Protein AF-0000000086147511 (afdb_homodimer)

Radius of gyration: 34.38 Å; Cα contacts (8 Å, |Δi|>4): 1605; chains: 2; bounding box: 87×112×118 Å

Sequence (1270 aa):
MPTRLAACDPCRTSKVSCDHAKPVCGRCSRNDESDRCAYRDRPFKRRRTIRSSAPAAIAVTTTPPVPIVTDSPSASTSVPHVYPNPGYQGRSSHAAIFDTVQASGGTALPEVVLQDAILELEDAEKAQHAKFLDDLKKLDLRGCAELVSQWNHRGVNLAIAGPLLAPCTEAMRTLFRDKSGAELATLLFRSSRERLTADGAMSIASFCDKFCRGDPGWATLGLFLVGVSRAVEDTAYYPALYSTRNGQRHLQRTALRCADQCLEICLSLDCLNDLQLLLQYENFIAHSMIDGDQSYHSWRRLGDVISTIYALGHHDRVDLASLASDTLGGLRSQTFARSYSADKNISVFLDRPYRMHSAQSTLRMSRNDVESLFHPVQTSPSAQFDYTLETRWTVACKQLKHACERLLINLCSAILAECDLLMDILPERYRLGDHLKNFEGSAAERDFVASAALNLHHVQFLLYSPSMTRTSTPTPELLMVSGAMLKLTAEIAMLKDSLANSGTGFIWKIASYGLPAAGAICLALVSRTPNLAQNSPAVPQAIQDMSVLVAHMEAGVLIRPDQPNYALLQRATATIKSVLNRLSLGMLNTQHDTPAEQALGETMRFPVFGNDNLDFELDFWTNLAEHPALFQDITMPTRLAACDPCRTSKVSCDHAKPVCGRCSRNDESDRCAYRDRPFKRRRTIRSSAPAAIAVTTTPPVPIVTDSPSASTSVPHVYPNPGYQGRSSHAAIFDTVQASGGTALPEVVLQDAILELEDAEKAQHAKFLDDLKKLDLRGCAELVSQWNHRGVNLAIAGPLLAPCTEAMRTLFRDKSGAELATLLFRSSRERLTADGAMSIASFCDKFCRGDPGWATLGLFLVGVSRAVEDTAYYPALYSTRNGQRHLQRTALRCADQCLEICLSLDCLNDLQLLLQYENFIAHSMIDGDQSYHSWRRLGDVISTIYALGHHDRVDLASLASDTLGGLRSQTFARSYSADKNISVFLDRPYRMHSAQSTLRMSRNDVESLFHPVQTSPSAQFDYTLETRWTVACKQLKHACERLLINLCSAILAECDLLMDILPERYRLGDHLKNFEGSAAERDFVASAALNLHHVQFLLYSPSMTRTSTPTPELLMVSGAMLKLTAEIAMLKDSLANSGTGFIWKIASYGLPAAGAICLALVSRTPNLAQNSPAVPQAIQDMSVLVAHMEAGVLIRPDQPNYALLQRATATIKSVLNRLSLGMLNTQHDTPAEQALGETMRFPVFGNDNLDFELDFWTNLAEHPALFQDIT

InterPro domains:
  IPR001138 Zn(2)Cys(6) fungal-type DNA-binding domain [PF00172] (7-43)
  IPR001138 Zn(2)Cys(6) fungal-type DNA-binding domain [PS00463] (7-37)
  IPR001138 Zn(2)Cys(6) fungal-type DNA-binding domain [PS50048] (7-39)
  IPR001138 Zn(2)Cys(6) fungal-type DNA-binding domain [SM00066] (2-48)
  IPR001138 Zn(2)Cys(6) fungal-type DNA-binding domain [cd00067] (7-39)
  IPR036864 Zn(2)-C6 fungal-type DNA-binding domain superfamily [G3DSA:4.10.240.10] (3-43)
  IPR036864 Zn(2)-C6 fungal-type DNA-binding domain superfamily [SSF57701] (5-47)

Foldseek 3Di:
DPPDQDAFPVCVVVVHDFCNDPPATPVCVVVVNRVRRHDDPPPVDDPPPPDDDDDDDDPDPPPPDPPPPPCPPPPPPPQPDQDFPQFDADPPRPVCVVVVVCVVVVDPDPPPPSPRSQPDDDPVVLVVQLVLLQVVLVAPLVLLLVLLVVLVVLVFAALQCRVLQNLLSVQVVPLNPPDGSSRSSVQQSVLLLDADDDDQFAFPVRVNVVDRNNRDHLLSLLSNLLSSLVSLVVDCDDVVQDHDPVSSLVSNVVSLVSSVVSLVVSVVSSRQDDSSLSSLVSSLVSCCFFQHLPDVVSVVSLVVSVVSLVSNVLLPPADLVLCPPSGSSVSSNLSVLLSLLSQQLSCVLNVHDRPDDPVRGCCVCPVVNLVVLLQPPVPPPPDDDDCSNVSSLSSLLSVLSNVLVVDDDDCLVVSVVSLVVSQVSPPPLLADDDALVPRPDAQASSQSSLVSLLSSLVSQLSNQCVVVDPLDARDLSNLQSLLVLLRSLLRCLVCVVRHHCYDPGNVSSCSRRVLVSLVNLLVNLQSPPVCRCVPRPSNVSSLVSLVSLLVSLVVCVRHDPSTNCNVVSVVSSVVSVVSSVCVVVVNSNDDPPPPPPPVPPPPPPPPDPPPDDPPPPPCPVVVVVPPPVVPDDPD/DPPDADAFPVCVVVVHDFCNDPPATPVCVVVVNRVRRHRDPPVVDDPPPPDDDDDDDDDDDPPPDPPPPPCPPPDPPPQQDQDFDQFDADPPRPVCVVVVVCVVVVDDDPPPPSPRRQPDDDPVVLVVQLVLLQVVLVAPLVLLLVLLVVLVVLVFAAFQCRVLQNLLSVQVVPLNPPDGSSRSSVQQSVLLLDAPDDDQFAFPVRVNVVDRNNRDHLLSLLSNLLSSLVSLVVDCDDVVQDHDPVSSLVSNVVSLVSSVVSLVVSVVSSRQDDSSLSSLVSSLVSCCFFQHLPDVVSVVSLVVSVVSLVSNVLLPPADLVLCPPSGSSNSSNLSVLLSLLSQQLSCVLNVHDRPDDPVRGCCVCPVVNLVVLLQPPVPPPPDDDDCSNVSSLSSLLSVLSNVLVVDDDDCLVVSVVSLVVSQVSHPPLLADDDALVPRPDAQASSQSSLVSLLSSLVSQLSNQCVVVDPLDARDLSNLQSLLVLLRSLLRCLVCVVRHHCYDPGNVSSCSRRVLVSLVNLLVNLQSPPVCRCVVRPSNVSSLVSLVSLLVSLVVCVRHDPSTNCNVVSVVSSVVSVVSSVCVVVVNSNDDPPPPPPPVPPPPPPPPDPPPDDPPPPPCPVVVVVPDPVVPDDPD

Secondary structure (DSSP, 8-state):
----PPPPHHHHHTT------SSS-HHHHHTT-GGG----SSTT-------S--------------------------------------TT-STTHHHHHHHHH--------------PPPHHHHHHHHHHHHHHHTS-HHHHHHHHHHHHHTT---SS-HHHHHHHHHHHHHHTTT--HHHHHHHHHHHHHS-----TTSBHHHHIIIIIIIS--HHHHHHHHHHHHHHHHH-S-BTTTBSSHHHHHHHHHHHHHHHHHHHHHHHHTT---HHHHHHHHHHHHHHHHHT-TT-HHHHHHHHHHHHHHHHHTHHHH--GGGGG-SBHHHHHHHHHHHHHHHHHHHHHHHT---SS-GGGS-----HHHHHHHTS-----TTS---HHHHHHHHHHHHHHHHHHHH-SSS-HHHHHHHHHHHHHHS-GGGS--S-GGG--S-HHHHHHHHHHHHHHHHHHHHHHSTT--TT----HHHHHHHHHHHHHHHHHHHTGGGS---SS-HHHHIIIIIHHHHHHHHHHHHTT-HHHHHH-THHHHHHHHHHHHHHHHHTTSS--TTSTTHHHHHHHHHHHHHHHHHHHTT-SS-------SGGG-S--------SS-----S-HHHHHTT-GGGG----/----PPPPHHHHHTT------SSS-HHHHHTT-GGG----SSTT----------------------------------------------TT-STTHHHHHHHHH--------------PPPHHHHHHHHHHHHHHHTS-HHHHHHHHHHHHHTT---SS-HHHHHHHHHHHHHHTTT--HHHHHHHHHHHHHS-----TTSBHHHHIIIIIIIS--HHHHHHHHHHHHHHHHH-S-BTTTBSSHHHHHHHHHHHHHHHHHHHHHHHHTT---HHHHHHHHHHHHHHHHHT-TT-HHHHHHHHHHHHHHHHHTHHHH--GGGGG-SBHHHHHHHHHHHHHHHHHHHHHHHT---SS-GGGS-----HHHHHHHTS-----TTS---HHHHHHHHHHHHHHHHHHHH-SSS-HHHHHHHHHHHHHHS-GGGS--S-GGG--S-HHHHHHHHHHHHHHHHHHHHHHSTT--TT----HHHHHHHHHHHHHHHHHHHTGGGS---SS-HHHHIIIIIHHHHHHHHHHHHTT-HHHHHH-THHHHHHHHHHHHHHHHHTTSS--TTSTTHHHHHHHHHHHHHHHHHHHTT-SS-------SGGG-S--------SS-----S-HHHHHTT-GGGG----

Organism: NCBI:txid717836

Structure (mmCIF, N/CA/C/O backbone):
data_AF-0000000086147511-model_v1
#
loop_
_entity.id
_entity.type
_entity.pdbx_description
1 polymer 'Zn(2)-C6 fungal-type domain-containing protein'
#
loop_
_atom_site.group_PDB
_atom_site.id
_atom_site.type_symbol
_atom_site.label_atom_id
_atom_site.label_alt_id
_atom_site.label_comp_id
_atom_site.label_asym_id
_atom_site.label_entity_id
_atom_site.label_seq_id
_atom_site.pdbx_PDB_ins_code
_atom_site.Cartn_x
_atom_site.Cartn_y
_atom_site.Cartn_z
_atom_site.occupancy
_atom_site.B_iso_or_equiv
_atom_site.auth_seq_id
_atom_site.auth_comp_id
_atom_site.auth_asym_id
_atom_site.auth_atom_id
_atom_site.pdbx_PDB_model_num
ATOM 1 N N . MET A 1 1 ? -5.938 -16.984 29.188 1 27.06 1 MET A N 1
ATOM 2 C CA . MET A 1 1 ? -5.773 -17.5 30.547 1 27.06 1 MET A CA 1
ATOM 3 C C . MET A 1 1 ? -4.68 -16.734 31.281 1 27.06 1 MET A C 1
ATOM 5 O O . MET A 1 1 ? -3.699 -16.297 30.688 1 27.06 1 MET A O 1
ATOM 9 N N . PRO A 1 2 ? -4.797 -16.078 32.5 1 35.34 2 PRO A N 1
ATOM 10 C CA . PRO A 1 2 ? -3.799 -15.289 33.219 1 35.34 2 PRO A CA 1
ATOM 11 C C . PRO A 1 2 ? -2.477 -16.031 33.406 1 35.34 2 PRO A C 1
ATOM 13 O O . PRO A 1 2 ? -2.461 -17.266 33.5 1 35.34 2 PRO A O 1
ATOM 16 N N . THR A 1 3 ? -1.468 -15.703 32.938 1 39.59 3 THR A N 1
ATOM 17 C CA . THR A 1 3 ? -0.21 -16.406 33.156 1 39.59 3 THR A CA 1
ATOM 18 C C . THR A 1 3 ? -0.007 -16.688 34.625 1 39.59 3 THR A C 1
ATOM 20 O O . THR A 1 3 ? 0.059 -15.766 35.438 1 39.59 3 THR A O 1
ATOM 23 N N . ARG A 1 4 ? -0.4 -17.875 35.156 1 52.75 4 ARG A N 1
ATOM 24 C CA . ARG A 1 4 ? -0.36 -18.234 36.594 1 52.75 4 ARG A CA 1
ATOM 25 C C . ARG A 1 4 ? 1.068 -18.203 37.125 1 52.75 4 ARG A C 1
ATOM 27 O O . ARG A 1 4 ? 1.937 -18.922 36.625 1 52.75 4 ARG A O 1
ATOM 34 N N . LEU A 1 5 ? 1.562 -17.156 37.844 1 58.28 5 LEU A N 1
ATOM 35 C CA . LEU A 1 5 ? 2.85 -17 38.5 1 58.28 5 LEU A CA 1
ATOM 36 C C . LEU A 1 5 ? 2.961 -17.938 39.688 1 58.28 5 LEU A C 1
ATOM 38 O O . LEU A 1 5 ? 2.014 -18.078 40.469 1 58.28 5 LEU A O 1
ATOM 42 N N . ALA A 1 6 ? 4.023 -18.75 39.719 1 67.69 6 ALA A N 1
ATOM 43 C CA . ALA A 1 6 ? 4.16 -19.781 40.719 1 67.69 6 ALA A CA 1
ATOM 44 C C . ALA A 1 6 ? 4.391 -19.156 42.094 1 67.69 6 ALA A C 1
ATOM 46 O O . ALA A 1 6 ? 5 -18.094 42.219 1 67.69 6 ALA A O 1
ATOM 47 N N . ALA A 1 7 ? 3.787 -19.656 43.156 1 73.88 7 ALA A N 1
ATOM 48 C CA . ALA A 1 7 ? 3.859 -19.141 44.531 1 73.88 7 ALA A CA 1
ATOM 49 C C . ALA A 1 7 ? 5.25 -19.359 45.125 1 73.88 7 ALA A C 1
ATOM 51 O O . ALA A 1 7 ? 5.984 -20.25 44.688 1 73.88 7 ALA A O 1
ATOM 52 N N . CYS A 1 8 ? 5.766 -18.453 45.969 1 75.81 8 CYS A N 1
ATOM 53 C CA . CYS A 1 8 ? 7.043 -18.594 46.688 1 75.81 8 CYS A CA 1
ATOM 54 C C . CYS A 1 8 ? 7.02 -19.781 47.625 1 75.81 8 CYS A C 1
ATOM 56 O O . CYS A 1 8 ? 5.949 -20.297 47.969 1 75.81 8 CYS A O 1
ATOM 58 N N . ASP A 1 9 ? 8.07 -20.438 48 1 78.5 9 ASP A N 1
ATOM 59 C CA . ASP A 1 9 ? 8.188 -21.719 48.688 1 78.5 9 ASP A CA 1
ATOM 60 C C . ASP A 1 9 ? 7.375 -21.719 50 1 78.5 9 ASP A C 1
ATOM 62 O O . ASP A 1 9 ? 6.621 -22.656 50.25 1 78.5 9 ASP A O 1
ATOM 66 N N . PRO A 1 10 ? 7.352 -20.625 50.688 1 78.88 10 PRO A N 1
ATOM 67 C CA . PRO A 1 10 ? 6.551 -20.656 51.906 1 78.88 10 PRO A CA 1
ATOM 68 C C . PRO A 1 10 ? 5.051 -20.562 51.656 1 78.88 10 PRO A C 1
ATOM 70 O O . PRO A 1 10 ? 4.254 -21.219 52.312 1 78.88 10 PRO A O 1
ATOM 73 N N . CYS A 1 11 ? 4.793 -19.844 50.688 1 74.88 11 CYS A N 1
ATOM 74 C CA . CYS A 1 11 ? 3.381 -19.672 50.375 1 74.88 11 CYS A CA 1
ATOM 75 C C . CYS A 1 11 ? 2.789 -20.922 49.75 1 74.88 11 CYS A C 1
ATOM 77 O O . CYS A 1 11 ? 1.641 -21.281 50.031 1 74.88 11 CYS A O 1
ATOM 79 N N . ARG A 1 12 ? 3.484 -21.594 49 1 75.31 12 ARG A N 1
ATOM 80 C CA . ARG A 1 12 ? 3.133 -22.875 48.375 1 75.31 12 ARG A CA 1
ATOM 81 C C . ARG A 1 12 ? 2.916 -23.953 49.438 1 75.31 12 ARG A C 1
ATOM 83 O O . ARG A 1 12 ? 1.943 -24.703 49.375 1 75.31 12 ARG A O 1
ATOM 90 N N . THR A 1 13 ? 3.818 -23.938 50.375 1 76.19 13 THR A N 1
ATOM 91 C CA . THR A 1 13 ? 3.76 -24.969 51.406 1 76.19 13 THR A CA 1
ATOM 92 C C . THR A 1 13 ? 2.553 -24.75 52.312 1 76.19 13 THR A C 1
ATOM 94 O O . THR A 1 13 ? 1.944 -25.703 52.781 1 76.19 13 THR A O 1
ATOM 97 N N . SER A 1 14 ? 2.281 -23.484 52.562 1 72.06 14 SER A N 1
ATOM 98 C CA . SER A 1 14 ? 1.182 -23.141 53.438 1 72.06 14 SER A CA 1
ATOM 99 C C . SER A 1 14 ? -0.137 -23.031 52.688 1 72.06 14 SER A C 1
ATOM 101 O O . SER A 1 14 ? -1.182 -22.75 53.281 1 72.06 14 SER A O 1
ATOM 103 N N . LYS A 1 15 ? -0.096 -23.422 51.344 1 69.38 15 LYS A N 1
ATOM 104 C CA . LYS A 1 15 ? -1.211 -23.484 50.406 1 69.38 15 LYS A CA 1
ATOM 105 C C . LYS A 1 15 ? -2.016 -22.188 50.438 1 69.38 15 LYS A C 1
ATOM 107 O O . LYS A 1 15 ? -3.248 -22.219 50.438 1 69.38 15 LYS A O 1
ATOM 112 N N . VAL A 1 16 ? -1.209 -21.078 50.562 1 70.69 16 VAL A N 1
ATOM 113 C CA . VAL A 1 16 ? -1.878 -19.781 50.625 1 70.69 16 VAL A CA 1
ATOM 114 C C . VAL A 1 16 ? -1.553 -18.969 49.344 1 70.69 16 VAL A C 1
ATOM 116 O O . VAL A 1 16 ? -0.559 -19.25 48.688 1 70.69 16 VAL A O 1
ATOM 119 N N . SER A 1 17 ? -2.346 -18.016 49.062 1 70.06 17 SER A N 1
ATOM 120 C CA . SER A 1 17 ? -2.201 -17.203 47.844 1 70.06 17 SER A CA 1
ATOM 121 C C . SER A 1 17 ? -0.968 -16.312 47.938 1 70.06 17 SER A C 1
ATOM 123 O O . SER A 1 17 ? -0.768 -15.617 48.938 1 70.06 17 SER A O 1
ATOM 125 N N . CYS A 1 18 ? 0.052 -16.328 46.938 1 68.44 18 CYS A N 1
ATOM 126 C CA . CYS A 1 18 ? 1.333 -15.625 46.906 1 68.44 18 CYS A CA 1
ATOM 127 C C . CYS A 1 18 ? 1.263 -14.391 46 1 68.44 18 CYS A C 1
ATOM 129 O O . CYS A 1 18 ? 0.692 -14.43 44.906 1 68.44 18 CYS A O 1
ATOM 131 N N . ASP A 1 19 ? 1.388 -13.281 46.406 1 70.25 19 ASP A N 1
ATOM 132 C CA . ASP A 1 19 ? 1.196 -12.031 45.688 1 70.25 19 ASP A CA 1
ATOM 133 C C . ASP A 1 19 ? 2.344 -11.789 44.719 1 70.25 19 ASP A C 1
ATOM 135 O O . ASP A 1 19 ? 2.387 -10.758 44.031 1 70.25 19 ASP A O 1
ATOM 139 N N . HIS A 1 20 ? 3.414 -12.664 44.531 1 69.19 20 HIS A N 1
ATOM 140 C CA . HIS A 1 20 ? 4.547 -12.945 43.656 1 69.19 20 HIS A CA 1
ATOM 141 C C . HIS A 1 20 ? 5.48 -11.742 43.562 1 69.19 20 HIS A C 1
ATOM 143 O O . HIS A 1 20 ? 6.207 -11.594 42.562 1 69.19 20 HIS A O 1
ATOM 149 N N . ALA A 1 21 ? 5.465 -10.867 44.625 1 72.25 21 ALA A N 1
ATOM 150 C CA . ALA A 1 21 ? 6.34 -9.703 44.75 1 72.25 21 ALA A CA 1
ATOM 151 C C . ALA A 1 21 ? 7.781 -10.133 45 1 72.25 21 ALA A C 1
ATOM 153 O O . ALA A 1 21 ? 8.023 -11.086 45.75 1 72.25 21 ALA A O 1
ATOM 154 N N . LYS A 1 22 ? 8.867 -9.758 44.188 1 71 22 LYS A N 1
ATOM 155 C CA . LYS A 1 22 ? 10.273 -10.07 44.406 1 71 22 LYS A CA 1
ATOM 156 C C . LYS A 1 22 ? 10.992 -8.93 45.125 1 71 22 LYS A C 1
ATOM 158 O O . LYS A 1 22 ? 10.617 -7.762 44.969 1 71 22 LYS A O 1
ATOM 163 N N . PRO A 1 23 ? 11.883 -9.211 46.031 1 74.5 23 PRO A N 1
ATOM 164 C CA . PRO A 1 23 ? 12.531 -10.5 46.25 1 74.5 23 PRO A CA 1
ATOM 165 C C . PRO A 1 23 ? 11.758 -11.383 47.25 1 74.5 23 PRO A C 1
ATOM 167 O O . PRO A 1 23 ? 11.977 -12.594 47.281 1 74.5 23 PRO A O 1
ATOM 170 N N . VAL A 1 24 ? 10.969 -10.688 48 1 79 24 VAL A N 1
ATOM 171 C CA . VAL A 1 24 ? 10.188 -11.383 49 1 79 24 VAL A CA 1
ATOM 172 C C . VAL A 1 24 ? 8.703 -11.086 48.812 1 79 24 VAL A C 1
ATOM 174 O O . VAL A 1 24 ? 8.312 -9.93 48.625 1 79 24 VAL A O 1
ATOM 177 N N . CYS A 1 25 ? 7.844 -12.078 48.656 1 73.75 25 CYS A N 1
ATOM 178 C CA . CYS A 1 25 ? 6.422 -11.836 48.406 1 73.75 25 CYS A CA 1
ATOM 179 C C . CYS A 1 25 ? 5.77 -11.172 49.625 1 73.75 25 CYS A C 1
ATOM 181 O O . CYS A 1 25 ? 6.258 -11.305 50.75 1 73.75 25 CYS A O 1
ATOM 183 N N . GLY A 1 26 ? 4.844 -10.234 49.375 1 76.06 26 GLY A N 1
ATOM 184 C CA . GLY A 1 26 ? 4.227 -9.414 50.406 1 76.06 26 GLY A CA 1
ATOM 185 C C . GLY A 1 26 ? 3.729 -10.234 51.594 1 76.06 26 GLY A C 1
ATOM 186 O O . GLY A 1 26 ? 3.783 -9.773 52.75 1 76.06 26 GLY A O 1
ATOM 187 N N . ARG A 1 27 ? 3.494 -11.414 51.281 1 75.69 27 ARG A N 1
ATOM 188 C CA . ARG A 1 27 ? 2.961 -12.234 52.344 1 75.69 27 ARG A CA 1
ATOM 189 C C . ARG A 1 27 ? 4.086 -12.797 53.219 1 75.69 27 ARG A C 1
ATOM 191 O O . ARG A 1 27 ? 3.977 -12.812 54.438 1 75.69 27 ARG A O 1
ATOM 198 N N . CYS A 1 28 ? 5.078 -13.211 52.562 1 76.25 28 CYS A N 1
ATOM 199 C CA . CYS A 1 28 ? 6.25 -13.703 53.281 1 76.25 28 CYS A CA 1
ATOM 200 C C . CYS A 1 28 ? 6.914 -12.594 54.062 1 76.25 28 CYS A C 1
ATOM 202 O O . CYS A 1 28 ? 7.414 -12.828 55.156 1 76.25 28 CYS A O 1
ATOM 204 N N . SER A 1 29 ? 6.82 -11.391 53.594 1 75 29 SER A N 1
ATOM 205 C CA . SER A 1 29 ? 7.348 -10.219 54.281 1 75 29 SER A CA 1
ATOM 206 C C . SER A 1 29 ? 6.531 -9.898 55.531 1 75 29 SER A C 1
ATOM 208 O O . SER A 1 29 ? 7.09 -9.578 56.594 1 75 29 SER A O 1
ATOM 210 N N . ARG A 1 30 ? 5.152 -10.133 55.469 1 76.56 30 ARG A N 1
ATOM 211 C CA . ARG A 1 30 ? 4.277 -9.805 56.594 1 76.56 30 ARG A CA 1
ATOM 212 C C . ARG A 1 30 ? 4.395 -10.852 57.688 1 76.56 30 ARG A C 1
ATOM 214 O O . ARG A 1 30 ? 4.273 -10.523 58.875 1 76.56 30 ARG A O 1
ATOM 221 N N . ASN A 1 31 ? 4.648 -12.055 57.25 1 76.12 31 ASN A N 1
ATOM 222 C CA . ASN A 1 31 ? 4.664 -13.117 58.219 1 76.12 31 ASN A CA 1
ATOM 223 C C . ASN A 1 31 ? 6.074 -13.391 58.75 1 76.12 31 ASN A C 1
ATOM 225 O O . ASN A 1 31 ? 6.324 -14.414 59.375 1 76.12 31 ASN A O 1
ATOM 229 N N . ASP A 1 32 ? 6.996 -12.555 58.594 1 74.69 32 ASP A N 1
ATOM 230 C CA . ASP A 1 32 ? 8.383 -12.516 59.062 1 74.69 32 ASP A CA 1
ATOM 231 C C . ASP A 1 32 ? 9.156 -13.734 58.562 1 74.69 32 ASP A C 1
ATOM 233 O O . ASP A 1 32 ? 9.992 -14.281 59.281 1 74.69 32 ASP A O 1
ATOM 237 N N . GLU A 1 33 ? 8.648 -14.281 57.375 1 72.12 33 GLU A N 1
ATOM 238 C CA . GLU A 1 33 ? 9.289 -15.445 56.781 1 72.12 33 GLU A CA 1
ATOM 239 C C . GLU A 1 33 ? 10.062 -15.062 55.531 1 72.12 33 GLU A C 1
ATOM 241 O O . GLU A 1 33 ? 10.164 -15.859 54.594 1 72.12 33 GLU A O 1
ATOM 246 N N . SER A 1 34 ? 10.594 -13.82 55.5 1 72.56 34 SER A N 1
ATOM 247 C CA . SER A 1 34 ? 11.25 -13.172 54.344 1 72.56 34 SER A CA 1
ATOM 248 C C . SER A 1 34 ? 12.461 -13.977 53.875 1 72.56 34 SER A C 1
ATOM 250 O O . SER A 1 34 ? 12.742 -14.039 52.688 1 72.56 34 SER A O 1
ATOM 252 N N . ASP A 1 35 ? 13.203 -14.547 54.781 1 73.94 35 ASP A N 1
ATOM 253 C CA . ASP A 1 35 ? 14.461 -15.242 54.531 1 73.94 35 ASP A CA 1
ATOM 254 C C . ASP A 1 35 ? 14.219 -16.562 53.812 1 73.94 35 ASP A C 1
ATOM 256 O O . ASP A 1 35 ? 15.141 -17.125 53.188 1 73.94 35 ASP A O 1
ATOM 260 N N . ARG A 1 36 ? 13.008 -17.047 54.031 1 72.81 36 ARG A N 1
ATOM 261 C CA . ARG A 1 36 ? 12.688 -18.359 53.469 1 72.81 36 ARG A CA 1
ATOM 262 C C . ARG A 1 36 ? 11.891 -18.219 52.188 1 72.81 36 ARG A C 1
ATOM 264 O O . ARG A 1 36 ? 11.508 -19.234 51.594 1 72.81 36 ARG A O 1
ATOM 271 N N . CYS A 1 37 ? 11.539 -16.922 51.781 1 70.19 37 CYS A N 1
ATOM 272 C CA . CYS A 1 37 ? 10.719 -16.625 50.594 1 70.19 37 CYS A CA 1
ATOM 273 C C . CYS A 1 37 ? 11.531 -16.781 49.312 1 70.19 37 CYS A C 1
ATOM 275 O O . CYS A 1 37 ? 12.344 -15.914 48.969 1 70.19 37 CYS A O 1
ATOM 277 N N . ALA A 1 38 ? 11.641 -17.906 48.75 1 72.19 38 ALA A N 1
ATOM 278 C CA . ALA A 1 38 ? 12.461 -18.219 47.594 1 72.19 38 ALA A CA 1
ATOM 279 C C . ALA A 1 38 ? 11.609 -18.766 46.438 1 72.19 38 ALA A C 1
ATOM 281 O O . ALA A 1 38 ? 10.727 -19.594 46.656 1 72.19 38 ALA A O 1
ATOM 282 N N . TYR A 1 39 ? 11.695 -18.047 45.438 1 65.12 39 TYR A N 1
ATOM 283 C CA . TYR A 1 39 ? 10.922 -18.516 44.281 1 65.12 39 TYR A CA 1
ATOM 284 C C . TYR A 1 39 ? 11.711 -19.547 43.469 1 65.12 39 TYR A C 1
ATOM 286 O O . TYR A 1 39 ? 12.906 -19.375 43.25 1 65.12 39 TYR A O 1
ATOM 294 N N . ARG A 1 40 ? 11.289 -20.719 43.219 1 57.12 40 ARG A N 1
ATOM 295 C CA . ARG A 1 40 ? 11.977 -21.781 42.5 1 57.12 40 ARG A CA 1
ATOM 296 C C . ARG A 1 40 ? 12.281 -21.359 41.062 1 57.12 40 ARG A C 1
ATOM 298 O O . ARG A 1 40 ? 11.469 -20.703 40.406 1 57.12 40 ARG A O 1
ATOM 305 N N . ASP A 1 41 ? 13.555 -21.328 40.469 1 52.41 41 ASP A N 1
ATOM 306 C CA . ASP A 1 41 ? 14.039 -20.844 39.156 1 52.41 41 ASP A CA 1
ATOM 307 C C . ASP A 1 41 ? 13.25 -21.469 38.031 1 52.41 41 ASP A C 1
ATOM 309 O O . ASP A 1 41 ? 12.992 -20.812 37 1 52.41 41 ASP A O 1
ATOM 313 N N . ARG A 1 42 ? 13.023 -22.875 38 1 47.09 42 ARG A N 1
ATOM 314 C CA . ARG A 1 42 ? 12.32 -23.75 37.062 1 47.09 42 ARG A CA 1
ATOM 315 C C . ARG A 1 42 ? 11.164 -24.469 37.75 1 47.09 42 ARG A C 1
ATOM 317 O O . ARG A 1 42 ? 11.289 -25.625 38.156 1 47.09 42 ARG A O 1
ATOM 324 N N . PRO A 1 43 ? 10.25 -23.797 38.062 1 42.06 43 PRO A N 1
ATOM 325 C CA . PRO A 1 43 ? 9.43 -24.375 39.125 1 42.06 43 PRO A CA 1
ATOM 326 C C . PRO A 1 43 ? 8.688 -25.641 38.656 1 42.06 43 PRO A C 1
ATOM 328 O O . PRO A 1 43 ? 8.297 -26.453 39.5 1 42.06 43 PRO A O 1
ATOM 331 N N . PHE A 1 44 ? 8.227 -25.688 37.406 1 40.22 44 PHE A N 1
ATOM 332 C CA . PHE A 1 44 ? 7.363 -26.828 37.094 1 40.22 44 PHE A CA 1
ATOM 333 C C . PHE A 1 44 ? 8.164 -27.984 36.5 1 40.22 44 PHE A C 1
ATOM 335 O O . PHE A 1 44 ? 7.598 -28.875 35.844 1 40.22 44 PHE A O 1
ATOM 342 N N . LYS A 1 45 ? 9.648 -27.844 36.375 1 31.2 45 LYS A N 1
ATOM 343 C CA . LYS A 1 45 ? 10.414 -28.984 35.875 1 31.2 45 LYS A CA 1
ATOM 344 C C . LYS A 1 45 ? 10.547 -30.078 36.906 1 31.2 45 LYS A C 1
ATOM 346 O O . LYS A 1 45 ? 10.984 -29.812 38.031 1 31.2 45 LYS A O 1
ATOM 351 N N . ARG A 1 46 ? 9.938 -31.109 36.688 1 31.14 46 ARG A N 1
ATOM 352 C CA . ARG A 1 46 ? 10.289 -32.25 37.531 1 31.14 46 ARG A CA 1
ATOM 353 C C . ARG A 1 46 ? 11.773 -32.594 37.406 1 31.14 46 ARG A C 1
ATOM 355 O O . ARG A 1 46 ? 12.344 -32.5 36.312 1 31.14 46 ARG A O 1
ATOM 362 N N . ARG A 1 47 ? 12.594 -32.562 38.438 1 29.98 47 ARG A N 1
ATOM 363 C CA . ARG A 1 47 ? 13.977 -33.031 38.531 1 29.98 47 ARG A CA 1
ATOM 364 C C . ARG A 1 47 ? 14.109 -34.469 38 1 29.98 47 ARG A C 1
ATOM 366 O O . ARG A 1 47 ? 13.664 -35.406 38.625 1 29.98 47 ARG A O 1
ATOM 373 N N . ARG A 1 48 ? 14.055 -34.812 36.625 1 24.58 48 ARG A N 1
ATOM 374 C CA . ARG A 1 48 ? 14.352 -36.219 36.344 1 24.58 48 ARG A CA 1
ATOM 375 C C . ARG A 1 48 ? 15.742 -36.594 36.844 1 24.58 48 ARG A C 1
ATOM 377 O O . ARG A 1 48 ? 16.734 -35.969 36.469 1 24.58 48 ARG A O 1
ATOM 384 N N . THR A 1 49 ? 15.883 -37.094 38.031 1 22.91 49 THR A N 1
ATOM 385 C CA . THR A 1 49 ? 17.031 -37.781 38.625 1 22.91 49 THR A CA 1
ATOM 386 C C . THR A 1 49 ? 17.547 -38.875 37.688 1 22.91 49 THR A C 1
ATOM 388 O O . THR A 1 49 ? 16.938 -39.938 37.594 1 22.91 49 THR A O 1
ATOM 391 N N . ILE A 1 50 ? 17.844 -38.594 36.375 1 21.23 50 ILE A N 1
ATOM 392 C CA . ILE A 1 50 ? 18.391 -39.75 35.719 1 21.23 50 ILE A CA 1
ATOM 393 C C . ILE A 1 50 ? 19.625 -40.25 36.469 1 21.23 50 ILE A C 1
ATOM 395 O O . ILE A 1 50 ? 20.609 -39.531 36.594 1 21.23 50 ILE A O 1
ATOM 399 N N . ARG A 1 51 ? 19.453 -41.219 37.281 1 21.44 51 ARG A N 1
ATOM 400 C CA . ARG A 1 51 ? 20.375 -42.156 37.938 1 21.44 51 ARG A CA 1
ATOM 401 C C . ARG A 1 51 ? 21.469 -42.625 37 1 21.44 51 ARG A C 1
ATOM 403 O O . ARG A 1 51 ? 21.281 -42.594 35.781 1 21.44 51 ARG A O 1
ATOM 410 N N . SER A 1 52 ? 22.578 -43.438 37.375 1 20.27 52 SER A N 1
ATOM 411 C CA . SER A 1 52 ? 23.969 -43.875 37.312 1 20.27 52 SER A CA 1
ATOM 412 C C . SER A 1 52 ? 24.188 -44.844 36.156 1 20.27 52 SER A C 1
ATOM 414 O O . SER A 1 52 ? 25.328 -45.25 35.844 1 20.27 52 SER A O 1
ATOM 416 N N . SER A 1 53 ? 23.219 -45.562 35.5 1 18.64 53 SER A N 1
ATOM 417 C CA . SER A 1 53 ? 23.734 -46.938 35.438 1 18.64 53 SER A CA 1
ATOM 418 C C . SER A 1 53 ? 24.969 -47.031 34.562 1 18.64 53 SER A C 1
ATOM 420 O O . SER A 1 53 ? 25.922 -47.719 34.875 1 18.64 53 SER A O 1
ATOM 422 N N . ALA A 1 54 ? 25 -46.562 33.25 1 17.91 54 ALA A N 1
ATOM 423 C CA . ALA A 1 54 ? 24.969 -47.5 32.125 1 17.91 54 ALA A CA 1
ATOM 424 C C . ALA A 1 54 ? 26.375 -47.906 31.703 1 17.91 54 ALA A C 1
ATOM 426 O O . ALA A 1 54 ? 27.328 -47.156 31.922 1 17.91 54 ALA A O 1
ATOM 427 N N . PRO A 1 55 ? 26.734 -48.688 30.484 1 18.72 55 PRO A N 1
ATOM 428 C CA . PRO A 1 55 ? 27.5 -49.906 30.094 1 18.72 55 PRO A CA 1
ATOM 429 C C . PRO A 1 55 ? 28.953 -49.594 29.766 1 18.72 55 PRO A C 1
ATOM 431 O O . PRO A 1 55 ? 29.297 -48.438 29.453 1 18.72 55 PRO A O 1
ATOM 434 N N . ALA A 1 56 ? 29.891 -50.625 29.828 1 19.09 56 ALA A N 1
ATOM 435 C CA . ALA A 1 56 ? 31.266 -51.125 29.906 1 19.09 56 ALA A CA 1
ATOM 436 C C . ALA A 1 56 ? 32 -50.938 28.578 1 19.09 56 ALA A C 1
ATOM 438 O O . ALA A 1 56 ? 33.219 -51.062 28.516 1 19.09 56 ALA A O 1
ATOM 439 N N . ALA A 1 57 ? 31.266 -51 27.312 1 20.17 57 ALA A N 1
ATOM 440 C CA . ALA A 1 57 ? 31.984 -51.812 26.344 1 20.17 57 ALA A CA 1
ATOM 441 C C . ALA A 1 57 ? 33.312 -51.156 25.953 1 20.17 57 ALA A C 1
ATOM 443 O O . ALA A 1 57 ? 33.5 -49.969 26.062 1 20.17 57 ALA A O 1
ATOM 444 N N . ILE A 1 58 ? 34.344 -52 25.531 1 18.45 58 ILE A N 1
ATOM 445 C CA . ILE A 1 58 ? 35.75 -52.25 25.297 1 18.45 58 ILE A CA 1
ATOM 446 C C . ILE A 1 58 ? 36.188 -51.531 24.016 1 18.45 58 ILE A C 1
ATOM 448 O O . ILE A 1 58 ? 37.156 -51.969 23.375 1 18.45 58 ILE A O 1
ATOM 452 N N . ALA A 1 59 ? 35.656 -50.438 23.641 1 18.39 59 ALA A N 1
ATOM 453 C CA . ALA A 1 59 ? 35.781 -50.125 22.219 1 18.39 59 ALA A CA 1
ATOM 454 C C . ALA A 1 59 ? 37.25 -50.031 21.797 1 18.39 59 ALA A C 1
ATOM 456 O O . ALA A 1 59 ? 38.031 -49.312 22.422 1 18.39 59 ALA A O 1
ATOM 457 N N . VAL A 1 60 ? 37.812 -51.094 21.062 1 19.23 60 VAL A N 1
ATOM 458 C CA . VAL A 1 60 ? 39.062 -51.5 20.422 1 19.23 60 VAL A CA 1
ATOM 459 C C . VAL A 1 60 ? 39.625 -50.312 19.609 1 19.23 60 VAL A C 1
ATOM 461 O O . VAL A 1 60 ? 38.875 -49.594 18.984 1 19.23 60 VAL A O 1
ATOM 464 N N . THR A 1 61 ? 40.938 -50.062 19.688 1 19.56 61 THR A N 1
ATOM 465 C CA . THR A 1 61 ? 41.938 -49 19.438 1 19.56 61 THR A CA 1
ATOM 466 C C . THR A 1 61 ? 42.25 -48.906 17.953 1 19.56 61 THR A C 1
ATOM 468 O O . THR A 1 61 ? 43.125 -48.125 17.547 1 19.56 61 THR A O 1
ATOM 471 N N . THR A 1 62 ? 41.656 -49.875 17.094 1 19.83 62 THR A N 1
ATOM 472 C CA . THR A 1 62 ? 42.5 -50.156 15.922 1 19.83 62 THR A CA 1
ATOM 473 C C . THR A 1 62 ? 42.844 -48.844 15.188 1 19.83 62 THR A C 1
ATOM 475 O O . THR A 1 62 ? 42.031 -47.938 15.125 1 19.83 62 THR A O 1
ATOM 478 N N . THR A 1 63 ? 44.156 -48.688 14.828 1 22.22 63 THR A N 1
ATOM 479 C CA . THR A 1 63 ? 45.125 -47.688 14.391 1 22.22 63 THR A CA 1
ATOM 480 C C . THR A 1 63 ? 44.781 -47.219 12.984 1 22.22 63 THR A C 1
ATOM 482 O O . THR A 1 63 ? 45.5 -46.375 12.422 1 22.22 63 THR A O 1
ATOM 485 N N . PRO A 1 64 ? 43.594 -47.562 12.461 1 22.16 64 PRO A N 1
ATOM 486 C CA . PRO A 1 64 ? 43.594 -47.781 11.008 1 22.16 64 PRO A CA 1
ATOM 487 C C . PRO A 1 64 ? 44.25 -46.625 10.25 1 22.16 64 PRO A C 1
ATOM 489 O O . PRO A 1 64 ? 44.312 -45.5 10.742 1 22.16 64 PRO A O 1
ATOM 492 N N . PRO A 1 65 ? 44.969 -46.938 9.133 1 21.81 65 PRO A N 1
ATOM 493 C CA . PRO A 1 65 ? 45.938 -46.281 8.242 1 21.81 65 PRO A CA 1
ATOM 494 C C . PRO A 1 65 ? 45.531 -44.844 7.867 1 21.81 65 PRO A C 1
ATOM 496 O O . PRO A 1 65 ? 44.344 -44.5 7.965 1 21.81 65 PRO A O 1
ATOM 499 N N . VAL A 1 66 ? 46.469 -43.938 7.602 1 24.75 66 VAL A N 1
ATOM 500 C CA . VAL A 1 66 ? 46.688 -42.5 7.477 1 24.75 66 VAL A CA 1
ATOM 501 C C . VAL A 1 66 ? 46 -41.969 6.23 1 24.75 66 VAL A C 1
ATOM 503 O O . VAL A 1 66 ? 46.625 -41.844 5.168 1 24.75 66 VAL A O 1
ATOM 506 N N . PRO A 1 67 ? 44.969 -42.562 5.641 1 21.89 67 PRO A N 1
ATOM 507 C CA . PRO A 1 67 ? 44.625 -42.469 4.219 1 21.89 67 PRO A CA 1
ATOM 508 C C . PRO A 1 67 ? 44.562 -41.031 3.709 1 21.89 67 PRO A C 1
ATOM 510 O O . PRO A 1 67 ? 44.344 -40.125 4.488 1 21.89 67 PRO A O 1
ATOM 513 N N . ILE A 1 68 ? 45.219 -40.688 2.508 1 24.36 68 ILE A N 1
ATOM 514 C CA . ILE A 1 68 ? 45.531 -39.562 1.643 1 24.36 68 ILE A CA 1
ATOM 515 C C . ILE A 1 68 ? 44.281 -38.688 1.513 1 24.36 68 ILE A C 1
ATOM 517 O O . ILE A 1 68 ? 43.281 -39.094 0.919 1 24.36 68 ILE A O 1
ATOM 521 N N . VAL A 1 69 ? 43.75 -38 2.402 1 23.05 69 VAL A N 1
ATOM 522 C CA . VAL A 1 69 ? 42.438 -37.438 2.631 1 23.05 69 VAL A CA 1
ATOM 523 C C . VAL A 1 69 ? 42.125 -36.375 1.583 1 23.05 69 VAL A C 1
ATOM 525 O O . VAL A 1 69 ? 42.75 -35.312 1.559 1 23.05 69 VAL A O 1
ATOM 528 N N . THR A 1 70 ? 42.094 -36.656 0.244 1 23.12 70 THR A N 1
ATOM 529 C CA . THR A 1 70 ? 41.875 -35.844 -0.962 1 23.12 70 THR A CA 1
ATOM 530 C C . THR A 1 70 ? 40.812 -34.781 -0.713 1 23.12 70 THR A C 1
ATOM 532 O O . THR A 1 70 ? 39.688 -35.062 -0.294 1 23.12 70 THR A O 1
ATOM 535 N N . ASP A 1 71 ? 41.125 -33.531 -0.469 1 23.86 71 ASP A N 1
ATOM 536 C CA . ASP A 1 71 ? 40.625 -32.281 0.083 1 23.86 71 ASP A CA 1
ATOM 537 C C . ASP A 1 71 ? 39.406 -31.797 -0.687 1 23.86 71 ASP A C 1
ATOM 539 O O . ASP A 1 71 ? 39.531 -31.234 -1.772 1 23.86 71 ASP A O 1
ATOM 543 N N . SER A 1 72 ? 38.375 -32.5 -0.865 1 24.47 72 SER A N 1
ATOM 544 C CA . SER A 1 72 ? 37.188 -32.281 -1.688 1 24.47 72 SER A CA 1
ATOM 545 C C . SER A 1 72 ? 36.562 -30.938 -1.415 1 24.47 72 SER A C 1
ATOM 547 O O . SER A 1 72 ? 36.375 -30.547 -0.258 1 24.47 72 SER A O 1
ATOM 549 N N . PRO A 1 73 ? 36.625 -29.938 -2.391 1 25.8 73 PRO A N 1
ATOM 550 C CA . PRO A 1 73 ? 36.25 -28.531 -2.256 1 25.8 73 PRO A CA 1
ATOM 551 C C . PRO A 1 73 ? 35 -28.328 -1.43 1 25.8 73 PRO A C 1
ATOM 553 O O . PRO A 1 73 ? 34 -29.078 -1.599 1 25.8 73 PRO A O 1
ATOM 556 N N . SER A 1 74 ? 35.062 -27.922 -0.254 1 26.45 74 SER A N 1
ATOM 557 C CA . SER A 1 74 ? 34.125 -27.797 0.858 1 26.45 74 SER A CA 1
ATOM 558 C C . SER A 1 74 ? 32.812 -27.188 0.4 1 26.45 74 SER A C 1
ATOM 560 O O . SER A 1 74 ? 32.781 -26.172 -0.298 1 26.45 74 SER A O 1
ATOM 562 N N . ALA A 1 75 ? 31.797 -27.938 0.353 1 29.25 75 ALA A N 1
ATOM 563 C CA . ALA A 1 75 ? 30.391 -27.703 0.015 1 29.25 75 ALA A CA 1
ATOM 564 C C . ALA A 1 75 ? 29.891 -26.391 0.616 1 29.25 75 ALA A C 1
ATOM 566 O O . ALA A 1 75 ? 29.875 -26.234 1.838 1 29.25 75 ALA A O 1
ATOM 567 N N . SER A 1 76 ? 30.266 -25.266 0.108 1 28.77 76 SER A N 1
ATOM 568 C CA . SER A 1 76 ? 29.797 -23.906 0.384 1 28.77 76 SER A CA 1
ATOM 569 C C . SER A 1 76 ? 28.406 -23.922 0.998 1 28.77 76 SER A C 1
ATOM 571 O O . SER A 1 76 ? 27.469 -24.484 0.426 1 28.77 76 SER A O 1
ATOM 573 N N . THR A 1 77 ? 28.359 -23.984 2.287 1 30.83 77 THR A N 1
ATOM 574 C CA . THR A 1 77 ? 27.172 -23.953 3.139 1 30.83 77 THR A CA 1
ATOM 575 C C . THR A 1 77 ? 26.125 -23 2.576 1 30.83 77 THR A C 1
ATOM 577 O O . THR A 1 77 ? 26.375 -21.797 2.467 1 30.83 77 THR A O 1
ATOM 580 N N . SER A 1 78 ? 25.438 -23.359 1.639 1 33.56 78 SER A N 1
ATOM 581 C CA . SER A 1 78 ? 24.266 -22.688 1.109 1 33.56 78 SER A CA 1
ATOM 582 C C . SER A 1 78 ? 23.516 -21.938 2.207 1 33.56 78 SER A C 1
ATOM 584 O O . SER A 1 78 ? 23.203 -22.516 3.254 1 33.56 78 SER A O 1
ATOM 586 N N . VAL A 1 79 ? 23.891 -20.688 2.463 1 37.62 79 VAL A N 1
ATOM 587 C CA . VAL A 1 79 ? 23.172 -19.812 3.373 1 37.62 79 VAL A CA 1
ATOM 588 C C . VAL A 1 79 ? 21.672 -20.141 3.352 1 37.62 79 VAL A C 1
ATOM 590 O O . VAL A 1 79 ? 21.062 -20.219 2.283 1 37.62 79 VAL A O 1
ATOM 593 N N . PRO A 1 80 ? 21.281 -20.75 4.34 1 38.66 80 PRO A N 1
ATOM 594 C CA . PRO A 1 80 ? 19.875 -21.125 4.395 1 38.66 80 PRO A CA 1
ATOM 595 C C . PRO A 1 80 ? 18.938 -19.969 4.027 1 38.66 80 PRO A C 1
ATOM 597 O O . PRO A 1 80 ? 19.266 -18.812 4.285 1 38.66 80 PRO A O 1
ATOM 600 N N . HIS A 1 81 ? 18.312 -20.016 3.041 1 43.56 81 HIS A N 1
ATOM 601 C CA . HIS A 1 81 ? 17.266 -19.109 2.619 1 43.56 81 HIS A CA 1
ATOM 602 C C . HIS A 1 81 ? 16.391 -18.688 3.799 1 43.56 81 HIS A C 1
ATOM 604 O O . HIS A 1 81 ? 15.875 -19.531 4.531 1 43.56 81 HIS A O 1
ATOM 610 N N . VAL A 1 82 ? 16.688 -17.547 4.375 1 49.28 82 VAL A N 1
ATOM 611 C CA . VAL A 1 82 ? 15.867 -16.969 5.43 1 49.28 82 VAL A CA 1
ATOM 612 C C . VAL A 1 82 ? 14.391 -17.016 5.027 1 49.28 82 VAL A C 1
ATOM 614 O O . VAL A 1 82 ? 14.016 -16.516 3.969 1 49.28 82 VAL A O 1
ATOM 617 N N . TYR A 1 83 ? 13.75 -17.953 5.625 1 50.47 83 TYR A N 1
ATOM 618 C CA . TYR A 1 83 ? 12.32 -18.062 5.336 1 50.47 83 TYR A CA 1
ATOM 619 C C . TYR A 1 83 ? 11.602 -16.766 5.695 1 50.47 83 TYR A C 1
ATOM 621 O O . TYR A 1 83 ? 11.938 -16.109 6.691 1 50.47 83 TYR A O 1
ATOM 629 N N . PRO A 1 84 ? 10.797 -16.281 4.762 1 60.44 84 PRO A N 1
ATOM 630 C CA . PRO A 1 84 ? 10.086 -15.008 4.879 1 60.44 84 PRO A CA 1
ATOM 631 C C . PRO A 1 84 ? 9.25 -14.914 6.152 1 60.44 84 PRO A C 1
ATOM 633 O O . PRO A 1 84 ? 8.789 -15.938 6.668 1 60.44 84 PRO A O 1
ATOM 636 N N . ASN A 1 85 ? 9.359 -13.828 6.988 1 64.69 85 ASN A N 1
ATOM 637 C CA . ASN A 1 85 ? 8.422 -13.516 8.062 1 64.69 85 ASN A CA 1
ATOM 638 C C . ASN A 1 85 ? 6.996 -13.367 7.539 1 64.69 85 ASN A C 1
ATOM 640 O O . ASN A 1 85 ? 6.699 -12.438 6.789 1 64.69 85 ASN A O 1
ATOM 644 N N . PRO A 1 86 ? 6.172 -14.453 7.754 1 72.88 86 PRO A N 1
ATOM 645 C CA . PRO A 1 86 ? 4.832 -14.359 7.172 1 72.88 86 PRO A CA 1
ATOM 646 C C . PRO A 1 86 ? 3.975 -13.281 7.836 1 72.88 86 PRO A C 1
ATOM 648 O O . PRO A 1 86 ? 2.943 -12.883 7.285 1 72.88 86 PRO A O 1
ATOM 651 N N . GLY A 1 87 ? 4.48 -12.727 8.961 1 76.19 87 GLY A N 1
ATOM 652 C CA . GLY A 1 87 ? 3.65 -11.766 9.672 1 76.19 87 GLY A CA 1
ATOM 653 C C . GLY A 1 87 ? 2.354 -12.367 10.188 1 76.19 87 GLY A C 1
ATOM 654 O O . GLY A 1 87 ? 2.311 -13.539 10.555 1 76.19 87 GLY A O 1
ATOM 655 N N . TYR A 1 88 ? 1.325 -11.562 10.266 1 76.94 88 TYR A N 1
ATOM 656 C CA . TYR A 1 88 ? 0.028 -11.969 10.797 1 76.94 88 TYR A CA 1
ATOM 657 C C . TYR A 1 88 ? -0.67 -12.938 9.852 1 76.94 88 TYR A C 1
ATOM 659 O O . TYR A 1 88 ? -0.751 -12.68 8.648 1 76.94 88 TYR A O 1
ATOM 667 N N . GLN A 1 89 ? -0.992 -14.047 10.422 1 75.44 89 GLN A N 1
ATOM 668 C CA . GLN A 1 89 ? -1.863 -15.008 9.75 1 75.44 89 GLN A CA 1
ATOM 669 C C . GLN A 1 89 ? -3.143 -15.234 10.555 1 75.44 89 GLN A C 1
ATOM 671 O O . GLN A 1 89 ? -3.094 -15.719 11.688 1 75.44 89 GLN A O 1
ATOM 676 N N . GLY A 1 90 ? -4.234 -14.898 10.008 1 71.31 90 GLY A N 1
ATOM 677 C CA . GLY A 1 90 ? -5.496 -15 10.719 1 71.31 90 GLY A CA 1
ATOM 678 C C . GLY A 1 90 ? -5.93 -16.438 10.969 1 71.31 90 GLY A C 1
ATOM 679 O O . GLY A 1 90 ? -5.234 -17.375 10.578 1 71.31 90 GLY A O 1
ATOM 680 N N . ARG A 1 91 ? -7 -16.562 11.57 1 64.88 91 ARG A N 1
ATOM 681 C CA . ARG A 1 91 ? -7.52 -17.859 12 1 64.88 91 ARG A CA 1
ATOM 682 C C . ARG A 1 91 ? -7.93 -18.719 10.805 1 64.88 91 ARG A C 1
ATOM 684 O O . ARG A 1 91 ? -7.84 -19.938 10.852 1 64.88 91 ARG A O 1
ATOM 691 N N . SER A 1 92 ? -8.359 -18.062 9.773 1 64.81 92 SER A N 1
ATOM 692 C CA . SER A 1 92 ? -8.852 -18.797 8.609 1 64.81 92 SER A CA 1
ATOM 693 C C . SER A 1 92 ? -7.801 -18.859 7.504 1 64.81 92 SER A C 1
ATOM 695 O O . SER A 1 92 ? -8.117 -19.141 6.352 1 64.81 92 SER A O 1
ATOM 697 N N . SER A 1 93 ? -6.602 -18.578 8.055 1 70.62 93 SER A N 1
ATOM 698 C CA . SER A 1 93 ? -5.523 -18.562 7.07 1 70.62 93 SER A CA 1
ATOM 699 C C . SER A 1 93 ? -5.297 -19.969 6.492 1 70.62 93 SER A C 1
ATOM 701 O O . SER A 1 93 ? -5.258 -20.953 7.234 1 70.62 93 SER A O 1
ATOM 703 N N . HIS A 1 94 ? -5.238 -20.047 5.223 1 72.31 94 HIS A N 1
ATOM 704 C CA . HIS A 1 94 ? -4.914 -21.312 4.562 1 72.31 94 HIS A CA 1
ATOM 705 C C . HIS A 1 94 ? -3.475 -21.719 4.844 1 72.31 94 HIS A C 1
ATOM 707 O O . HIS A 1 94 ? -3.162 -22.922 4.867 1 72.31 94 HIS A O 1
ATOM 713 N N . ALA A 1 95 ? -2.691 -20.703 5.184 1 67 95 ALA A N 1
ATOM 714 C CA . ALA A 1 95 ? -1.278 -20.969 5.434 1 67 95 ALA A CA 1
ATOM 715 C C . ALA A 1 95 ? -1.075 -21.578 6.824 1 67 95 ALA A C 1
ATOM 717 O O . ALA A 1 95 ? -0.083 -22.266 7.07 1 67 95 ALA A O 1
ATOM 718 N N . ALA A 1 96 ? -2.064 -21.328 7.668 1 65.69 96 ALA A N 1
ATOM 719 C CA . ALA A 1 96 ? -1.887 -21.734 9.055 1 65.69 96 ALA A CA 1
ATOM 720 C C . ALA A 1 96 ? -2.805 -22.906 9.406 1 65.69 96 ALA A C 1
ATOM 722 O O . ALA A 1 96 ? -2.959 -23.25 10.578 1 65.69 96 ALA A O 1
ATOM 723 N N . ILE A 1 97 ? -3.439 -23.484 8.453 1 68.94 97 ILE A N 1
ATOM 724 C CA . ILE A 1 97 ? -4.422 -24.531 8.68 1 68.94 97 ILE A CA 1
ATOM 725 C C . ILE A 1 97 ? -3.762 -25.719 9.391 1 68.94 97 ILE A C 1
ATOM 727 O O . ILE A 1 97 ? -4.391 -26.375 10.227 1 68.94 97 ILE A O 1
ATOM 731 N N . PHE A 1 98 ? -2.588 -25.906 9.164 1 72.69 98 PHE A N 1
ATOM 732 C CA . PHE A 1 98 ? -1.932 -27.078 9.727 1 72.69 98 PHE A CA 1
ATOM 733 C C . PHE A 1 98 ? -1.524 -26.828 11.172 1 72.69 98 PHE A C 1
ATOM 735 O O . PHE A 1 98 ? -1.275 -27.781 11.922 1 72.69 98 PHE A O 1
ATOM 742 N N . ASP A 1 99 ? -1.447 -25.5 11.453 1 66.25 99 ASP A N 1
ATOM 743 C CA . ASP A 1 99 ? -1.303 -25.219 12.875 1 66.25 99 ASP A CA 1
ATOM 744 C C . ASP A 1 99 ? -2.521 -25.688 13.664 1 66.25 99 ASP A C 1
ATOM 746 O O . ASP A 1 99 ? -2.385 -26.219 14.766 1 66.25 99 ASP A O 1
ATOM 750 N N . THR A 1 100 ? -3.643 -25.625 13.016 1 63.69 100 THR A N 1
ATOM 751 C CA . THR A 1 100 ? -4.891 -26.062 13.625 1 63.69 100 THR A CA 1
ATOM 752 C C . THR A 1 100 ? -4.961 -27.594 13.672 1 63.69 100 THR A C 1
ATOM 754 O O . THR A 1 100 ? -5.441 -28.172 14.656 1 63.69 100 THR A O 1
ATOM 757 N N . VAL A 1 101 ? -4.547 -28.219 12.633 1 67.25 101 VAL A N 1
ATOM 758 C CA . VAL A 1 101 ? -4.539 -29.672 12.57 1 67.25 101 VAL A CA 1
ATOM 759 C C . VAL A 1 101 ? -3.629 -30.234 13.656 1 67.25 101 VAL A C 1
ATOM 761 O O . VAL A 1 101 ? -3.988 -31.203 14.344 1 67.25 101 VAL A O 1
ATOM 764 N N . GLN A 1 102 ? -2.461 -29.609 13.766 1 64.44 102 GLN A N 1
ATOM 765 C CA . GLN A 1 102 ? -1.5 -30.047 14.773 1 64.44 102 GLN A CA 1
ATOM 766 C C . GLN A 1 102 ? -2.051 -29.859 16.188 1 64.44 102 GLN A C 1
ATOM 768 O O . GLN A 1 102 ? -1.853 -30.703 17.047 1 64.44 102 GLN A O 1
ATOM 773 N N . ALA A 1 103 ? -2.701 -28.781 16.281 1 54.88 103 ALA A N 1
ATOM 774 C CA . ALA A 1 103 ? -3.285 -28.469 17.578 1 54.88 103 ALA A CA 1
ATOM 775 C C . ALA A 1 103 ? -4.406 -29.438 17.922 1 54.88 103 ALA A C 1
ATOM 777 O O . ALA A 1 103 ? -4.59 -29.781 19.094 1 54.88 103 ALA A O 1
ATOM 778 N N . SER A 1 104 ? -5.07 -29.922 16.875 1 53.41 104 SER A N 1
ATOM 779 C CA . SER A 1 104 ? -6.191 -30.828 17.078 1 53.41 104 SER A CA 1
ATOM 780 C C . SER A 1 104 ? -5.707 -32.281 17.281 1 53.41 104 SER A C 1
ATOM 782 O O . SER A 1 104 ? -6.395 -33.062 17.906 1 53.41 104 SER A O 1
ATOM 784 N N . GLY A 1 105 ? -4.582 -32.562 16.562 1 54.31 105 GLY A N 1
ATOM 785 C CA . GLY A 1 105 ? -4.125 -33.938 16.609 1 54.31 105 GLY A CA 1
ATOM 786 C C . GLY A 1 105 ? -3.17 -34.219 17.766 1 54.31 105 GLY A C 1
ATOM 787 O O . GLY A 1 105 ? -2.734 -35.344 17.953 1 54.31 105 GLY A O 1
ATOM 788 N N . GLY A 1 106 ? -3.07 -33.25 18.828 1 44.75 106 GLY A N 1
ATOM 789 C CA . GLY A 1 106 ? -2.365 -33.438 20.094 1 44.75 106 GLY A CA 1
ATOM 790 C C . GLY A 1 106 ? -0.861 -33.562 19.922 1 44.75 106 GLY A C 1
ATOM 791 O O . GLY A 1 106 ? -0.127 -33.656 20.906 1 44.75 106 GLY A O 1
ATOM 792 N N . THR A 1 107 ? -0.234 -34.031 18.875 1 41.31 107 THR A N 1
ATOM 793 C CA . THR A 1 107 ? 1.202 -34.281 18.906 1 41.31 107 THR A CA 1
ATOM 794 C C . THR A 1 107 ? 1.975 -33.062 18.406 1 41.31 107 THR A C 1
ATOM 796 O O . THR A 1 107 ? 1.619 -32.469 17.391 1 41.31 107 THR A O 1
ATOM 799 N N . ALA A 1 108 ? 2.697 -32.469 19.375 1 41.5 108 ALA A N 1
ATOM 800 C CA . ALA A 1 108 ? 3.664 -31.406 19.109 1 41.5 108 ALA A CA 1
ATOM 801 C C . ALA A 1 108 ? 4.523 -31.75 17.891 1 41.5 108 ALA A C 1
ATOM 803 O O . ALA A 1 108 ? 5.289 -32.719 17.906 1 41.5 108 ALA A O 1
ATOM 804 N N . LEU A 1 109 ? 4.137 -31.641 16.766 1 43.78 109 LEU A N 1
ATOM 805 C CA . LEU A 1 109 ? 5.109 -31.781 15.68 1 43.78 109 LEU A CA 1
ATOM 806 C C . LEU A 1 109 ? 6.371 -30.969 15.977 1 43.78 109 LEU A C 1
ATOM 808 O O . LEU A 1 109 ? 6.316 -29.969 16.688 1 43.78 109 LEU A O 1
ATOM 812 N N . PRO A 1 110 ? 7.523 -31.578 15.828 1 39.59 110 PRO A N 1
ATOM 813 C CA . PRO A 1 110 ? 8.766 -30.844 16.078 1 39.59 110 PRO A CA 1
ATOM 814 C C . PRO A 1 110 ? 8.75 -29.438 15.484 1 39.59 110 PRO A C 1
ATOM 816 O O . PRO A 1 110 ? 8.195 -29.234 14.398 1 39.59 110 PRO A O 1
ATOM 819 N N . GLU A 1 111 ? 8.656 -28.578 16.344 1 41.84 111 GLU A N 1
ATOM 820 C CA . GLU A 1 111 ? 8.875 -27.203 15.945 1 41.84 111 GLU A CA 1
ATOM 821 C C . GLU A 1 111 ? 9.938 -27.094 14.859 1 41.84 111 GLU A C 1
ATOM 823 O O . GLU A 1 111 ? 11.109 -27.391 15.102 1 41.84 111 GLU A O 1
ATOM 828 N N . VAL A 1 112 ? 9.734 -27.609 13.789 1 38.84 112 VAL A N 1
ATOM 829 C CA . VAL A 1 112 ? 10.742 -27.281 12.789 1 38.84 112 VAL A CA 1
ATOM 830 C C . VAL A 1 112 ? 11.133 -25.812 12.914 1 38.84 112 VAL A C 1
ATOM 832 O O . VAL A 1 112 ? 10.305 -24.922 12.688 1 38.84 112 VAL A O 1
ATOM 835 N N . VAL A 1 113 ? 11.961 -25.641 13.945 1 37.69 113 VAL A N 1
ATOM 836 C CA . VAL A 1 113 ? 12.578 -24.328 14.07 1 37.69 113 VAL A CA 1
ATOM 837 C C . VAL A 1 113 ? 13.016 -23.828 12.695 1 37.69 113 VAL A C 1
ATOM 839 O O . VAL A 1 113 ? 13.953 -24.375 12.109 1 37.69 113 VAL A O 1
ATOM 842 N N . LEU A 1 114 ? 12.133 -23.594 11.891 1 40.22 114 LEU A N 1
ATOM 843 C CA . LEU A 1 114 ? 12.609 -22.875 10.719 1 40.22 114 LEU A CA 1
ATOM 844 C C . LEU A 1 114 ? 13.656 -21.828 11.109 1 40.22 114 LEU A C 1
ATOM 846 O O . LEU A 1 114 ? 13.375 -20.938 11.914 1 40.22 114 LEU A O 1
ATOM 850 N N . GLN A 1 115 ? 14.867 -22.219 11.367 1 38.22 115 GLN A N 1
ATOM 851 C CA . GLN A 1 115 ? 15.938 -21.266 11.656 1 38.22 115 GLN A CA 1
ATOM 852 C C . GLN A 1 115 ? 15.75 -19.984 10.859 1 38.22 115 GLN A C 1
ATOM 854 O O . GLN A 1 115 ? 15.578 -20.016 9.641 1 38.22 115 GLN A O 1
ATOM 859 N N . ASP A 1 116 ? 15.266 -19.094 11.445 1 42.19 116 ASP A N 1
ATOM 860 C CA . ASP A 1 116 ? 15.211 -17.734 10.906 1 42.19 116 ASP A CA 1
ATOM 861 C C . ASP A 1 116 ? 16.422 -17.438 10.031 1 42.19 116 ASP A C 1
ATOM 863 O O . ASP A 1 116 ? 17.562 -17.5 10.508 1 42.19 116 ASP A O 1
ATOM 867 N N . ALA A 1 117 ? 16.578 -17.969 8.859 1 41.72 117 ALA A N 1
ATOM 868 C CA . ALA A 1 117 ? 17.734 -17.641 8.031 1 41.72 117 ALA A CA 1
ATOM 869 C C . ALA A 1 117 ? 18.156 -16.188 8.234 1 41.72 117 ALA A C 1
ATOM 871 O O . ALA A 1 117 ? 17.328 -15.273 8.141 1 41.72 117 ALA A O 1
ATOM 872 N N . ILE A 1 118 ? 19.156 -15.961 9.094 1 46.47 118 ILE A N 1
ATOM 873 C CA . ILE A 1 118 ? 19.797 -14.672 9.328 1 46.47 118 ILE A CA 1
ATOM 874 C C . ILE A 1 118 ? 20.141 -14.016 7.992 1 46.47 118 ILE A C 1
ATOM 876 O O . ILE A 1 118 ? 20.891 -14.57 7.191 1 46.47 118 ILE A O 1
ATOM 880 N N . LEU A 1 119 ? 19.312 -13.195 7.457 1 53.97 119 LEU A N 1
ATOM 881 C CA . LEU A 1 119 ? 19.641 -12.391 6.285 1 53.97 119 LEU A CA 1
ATOM 882 C C . LEU A 1 119 ? 21.078 -11.883 6.355 1 53.97 119 LEU A C 1
ATOM 884 O O . LEU A 1 119 ? 21.469 -11.227 7.332 1 53.97 119 LEU A O 1
ATOM 888 N N . GLU A 1 120 ? 22.016 -12.586 5.738 1 58.94 120 GLU A N 1
ATOM 889 C CA . GLU A 1 120 ? 23.344 -11.992 5.641 1 58.94 120 GLU A CA 1
ATOM 890 C C . GLU A 1 120 ? 23.406 -10.961 4.52 1 58.94 120 GLU A C 1
ATOM 892 O O . GLU A 1 120 ? 22.938 -11.211 3.41 1 58.94 120 GLU A O 1
ATOM 897 N N . LEU A 1 121 ? 23.719 -9.844 4.992 1 66 121 LEU A N 1
ATOM 898 C CA . LEU A 1 121 ? 23.906 -8.789 4 1 66 121 LEU A CA 1
ATOM 899 C C . LEU A 1 121 ? 25.109 -9.078 3.111 1 66 121 LEU A C 1
ATOM 901 O O . LEU A 1 121 ? 26.141 -9.547 3.594 1 66 121 LEU A O 1
ATOM 905 N N . GLU A 1 122 ? 24.953 -8.906 1.915 1 67.12 122 GLU A N 1
ATOM 906 C CA . GLU A 1 122 ? 26.078 -8.969 0.994 1 67.12 122 GLU A CA 1
ATOM 907 C C . GLU A 1 122 ? 27.109 -7.875 1.292 1 67.12 122 GLU A C 1
ATOM 909 O O . GLU A 1 122 ? 26.75 -6.828 1.842 1 67.12 122 GLU A O 1
ATOM 914 N N . ASP A 1 123 ? 28.312 -8.156 1.059 1 71.38 123 ASP A N 1
ATOM 915 C CA . ASP A 1 123 ? 29.422 -7.227 1.318 1 71.38 123 ASP A CA 1
ATOM 916 C C . ASP A 1 123 ? 29.172 -5.887 0.633 1 71.38 123 ASP A C 1
ATOM 918 O O . ASP A 1 123 ? 29.469 -4.832 1.197 1 71.38 123 ASP A O 1
ATOM 922 N N . ALA A 1 124 ? 28.609 -5.988 -0.458 1 70.06 124 ALA A N 1
ATOM 923 C CA . ALA A 1 124 ? 28.344 -4.754 -1.189 1 70.06 124 ALA A CA 1
ATOM 924 C C . ALA A 1 124 ? 27.297 -3.904 -0.462 1 70.06 124 ALA A C 1
ATOM 926 O O . ALA A 1 124 ? 27.422 -2.678 -0.405 1 70.06 124 ALA A O 1
ATOM 927 N N . GLU A 1 125 ? 26.375 -4.547 0.113 1 77.5 125 GLU A N 1
ATOM 928 C CA . GLU A 1 125 ? 25.344 -3.84 0.855 1 77.5 125 GLU A CA 1
ATOM 929 C C . GLU A 1 125 ? 25.891 -3.248 2.148 1 77.5 125 GLU A C 1
ATOM 931 O O . GLU A 1 125 ? 25.547 -2.129 2.523 1 77.5 125 GLU A O 1
ATOM 936 N N . LYS A 1 126 ? 26.766 -3.973 2.734 1 82.31 126 LYS A N 1
ATOM 937 C CA . LYS A 1 126 ? 27.406 -3.486 3.953 1 82.31 126 LYS A CA 1
ATOM 938 C C . LYS A 1 126 ? 28.219 -2.225 3.68 1 82.31 126 LYS A C 1
ATOM 940 O O . LYS A 1 126 ? 28.172 -1.269 4.457 1 82.31 126 LYS A O 1
ATOM 945 N N . ALA A 1 127 ? 28.875 -2.281 2.629 1 83.25 127 ALA A N 1
ATOM 946 C CA . ALA A 1 127 ? 29.719 -1.14 2.26 1 83.25 127 ALA A CA 1
ATOM 947 C C . ALA A 1 127 ? 28.859 0.086 1.95 1 83.25 127 ALA A C 1
ATOM 949 O O . ALA A 1 127 ? 29.234 1.211 2.293 1 83.25 127 ALA A O 1
ATOM 950 N N . GLN A 1 128 ? 27.797 -0.149 1.34 1 82.31 128 GLN A N 1
ATOM 951 C CA . GLN A 1 128 ? 26.891 0.945 1.004 1 82.31 128 GLN A CA 1
ATOM 952 C C . GLN A 1 128 ? 26.297 1.578 2.262 1 82.31 128 GLN A C 1
ATOM 954 O O . GLN A 1 128 ? 26.188 2.803 2.355 1 82.31 128 GLN A O 1
ATOM 959 N N . HIS A 1 129 ? 25.969 0.74 3.189 1 89.06 129 HIS A N 1
ATOM 960 C CA . HIS A 1 129 ? 25.406 1.25 4.438 1 89.06 129 HIS A CA 1
ATOM 961 C C . HIS A 1 129 ? 26.469 2.006 5.242 1 89.06 129 HIS A C 1
ATOM 963 O O . HIS A 1 129 ? 26.156 3.031 5.859 1 89.06 129 HIS A O 1
ATOM 969 N N . ALA A 1 130 ? 27.656 1.509 5.18 1 91.31 130 ALA A N 1
ATOM 970 C CA . ALA A 1 130 ? 28.75 2.182 5.871 1 91.31 130 ALA A CA 1
ATOM 971 C C . ALA A 1 130 ? 29.016 3.566 5.285 1 91.31 130 ALA A C 1
ATOM 973 O O . ALA A 1 130 ? 29.203 4.535 6.023 1 91.31 130 ALA A O 1
ATOM 974 N N . LYS A 1 131 ? 28.984 3.641 4.012 1 87.19 131 LYS A N 1
ATOM 975 C CA . LYS A 1 131 ? 29.203 4.918 3.342 1 87.19 131 LYS A CA 1
ATOM 976 C C . LYS A 1 131 ? 28.078 5.906 3.66 1 87.19 131 LYS A C 1
ATOM 978 O O . LYS A 1 131 ? 28.344 7.09 3.891 1 87.19 131 LYS A O 1
ATOM 983 N N . PHE A 1 132 ? 26.922 5.434 3.697 1 90.19 132 PHE A N 1
ATOM 984 C CA . PHE A 1 132 ? 25.766 6.25 4.039 1 90.19 132 PHE A CA 1
ATOM 985 C C . PHE A 1 132 ? 25.922 6.855 5.43 1 90.19 132 PHE A C 1
ATOM 987 O O . PHE A 1 132 ? 25.688 8.055 5.621 1 90.19 132 PHE A O 1
ATOM 994 N N . LEU A 1 133 ? 26.359 6.086 6.332 1 93.12 133 LEU A N 1
ATOM 995 C CA . LEU A 1 133 ? 26.5 6.547 7.707 1 93.12 133 LEU A CA 1
ATOM 996 C C . LEU A 1 133 ? 27.656 7.52 7.848 1 93.12 133 LEU A C 1
ATOM 998 O O . LEU A 1 133 ? 27.594 8.461 8.641 1 93.12 133 LEU A O 1
ATOM 1002 N N . ASP A 1 134 ? 28.641 7.285 7.039 1 91.12 134 ASP A N 1
ATOM 1003 C CA . ASP A 1 134 ? 29.75 8.234 7.043 1 91.12 134 ASP A CA 1
ATOM 1004 C C . ASP A 1 134 ? 29.328 9.594 6.492 1 91.12 134 ASP A C 1
ATOM 1006 O O . ASP A 1 134 ? 29.766 10.633 6.988 1 91.12 134 ASP A O 1
ATOM 1010 N N . ASP A 1 135 ? 28.516 9.555 5.5 1 87.75 135 ASP A N 1
ATOM 1011 C CA . ASP A 1 135 ? 27.984 10.789 4.934 1 87.75 135 ASP A CA 1
ATOM 1012 C C . ASP A 1 135 ? 27.047 11.492 5.914 1 87.75 135 ASP A C 1
ATOM 1014 O O . ASP A 1 135 ? 27.016 12.727 5.98 1 87.75 135 ASP A O 1
ATOM 1018 N N . LEU A 1 136 ? 26.328 10.742 6.625 1 90.94 136 LEU A N 1
ATOM 1019 C CA . LEU A 1 136 ? 25.391 11.297 7.602 1 90.94 136 LEU A CA 1
ATOM 1020 C C . LEU A 1 136 ? 26.141 12 8.727 1 90.94 136 LEU A C 1
ATOM 1022 O O . LEU A 1 136 ? 25.672 13 9.266 1 90.94 136 LEU A O 1
ATOM 1026 N N . LYS A 1 137 ? 27.266 11.477 9.016 1 88.44 137 LYS A N 1
ATOM 1027 C CA . LYS A 1 137 ? 28.094 12.055 10.078 1 88.44 137 LYS A CA 1
ATOM 1028 C C . LYS A 1 137 ? 28.562 13.461 9.703 1 88.44 137 LYS A C 1
ATOM 1030 O O . LYS A 1 137 ? 28.891 14.258 10.578 1 88.44 137 LYS A O 1
ATOM 1035 N N . LYS A 1 138 ? 28.516 13.695 8.461 1 84.81 138 LYS A N 1
ATOM 1036 C CA . LYS A 1 138 ? 28.938 15.023 8.008 1 84.81 138 LYS A CA 1
ATOM 1037 C C . LYS A 1 138 ? 27.891 16.078 8.375 1 84.81 138 LYS A C 1
ATOM 1039 O O . LYS A 1 138 ? 28.188 17.266 8.414 1 84.81 138 LYS A O 1
ATOM 1044 N N . LEU A 1 139 ? 26.734 15.531 8.633 1 87.31 139 LEU A N 1
ATOM 1045 C CA . LEU A 1 139 ? 25.703 16.438 9.125 1 87.31 139 LEU A CA 1
ATOM 1046 C C . LEU A 1 139 ? 25.922 16.766 10.594 1 87.31 139 LEU A C 1
ATOM 1048 O O . LEU A 1 139 ? 26.422 15.938 11.352 1 87.31 139 LEU A O 1
ATOM 1052 N N . ASP A 1 140 ? 25.781 17.953 11.008 1 88.44 140 ASP A N 1
ATOM 1053 C CA . ASP A 1 140 ? 25.875 18.312 12.422 1 88.44 140 ASP A CA 1
ATOM 1054 C C . ASP A 1 140 ? 24.719 17.688 13.219 1 88.44 140 ASP A C 1
ATOM 1056 O O . ASP A 1 140 ? 23.75 18.375 13.547 1 88.44 140 ASP A O 1
ATOM 1060 N N . LEU A 1 141 ? 24.891 16.391 13.594 1 91.25 141 LEU A N 1
ATOM 1061 C CA . LEU A 1 141 ? 23.844 15.641 14.258 1 91.25 141 LEU A CA 1
ATOM 1062 C C . LEU A 1 141 ? 23.578 16.188 15.664 1 91.25 141 LEU A C 1
ATOM 1064 O O . LEU A 1 141 ? 22.469 16.094 16.172 1 91.25 141 LEU A O 1
ATOM 1068 N N . ARG A 1 142 ? 24.641 16.734 16.266 1 91 142 ARG A N 1
ATOM 1069 C CA . ARG A 1 142 ? 24.453 17.359 17.562 1 91 142 ARG A CA 1
ATOM 1070 C C . ARG A 1 142 ? 23.547 18.578 17.469 1 91 142 ARG A C 1
ATOM 1072 O O . ARG A 1 142 ? 22.656 18.75 18.297 1 91 142 ARG A O 1
ATOM 1079 N N . GLY A 1 143 ? 23.844 19.406 16.5 1 93.81 143 GLY A N 1
ATOM 1080 C CA . GLY A 1 143 ? 22.969 20.547 16.25 1 93.81 143 GLY A CA 1
ATOM 1081 C C . GLY A 1 143 ? 21.547 20.141 15.922 1 93.81 143 GLY A C 1
ATOM 1082 O O . GLY A 1 143 ? 20.594 20.797 16.359 1 93.81 143 GLY A O 1
ATOM 1083 N N . CYS A 1 144 ? 21.438 19.078 15.164 1 95.94 144 CYS A N 1
ATOM 1084 C CA . CYS A 1 144 ? 20.109 18.562 14.82 1 95.94 144 CYS A CA 1
ATOM 1085 C C . CYS A 1 144 ? 19.375 18.078 16.062 1 95.94 144 CYS A C 1
ATOM 1087 O O . CYS A 1 144 ? 18.172 18.328 16.203 1 95.94 144 CYS A O 1
ATOM 1089 N N . ALA A 1 145 ? 20.094 17.438 16.938 1 95.56 145 ALA A N 1
ATOM 1090 C CA . ALA A 1 145 ? 19.484 16.938 18.172 1 95.56 145 ALA A CA 1
ATOM 1091 C C . ALA A 1 145 ? 19.016 18.094 19.047 1 95.56 145 ALA A C 1
ATOM 1093 O O . ALA A 1 145 ? 17.953 18 19.672 1 95.56 145 ALA A O 1
ATOM 1094 N N . GLU A 1 146 ? 19.719 19.125 19.078 1 95.81 146 GLU A N 1
ATOM 1095 C CA . GLU A 1 146 ? 19.328 20.297 19.859 1 95.81 146 GLU A CA 1
ATOM 1096 C C . GLU A 1 146 ? 18.094 20.969 19.266 1 95.81 146 GLU A C 1
ATOM 1098 O O . GLU A 1 146 ? 17.203 21.406 20 1 95.81 146 GLU A O 1
ATOM 1103 N N . LEU A 1 147 ? 18.094 21.031 18.031 1 96.44 147 LEU A N 1
ATOM 1104 C CA . LEU A 1 147 ? 16.938 21.594 17.344 1 96.44 147 LEU A CA 1
ATOM 1105 C C . LEU A 1 147 ? 15.68 20.797 17.672 1 96.44 147 LEU A C 1
ATOM 1107 O O . LEU A 1 147 ? 14.633 21.375 17.969 1 96.44 147 LEU A O 1
ATOM 1111 N N . VAL A 1 148 ? 15.781 19.5 17.625 1 96.44 148 VAL A N 1
ATOM 1112 C CA . VAL A 1 148 ? 14.641 18.625 17.906 1 96.44 148 VAL A CA 1
ATOM 1113 C C . VAL A 1 148 ? 14.203 18.797 19.359 1 96.44 148 VAL A C 1
ATOM 1115 O O . VAL A 1 148 ? 13.008 18.844 19.641 1 96.44 148 VAL A O 1
ATOM 1118 N N . SER A 1 149 ? 15.141 18.906 20.219 1 94.06 149 SER A N 1
ATOM 1119 C CA . SER A 1 149 ? 14.828 19.062 21.641 1 94.06 149 SER A CA 1
ATOM 1120 C C . SER A 1 149 ? 14.117 20.391 21.891 1 94.06 149 SER A C 1
ATOM 1122 O O . SER A 1 149 ? 13.172 20.453 22.688 1 94.06 149 SER A O 1
ATOM 1124 N N . GLN A 1 150 ? 14.516 21.422 21.281 1 92.5 150 GLN A N 1
ATOM 1125 C CA . GLN A 1 150 ? 13.875 22.719 21.406 1 92.5 150 GLN A CA 1
ATOM 1126 C C . GLN A 1 150 ? 12.469 22.719 20.828 1 92.5 150 GLN A C 1
ATOM 1128 O O . GLN A 1 150 ? 11.555 23.312 21.375 1 92.5 150 GLN A O 1
ATOM 1133 N N . TRP A 1 151 ? 12.406 22.078 19.734 1 90.56 151 TRP A N 1
ATOM 1134 C CA . TRP A 1 151 ? 11.117 21.938 19.062 1 90.56 151 TRP A CA 1
ATOM 1135 C C . TRP A 1 151 ? 10.125 21.203 19.969 1 90.56 151 TRP A C 1
ATOM 1137 O O . TRP A 1 151 ? 8.977 21.625 20.094 1 90.56 151 TRP A O 1
ATOM 1147 N N . ASN A 1 152 ? 10.547 20.219 20.641 1 86.44 152 ASN A N 1
ATOM 1148 C CA . ASN A 1 152 ? 9.727 19.453 21.562 1 86.44 152 ASN A CA 1
ATOM 1149 C C . ASN A 1 152 ? 9.359 20.266 22.797 1 86.44 152 ASN A C 1
ATOM 1151 O O . ASN A 1 152 ? 8.289 20.078 23.375 1 86.44 152 ASN A O 1
ATOM 1155 N N . HIS A 1 153 ? 10.195 21.062 23.188 1 84.94 153 HIS A N 1
ATOM 1156 C CA . HIS A 1 153 ? 9.969 21.891 24.375 1 84.94 153 HIS A CA 1
ATOM 1157 C C . HIS A 1 153 ? 8.875 22.922 24.125 1 84.94 153 HIS A C 1
ATOM 1159 O O . HIS A 1 153 ? 8.227 23.391 25.078 1 84.94 153 HIS A O 1
ATOM 1165 N N . ARG A 1 154 ? 8.703 23.25 22.875 1 77.94 154 ARG A N 1
ATOM 1166 C CA . ARG A 1 154 ? 7.641 24.172 22.516 1 77.94 154 ARG A CA 1
ATOM 1167 C C . ARG A 1 154 ? 6.281 23.484 22.516 1 77.94 154 ARG A C 1
ATOM 1169 O O . ARG A 1 154 ? 5.254 24.125 22.281 1 77.94 154 ARG A O 1
ATOM 1176 N N . GLY A 1 155 ? 6.301 22.219 22.734 1 73.94 155 GLY A N 1
ATOM 1177 C CA . GLY A 1 155 ? 5.051 21.484 22.844 1 73.94 155 GLY A CA 1
ATOM 1178 C C . GLY A 1 155 ? 4.645 20.781 21.578 1 73.94 155 GLY A C 1
ATOM 1179 O O . GLY A 1 155 ? 3.545 20.234 21.484 1 73.94 155 GLY A O 1
ATOM 1180 N N . VAL A 1 156 ? 5.512 20.859 20.609 1 79.19 156 VAL A N 1
ATOM 1181 C CA . VAL A 1 156 ? 5.211 20.172 19.344 1 79.19 156 VAL A CA 1
ATOM 1182 C C . VAL A 1 156 ? 5.941 18.828 19.297 1 79.19 156 VAL A C 1
ATOM 1184 O O . VAL A 1 156 ? 7.031 18.688 19.859 1 79.19 156 VAL A O 1
ATOM 1187 N N . ASN A 1 157 ? 5.27 17.844 18.703 1 84.31 157 ASN A N 1
ATOM 1188 C CA . ASN A 1 157 ? 5.852 16.5 18.641 1 84.31 157 ASN A CA 1
ATOM 1189 C C . ASN A 1 157 ? 5.355 15.734 17.422 1 84.31 157 ASN A C 1
ATOM 1191 O O . ASN A 1 157 ? 4.543 16.25 16.656 1 84.31 157 ASN A O 1
ATOM 1195 N N . LEU A 1 158 ? 5.93 14.555 17.25 1 87.88 158 LEU A N 1
ATOM 1196 C CA . LEU A 1 158 ? 5.43 13.648 16.219 1 87.88 158 LEU A CA 1
ATOM 1197 C C . LEU A 1 158 ? 4.008 13.203 16.531 1 87.88 158 LEU A C 1
ATOM 1199 O O . LEU A 1 158 ? 3.58 13.242 17.688 1 87.88 158 LEU A O 1
ATOM 1203 N N . ALA A 1 159 ? 3.312 12.836 15.609 1 81.62 159 ALA A N 1
ATOM 1204 C CA . ALA A 1 159 ? 1.882 12.562 15.719 1 81.62 159 ALA A CA 1
ATOM 1205 C C . ALA A 1 159 ? 1.622 11.352 16.609 1 81.62 159 ALA A C 1
ATOM 1207 O O . ALA A 1 159 ? 0.756 11.391 17.484 1 81.62 159 ALA A O 1
ATOM 1208 N N . ILE A 1 160 ? 2.398 10.273 16.375 1 85.88 160 ILE A N 1
ATOM 1209 C CA . ILE A 1 160 ? 2.162 9.055 17.141 1 85.88 160 ILE A CA 1
ATOM 1210 C C . ILE A 1 160 ? 3.418 8.688 17.922 1 85.88 160 ILE A C 1
ATOM 1212 O O . ILE A 1 160 ? 3.334 8.305 19.094 1 85.88 160 ILE A O 1
ATOM 1216 N N . ALA A 1 161 ? 4.555 8.898 17.312 1 90.19 161 ALA A N 1
ATOM 1217 C CA . ALA A 1 161 ? 5.816 8.469 17.906 1 90.19 161 ALA A CA 1
ATOM 1218 C C . ALA A 1 161 ? 6.391 9.555 18.812 1 90.19 161 ALA A C 1
ATOM 1220 O O . ALA A 1 161 ? 7.59 9.562 19.094 1 90.19 161 ALA A O 1
ATOM 1221 N N . GLY A 1 162 ? 5.59 10.445 19.312 1 87.81 162 GLY A N 1
ATOM 1222 C CA . GLY A 1 162 ? 6.035 11.523 20.172 1 87.81 162 GLY A CA 1
ATOM 1223 C C . GLY A 1 162 ? 6.832 11.039 21.375 1 87.81 162 GLY A C 1
ATOM 1224 O O . GLY A 1 162 ? 7.945 11.5 21.625 1 87.81 162 GLY A O 1
ATOM 1225 N N . PRO A 1 163 ? 6.32 10.062 22.016 1 87.31 163 PRO A N 1
ATOM 1226 C CA . PRO A 1 163 ? 7.008 9.578 23.219 1 87.31 163 PRO A CA 1
ATOM 1227 C C . PRO A 1 163 ? 8.359 8.93 22.906 1 87.31 163 PRO A C 1
ATOM 1229 O O . PRO A 1 163 ? 9.211 8.82 23.781 1 87.31 163 PRO A O 1
ATOM 1232 N N . LEU A 1 164 ? 8.562 8.555 21.688 1 93.56 164 LEU A N 1
ATOM 1233 C CA . LEU A 1 164 ? 9.797 7.852 21.328 1 93.56 164 LEU A CA 1
ATOM 1234 C C . LEU A 1 164 ? 10.852 8.836 20.844 1 93.56 164 LEU A C 1
ATOM 1236 O O . LEU A 1 164 ? 12.031 8.484 20.75 1 93.56 164 LEU A O 1
ATOM 1240 N N . LEU A 1 165 ? 10.461 9.992 20.531 1 93.75 165 LEU A N 1
ATOM 1241 C CA . LEU A 1 165 ? 11.367 10.906 19.844 1 93.75 165 LEU A CA 1
ATOM 1242 C C . LEU A 1 165 ? 12.516 11.32 20.766 1 93.75 165 LEU A C 1
ATOM 1244 O O . LEU A 1 165 ? 13.672 11.336 20.344 1 93.75 165 LEU A O 1
ATOM 1248 N N . ALA A 1 166 ? 12.242 11.68 22 1 93.19 166 ALA A N 1
ATOM 1249 C CA . ALA A 1 166 ? 13.289 12.117 22.922 1 93.19 166 ALA A CA 1
ATOM 1250 C C . ALA A 1 166 ? 14.297 11 23.172 1 93.19 166 ALA A C 1
ATOM 1252 O O . ALA A 1 166 ? 15.508 11.211 23.047 1 93.19 166 ALA A O 1
ATOM 1253 N N . PRO A 1 167 ? 13.836 9.797 23.469 1 93.88 167 PRO A N 1
ATOM 1254 C CA . PRO A 1 167 ? 14.781 8.688 23.641 1 93.88 167 PRO A CA 1
ATOM 1255 C C . PRO A 1 167 ? 15.586 8.414 22.375 1 93.88 167 PRO A C 1
ATOM 1257 O O . PRO A 1 167 ? 16.781 8.109 22.453 1 93.88 167 PRO A O 1
ATOM 1260 N N . CYS A 1 168 ? 14.969 8.469 21.234 1 94.94 168 CYS A N 1
ATOM 1261 C CA . CYS A 1 168 ? 15.672 8.25 19.969 1 94.94 168 CYS A CA 1
ATOM 1262 C C . CYS A 1 168 ? 16.75 9.297 19.766 1 94.94 168 CYS A C 1
ATOM 1264 O O . CYS A 1 168 ? 17.859 8.977 19.312 1 94.94 168 CYS A O 1
ATOM 1266 N N . THR A 1 169 ? 16.438 10.531 20.047 1 95.38 169 THR A N 1
ATOM 1267 C CA . THR A 1 169 ? 17.359 11.641 19.875 1 95.38 169 THR A CA 1
ATOM 1268 C C . THR A 1 169 ? 18.578 11.484 20.797 1 95.38 169 THR A C 1
ATOM 1270 O O . THR A 1 169 ? 19.719 11.695 20.375 1 95.38 169 THR A O 1
ATOM 1273 N N . GLU A 1 170 ? 18.344 11.07 22.016 1 93.12 170 GLU A N 1
ATOM 1274 C CA . GLU A 1 170 ? 19.422 10.852 22.969 1 93.12 170 GLU A CA 1
ATOM 1275 C C . GLU A 1 170 ? 20.328 9.703 22.531 1 93.12 170 GLU A C 1
ATOM 1277 O O . GLU A 1 170 ? 21.562 9.781 22.656 1 93.12 170 GLU A O 1
ATOM 1282 N N . ALA A 1 171 ? 19.703 8.68 22.031 1 92.31 171 ALA A N 1
ATOM 1283 C CA . ALA A 1 171 ? 20.469 7.523 21.562 1 92.31 171 ALA A CA 1
ATOM 1284 C C . ALA A 1 171 ? 21.391 7.895 20.406 1 92.31 171 ALA A C 1
ATOM 1286 O O . ALA A 1 171 ? 22.531 7.441 20.344 1 92.31 171 ALA A O 1
ATOM 1287 N N . MET A 1 172 ? 20.922 8.75 19.516 1 90.94 172 MET A N 1
ATOM 1288 C CA . MET A 1 172 ? 21.703 9.117 18.344 1 90.94 172 MET A CA 1
ATOM 1289 C C . MET A 1 172 ? 22.859 10.039 18.719 1 90.94 172 MET A C 1
ATOM 1291 O O . MET A 1 172 ? 23.938 9.961 18.141 1 90.94 172 MET A O 1
ATOM 1295 N N . ARG A 1 173 ? 22.609 10.844 19.703 1 88.31 173 ARG A N 1
ATOM 1296 C CA . ARG A 1 173 ? 23.672 11.719 20.188 1 88.31 173 ARG A CA 1
ATOM 1297 C C . ARG A 1 173 ? 24.844 10.906 20.703 1 88.31 173 ARG A C 1
ATOM 1299 O O . ARG A 1 173 ? 26 11.281 20.484 1 88.31 173 ARG A O 1
ATOM 1306 N N . THR A 1 174 ? 24.562 9.82 21.281 1 87.94 174 THR A N 1
ATOM 1307 C CA . THR A 1 174 ? 25.594 8.992 21.906 1 87.94 174 THR A CA 1
ATOM 1308 C C . THR A 1 174 ? 26.203 8.039 20.875 1 87.94 174 THR A C 1
ATOM 1310 O O . THR A 1 174 ? 27.422 7.84 20.844 1 87.94 174 THR A O 1
ATOM 1313 N N . LEU A 1 175 ? 25.406 7.43 20.062 1 88.88 175 LEU A N 1
ATOM 1314 C CA . LEU A 1 175 ? 25.812 6.371 19.141 1 88.88 175 LEU A CA 1
ATOM 1315 C C . LEU A 1 175 ? 26.781 6.902 18.109 1 88.88 175 LEU A C 1
ATOM 1317 O O . LEU A 1 175 ? 27.719 6.199 17.703 1 88.88 175 LEU A O 1
ATOM 1321 N N . PHE A 1 176 ? 26.625 8.062 17.625 1 89.94 176 PHE A N 1
ATOM 1322 C CA . PHE A 1 176 ? 27.391 8.562 16.5 1 89.94 176 PHE A CA 1
ATOM 1323 C C . PHE A 1 176 ? 28.688 9.211 16.984 1 89.94 176 PHE A C 1
ATOM 1325 O O . PHE A 1 176 ? 29.531 9.617 16.172 1 89.94 176 PHE A O 1
ATOM 1332 N N . ARG A 1 177 ? 28.812 9.031 18.344 1 84.38 177 ARG A N 1
ATOM 1333 C CA . ARG A 1 177 ? 30.047 9.578 18.906 1 84.38 177 ARG A CA 1
ATOM 1334 C C . ARG A 1 177 ? 31.219 8.633 18.656 1 84.38 177 ARG A C 1
ATOM 1336 O O . ARG A 1 177 ? 31.203 7.484 19.109 1 84.38 177 ARG A O 1
ATOM 1343 N N . ASP A 1 178 ? 32.188 8.906 17.844 1 82.81 178 ASP A N 1
ATOM 1344 C CA . ASP A 1 178 ? 33.5 8.297 17.703 1 82.81 178 ASP A CA 1
ATOM 1345 C C . ASP A 1 178 ? 33.406 6.93 17.031 1 82.81 178 ASP A C 1
ATOM 1347 O O . ASP A 1 178 ? 34.156 6.012 17.359 1 82.81 178 ASP A O 1
ATOM 1351 N N . LYS A 1 179 ? 32.406 6.543 16.328 1 88.69 179 LYS A N 1
ATOM 1352 C CA . LYS A 1 179 ? 32.312 5.293 15.578 1 88.69 179 LYS A CA 1
ATOM 1353 C C . LYS A 1 179 ? 32.375 5.535 14.078 1 88.69 179 LYS A C 1
ATOM 1355 O O . LYS A 1 179 ? 31.938 6.574 13.586 1 88.69 179 LYS A O 1
ATOM 1360 N N . SER A 1 180 ? 33.031 4.586 13.539 1 91.19 180 SER A N 1
ATOM 1361 C CA . SER A 1 180 ? 33.094 4.66 12.086 1 91.19 180 SER A CA 1
ATOM 1362 C C . SER A 1 180 ? 31.781 4.211 11.453 1 91.19 180 SER A C 1
ATOM 1364 O O . SER A 1 180 ? 30.938 3.584 12.109 1 91.19 180 SER A O 1
ATOM 1366 N N . GLY A 1 181 ? 31.625 4.547 10.211 1 91.69 181 GLY A N 1
ATOM 1367 C CA . GLY A 1 181 ? 30.438 4.129 9.492 1 91.69 181 GLY A CA 1
ATOM 1368 C C . GLY A 1 181 ? 30.25 2.621 9.469 1 91.69 181 GLY A C 1
ATOM 1369 O O . GLY A 1 181 ? 29.125 2.125 9.594 1 91.69 181 GLY A O 1
ATOM 1370 N N . ALA A 1 182 ? 31.281 1.934 9.297 1 92 182 ALA A N 1
ATOM 1371 C CA . ALA A 1 182 ? 31.219 0.475 9.242 1 92 182 ALA A CA 1
ATOM 1372 C C . ALA A 1 182 ? 30.781 -0.111 10.586 1 92 182 ALA A C 1
ATOM 1374 O O . ALA A 1 182 ? 30 -1.059 10.625 1 92 182 ALA A O 1
ATOM 1375 N N . GLU A 1 183 ? 31.328 0.417 11.656 1 92.25 183 GLU A N 1
ATOM 1376 C CA . GLU A 1 183 ? 30.953 -0.038 12.992 1 92.25 183 GLU A CA 1
ATOM 1377 C C . GLU A 1 183 ? 29.484 0.252 13.281 1 92.25 183 GLU A C 1
ATOM 1379 O O . GLU A 1 183 ? 28.781 -0.594 13.828 1 92.25 183 GLU A O 1
ATOM 1384 N N . LEU A 1 184 ? 29.109 1.434 12.898 1 93.31 184 LEU A N 1
ATOM 1385 C CA . LEU A 1 184 ? 27.719 1.83 13.102 1 93.31 184 LEU A CA 1
ATOM 1386 C C . LEU A 1 184 ? 26.781 0.925 12.32 1 93.31 184 LEU A C 1
ATOM 1388 O O . LEU A 1 184 ? 25.734 0.513 12.828 1 93.31 184 LEU A O 1
ATOM 1392 N N . ALA A 1 185 ? 27.156 0.653 11.078 1 92.56 185 ALA A N 1
ATOM 1393 C CA . ALA A 1 185 ? 26.328 -0.187 10.227 1 92.56 185 ALA A CA 1
ATOM 1394 C C . ALA A 1 185 ? 26.141 -1.577 10.828 1 92.56 185 ALA A C 1
ATOM 1396 O O . ALA A 1 185 ? 25.047 -2.139 10.797 1 92.56 185 ALA A O 1
ATOM 1397 N N . THR A 1 186 ? 27.188 -2.096 11.344 1 89.25 186 THR A N 1
ATOM 1398 C CA . THR A 1 186 ? 27.125 -3.418 11.953 1 89.25 186 THR A CA 1
ATOM 1399 C C . THR A 1 186 ? 26.219 -3.412 13.18 1 89.25 186 THR A C 1
ATOM 1401 O O . THR A 1 186 ? 25.422 -4.332 13.375 1 89.25 186 THR A O 1
ATOM 1404 N N . LEU A 1 187 ? 26.344 -2.387 13.953 1 89.38 187 LEU A N 1
ATOM 1405 C CA . LEU A 1 187 ? 25.547 -2.281 15.164 1 89.38 187 LEU A CA 1
ATOM 1406 C C . LEU A 1 187 ? 24.062 -2.109 14.82 1 89.38 187 LEU A C 1
ATOM 1408 O O . LEU A 1 187 ? 23.203 -2.783 15.398 1 89.38 187 LEU A O 1
ATOM 1412 N N . LEU A 1 188 ? 23.781 -1.197 13.938 1 92.12 188 LEU A N 1
ATOM 1413 C CA . LEU A 1 188 ? 22.406 -0.91 13.562 1 92.12 188 LEU A CA 1
ATOM 1414 C C . LEU A 1 188 ? 21.766 -2.119 12.898 1 92.12 188 LEU A C 1
ATOM 1416 O O . LEU A 1 188 ? 20.578 -2.385 13.102 1 92.12 188 LEU A O 1
ATOM 1420 N N . PHE A 1 189 ? 22.547 -2.775 12.133 1 88.94 189 PHE A N 1
ATOM 1421 C CA . PHE A 1 189 ? 22.031 -3.961 11.461 1 88.94 189 PHE A CA 1
ATOM 1422 C C . PHE A 1 189 ? 21.719 -5.062 12.461 1 88.94 189 PHE A C 1
ATOM 1424 O O . PHE A 1 189 ? 20.672 -5.715 12.367 1 88.94 189 PHE A O 1
ATOM 1431 N N . ARG A 1 190 ? 22.547 -5.281 13.32 1 84.94 190 ARG A N 1
ATOM 1432 C CA . ARG A 1 190 ? 22.344 -6.301 14.344 1 84.94 190 ARG A CA 1
ATOM 1433 C C . ARG A 1 190 ? 21.094 -6.012 15.156 1 84.94 190 ARG A C 1
ATOM 1435 O O . ARG A 1 190 ? 20.281 -6.914 15.398 1 84.94 190 ARG A O 1
ATOM 1442 N N . SER A 1 191 ? 20.938 -4.801 15.531 1 86.12 191 SER A N 1
ATOM 1443 C CA . SER A 1 191 ? 19.797 -4.402 16.344 1 86.12 191 SER A CA 1
ATOM 1444 C C . SER A 1 191 ? 18.484 -4.523 15.57 1 86.12 191 SER A C 1
ATOM 1446 O O . SER A 1 191 ? 17.438 -4.809 16.141 1 86.12 191 SER A O 1
ATOM 1448 N N . SER A 1 192 ? 18.531 -4.285 14.305 1 87.25 192 SER A N 1
ATOM 1449 C CA . SER A 1 192 ? 17.328 -4.277 13.484 1 87.25 192 SER A CA 1
ATOM 1450 C C . SER A 1 192 ? 16.922 -5.691 13.078 1 87.25 192 SER A C 1
ATOM 1452 O O . SER A 1 192 ? 15.758 -5.934 12.734 1 87.25 192 SER A O 1
ATOM 1454 N N . ARG A 1 193 ? 17.797 -6.488 13.078 1 77.62 193 ARG A N 1
ATOM 1455 C CA . ARG A 1 193 ? 17.531 -7.867 12.68 1 77.62 193 ARG A CA 1
ATOM 1456 C C . ARG A 1 193 ? 16.859 -8.648 13.805 1 77.62 193 ARG A C 1
ATOM 1458 O O . ARG A 1 193 ? 16.141 -9.617 13.555 1 77.62 193 ARG A O 1
ATOM 1465 N N . GLU A 1 194 ? 17.141 -8.242 14.914 1 69.06 194 GLU A N 1
ATOM 1466 C CA . GLU A 1 194 ? 16.562 -8.961 16.047 1 69.06 194 GLU A CA 1
ATOM 1467 C C . GLU A 1 194 ? 15.07 -8.672 16.188 1 69.06 194 GLU A C 1
ATOM 1469 O O . GLU A 1 194 ? 14.648 -7.516 16.109 1 69.06 194 GLU A O 1
ATOM 1474 N N . ARG A 1 195 ? 14.375 -9.781 16.172 1 64.75 195 ARG A N 1
ATOM 1475 C CA . ARG A 1 195 ? 12.922 -9.664 16.266 1 64.75 195 ARG A CA 1
ATOM 1476 C C . ARG A 1 195 ? 12.508 -8.953 17.547 1 64.75 195 ARG A C 1
ATOM 1478 O O . ARG A 1 195 ? 12.93 -9.336 18.641 1 64.75 195 ARG A O 1
ATOM 1485 N N . LEU A 1 196 ? 11.914 -7.848 17.203 1 68.19 196 LEU A N 1
ATOM 1486 C CA . LEU A 1 196 ? 11.359 -7.105 18.344 1 68.19 196 LEU A CA 1
ATOM 1487 C C . LEU A 1 196 ? 10.109 -7.793 18.875 1 68.19 196 LEU A C 1
ATOM 1489 O O . LEU A 1 196 ? 9.07 -7.816 18.203 1 68.19 196 LEU A O 1
ATOM 1493 N N . THR A 1 197 ? 10.297 -8.68 19.812 1 65.44 197 THR A N 1
ATOM 1494 C CA . THR A 1 197 ? 9.133 -9.312 20.422 1 65.44 197 THR A CA 1
ATOM 1495 C C . THR A 1 197 ? 8.602 -8.477 21.578 1 65.44 197 THR A C 1
ATOM 1497 O O . THR A 1 197 ? 9.289 -8.297 22.594 1 65.44 197 THR A O 1
ATOM 1500 N N . ALA A 1 198 ? 7.633 -7.664 21.25 1 71.62 198 ALA A N 1
ATOM 1501 C CA . ALA A 1 198 ? 7.07 -6.855 22.328 1 71.62 198 ALA A CA 1
ATOM 1502 C C . ALA A 1 198 ? 5.594 -7.184 22.547 1 71.62 198 ALA A C 1
ATOM 1504 O O . ALA A 1 198 ? 4.832 -7.301 21.578 1 71.62 198 ALA A O 1
ATOM 1505 N N . ASP A 1 199 ? 5.414 -7.391 23.75 1 78.12 199 ASP A N 1
ATOM 1506 C CA . ASP A 1 199 ? 4.039 -7.652 24.156 1 78.12 199 ASP A CA 1
ATOM 1507 C C . ASP A 1 199 ? 3.24 -6.355 24.25 1 78.12 199 ASP A C 1
ATOM 1509 O O . ASP A 1 199 ? 3.787 -5.301 24.594 1 78.12 199 ASP A O 1
ATOM 1513 N N . GLY A 1 200 ? 2.076 -6.477 24.016 1 81.31 200 GLY A N 1
ATOM 1514 C CA . GLY A 1 200 ? 1.184 -5.328 24.062 1 81.31 200 GLY A CA 1
ATOM 1515 C C . GLY A 1 200 ? 1.057 -4.727 25.438 1 81.31 200 GLY A C 1
ATOM 1516 O O . GLY A 1 200 ? 0.729 -3.547 25.578 1 81.31 200 GLY A O 1
ATOM 1517 N N . ALA A 1 201 ? 1.453 -5.461 26.391 1 81 201 ALA A N 1
ATOM 1518 C CA . ALA A 1 201 ? 1.315 -5.008 27.781 1 81 201 ALA A CA 1
ATOM 1519 C C . ALA A 1 201 ? 2.537 -4.207 28.219 1 81 201 ALA A C 1
ATOM 1521 O O . ALA A 1 201 ? 2.5 -3.518 29.234 1 81 201 ALA A O 1
ATOM 1522 N N . MET A 1 202 ? 3.492 -4.164 27.438 1 88.12 202 MET A N 1
ATOM 1523 C CA . MET A 1 202 ? 4.715 -3.428 27.766 1 88.12 202 MET A CA 1
ATOM 1524 C C . MET A 1 202 ? 4.453 -1.925 27.781 1 88.12 202 MET A C 1
ATOM 1526 O O . MET A 1 202 ? 3.729 -1.403 26.938 1 88.12 202 MET A O 1
ATOM 1530 N N . SER A 1 203 ? 4.98 -1.3 28.797 1 91.31 203 SER A N 1
ATOM 1531 C CA . SER A 1 203 ? 4.844 0.152 28.859 1 91.31 203 SER A CA 1
ATOM 1532 C C . SER A 1 203 ? 5.676 0.83 27.781 1 91.31 203 SER A C 1
ATOM 1534 O O . SER A 1 203 ? 6.703 0.294 27.359 1 91.31 203 SER A O 1
ATOM 1536 N N . ILE A 1 204 ? 5.309 1.98 27.406 1 90.5 204 ILE A N 1
ATOM 1537 C CA . ILE A 1 204 ? 6.027 2.73 26.375 1 90.5 204 ILE A CA 1
ATOM 1538 C C . ILE A 1 204 ? 7.43 3.072 26.875 1 90.5 204 ILE A C 1
ATOM 1540 O O . ILE A 1 204 ? 8.391 3.039 26.109 1 90.5 204 ILE A O 1
ATOM 1544 N N . ALA A 1 205 ? 7.508 3.41 28.125 1 90.75 205 ALA A N 1
ATOM 1545 C CA . ALA A 1 205 ? 8.805 3.732 28.719 1 90.75 205 ALA A CA 1
ATOM 1546 C C . ALA A 1 205 ? 9.758 2.545 28.625 1 90.75 205 ALA A C 1
ATOM 1548 O O . ALA A 1 205 ? 10.922 2.703 28.25 1 90.75 205 ALA A O 1
ATOM 1549 N N . SER A 1 206 ? 9.242 1.377 28.938 1 89.19 206 SER A N 1
ATOM 1550 C CA . SER A 1 206 ? 10.055 0.17 28.859 1 89.19 206 SER A CA 1
ATOM 1551 C C . SER A 1 206 ? 10.422 -0.155 27.422 1 89.19 206 SER A C 1
ATOM 1553 O O . SER A 1 206 ? 11.539 -0.6 27.141 1 89.19 206 SER A O 1
ATOM 1555 N N . PHE A 1 207 ? 9.492 0.074 26.656 1 90.94 207 PHE A N 1
ATOM 1556 C CA . PHE A 1 207 ? 9.719 -0.146 25.234 1 90.94 207 PHE A CA 1
ATOM 1557 C C . PHE A 1 207 ? 10.836 0.755 24.719 1 90.94 207 PHE A C 1
ATOM 1559 O O . PHE A 1 207 ? 11.727 0.301 24 1 90.94 207 PHE A O 1
ATOM 1566 N N . CYS A 1 208 ? 10.859 1.937 25.078 1 90.75 208 CYS A N 1
ATOM 1567 C CA . CYS A 1 208 ? 11.859 2.908 24.656 1 90.75 208 CYS A CA 1
ATOM 1568 C C . CYS A 1 208 ? 13.234 2.557 25.219 1 90.75 208 CYS A C 1
ATOM 1570 O O . CYS A 1 208 ? 14.242 2.668 24.531 1 90.75 208 CYS A O 1
ATOM 1572 N N . ASP A 1 209 ? 13.227 2.176 26.391 1 89.31 209 ASP A N 1
ATOM 1573 C CA . ASP A 1 209 ? 14.492 1.836 27.031 1 89.31 209 ASP A CA 1
ATOM 1574 C C . ASP A 1 209 ? 15.148 0.637 26.359 1 89.31 209 ASP A C 1
ATOM 1576 O O . ASP A 1 209 ? 16.375 0.602 26.188 1 89.31 209 ASP A O 1
ATOM 1580 N N . LYS A 1 210 ? 14.32 -0.208 25.922 1 85.69 210 LYS A N 1
ATOM 1581 C CA . LYS A 1 210 ? 14.844 -1.448 25.359 1 85.69 210 LYS A CA 1
ATOM 1582 C C . LYS A 1 210 ? 15.227 -1.266 23.891 1 85.69 210 LYS A C 1
ATOM 1584 O O . LYS A 1 210 ? 16.281 -1.722 23.453 1 85.69 210 LYS A O 1
ATOM 1589 N N . PHE A 1 211 ? 14.414 -0.575 23.172 1 85.5 211 PHE A N 1
ATOM 1590 C CA . PHE A 1 211 ? 14.578 -0.662 21.734 1 85.5 211 PHE A CA 1
ATOM 1591 C C . PHE A 1 211 ? 15.023 0.678 21.156 1 85.5 211 PHE A C 1
ATOM 1593 O O . PHE A 1 211 ? 15.523 0.741 20.031 1 85.5 211 PHE A O 1
ATOM 1600 N N . CYS A 1 212 ? 14.867 1.71 21.844 1 86.94 212 CYS A N 1
ATOM 1601 C CA . CYS A 1 212 ? 15.297 3.012 21.359 1 86.94 212 CYS A CA 1
ATOM 1602 C C . CYS A 1 212 ? 16.641 3.41 21.969 1 86.94 212 CYS A C 1
ATOM 1604 O O . CYS A 1 212 ? 17.641 3.537 21.266 1 86.94 212 CYS A O 1
ATOM 1606 N N . ARG A 1 213 ? 16.719 3.348 23.297 1 82.19 213 ARG A N 1
ATOM 1607 C CA . ARG A 1 213 ? 17.922 3.768 24 1 82.19 213 ARG A CA 1
ATOM 1608 C C . ARG A 1 213 ? 18.938 2.627 24.094 1 82.19 213 ARG A C 1
ATOM 1610 O O . ARG A 1 213 ? 20.125 2.82 23.828 1 82.19 213 ARG A O 1
ATOM 1617 N N . GLY A 1 214 ? 18.453 1.524 24.391 1 79.88 214 GLY A N 1
ATOM 1618 C CA . GLY A 1 214 ? 19.328 0.398 24.688 1 79.88 214 GLY A CA 1
ATOM 1619 C C . GLY A 1 214 ? 19.938 -0.233 23.453 1 79.88 214 GLY A C 1
ATOM 1620 O O . GLY A 1 214 ? 21.125 -0.526 23.422 1 79.88 214 GLY A O 1
ATOM 1621 N N . ASP A 1 215 ? 19.109 -0.404 22.516 1 86.88 215 ASP A N 1
ATOM 1622 C CA . ASP A 1 215 ? 19.562 -1.092 21.312 1 86.88 215 ASP A CA 1
ATOM 1623 C C . ASP A 1 215 ? 18.984 -0.444 20.047 1 86.88 215 ASP A C 1
ATOM 1625 O O . ASP A 1 215 ? 18.188 -1.057 19.344 1 86.88 215 ASP A O 1
ATOM 1629 N N . PRO A 1 216 ? 19.594 0.739 19.812 1 92.12 216 PRO A N 1
ATOM 1630 C CA . PRO A 1 216 ? 19.031 1.463 18.672 1 92.12 216 PRO A CA 1
ATOM 1631 C C . PRO A 1 216 ? 19.328 0.78 17.344 1 92.12 216 PRO A C 1
ATOM 1633 O O . PRO A 1 216 ? 20.422 0.26 17.141 1 92.12 216 PRO A O 1
ATOM 1636 N N . GLY A 1 217 ? 18.344 0.757 16.469 1 93.69 217 GLY A N 1
ATOM 1637 C CA . GLY A 1 217 ? 18.469 0.219 15.133 1 93.69 217 GLY A CA 1
ATOM 1638 C C . GLY A 1 217 ? 18.219 1.251 14.047 1 93.69 217 GLY A C 1
ATOM 1639 O O . GLY A 1 217 ? 18.266 2.455 14.312 1 93.69 217 GLY A O 1
ATOM 1640 N N . TRP A 1 218 ? 18.078 0.813 12.867 1 94.69 218 TRP A N 1
ATOM 1641 C CA . TRP A 1 218 ? 17.828 1.688 11.719 1 94.69 218 TRP A CA 1
ATOM 1642 C C . TRP A 1 218 ? 16.531 2.463 11.898 1 94.69 218 TRP A C 1
ATOM 1644 O O . TRP A 1 218 ? 16.422 3.617 11.477 1 94.69 218 TRP A O 1
ATOM 1654 N N . ALA A 1 219 ? 15.547 1.806 12.516 1 95.31 219 ALA A N 1
ATOM 1655 C CA . ALA A 1 219 ? 14.266 2.471 12.727 1 95.31 219 ALA A CA 1
ATOM 1656 C C . ALA A 1 219 ? 14.406 3.629 13.711 1 95.31 219 ALA A C 1
ATOM 1658 O O . ALA A 1 219 ? 13.758 4.668 13.555 1 95.31 219 ALA A O 1
ATOM 1659 N N . THR A 1 220 ? 15.234 3.494 14.727 1 95.44 220 THR A N 1
ATOM 1660 C CA . THR A 1 220 ? 15.484 4.555 15.695 1 95.44 220 THR A CA 1
ATOM 1661 C C . THR A 1 220 ? 16.156 5.75 15.031 1 95.44 220 THR A C 1
ATOM 1663 O O . THR A 1 220 ? 15.789 6.898 15.273 1 95.44 220 THR A O 1
ATOM 1666 N N . LEU A 1 221 ? 17.125 5.43 14.258 1 96.12 221 LEU A N 1
ATOM 1667 C CA . LEU A 1 221 ? 17.781 6.484 13.5 1 96.12 221 LEU A CA 1
ATOM 1668 C C . LEU A 1 221 ? 16.812 7.184 12.562 1 96.12 221 LEU A C 1
ATOM 1670 O O . LEU A 1 221 ? 16.828 8.414 12.445 1 96.12 221 LEU A O 1
ATOM 1674 N N . GLY A 1 222 ? 16.016 6.387 11.883 1 97.56 222 GLY A N 1
ATOM 1675 C CA . GLY A 1 222 ? 15.008 6.949 10.992 1 97.56 222 GLY A CA 1
ATOM 1676 C C . GLY A 1 222 ? 14.039 7.879 11.695 1 97.56 222 GLY A C 1
ATOM 1677 O O . GLY A 1 222 ? 13.719 8.953 11.18 1 97.56 222 GLY A O 1
ATOM 1678 N N . LEU A 1 223 ? 13.594 7.492 12.852 1 97.06 223 LEU A N 1
ATOM 1679 C CA . LEU A 1 223 ? 12.664 8.312 13.625 1 97.06 223 LEU A CA 1
ATOM 1680 C C . LEU A 1 223 ? 13.305 9.633 14.031 1 97.06 223 LEU A C 1
ATOM 1682 O O . LEU A 1 223 ? 12.664 10.68 13.992 1 97.06 223 LEU A O 1
ATOM 1686 N N . PHE A 1 224 ? 14.57 9.57 14.414 1 97.06 224 PHE A N 1
ATOM 1687 C CA . PHE A 1 224 ? 15.305 10.781 14.742 1 97.06 224 PHE A CA 1
ATOM 1688 C C . PHE A 1 224 ? 15.375 11.719 13.547 1 97.06 224 PHE A C 1
ATOM 1690 O O . PHE A 1 224 ? 15.125 12.914 13.664 1 97.06 224 PHE A O 1
ATOM 1697 N N . LEU A 1 225 ? 15.664 11.164 12.406 1 97.75 225 LEU A N 1
ATOM 1698 C CA . LEU A 1 225 ? 15.828 11.969 11.195 1 97.75 225 LEU A CA 1
ATOM 1699 C C . LEU A 1 225 ? 14.492 12.562 10.75 1 97.75 225 LEU A C 1
ATOM 1701 O O . LEU A 1 225 ? 14.445 13.68 10.242 1 97.75 225 LEU A O 1
ATOM 1705 N N . VAL A 1 226 ? 13.414 11.805 10.93 1 97.25 226 VAL A N 1
ATOM 1706 C CA . VAL A 1 226 ? 12.094 12.352 10.656 1 97.25 226 VAL A CA 1
ATOM 1707 C C . VAL A 1 226 ? 11.805 13.516 11.602 1 97.25 226 VAL A C 1
ATOM 1709 O O . VAL A 1 226 ? 11.227 14.523 11.203 1 97.25 226 VAL A O 1
ATOM 1712 N N . GLY A 1 227 ? 12.18 13.312 12.867 1 95.94 227 GLY A N 1
ATOM 1713 C CA . GLY A 1 227 ? 12.055 14.391 13.828 1 95.94 227 GLY A CA 1
ATOM 1714 C C . GLY A 1 227 ? 12.797 15.648 13.406 1 95.94 227 GLY A C 1
ATOM 1715 O O . GLY A 1 227 ? 12.289 16.766 13.555 1 95.94 227 GLY A O 1
ATOM 1716 N N . VAL A 1 228 ? 13.961 15.461 12.867 1 97.12 228 VAL A N 1
ATOM 1717 C CA . VAL A 1 228 ? 14.758 16.594 12.391 1 97.12 228 VAL A CA 1
ATOM 1718 C C . VAL A 1 228 ? 14.031 17.297 11.25 1 97.12 228 VAL A C 1
ATOM 1720 O O . VAL A 1 228 ? 13.914 18.516 11.242 1 97.12 228 VAL A O 1
ATOM 1723 N N . SER A 1 229 ? 13.539 16.547 10.32 1 95.56 229 SER A N 1
ATOM 1724 C CA . SER A 1 229 ? 12.836 17.109 9.172 1 95.56 229 SER A CA 1
ATOM 1725 C C . SER A 1 229 ? 11.625 17.906 9.609 1 95.56 229 SER A C 1
ATOM 1727 O O . SER A 1 229 ? 11.367 19 9.086 1 95.56 229 SER A O 1
ATOM 1729 N N . ARG A 1 230 ? 10.914 17.422 10.57 1 92.94 230 ARG A N 1
ATOM 1730 C CA . ARG A 1 230 ? 9.719 18.094 11.07 1 92.94 230 ARG A CA 1
ATOM 1731 C C . ARG A 1 230 ? 10.078 19.344 11.852 1 92.94 230 ARG A C 1
ATOM 1733 O O . ARG A 1 230 ? 9.414 20.375 11.727 1 92.94 230 ARG A O 1
ATOM 1740 N N . ALA A 1 231 ? 11.062 19.234 12.648 1 93.75 231 ALA A N 1
ATOM 1741 C CA . ALA A 1 231 ? 11.508 20.375 13.438 1 93.75 231 ALA A CA 1
ATOM 1742 C C . ALA A 1 231 ? 11.992 21.5 12.531 1 93.75 231 ALA A C 1
ATOM 1744 O O . ALA A 1 231 ? 11.727 22.688 12.805 1 93.75 231 ALA A O 1
ATOM 1745 N N . VAL A 1 232 ? 12.695 21.156 11.484 1 93.81 232 VAL A N 1
ATOM 1746 C CA . VAL A 1 232 ? 13.195 22.156 10.547 1 93.81 232 VAL A CA 1
ATOM 1747 C C . VAL A 1 232 ? 12.023 22.859 9.859 1 93.81 232 VAL A C 1
ATOM 1749 O O . VAL A 1 232 ? 12.062 24.062 9.633 1 93.81 232 VAL A O 1
ATOM 1752 N N . GLU A 1 233 ? 11.008 22.109 9.578 1 86.94 233 GLU A N 1
ATOM 1753 C CA . GLU A 1 233 ? 9.828 22.656 8.922 1 86.94 233 GLU A CA 1
ATOM 1754 C C . GLU A 1 233 ? 9.156 23.719 9.781 1 86.94 233 GLU A C 1
ATOM 1756 O O . GLU A 1 233 ? 8.641 24.703 9.266 1 86.94 233 GLU A O 1
ATOM 1761 N N . ASP A 1 234 ? 9.188 23.547 11.062 1 84.69 234 ASP A N 1
ATOM 1762 C CA . ASP A 1 234 ? 8.461 24.406 11.977 1 84.69 234 ASP A CA 1
ATOM 1763 C C . ASP A 1 234 ? 9.359 25.531 12.5 1 84.69 234 ASP A C 1
ATOM 1765 O O . ASP A 1 234 ? 8.898 26.406 13.234 1 84.69 234 ASP A O 1
ATOM 1769 N N . THR A 1 235 ? 10.695 25.438 12.148 1 88.62 235 THR A N 1
ATOM 1770 C CA . THR A 1 235 ? 11.633 26.438 12.648 1 88.62 235 THR A CA 1
ATOM 1771 C C . THR A 1 235 ? 12.242 27.234 11.508 1 88.62 235 THR A C 1
ATOM 1773 O O . THR A 1 235 ? 13.18 26.781 10.852 1 88.62 235 THR A O 1
ATOM 1776 N N . ALA A 1 236 ? 11.797 28.422 11.375 1 83.19 236 ALA A N 1
ATOM 1777 C CA . ALA A 1 236 ? 12.164 29.234 10.227 1 83.19 236 ALA A CA 1
ATOM 1778 C C . ALA A 1 236 ? 13.633 29.641 10.289 1 83.19 236 ALA A C 1
ATOM 1780 O O . ALA A 1 236 ? 14.297 29.766 9.258 1 83.19 236 ALA A O 1
ATOM 1781 N N . TYR A 1 237 ? 14.07 29.891 11.516 1 88.88 237 TYR A N 1
ATOM 1782 C CA . TYR A 1 237 ? 15.43 30.406 11.656 1 88.88 237 TYR A CA 1
ATOM 1783 C C . TYR A 1 237 ? 16.172 29.688 12.781 1 88.88 237 TYR A C 1
ATOM 1785 O O . TYR A 1 237 ? 15.703 29.656 13.922 1 88.88 237 TYR A O 1
ATOM 1793 N N . TYR A 1 238 ? 17.297 29.031 12.391 1 93.38 238 TYR A N 1
ATOM 1794 C CA . TYR A 1 238 ? 18.188 28.344 13.328 1 93.38 238 TYR A CA 1
ATOM 1795 C C . TYR A 1 238 ? 19.641 28.469 12.891 1 93.38 238 TYR A C 1
ATOM 1797 O O . TYR A 1 238 ? 20.203 27.531 12.305 1 93.38 238 TYR A O 1
ATOM 1805 N N . PRO A 1 239 ? 20.297 29.484 13.258 1 91.25 239 PRO A N 1
ATOM 1806 C CA . PRO A 1 239 ? 21.609 29.859 12.711 1 91.25 239 PRO A CA 1
ATOM 1807 C C . PRO A 1 239 ? 22.656 28.781 12.906 1 91.25 239 PRO A C 1
ATOM 1809 O O . PRO A 1 239 ? 23.609 28.672 12.125 1 91.25 239 PRO A O 1
ATOM 1812 N N . ALA A 1 240 ? 22.531 28.016 13.914 1 91.5 240 ALA A N 1
ATOM 1813 C CA . ALA A 1 240 ? 23.516 26.969 14.148 1 91.5 240 ALA A CA 1
ATOM 1814 C C . ALA A 1 240 ? 23.547 25.984 12.984 1 91.5 240 ALA A C 1
ATOM 1816 O O . ALA A 1 240 ? 24.578 25.359 12.719 1 91.5 240 ALA A O 1
ATOM 1817 N N . LEU A 1 241 ? 22.438 25.844 12.227 1 94.44 241 LEU A N 1
ATOM 1818 C CA . LEU A 1 241 ? 22.359 24.859 11.156 1 94.44 241 LEU A CA 1
ATOM 1819 C C . LEU A 1 241 ? 22.078 25.531 9.812 1 94.44 241 LEU A C 1
ATOM 1821 O O . LEU A 1 241 ? 22.625 25.125 8.781 1 94.44 241 LEU A O 1
ATOM 1825 N N . TYR A 1 242 ? 21.219 26.438 9.781 1 93.5 242 TYR A N 1
ATOM 1826 C CA . TYR A 1 242 ? 20.875 27.172 8.562 1 93.5 242 TYR A CA 1
ATOM 1827 C C . TYR A 1 242 ? 20.469 28.594 8.875 1 93.5 242 TYR A C 1
ATOM 1829 O O . TYR A 1 242 ? 19.859 28.875 9.914 1 93.5 242 TYR A O 1
ATOM 1837 N N . SER A 1 243 ? 20.797 29.516 7.922 1 91.5 243 SER A N 1
ATOM 1838 C CA . SER A 1 243 ? 20.469 30.922 8.078 1 91.5 243 SER A CA 1
ATOM 1839 C C . SER A 1 243 ? 19.625 31.422 6.91 1 91.5 243 SER A C 1
ATOM 1841 O O . SER A 1 243 ? 19.125 32.562 6.934 1 91.5 243 SER A O 1
ATOM 1843 N N . THR A 1 244 ? 19.531 30.594 5.945 1 89.94 244 THR A N 1
ATOM 1844 C CA . THR A 1 244 ? 18.75 30.969 4.773 1 89.94 244 THR A CA 1
ATOM 1845 C C . THR A 1 244 ? 17.625 29.969 4.539 1 89.94 244 THR A C 1
ATOM 1847 O O . THR A 1 244 ? 17.656 28.859 5.066 1 89.94 244 THR A O 1
ATOM 1850 N N . ARG A 1 245 ? 16.703 30.391 3.805 1 85.62 245 ARG A N 1
ATOM 1851 C CA . ARG A 1 245 ? 15.578 29.516 3.455 1 85.62 245 ARG A CA 1
ATOM 1852 C C . ARG A 1 245 ? 16.047 28.328 2.631 1 85.62 245 ARG A C 1
ATOM 1854 O O . ARG A 1 245 ? 15.539 27.219 2.793 1 85.62 245 ARG A O 1
ATOM 1861 N N . ASN A 1 246 ? 16.953 28.594 1.822 1 83.88 246 ASN A N 1
ATOM 1862 C CA . ASN A 1 246 ? 17.5 27.516 1.017 1 83.88 246 ASN A CA 1
ATOM 1863 C C . ASN A 1 246 ? 18.219 26.484 1.881 1 83.88 246 ASN A C 1
ATOM 1865 O O . ASN A 1 246 ? 18.141 25.281 1.625 1 83.88 246 ASN A O 1
ATOM 1869 N N . GLY A 1 247 ? 18.922 27.047 2.791 1 87.75 247 GLY A N 1
ATOM 1870 C CA . GLY A 1 247 ? 19.578 26.141 3.727 1 87.75 247 GLY A CA 1
ATOM 1871 C C . GLY A 1 247 ? 18.594 25.312 4.543 1 87.75 247 GLY A C 1
ATOM 1872 O O . GLY A 1 247 ? 18.828 24.141 4.805 1 87.75 247 GLY A O 1
ATOM 1873 N N . GLN A 1 248 ? 17.531 25.938 4.902 1 92.19 248 GLN A N 1
ATOM 1874 C CA . GLN A 1 248 ? 16.484 25.266 5.645 1 92.19 248 GLN A CA 1
ATOM 1875 C C . GLN A 1 248 ? 15.883 24.125 4.828 1 92.19 248 GLN A C 1
ATOM 1877 O O . GLN A 1 248 ? 15.758 23 5.316 1 92.19 248 GLN A O 1
ATOM 1882 N N . ARG A 1 249 ? 15.594 24.375 3.639 1 87.5 249 ARG A N 1
ATOM 1883 C CA . ARG A 1 249 ? 14.984 23.375 2.756 1 87.5 249 ARG A CA 1
ATOM 1884 C C . ARG A 1 249 ? 15.953 22.234 2.467 1 87.5 249 ARG A C 1
ATOM 1886 O O . ARG A 1 249 ? 15.547 21.078 2.391 1 87.5 249 ARG A O 1
ATOM 1893 N N . HIS A 1 250 ? 17.109 22.625 2.289 1 87.38 250 HIS A N 1
ATOM 1894 C CA . HIS A 1 250 ? 18.125 21.609 2.006 1 87.38 250 HIS A CA 1
ATOM 1895 C C . HIS A 1 250 ? 18.266 20.641 3.166 1 87.38 250 HIS A C 1
ATOM 1897 O O . HIS A 1 250 ? 18.312 19.422 2.955 1 87.38 250 HIS A O 1
ATOM 1903 N N . LEU A 1 251 ? 18.328 21.156 4.328 1 93.25 251 LEU A N 1
ATOM 1904 C CA . LEU A 1 251 ? 18.453 20.297 5.5 1 93.25 251 LEU A CA 1
ATOM 1905 C C . LEU A 1 251 ? 17.203 19.453 5.688 1 93.25 251 LEU A C 1
ATOM 1907 O O . LEU A 1 251 ? 17.297 18.266 6.039 1 93.25 251 LEU A O 1
ATOM 1911 N N . GLN A 1 252 ? 16.062 20.031 5.496 1 93.69 252 GLN A N 1
ATOM 1912 C CA . GLN A 1 252 ? 14.797 19.328 5.617 1 93.69 252 GLN A CA 1
ATOM 1913 C C . GLN A 1 252 ? 14.734 18.141 4.656 1 93.69 252 GLN A C 1
ATOM 1915 O O . GLN A 1 252 ? 14.406 17.031 5.062 1 93.69 252 GLN A O 1
ATOM 1920 N N . ARG A 1 253 ? 15.078 18.328 3.447 1 88.88 253 ARG A N 1
ATOM 1921 C CA . ARG A 1 253 ? 15.016 17.312 2.412 1 88.88 253 ARG A CA 1
ATOM 1922 C C . ARG A 1 253 ? 16.078 16.234 2.633 1 88.88 253 ARG A C 1
ATOM 1924 O O . ARG A 1 253 ? 15.844 15.055 2.408 1 88.88 253 ARG A O 1
ATOM 1931 N N . THR A 1 254 ? 17.203 16.75 3.006 1 90.88 254 THR A N 1
ATOM 1932 C CA . THR A 1 254 ? 18.281 15.797 3.27 1 90.88 254 THR A CA 1
ATOM 1933 C C . THR A 1 254 ? 17.906 14.867 4.422 1 90.88 254 THR A C 1
ATOM 1935 O O . THR A 1 254 ? 18.125 13.656 4.344 1 90.88 254 THR A O 1
ATOM 1938 N N . ALA A 1 255 ? 17.391 15.445 5.453 1 95.38 255 ALA A N 1
ATOM 1939 C CA . ALA A 1 255 ? 16.984 14.641 6.605 1 95.38 255 ALA A CA 1
ATOM 1940 C C . ALA A 1 255 ? 15.922 13.625 6.207 1 95.38 255 ALA A C 1
ATOM 1942 O O . ALA A 1 255 ? 15.977 12.461 6.629 1 95.38 255 ALA A O 1
ATOM 1943 N N . LEU A 1 256 ? 14.977 14.023 5.406 1 94.5 256 LEU A N 1
ATOM 1944 C CA . LEU A 1 256 ? 13.914 13.125 4.98 1 94.5 256 LEU A CA 1
ATOM 1945 C C . LEU A 1 256 ? 14.461 12.023 4.074 1 94.5 256 LEU A C 1
ATOM 1947 O O . LEU A 1 256 ? 14.07 10.859 4.203 1 94.5 256 LEU A O 1
ATOM 1951 N N . ARG A 1 257 ? 15.328 12.391 3.191 1 90.31 257 ARG A N 1
ATOM 1952 C CA . ARG A 1 257 ? 15.945 11.398 2.316 1 90.31 257 ARG A CA 1
ATOM 1953 C C . ARG A 1 257 ? 16.703 10.359 3.125 1 90.31 257 ARG A C 1
ATOM 1955 O O . ARG A 1 257 ? 16.672 9.164 2.803 1 90.31 257 ARG A O 1
ATOM 1962 N N . CYS A 1 258 ? 17.406 10.844 4.07 1 94.19 258 CYS A N 1
ATOM 1963 C CA . CYS A 1 258 ? 18.125 9.93 4.941 1 94.19 258 CYS A CA 1
ATOM 1964 C C . CYS A 1 258 ? 17.172 9.039 5.719 1 94.19 258 CYS A C 1
ATOM 1966 O O . CYS A 1 258 ? 17.438 7.848 5.914 1 94.19 258 CYS A O 1
ATOM 1968 N N . ALA A 1 259 ? 16.094 9.617 6.18 1 96.5 259 ALA A N 1
ATOM 1969 C CA . ALA A 1 259 ? 15.078 8.828 6.863 1 96.5 259 ALA A CA 1
ATOM 1970 C C . ALA A 1 259 ? 14.484 7.77 5.938 1 96.5 259 ALA A C 1
ATOM 1972 O O . ALA A 1 259 ? 14.219 6.641 6.359 1 96.5 259 ALA A O 1
ATOM 1973 N N . ASP A 1 260 ? 14.289 8.141 4.688 1 93.31 260 ASP A N 1
ATOM 1974 C CA . ASP A 1 260 ? 13.789 7.191 3.691 1 93.31 260 ASP A CA 1
ATOM 1975 C C . ASP A 1 260 ? 14.742 6.016 3.529 1 93.31 260 ASP A C 1
ATOM 1977 O O . ASP A 1 260 ? 14.312 4.867 3.414 1 93.31 260 ASP A O 1
ATOM 1981 N N . GLN A 1 261 ? 15.969 6.336 3.5 1 91.5 261 GLN A N 1
ATOM 1982 C CA . GLN A 1 261 ? 16.969 5.281 3.352 1 91.5 261 GLN A CA 1
ATOM 1983 C C . GLN A 1 261 ? 16.953 4.336 4.547 1 91.5 261 GLN A C 1
ATOM 1985 O O . GLN A 1 261 ? 17.062 3.117 4.383 1 91.5 261 GLN A O 1
ATOM 1990 N N . CYS A 1 262 ? 16.875 4.895 5.707 1 95.25 262 CYS A N 1
ATOM 1991 C CA . CYS A 1 262 ? 16.766 4.062 6.902 1 95.25 262 CYS A CA 1
ATOM 1992 C C . CYS A 1 262 ? 15.547 3.16 6.828 1 95.25 262 CYS A C 1
ATOM 1994 O O . CYS A 1 262 ? 15.617 1.979 7.172 1 95.25 262 CYS A O 1
ATOM 1996 N N . LEU A 1 263 ? 14.453 3.713 6.41 1 95.5 263 LEU A N 1
ATOM 1997 C CA . LEU A 1 263 ? 13.203 2.965 6.305 1 95.5 263 LEU A CA 1
ATOM 1998 C C . LEU A 1 263 ? 13.328 1.841 5.281 1 95.5 263 LEU A C 1
ATOM 2000 O O . LEU A 1 263 ? 12.867 0.723 5.52 1 95.5 263 LEU A O 1
ATOM 2004 N N . GLU A 1 264 ? 13.922 2.135 4.188 1 89.25 264 GLU A N 1
ATOM 2005 C CA . GLU A 1 264 ? 14.094 1.122 3.15 1 89.25 264 GLU A CA 1
ATOM 2006 C C . GLU A 1 264 ? 14.961 -0.031 3.645 1 89.25 264 GLU A C 1
ATOM 2008 O O . GLU A 1 264 ? 14.719 -1.189 3.299 1 89.25 264 GLU A O 1
ATOM 2013 N N . ILE A 1 265 ? 15.961 0.285 4.383 1 89.44 265 ILE A N 1
ATOM 2014 C CA . ILE A 1 265 ? 16.797 -0.757 4.957 1 89.44 265 ILE A CA 1
ATOM 2015 C C . ILE A 1 265 ? 15.984 -1.619 5.91 1 89.44 265 ILE A C 1
ATOM 2017 O O . ILE A 1 265 ? 16.047 -2.85 5.863 1 89.44 265 ILE A O 1
ATOM 2021 N N . CYS A 1 266 ? 15.203 -0.984 6.742 1 90.25 266 CYS A N 1
ATOM 2022 C CA . CYS A 1 266 ? 14.336 -1.721 7.66 1 90.25 266 CYS A CA 1
ATOM 2023 C C . CYS A 1 266 ? 13.406 -2.654 6.898 1 90.25 266 CYS A C 1
ATOM 2025 O O . CYS A 1 266 ? 13.234 -3.814 7.277 1 90.25 266 CYS A O 1
ATOM 2027 N N . LEU A 1 267 ? 12.828 -2.154 5.871 1 86.69 267 LEU A N 1
ATOM 2028 C CA . LEU A 1 267 ? 11.852 -2.92 5.098 1 86.69 267 LEU A CA 1
ATOM 2029 C C . LEU A 1 267 ? 12.523 -4.094 4.391 1 86.69 267 LEU A C 1
ATOM 2031 O O . LEU A 1 267 ? 11.93 -5.164 4.258 1 86.69 267 LEU A O 1
ATOM 2035 N N . SER A 1 268 ? 13.719 -3.877 3.984 1 81.31 268 SER A N 1
ATOM 2036 C CA . SER A 1 268 ? 14.438 -4.914 3.256 1 81.31 268 SER A CA 1
ATOM 2037 C C . SER A 1 268 ? 14.781 -6.09 4.164 1 81.31 268 SER A C 1
ATOM 2039 O O . SER A 1 268 ? 15 -7.207 3.688 1 81.31 268 SER A O 1
ATOM 2041 N N . LEU A 1 269 ? 14.812 -5.887 5.449 1 80 269 LEU A N 1
ATOM 2042 C CA . LEU A 1 269 ? 15.156 -6.934 6.406 1 80 269 LEU A CA 1
ATOM 2043 C C . LEU A 1 269 ? 13.969 -7.855 6.648 1 80 269 LEU A C 1
ATOM 2045 O O . LEU A 1 269 ? 14.125 -8.945 7.199 1 80 269 LEU A O 1
ATOM 2049 N N . ASP A 1 270 ? 12.773 -7.469 6.223 1 77.56 270 ASP A N 1
ATOM 2050 C CA . ASP A 1 270 ? 11.555 -8.266 6.348 1 77.56 270 ASP A CA 1
ATOM 2051 C C . ASP A 1 270 ? 11.312 -8.672 7.801 1 77.56 270 ASP A C 1
ATOM 2053 O O . ASP A 1 270 ? 10.984 -9.828 8.078 1 77.56 270 ASP A O 1
ATOM 2057 N N . CYS A 1 271 ? 11.711 -7.836 8.758 1 80 271 CYS A N 1
ATOM 2058 C CA . CYS A 1 271 ? 11.445 -8.008 10.18 1 80 271 CYS A CA 1
ATOM 2059 C C . CYS A 1 271 ? 10.438 -6.98 10.68 1 80 271 CYS A C 1
ATOM 2061 O O . CYS A 1 271 ? 10.789 -6.051 11.406 1 80 271 CYS A O 1
ATOM 2063 N N . LEU A 1 272 ? 9.258 -7.273 10.398 1 84.75 272 LEU A N 1
ATOM 2064 C CA . LEU A 1 272 ? 8.203 -6.32 10.727 1 84.75 272 LEU A CA 1
ATOM 2065 C C . LEU A 1 272 ? 8.055 -6.16 12.234 1 84.75 272 LEU A C 1
ATOM 2067 O O . LEU A 1 272 ? 8.023 -7.152 12.969 1 84.75 272 LEU A O 1
ATOM 2071 N N . ASN A 1 273 ? 8.062 -4.98 12.68 1 88 273 ASN A N 1
ATOM 2072 C CA . ASN A 1 273 ? 7.867 -4.699 14.094 1 88 273 ASN A CA 1
ATOM 2073 C C . ASN A 1 273 ? 7.191 -3.344 14.305 1 88 273 ASN A C 1
ATOM 2075 O O . ASN A 1 273 ? 6.98 -2.596 13.352 1 88 273 ASN A O 1
ATOM 2079 N N . ASP A 1 274 ? 6.887 -3.037 15.516 1 90.25 274 ASP A N 1
ATOM 2080 C CA . ASP A 1 274 ? 6.145 -1.828 15.859 1 90.25 274 ASP A CA 1
ATOM 2081 C C . ASP A 1 274 ? 6.969 -0.576 15.57 1 90.25 274 ASP A C 1
ATOM 2083 O O . ASP A 1 274 ? 6.43 0.443 15.133 1 90.25 274 ASP A O 1
ATOM 2087 N N . LEU A 1 275 ? 8.203 -0.654 15.82 1 92.38 275 LEU A N 1
ATOM 2088 C CA . LEU A 1 275 ? 9.062 0.504 15.617 1 92.38 275 LEU A CA 1
ATOM 2089 C C . LEU A 1 275 ? 9.117 0.889 14.141 1 92.38 275 LEU A C 1
ATOM 2091 O O . LEU A 1 275 ? 9.086 2.074 13.805 1 92.38 275 LEU A O 1
ATOM 2095 N N . GLN A 1 276 ? 9.258 -0.05 13.32 1 93 276 GLN A N 1
ATOM 2096 C CA . GLN A 1 276 ? 9.242 0.182 11.883 1 93 276 GLN A CA 1
ATOM 2097 C C . GLN A 1 276 ? 7.918 0.792 11.438 1 93 276 GLN A C 1
ATOM 2099 O O . GLN A 1 276 ? 7.895 1.687 10.586 1 93 276 GLN A O 1
ATOM 2104 N N . LEU A 1 277 ? 6.828 0.285 11.969 1 94.81 277 LEU A N 1
ATOM 2105 C CA . LEU A 1 277 ? 5.508 0.813 11.633 1 94.81 277 LEU A CA 1
ATOM 2106 C C . LEU A 1 277 ? 5.395 2.283 12.023 1 94.81 277 LEU A C 1
ATOM 2108 O O . LEU A 1 277 ? 4.871 3.096 11.258 1 94.81 277 LEU A O 1
ATOM 2112 N N . LEU A 1 278 ? 5.852 2.611 13.172 1 95.12 278 LEU A N 1
ATOM 2113 C CA . LEU A 1 278 ? 5.824 3.994 13.633 1 95.12 278 LEU A CA 1
ATOM 2114 C C . LEU A 1 278 ? 6.668 4.883 12.727 1 95.12 278 LEU A C 1
ATOM 2116 O O . LEU A 1 278 ? 6.262 6 12.391 1 95.12 278 LEU A O 1
ATOM 2120 N N . LEU A 1 279 ? 7.809 4.355 12.352 1 97.12 279 LEU A N 1
ATOM 2121 C CA . LEU A 1 279 ? 8.656 5.102 11.422 1 97.12 279 LEU A CA 1
ATOM 2122 C C . LEU A 1 279 ? 7.945 5.309 10.086 1 97.12 279 LEU A C 1
ATOM 2124 O O . LEU A 1 279 ? 8.016 6.391 9.508 1 97.12 279 LEU A O 1
ATOM 2128 N N . GLN A 1 280 ? 7.273 4.277 9.594 1 97.25 280 GLN A N 1
ATOM 2129 C CA . GLN A 1 280 ? 6.547 4.383 8.336 1 97.25 280 GLN A CA 1
ATOM 2130 C C . GLN A 1 280 ? 5.465 5.453 8.406 1 97.25 280 GLN A C 1
ATOM 2132 O O . GLN A 1 280 ? 5.301 6.246 7.48 1 97.25 280 GLN A O 1
ATOM 2137 N N . TYR A 1 281 ? 4.766 5.5 9.492 1 95.94 281 TYR A N 1
ATOM 2138 C CA . TYR A 1 281 ? 3.684 6.473 9.625 1 95.94 281 TYR A CA 1
ATOM 2139 C C . TYR A 1 281 ? 4.23 7.895 9.68 1 95.94 281 TYR A C 1
ATOM 2141 O O . TYR A 1 281 ? 3.723 8.789 9.008 1 95.94 281 TYR A O 1
ATOM 2149 N N . GLU A 1 282 ? 5.215 8.055 10.523 1 95.75 282 GLU A N 1
ATOM 2150 C CA . GLU A 1 282 ? 5.789 9.391 10.656 1 95.75 282 GLU A CA 1
ATOM 2151 C C . GLU A 1 282 ? 6.453 9.836 9.352 1 95.75 282 GLU A C 1
ATOM 2153 O O . GLU A 1 282 ? 6.453 11.023 9.023 1 95.75 282 GLU A O 1
ATOM 2158 N N . ASN A 1 283 ? 7.066 8.891 8.695 1 96.44 283 ASN A N 1
ATOM 2159 C CA . ASN A 1 283 ? 7.641 9.172 7.383 1 96.44 283 ASN A CA 1
ATOM 2160 C C . ASN A 1 283 ? 6.574 9.609 6.387 1 96.44 283 ASN A C 1
ATOM 2162 O O . ASN A 1 283 ? 6.809 10.508 5.574 1 96.44 283 ASN A O 1
ATOM 2166 N N . PHE A 1 284 ? 5.418 9.031 6.402 1 95 284 PHE A N 1
ATOM 2167 C CA . PHE A 1 284 ? 4.285 9.422 5.57 1 95 284 PHE A CA 1
ATOM 2168 C C . PHE A 1 284 ? 3.875 10.859 5.855 1 95 284 PHE A C 1
ATOM 2170 O O . PHE A 1 284 ? 3.672 11.648 4.93 1 95 284 PHE A O 1
ATOM 2177 N N . ILE A 1 285 ? 3.764 11.18 7.082 1 91.38 285 ILE A N 1
ATOM 2178 C CA . ILE A 1 285 ? 3.377 12.531 7.469 1 91.38 285 ILE A CA 1
ATOM 2179 C C . ILE A 1 285 ? 4.41 13.531 6.953 1 91.38 285 ILE A C 1
ATOM 2181 O O . ILE A 1 285 ? 4.055 14.594 6.434 1 91.38 285 ILE A O 1
ATOM 2185 N N . ALA A 1 286 ? 5.652 13.156 7.129 1 92.25 286 ALA A N 1
ATOM 2186 C CA . ALA A 1 286 ? 6.719 14.055 6.68 1 92.25 286 ALA A CA 1
ATOM 2187 C C . ALA A 1 286 ? 6.652 14.273 5.172 1 92.25 286 ALA A C 1
ATOM 2189 O O . ALA A 1 286 ? 6.828 15.391 4.691 1 92.25 286 ALA A O 1
ATOM 2190 N N . HIS A 1 287 ? 6.383 13.25 4.441 1 90.62 287 HIS A N 1
ATOM 2191 C CA . HIS A 1 287 ? 6.262 13.375 2.994 1 90.62 287 HIS A CA 1
ATOM 2192 C C . HIS A 1 287 ? 5.051 14.219 2.615 1 90.62 287 HIS A C 1
ATOM 2194 O O . HIS A 1 287 ? 5.094 14.969 1.639 1 90.62 287 HIS A O 1
ATOM 2200 N N . SER A 1 288 ? 3.977 14.062 3.316 1 87.88 288 SER A N 1
ATOM 2201 C CA . SER A 1 288 ? 2.801 14.883 3.047 1 87.88 288 SER A CA 1
ATOM 2202 C C . SER A 1 288 ? 3.115 16.359 3.209 1 87.88 288 SER A C 1
ATOM 2204 O O . SER A 1 288 ? 2.568 17.203 2.488 1 87.88 288 SER A O 1
ATOM 2206 N N . MET A 1 289 ? 4.059 16.672 4.094 1 85 289 MET A N 1
ATOM 2207 C CA . MET A 1 289 ? 4.406 18.062 4.367 1 85 289 MET A CA 1
ATOM 2208 C C . MET A 1 289 ? 5.414 18.578 3.35 1 85 289 MET A C 1
ATOM 2210 O O . MET A 1 289 ? 5.387 19.766 2.984 1 85 289 MET A O 1
ATOM 2214 N N . ILE A 1 290 ? 6.23 17.719 2.91 1 85.25 290 ILE A N 1
ATOM 2215 C CA . ILE A 1 290 ? 7.332 18.156 2.061 1 85.25 290 ILE A CA 1
ATOM 2216 C C . ILE A 1 290 ? 6.945 18 0.591 1 85.25 290 ILE A C 1
ATOM 2218 O O . ILE A 1 290 ? 7.27 18.859 -0.238 1 85.25 290 ILE A O 1
ATOM 2222 N N . ASP A 1 291 ? 6.297 16.906 0.297 1 83.12 291 ASP A N 1
ATOM 2223 C CA . ASP A 1 291 ? 5.941 16.641 -1.094 1 83.12 291 ASP A CA 1
ATOM 2224 C C . ASP A 1 291 ? 4.516 17.094 -1.393 1 83.12 291 ASP A C 1
ATOM 2226 O O . ASP A 1 291 ? 4.148 17.281 -2.555 1 83.12 291 ASP A O 1
ATOM 2230 N N . GLY A 1 292 ? 3.748 17.297 -0.385 1 83.56 292 GLY A N 1
ATOM 2231 C CA . GLY A 1 292 ? 2.375 17.734 -0.583 1 83.56 292 GLY A CA 1
ATOM 2232 C C . GLY A 1 292 ? 1.359 16.625 -0.368 1 83.56 292 GLY A C 1
ATOM 2233 O O . GLY A 1 292 ? 1.675 15.445 -0.529 1 83.56 292 GLY A O 1
ATOM 2234 N N . ASP A 1 293 ? 0.212 17 -0.156 1 80.88 293 ASP A N 1
ATOM 2235 C CA . ASP A 1 293 ? -0.869 16.078 0.173 1 80.88 293 ASP A CA 1
ATOM 2236 C C . ASP A 1 293 ? -1.385 15.367 -1.077 1 80.88 293 ASP A C 1
ATOM 2238 O O . ASP A 1 293 ? -1.947 14.273 -0.99 1 80.88 293 ASP A O 1
ATOM 2242 N N . GLN A 1 294 ? -1.194 15.969 -2.178 1 82 294 GLN A N 1
ATOM 2243 C CA . GLN A 1 294 ? -1.706 15.383 -3.412 1 82 294 GLN A CA 1
ATOM 2244 C C . GLN A 1 294 ? -0.65 14.508 -4.086 1 82 294 GLN A C 1
ATOM 2246 O O . GLN A 1 294 ? -0.923 13.875 -5.105 1 82 294 GLN A O 1
ATOM 2251 N N . SER A 1 295 ? 0.504 14.539 -3.488 1 83.62 295 SER A N 1
ATOM 2252 C CA . SER A 1 295 ? 1.602 13.82 -4.133 1 83.62 295 SER A CA 1
ATOM 2253 C C . SER A 1 295 ? 1.382 12.312 -4.086 1 83.62 295 SER A C 1
ATOM 2255 O O . SER A 1 295 ? 0.864 11.789 -3.098 1 83.62 295 SER A O 1
ATOM 2257 N N . TYR A 1 296 ? 1.839 11.664 -5.133 1 87.5 296 TYR A N 1
ATOM 2258 C CA . TYR A 1 296 ? 1.791 10.211 -5.172 1 87.5 296 TYR A CA 1
ATOM 2259 C C . TYR A 1 296 ? 2.684 9.609 -4.094 1 87.5 296 TYR A C 1
ATOM 2261 O O . TYR A 1 296 ? 2.367 8.555 -3.535 1 87.5 296 TYR A O 1
ATOM 2269 N N . HIS A 1 297 ? 3.705 10.297 -3.76 1 86.69 297 HIS A N 1
ATOM 2270 C CA . HIS A 1 297 ? 4.605 9.797 -2.729 1 86.69 297 HIS A CA 1
ATOM 2271 C C . HIS A 1 297 ? 3.883 9.641 -1.395 1 86.69 297 HIS A C 1
ATOM 2273 O O . HIS A 1 297 ? 4.02 8.609 -0.727 1 86.69 297 HIS A O 1
ATOM 2279 N N . SER A 1 298 ? 3.203 10.68 -1.077 1 88.94 298 SER A N 1
ATOM 2280 C CA . SER A 1 298 ? 2.465 10.625 0.18 1 88.94 298 SER A CA 1
ATOM 2281 C C . SER A 1 298 ? 1.388 9.547 0.141 1 88.94 298 SER A C 1
ATOM 2283 O O . SER A 1 298 ? 1.202 8.812 1.114 1 88.94 298 SER A O 1
ATOM 2285 N N . TRP A 1 299 ? 0.702 9.414 -0.982 1 92.69 299 TRP A N 1
ATOM 2286 C CA . TRP A 1 299 ? -0.345 8.414 -1.162 1 92.69 299 TRP A CA 1
ATOM 2287 C C . TRP A 1 299 ? 0.223 7.004 -1.044 1 92.69 299 TRP A C 1
ATOM 2289 O O . TRP A 1 299 ? -0.337 6.16 -0.341 1 92.69 299 TRP A O 1
ATOM 2299 N N . ARG A 1 300 ? 1.299 6.758 -1.666 1 92.56 300 ARG A N 1
ATOM 2300 C CA . ARG A 1 300 ? 1.942 5.449 -1.666 1 92.56 300 ARG A CA 1
ATOM 2301 C C . ARG A 1 300 ? 2.443 5.086 -0.272 1 92.56 300 ARG A C 1
ATOM 2303 O O . ARG A 1 300 ? 2.305 3.943 0.165 1 92.56 300 ARG A O 1
ATOM 2310 N N . ARG A 1 301 ? 3.061 6.051 0.387 1 94.56 301 ARG A N 1
ATOM 2311 C CA . ARG A 1 301 ? 3.588 5.801 1.724 1 94.56 301 ARG A CA 1
ATOM 2312 C C . ARG A 1 301 ? 2.471 5.41 2.688 1 94.56 301 ARG A C 1
ATOM 2314 O O . ARG A 1 301 ? 2.664 4.559 3.559 1 94.56 301 ARG A O 1
ATOM 2321 N N . LEU A 1 302 ? 1.343 6.074 2.555 1 95.5 302 LEU A N 1
ATOM 2322 C CA . LEU A 1 302 ? 0.208 5.668 3.377 1 95.5 302 LEU A CA 1
ATOM 2323 C C . LEU A 1 302 ? -0.21 4.238 3.062 1 95.5 302 LEU A C 1
ATOM 2325 O O . LEU A 1 302 ? -0.577 3.48 3.963 1 95.5 302 LEU A O 1
ATOM 2329 N N . GLY A 1 303 ? -0.204 3.887 1.812 1 95.12 303 GLY A N 1
ATOM 2330 C CA . GLY A 1 303 ? -0.464 2.506 1.437 1 95.12 303 GLY A CA 1
ATOM 2331 C C . GLY A 1 303 ? 0.473 1.519 2.105 1 95.12 303 GLY A C 1
ATOM 2332 O O . GLY A 1 303 ? 0.051 0.436 2.518 1 95.12 303 GLY A O 1
ATOM 2333 N N . ASP A 1 304 ? 1.708 1.885 2.195 1 94.62 304 ASP A N 1
ATOM 2334 C CA . ASP A 1 304 ? 2.695 1.047 2.867 1 94.62 304 ASP A CA 1
ATOM 2335 C C . ASP A 1 304 ? 2.355 0.875 4.348 1 94.62 304 ASP A C 1
ATOM 2337 O O . ASP A 1 304 ? 2.52 -0.211 4.906 1 94.62 304 ASP A O 1
ATOM 2341 N N . VAL A 1 305 ? 1.952 1.972 4.941 1 96.38 305 VAL A N 1
ATOM 2342 C CA . VAL A 1 305 ? 1.561 1.919 6.344 1 96.38 305 VAL A CA 1
ATOM 2343 C C . VAL A 1 305 ? 0.421 0.919 6.523 1 96.38 305 VAL A C 1
ATOM 2345 O O . VAL A 1 305 ? 0.464 0.074 7.422 1 96.38 305 VAL A O 1
ATOM 2348 N N . ILE A 1 306 ? -0.532 0.986 5.715 1 94.38 306 ILE A N 1
ATOM 2349 C CA . ILE A 1 306 ? -1.711 0.132 5.797 1 94.38 306 ILE A CA 1
ATOM 2350 C C . ILE A 1 306 ? -1.308 -1.327 5.598 1 94.38 306 ILE A C 1
ATOM 2352 O O . ILE A 1 306 ? -1.756 -2.209 6.332 1 94.38 306 ILE A O 1
ATOM 2356 N N . SER A 1 307 ? -0.475 -1.551 4.602 1 94.44 307 SER A N 1
ATOM 2357 C CA . SER A 1 307 ? 0.007 -2.906 4.359 1 94.44 307 SER A CA 1
ATOM 2358 C C . SER A 1 307 ? 0.715 -3.471 5.586 1 94.44 307 SER A C 1
ATOM 2360 O O . SER A 1 307 ? 0.546 -4.645 5.918 1 94.44 307 SER A O 1
ATOM 2362 N N . THR A 1 308 ? 1.491 -2.67 6.254 1 93.88 308 THR A N 1
ATOM 2363 C CA . THR A 1 308 ? 2.223 -3.115 7.434 1 93.88 308 THR A CA 1
ATOM 2364 C C . THR A 1 308 ? 1.266 -3.379 8.594 1 93.88 308 THR A C 1
ATOM 2366 O O . THR A 1 308 ? 1.443 -4.34 9.344 1 93.88 308 THR A O 1
ATOM 2369 N N . ILE A 1 309 ? 0.273 -2.566 8.773 1 92.94 309 ILE A N 1
ATOM 2370 C CA . ILE A 1 309 ? -0.723 -2.748 9.82 1 92.94 309 ILE A CA 1
ATOM 2371 C C . ILE A 1 309 ? -1.403 -4.105 9.656 1 92.94 309 ILE A C 1
ATOM 2373 O O . ILE A 1 309 ? -1.555 -4.852 10.633 1 92.94 309 ILE A O 1
ATOM 2377 N N . TYR A 1 310 ? -1.778 -4.445 8.484 1 90.75 310 TYR A N 1
ATOM 2378 C CA . TYR A 1 310 ? -2.443 -5.715 8.211 1 90.75 310 TYR A CA 1
ATOM 2379 C C . TYR A 1 310 ? -1.479 -6.883 8.383 1 90.75 310 TYR A C 1
ATOM 2381 O O . TYR A 1 310 ? -1.867 -7.949 8.867 1 90.75 310 TYR A O 1
ATOM 2389 N N . ALA A 1 311 ? -0.244 -6.656 7.961 1 91.12 311 ALA A N 1
ATOM 2390 C CA . ALA A 1 311 ? 0.75 -7.719 8.086 1 91.12 311 ALA A CA 1
ATOM 2391 C C . ALA A 1 311 ? 1.08 -7.992 9.555 1 91.12 311 ALA A C 1
ATOM 2393 O O . ALA A 1 311 ? 1.436 -9.117 9.914 1 91.12 311 ALA A O 1
ATOM 2394 N N . LEU A 1 312 ? 1.011 -6.953 10.383 1 88.94 312 LEU A N 1
ATOM 2395 C CA . LEU A 1 312 ? 1.271 -7.113 11.812 1 88.94 312 LEU A CA 1
ATOM 2396 C C . LEU A 1 312 ? 0.035 -7.645 12.531 1 88.94 312 LEU A C 1
ATOM 2398 O O . LEU A 1 312 ? 0.124 -8.094 13.68 1 88.94 312 LEU A O 1
ATOM 2402 N N . GLY A 1 313 ? -1.131 -7.609 11.906 1 87.31 313 GLY A N 1
ATOM 2403 C CA . GLY A 1 313 ? -2.365 -8.117 12.477 1 87.31 313 GLY A CA 1
ATOM 2404 C C . GLY A 1 313 ? -3.033 -7.141 13.422 1 87.31 313 GLY A C 1
ATOM 2405 O O . GLY A 1 313 ? -3.881 -7.527 14.234 1 87.31 313 GLY A O 1
ATOM 2406 N N . HIS A 1 314 ? -2.645 -5.828 13.352 1 86.19 314 HIS A N 1
ATOM 2407 C CA . HIS A 1 314 ? -3.193 -4.84 14.273 1 86.19 314 HIS A CA 1
ATOM 2408 C C . HIS A 1 314 ? -4.668 -4.582 13.984 1 86.19 314 HIS A C 1
ATOM 2410 O O . HIS A 1 314 ? -5.391 -4.07 14.844 1 86.19 314 HIS A O 1
ATOM 2416 N N . HIS A 1 315 ? -5.156 -4.91 12.914 1 81.38 315 HIS A N 1
ATOM 2417 C CA . HIS A 1 315 ? -6.57 -4.754 12.578 1 81.38 315 HIS A CA 1
ATOM 2418 C C . HIS A 1 315 ? -7.438 -5.684 13.422 1 81.38 315 HIS A C 1
ATOM 2420 O O . HIS A 1 315 ? -8.625 -5.418 13.617 1 81.38 315 HIS A O 1
ATOM 2426 N N . ASP A 1 316 ? -6.859 -6.715 13.852 1 75.31 316 ASP A N 1
ATOM 2427 C CA . ASP A 1 316 ? -7.609 -7.707 14.617 1 75.31 316 ASP A CA 1
ATOM 2428 C C . ASP A 1 316 ? -7.234 -7.656 16.094 1 75.31 316 ASP A C 1
ATOM 2430 O O . ASP A 1 316 ? -8.055 -7.988 16.969 1 75.31 316 ASP A O 1
ATOM 2434 N N . ARG A 1 317 ? -6.109 -7.215 16.375 1 69.06 317 ARG A N 1
ATOM 2435 C CA . ARG A 1 317 ? -5.574 -7.355 17.719 1 69.06 317 ARG A CA 1
ATOM 2436 C C . ARG A 1 317 ? -5.809 -6.086 18.531 1 69.06 317 ARG A C 1
ATOM 2438 O O . ARG A 1 317 ? -5.699 -6.102 19.766 1 69.06 317 ARG A O 1
ATOM 2445 N N . VAL A 1 318 ? -6.074 -5.059 17.875 1 66.44 318 VAL A N 1
ATOM 2446 C CA . VAL A 1 318 ? -6.137 -3.785 18.578 1 66.44 318 VAL A CA 1
ATOM 2447 C C . VAL A 1 318 ? -7.547 -3.564 19.125 1 66.44 318 VAL A C 1
ATOM 2449 O O . VAL A 1 318 ? -8.531 -3.941 18.484 1 66.44 318 VAL A O 1
ATOM 2452 N N . ASP A 1 319 ? -7.426 -3.24 20.344 1 63.56 319 ASP A N 1
ATOM 2453 C CA . ASP A 1 319 ? -8.641 -2.893 21.078 1 63.56 319 ASP A CA 1
ATOM 2454 C C . ASP A 1 319 ? -8.727 -1.387 21.312 1 63.56 319 ASP A C 1
ATOM 2456 O O . ASP A 1 319 ? -7.812 -0.779 21.859 1 63.56 319 ASP A O 1
ATOM 2460 N N . LEU A 1 320 ? -9.719 -0.878 20.828 1 60.09 320 LEU A N 1
ATOM 2461 C CA . LEU A 1 320 ? -9.906 0.562 20.969 1 60.09 320 LEU A CA 1
ATOM 2462 C C . LEU A 1 320 ? -9.914 0.972 22.438 1 60.09 320 LEU A C 1
ATOM 2464 O O . LEU A 1 320 ? -9.602 2.117 22.766 1 60.09 320 LEU A O 1
ATOM 2468 N N . ALA A 1 321 ? -10.242 -0.005 23.188 1 59.66 321 ALA A N 1
ATOM 2469 C CA . ALA A 1 321 ? -10.25 0.286 24.625 1 59.66 321 ALA A CA 1
ATOM 2470 C C . ALA A 1 321 ? -8.844 0.598 25.125 1 59.66 321 ALA A C 1
ATOM 2472 O O . ALA A 1 321 ? -8.68 1.286 26.141 1 59.66 321 ALA A O 1
ATOM 2473 N N . SER A 1 322 ? -7.949 0.199 24.375 1 64.56 322 SER A N 1
ATOM 2474 C CA . SER A 1 322 ? -6.566 0.377 24.797 1 64.56 322 SER A CA 1
ATOM 2475 C C . SER A 1 322 ? -5.988 1.685 24.266 1 64.56 322 SER A C 1
ATOM 2477 O O . SER A 1 322 ? -4.836 2.02 24.562 1 64.56 322 SER A O 1
ATOM 2479 N N . LEU A 1 323 ? -6.754 2.443 23.672 1 66.69 323 LEU A N 1
ATOM 2480 C CA . LEU A 1 323 ? -6.277 3.652 23.016 1 66.69 323 LEU A CA 1
ATOM 2481 C C . LEU A 1 323 ? -5.625 4.602 24.016 1 66.69 323 LEU A C 1
ATOM 2483 O O . LEU A 1 323 ? -4.652 5.281 23.688 1 66.69 323 LEU A O 1
ATOM 2487 N N . ALA A 1 324 ? -6.082 4.562 25.203 1 64.06 324 ALA A N 1
ATOM 2488 C CA . ALA A 1 324 ? -5.617 5.539 26.188 1 64.06 324 ALA A CA 1
ATOM 2489 C C . ALA A 1 324 ? -4.531 4.949 27.078 1 64.06 324 ALA A C 1
ATOM 2491 O O . ALA A 1 324 ? -3.953 5.648 27.906 1 64.06 324 ALA A O 1
ATOM 2492 N N . SER A 1 325 ? -4.172 3.756 26.812 1 72.5 325 SER A N 1
ATOM 2493 C CA . SER A 1 325 ? -3.197 3.096 27.672 1 72.5 325 SER A CA 1
ATOM 2494 C C . SER A 1 325 ? -1.774 3.51 27.312 1 72.5 325 SER A C 1
ATOM 2496 O O . SER A 1 325 ? -1.478 3.781 26.141 1 72.5 325 SER A O 1
ATOM 2498 N N . ASP A 1 326 ? -1.024 3.707 28.359 1 82 326 ASP A N 1
ATOM 2499 C CA . ASP A 1 326 ? 0.385 4.02 28.156 1 82 326 ASP A CA 1
ATOM 2500 C C . ASP A 1 326 ? 1.198 2.748 27.906 1 82 326 ASP A C 1
ATOM 2502 O O . ASP A 1 326 ? 2.244 2.547 28.531 1 82 326 ASP A O 1
ATOM 2506 N N . THR A 1 327 ? 0.668 1.932 27.156 1 86.75 327 THR A N 1
ATOM 2507 C CA . THR A 1 327 ? 1.308 0.67 26.797 1 86.75 327 THR A CA 1
ATOM 2508 C C . THR A 1 327 ? 1.491 0.566 25.297 1 86.75 327 THR A C 1
ATOM 2510 O O . THR A 1 327 ? 0.956 1.382 24.531 1 86.75 327 THR A O 1
ATOM 2513 N N . LEU A 1 328 ? 2.258 -0.37 24.984 1 88.44 328 LEU A N 1
ATOM 2514 C CA . LEU A 1 328 ? 2.457 -0.634 23.562 1 88.44 328 LEU A CA 1
ATOM 2515 C C . LEU A 1 328 ? 1.132 -0.955 22.875 1 88.44 328 LEU A C 1
ATOM 2517 O O . LEU A 1 328 ? 0.93 -0.607 21.719 1 88.44 328 LEU A O 1
ATOM 2521 N N . GLY A 1 329 ? 0.286 -1.619 23.641 1 84.81 329 GLY A N 1
ATOM 2522 C CA . GLY A 1 329 ? -1.049 -1.857 23.109 1 84.81 329 GLY A CA 1
ATOM 2523 C C . GLY A 1 329 ? -1.798 -0.58 22.781 1 84.81 329 GLY A C 1
ATOM 2524 O O . GLY A 1 329 ? -2.504 -0.509 21.781 1 84.81 329 GLY A O 1
ATOM 2525 N N . GLY A 1 330 ? -1.659 0.392 23.656 1 83.31 330 GLY A N 1
ATOM 2526 C CA . GLY A 1 330 ? -2.24 1.697 23.391 1 83.31 330 GLY A CA 1
ATOM 2527 C C . GLY A 1 330 ? -1.659 2.367 22.156 1 83.31 330 GLY A C 1
ATOM 2528 O O . GLY A 1 330 ? -2.391 2.967 21.359 1 83.31 330 GLY A O 1
ATOM 2529 N N . LEU A 1 331 ? -0.445 2.213 22.016 1 86.5 331 LEU A N 1
ATOM 2530 C CA . LEU A 1 331 ? 0.235 2.803 20.875 1 86.5 331 LEU A CA 1
ATOM 2531 C C . LEU A 1 331 ? -0.193 2.119 19.578 1 86.5 331 LEU A C 1
ATOM 2533 O O . LEU A 1 331 ? -0.365 2.779 18.547 1 86.5 331 LEU A O 1
ATOM 2537 N N . ARG A 1 332 ? -0.312 0.829 19.594 1 86.69 332 ARG A N 1
ATOM 2538 C CA . ARG A 1 332 ? -0.793 0.065 18.453 1 86.69 332 ARG A CA 1
ATOM 2539 C C . ARG A 1 332 ? -2.193 0.514 18.047 1 86.69 332 ARG A C 1
ATOM 2541 O O . ARG A 1 332 ? -2.467 0.71 16.859 1 86.69 332 ARG A O 1
ATOM 2548 N N . SER A 1 333 ? -2.963 0.713 19.031 1 81.81 333 SER A N 1
ATOM 2549 C CA . SER A 1 333 ? -4.332 1.15 18.781 1 81.81 333 SER A CA 1
ATOM 2550 C C . SER A 1 333 ? -4.363 2.553 18.188 1 81.81 333 SER A C 1
ATOM 2552 O O . SER A 1 333 ? -5.148 2.83 17.281 1 81.81 333 SER A O 1
ATOM 2554 N N . GLN A 1 334 ? -3.537 3.391 18.672 1 83 334 GLN A N 1
ATOM 2555 C CA . GLN A 1 334 ? -3.451 4.75 18.141 1 83 334 GLN A CA 1
ATOM 2556 C C . GLN A 1 334 ? -2.973 4.746 16.688 1 83 334 GLN A C 1
ATOM 2558 O O . GLN A 1 334 ? -3.486 5.5 15.859 1 83 334 GLN A O 1
ATOM 2563 N N . THR A 1 335 ? -2.016 3.938 16.484 1 87.81 335 THR A N 1
ATOM 2564 C CA . THR A 1 335 ? -1.472 3.859 15.125 1 87.81 335 THR A CA 1
ATOM 2565 C C . THR A 1 335 ? -2.529 3.369 14.141 1 87.81 335 THR A C 1
ATOM 2567 O O . THR A 1 335 ? -2.65 3.9 13.039 1 87.81 335 THR A O 1
ATOM 2570 N N . PHE A 1 336 ? -3.254 2.373 14.555 1 86.5 336 PHE A N 1
ATOM 2571 C CA . PHE A 1 336 ? -4.324 1.847 13.719 1 86.5 336 PHE A CA 1
ATOM 2572 C C . PHE A 1 336 ? -5.391 2.904 13.477 1 86.5 336 PHE A C 1
ATOM 2574 O O . PHE A 1 336 ? -5.793 3.139 12.328 1 86.5 336 PHE A O 1
ATOM 2581 N N . ALA A 1 337 ? -5.789 3.551 14.516 1 79.88 337 ALA A N 1
ATOM 2582 C CA . ALA A 1 337 ? -6.859 4.539 14.453 1 79.88 337 ALA A CA 1
ATOM 2583 C C . ALA A 1 337 ? -6.461 5.723 13.578 1 79.88 337 ALA A C 1
ATOM 2585 O O . ALA A 1 337 ? -7.246 6.18 12.742 1 79.88 337 ALA A O 1
ATOM 2586 N N . ARG A 1 338 ? -5.305 6.191 13.734 1 84.56 338 ARG A N 1
ATOM 2587 C CA . ARG A 1 338 ? -4.84 7.348 12.977 1 84.56 338 ARG A CA 1
ATOM 2588 C C . ARG A 1 338 ? -4.637 6.996 11.508 1 84.56 338 ARG A C 1
ATOM 2590 O O . ARG A 1 338 ? -4.859 7.828 10.633 1 84.56 338 ARG A O 1
ATOM 2597 N N . SER A 1 339 ? -4.145 5.812 11.297 1 88.19 339 SER A N 1
ATOM 2598 C CA . SER A 1 339 ? -3.98 5.383 9.914 1 88.19 339 SER A CA 1
ATOM 2599 C C . SER A 1 339 ? -5.328 5.238 9.219 1 88.19 339 SER A C 1
ATOM 2601 O O . SER A 1 339 ? -5.469 5.578 8.039 1 88.19 339 SER A O 1
ATOM 2603 N N . TYR A 1 340 ? -6.27 4.703 9.961 1 84.31 340 TYR A N 1
ATOM 2604 C CA . TYR A 1 340 ? -7.629 4.594 9.445 1 84.31 340 TYR A CA 1
ATOM 2605 C C . TYR A 1 340 ? -8.195 5.965 9.102 1 84.31 340 TYR A C 1
ATOM 2607 O O . TYR A 1 340 ? -8.766 6.156 8.023 1 84.31 340 TYR A O 1
ATOM 2615 N N . SER A 1 341 ? -7.98 6.863 9.945 1 81.19 341 SER A N 1
ATOM 2616 C CA . SER A 1 341 ? -8.453 8.227 9.742 1 81.19 341 SER A CA 1
ATOM 2617 C C . SER A 1 341 ? -7.758 8.883 8.547 1 81.19 341 SER A C 1
ATOM 2619 O O . SER A 1 341 ? -8.398 9.555 7.746 1 81.19 341 SER A O 1
ATOM 2621 N N . ALA A 1 342 ? -6.504 8.688 8.516 1 87.5 342 ALA A N 1
ATOM 2622 C CA . ALA A 1 342 ? -5.734 9.273 7.418 1 87.5 342 ALA A CA 1
ATOM 2623 C C . ALA A 1 342 ? -6.188 8.711 6.07 1 87.5 342 ALA A C 1
ATOM 2625 O O . ALA A 1 342 ? -6.293 9.453 5.09 1 87.5 342 ALA A O 1
ATOM 2626 N N . ASP A 1 343 ? -6.414 7.453 6.031 1 88.81 343 ASP A N 1
ATOM 2627 C CA . ASP A 1 343 ? -6.871 6.828 4.797 1 88.81 343 ASP A CA 1
ATOM 2628 C C . ASP A 1 343 ? -8.188 7.438 4.324 1 88.81 343 ASP A C 1
ATOM 2630 O O . ASP A 1 343 ? -8.359 7.711 3.135 1 88.81 343 ASP A O 1
ATOM 2634 N N . LYS A 1 344 ? -9.094 7.68 5.23 1 83.25 344 LYS A N 1
ATOM 2635 C CA . LYS A 1 344 ? -10.391 8.258 4.883 1 83.25 344 LYS A CA 1
ATOM 2636 C C . LYS A 1 344 ? -10.234 9.703 4.414 1 83.25 344 LYS A C 1
ATOM 2638 O O . LYS A 1 344 ? -10.797 10.094 3.391 1 83.25 344 LYS A O 1
ATOM 2643 N N . ASN A 1 345 ? -9.461 10.391 5.148 1 83.5 345 ASN A N 1
ATOM 2644 C CA . ASN A 1 345 ? -9.312 11.812 4.848 1 83.5 345 ASN A CA 1
ATOM 2645 C C . ASN A 1 345 ? -8.664 12.023 3.48 1 83.5 345 ASN A C 1
ATOM 2647 O O . ASN A 1 345 ? -9.148 12.828 2.682 1 83.5 345 ASN A O 1
ATOM 2651 N N . ILE A 1 346 ? -7.664 11.367 3.242 1 87.75 346 ILE A N 1
ATOM 2652 C CA . ILE A 1 346 ? -6.934 11.586 1.997 1 87.75 346 ILE A CA 1
ATOM 2653 C C . ILE A 1 346 ? -7.727 11.016 0.826 1 87.75 346 ILE A C 1
ATOM 2655 O O . ILE A 1 346 ? -7.723 11.578 -0.271 1 87.75 346 ILE A O 1
ATOM 2659 N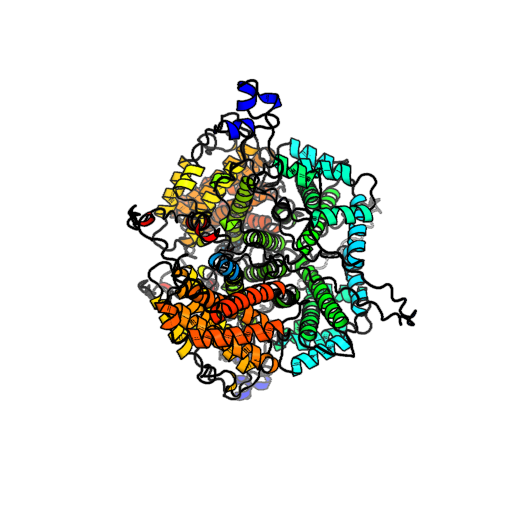 N . SER A 1 347 ? -8.367 9.883 1.054 1 87.12 347 SER A N 1
ATOM 2660 C CA . SER A 1 347 ? -9.203 9.305 0.004 1 87.12 347 SER A CA 1
ATOM 2661 C C . SER A 1 347 ? -10.336 10.258 -0.385 1 87.12 347 SER A C 1
ATOM 2663 O O . SER A 1 347 ? -10.617 10.445 -1.57 1 87.12 347 SER A O 1
ATOM 2665 N N . VAL A 1 348 ? -10.969 10.867 0.604 1 81.69 348 VAL A N 1
ATOM 2666 C CA . VAL A 1 348 ? -12.031 11.836 0.334 1 81.69 348 VAL A CA 1
ATOM 2667 C C . VAL A 1 348 ? -11.445 13.055 -0.38 1 81.69 348 VAL A C 1
ATOM 2669 O O . VAL A 1 348 ? -12.039 13.562 -1.333 1 81.69 348 VAL A O 1
ATOM 2672 N N . PHE A 1 349 ? -10.336 13.492 0.133 1 85.62 349 PHE A N 1
ATOM 2673 C CA . PHE A 1 349 ? -9.688 14.672 -0.425 1 85.62 349 PHE A CA 1
ATOM 2674 C C . PHE A 1 349 ? -9.352 14.461 -1.896 1 85.62 349 PHE A C 1
ATOM 2676 O O . PHE A 1 349 ? -9.531 15.367 -2.715 1 85.62 349 PHE A O 1
ATOM 2683 N N . LEU A 1 350 ? -8.883 13.305 -2.246 1 86.06 350 LEU A N 1
ATOM 2684 C CA . LEU A 1 350 ? -8.453 13.008 -3.609 1 86.06 350 LEU A CA 1
ATOM 2685 C C . LEU A 1 350 ? -9.555 12.281 -4.379 1 86.06 350 LEU A C 1
ATOM 2687 O O . LEU A 1 350 ? -9.453 12.094 -5.594 1 86.06 350 LEU A O 1
ATOM 2691 N N . ASP A 1 351 ? -10.625 11.875 -3.684 1 84.19 351 ASP A N 1
ATOM 2692 C CA . ASP A 1 351 ? -11.719 11.078 -4.238 1 84.19 351 ASP A CA 1
ATOM 2693 C C . ASP A 1 351 ? -11.211 9.75 -4.781 1 84.19 351 ASP A C 1
ATOM 2695 O O . ASP A 1 351 ? -11.445 9.414 -5.941 1 84.19 351 ASP A O 1
ATOM 2699 N N . ARG A 1 352 ? -10.5 9.07 -4.008 1 85.88 352 ARG A N 1
ATOM 2700 C CA . ARG A 1 352 ? -9.984 7.73 -4.293 1 85.88 352 ARG A CA 1
ATOM 2701 C C . ARG A 1 352 ? -10.586 6.703 -3.34 1 85.88 352 ARG A C 1
ATOM 2703 O O . ARG A 1 352 ? -11.062 7.055 -2.26 1 85.88 352 ARG A O 1
ATOM 2710 N N . PRO A 1 353 ? -10.633 5.41 -3.73 1 86.25 353 PRO A N 1
ATOM 2711 C CA . PRO A 1 353 ? -11.211 4.383 -2.861 1 86.25 353 PRO A CA 1
ATOM 2712 C C . PRO A 1 353 ? -10.445 4.215 -1.552 1 86.25 353 PRO A C 1
ATOM 2714 O O . PRO A 1 353 ? -9.227 4.418 -1.516 1 86.25 353 PRO A O 1
ATOM 2717 N N . TYR A 1 354 ? -11.227 3.869 -0.524 1 85.12 354 TYR A N 1
ATOM 2718 C CA . TYR A 1 354 ? -10.609 3.547 0.759 1 85.12 354 TYR A CA 1
ATOM 2719 C C . TYR A 1 354 ? -9.797 2.26 0.669 1 85.12 354 TYR A C 1
ATOM 2721 O O . TYR A 1 354 ? -10.188 1.321 -0.029 1 85.12 354 TYR A O 1
ATOM 2729 N N . ARG A 1 355 ? -8.773 2.16 1.344 1 88.06 355 ARG A N 1
ATOM 2730 C CA . ARG A 1 355 ? -7.98 0.938 1.372 1 88.06 355 ARG A CA 1
ATOM 2731 C C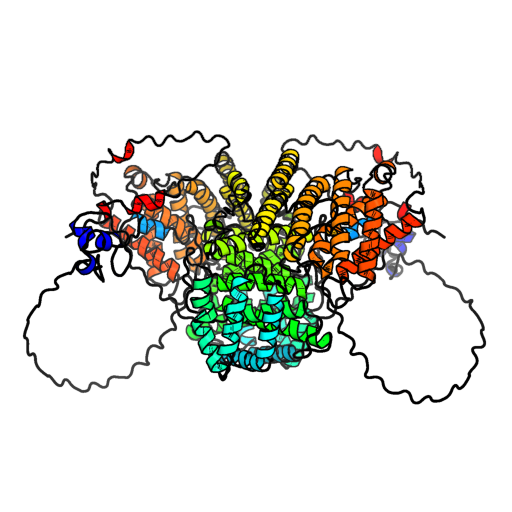 . ARG A 1 355 ? -8.188 0.18 2.68 1 88.06 355 ARG A C 1
ATOM 2733 O O . ARG A 1 355 ? -7.879 -1.011 2.768 1 88.06 355 ARG A O 1
ATOM 2740 N N . MET A 1 356 ? -8.586 0.96 3.719 1 84.75 356 MET A N 1
ATOM 2741 C CA . MET A 1 356 ? -8.953 0.327 4.98 1 84.75 356 MET A CA 1
ATOM 2742 C C . MET A 1 356 ? -10.461 0.341 5.184 1 84.75 356 MET A C 1
ATOM 2744 O O . MET A 1 356 ? -11.078 1.408 5.238 1 84.75 356 MET A O 1
ATOM 2748 N N . HIS A 1 357 ? -10.992 -0.848 5.277 1 74.81 357 HIS A N 1
ATOM 2749 C CA . HIS A 1 357 ? -12.445 -0.912 5.398 1 74.81 357 HIS A CA 1
ATOM 2750 C C . HIS A 1 357 ? -12.859 -1.322 6.805 1 74.81 357 HIS A C 1
ATOM 2752 O O . HIS A 1 357 ? -12.203 -2.158 7.434 1 74.81 357 HIS A O 1
ATOM 2758 N N . SER A 1 358 ? -13.938 -0.759 7.242 1 65.06 358 SER A N 1
ATOM 2759 C CA . SER A 1 358 ? -14.414 -0.952 8.609 1 65.06 358 SER A CA 1
ATOM 2760 C C . SER A 1 358 ? -14.852 -2.395 8.836 1 65.06 358 SER A C 1
ATOM 2762 O O . SER A 1 358 ? -14.758 -2.906 9.953 1 65.06 358 SER A O 1
ATOM 2764 N N . ALA A 1 359 ? -15.328 -3.006 7.766 1 61.97 359 ALA A N 1
ATOM 2765 C CA . ALA A 1 359 ? -15.828 -4.371 7.918 1 61.97 359 ALA A CA 1
ATOM 2766 C C . ALA A 1 359 ? -14.695 -5.328 8.281 1 61.97 359 ALA A C 1
ATOM 2768 O O . ALA A 1 359 ? -14.93 -6.371 8.898 1 61.97 359 ALA A O 1
ATOM 2769 N N . GLN A 1 360 ? -13.664 -4.98 7.965 1 60.22 360 GLN A N 1
ATOM 2770 C CA . GLN A 1 360 ? -12.547 -5.895 8.172 1 60.22 360 GLN A CA 1
ATOM 2771 C C . GLN A 1 360 ? -11.656 -5.422 9.32 1 60.22 360 GLN A C 1
ATOM 2773 O O . GLN A 1 360 ? -10.609 -6.02 9.586 1 60.22 360 GLN A O 1
ATOM 2778 N N . SER A 1 361 ? -11.891 -4.352 9.758 1 58.28 361 SER A N 1
ATOM 2779 C CA . SER A 1 361 ? -11.102 -3.811 10.859 1 58.28 361 SER A CA 1
ATOM 2780 C C . SER A 1 361 ? -11.906 -3.754 12.148 1 58.28 361 SER A C 1
ATOM 2782 O O . SER A 1 361 ? -13.109 -3.475 12.125 1 58.28 361 SER A O 1
ATOM 2784 N N . THR A 1 362 ? -11.602 -4.699 13.078 1 51.06 362 THR A N 1
ATOM 2785 C CA . THR A 1 362 ? -12.242 -4.711 14.391 1 51.06 362 THR A CA 1
ATOM 2786 C C . THR A 1 362 ? -12.289 -3.305 14.977 1 51.06 362 THR A C 1
ATOM 2788 O O . THR A 1 362 ? -12.234 -3.139 16.203 1 51.06 362 THR A O 1
ATOM 2791 N N . LEU A 1 363 ? -11.859 -2.375 14.227 1 51.19 363 LEU A N 1
ATOM 2792 C CA . LEU A 1 363 ? -12.172 -1.153 14.969 1 51.19 363 LEU A CA 1
ATOM 2793 C C . LEU A 1 363 ? -13.602 -1.178 15.484 1 51.19 363 LEU A C 1
ATOM 2795 O O . LEU A 1 363 ? -14.453 -0.427 15.008 1 51.19 363 LEU A O 1
ATOM 2799 N N . ARG A 1 364 ? -14.109 -2.518 15.695 1 43.81 364 ARG A N 1
ATOM 2800 C CA . ARG A 1 364 ? -15.438 -2.779 16.234 1 43.81 364 ARG A CA 1
ATOM 2801 C C . ARG A 1 364 ? -15.781 -1.791 17.344 1 43.81 364 ARG A C 1
ATOM 2803 O O . ARG A 1 364 ? -15.352 -1.955 18.5 1 43.81 364 ARG A O 1
ATOM 2810 N N . MET A 1 365 ? -15.773 -0.649 17.062 1 41.41 365 MET A N 1
ATOM 2811 C CA . MET A 1 365 ? -16.281 0.214 18.125 1 41.41 365 MET A CA 1
ATOM 2812 C C . MET A 1 365 ? -17.766 -0.068 18.375 1 41.41 365 MET A C 1
ATOM 2814 O O . MET A 1 365 ? -18.594 0.057 17.469 1 41.41 365 MET A O 1
ATOM 2818 N N . SER A 1 366 ? -17.891 -1.095 19.141 1 41.66 366 SER A N 1
ATOM 2819 C CA . SER A 1 366 ? -19.312 -1.105 19.5 1 41.66 366 SER A CA 1
ATOM 2820 C C . SER A 1 366 ? -19.828 0.306 19.766 1 41.66 366 SER A C 1
ATOM 2822 O O . SER A 1 366 ? -19.031 1.216 20.047 1 41.66 366 SER A O 1
ATOM 2824 N N . ARG A 1 367 ? -21.016 0.468 19.328 1 42.09 367 ARG A N 1
ATOM 2825 C CA . ARG A 1 367 ? -21.641 1.726 19.734 1 42.09 367 ARG A CA 1
ATOM 2826 C C . ARG A 1 367 ? -21.25 2.111 21.156 1 42.09 367 ARG A C 1
ATOM 2828 O O . ARG A 1 367 ? -21 3.287 21.438 1 42.09 367 ARG A O 1
ATOM 2835 N N . ASN A 1 368 ? -21.203 1.085 21.875 1 45.75 368 ASN A N 1
ATOM 2836 C CA . ASN A 1 368 ? -20.828 1.329 23.266 1 45.75 368 ASN A CA 1
ATOM 2837 C C . ASN A 1 368 ? -19.375 1.754 23.391 1 45.75 368 ASN A C 1
ATOM 2839 O O . ASN A 1 368 ? -19.031 2.574 24.25 1 45.75 368 ASN A O 1
ATOM 2843 N N . ASP A 1 369 ? -18.625 1.244 22.547 1 46.88 369 ASP A N 1
ATOM 2844 C CA . ASP A 1 369 ? -17.203 1.593 22.625 1 46.88 369 ASP A CA 1
ATOM 2845 C C . ASP A 1 369 ? -16.969 3.035 22.172 1 46.88 369 ASP A C 1
ATOM 2847 O O . ASP A 1 369 ? -16.172 3.758 22.781 1 46.88 369 ASP A O 1
ATOM 2851 N N . VAL A 1 370 ? -17.641 3.209 21.172 1 45.09 370 VAL A N 1
ATOM 2852 C CA . VAL A 1 370 ? -17.609 4.605 20.734 1 45.09 370 VAL A CA 1
ATOM 2853 C C . VAL A 1 370 ? -18.141 5.5 21.859 1 45.09 370 VAL A C 1
ATOM 2855 O O . VAL A 1 370 ? -17.562 6.559 22.141 1 45.09 370 VAL A O 1
ATOM 2858 N N . GLU A 1 371 ? -19.219 4.941 22.406 1 46.75 371 GLU A N 1
ATOM 2859 C CA . GLU A 1 371 ? -19.797 5.676 23.531 1 46.75 371 GLU A CA 1
ATOM 2860 C C . GLU A 1 371 ? -18.812 5.758 24.688 1 46.75 371 GLU A C 1
ATOM 2862 O O . GLU A 1 371 ? -18.734 6.785 25.375 1 46.75 371 GLU A O 1
ATOM 2867 N N . SER A 1 372 ? -18.156 4.672 24.828 1 47.59 372 SER A N 1
ATOM 2868 C CA . SER A 1 372 ? -17.219 4.637 25.953 1 47.59 372 SER A CA 1
ATOM 2869 C C . SER A 1 372 ? -15.977 5.473 25.656 1 47.59 372 SER A C 1
ATOM 2871 O O . SER A 1 372 ? -15.227 5.816 26.578 1 47.59 372 SER A O 1
ATOM 2873 N N . LEU A 1 373 ? -15.633 5.332 24.453 1 45.25 373 LEU A N 1
ATOM 2874 C CA . LEU A 1 373 ? -14.508 6.18 24.094 1 45.25 373 LEU A CA 1
ATOM 2875 C C . LEU A 1 373 ? -14.688 7.594 24.625 1 45.25 373 LEU A C 1
ATOM 2877 O O . LEU A 1 373 ? -13.711 8.297 24.875 1 45.25 373 LEU A O 1
ATOM 2881 N N . PHE A 1 374 ? -15.945 7.965 24.578 1 41.06 374 PHE A N 1
ATOM 2882 C CA . PHE A 1 374 ? -16.281 9.336 24.938 1 41.06 374 PHE A CA 1
ATOM 2883 C C . PHE A 1 374 ? -16.719 9.414 26.406 1 41.06 374 PHE A C 1
ATOM 2885 O O . PHE A 1 374 ? -17.25 10.438 26.844 1 41.06 374 PHE A O 1
ATOM 2892 N N . HIS A 1 375 ? -16.797 8.297 26.938 1 42.62 375 HIS A N 1
ATOM 2893 C CA . HIS A 1 375 ? -17.047 8.578 28.344 1 42.62 375 HIS A CA 1
ATOM 2894 C C . HIS A 1 375 ? -16.031 9.57 28.906 1 42.62 375 HIS A C 1
ATOM 2896 O O . HIS A 1 375 ? -14.844 9.484 28.594 1 42.62 375 HIS A O 1
ATOM 2902 N N . PRO A 1 376 ? -16.672 10.594 29.297 1 38.12 376 PRO A N 1
ATOM 2903 C CA . PRO A 1 376 ? -15.859 11.648 29.891 1 38.12 376 PRO A CA 1
ATOM 2904 C C . PRO A 1 376 ? -14.641 11.109 30.641 1 38.12 376 PRO A C 1
ATOM 2906 O O . PRO A 1 376 ? -14.797 10.312 31.562 1 38.12 376 PRO A O 1
ATOM 2909 N N . VAL A 1 377 ? -13.766 10.523 29.984 1 38.06 377 VAL A N 1
ATOM 2910 C CA . VAL A 1 377 ? -12.57 10.398 30.812 1 38.06 377 VAL A CA 1
ATOM 2911 C C . VAL A 1 377 ? -12.5 11.547 31.812 1 38.06 377 VAL A C 1
ATOM 2913 O O . VAL A 1 377 ? -12.5 12.719 31.422 1 38.06 377 VAL A O 1
ATOM 2916 N N . GLN A 1 378 ? -13.078 11.43 32.875 1 37.25 378 GLN A N 1
ATOM 2917 C CA . GLN A 1 378 ? -12.828 12.383 33.938 1 37.25 378 GLN A CA 1
ATOM 2918 C C . GLN A 1 378 ? -11.383 12.875 33.938 1 37.25 378 GLN A C 1
ATOM 2920 O O . GLN A 1 378 ? -10.5 12.25 34.531 1 37.25 378 GLN A O 1
ATOM 2925 N N . THR A 1 379 ? -10.961 13.172 32.781 1 39.34 379 THR A N 1
ATOM 2926 C CA . THR A 1 379 ? -9.625 13.742 32.906 1 39.34 379 THR A CA 1
ATOM 2927 C C . THR A 1 379 ? -9.594 14.859 33.938 1 39.34 379 THR A C 1
ATOM 2929 O O . THR A 1 379 ? -10.516 15.672 34 1 39.34 379 THR A O 1
ATOM 2932 N N . SER A 1 380 ? -8.945 14.703 34.844 1 41.44 380 SER A N 1
ATOM 2933 C CA . SER A 1 380 ? -8.625 15.812 35.75 1 41.44 380 SER A CA 1
ATOM 2934 C C . SER A 1 380 ? -8.336 17.094 34.969 1 41.44 380 SER A C 1
ATOM 2936 O O . SER A 1 380 ? -7.688 17.047 33.938 1 41.44 380 SER A O 1
ATOM 2938 N N . PRO A 1 381 ? -9.18 18.078 35.219 1 44.66 381 PRO A N 1
ATOM 2939 C CA . PRO A 1 381 ? -8.945 19.406 34.656 1 44.66 381 PRO A CA 1
ATOM 2940 C C . PRO A 1 381 ? -7.465 19.672 34.375 1 44.66 381 PRO A C 1
ATOM 2942 O O . PRO A 1 381 ? -7.137 20.531 33.562 1 44.66 381 PRO A O 1
ATOM 2945 N N . SER A 1 382 ? -6.602 19.125 35.156 1 44.19 382 SER A N 1
ATOM 2946 C CA . SER A 1 382 ? -5.18 19.438 35.062 1 44.19 382 SER A CA 1
ATOM 2947 C C . SER A 1 382 ? -4.457 18.531 34.094 1 44.19 382 SER A C 1
ATOM 2949 O O . SER A 1 382 ? -3.234 18.609 33.938 1 44.19 382 SER A O 1
ATOM 2951 N N . ALA A 1 383 ? -5.188 17.641 33.469 1 47.25 383 ALA A N 1
ATOM 2952 C CA . ALA A 1 383 ? -4.41 16.656 32.719 1 47.25 383 ALA A CA 1
ATOM 2953 C C . ALA A 1 383 ? -4 17.219 31.359 1 47.25 383 ALA A C 1
ATOM 2955 O O . ALA A 1 383 ? -4.766 17.938 30.719 1 47.25 383 ALA A O 1
ATOM 2956 N N . GLN A 1 384 ? -2.693 17.266 31.094 1 53.91 384 GLN A N 1
ATOM 2957 C CA . GLN A 1 384 ? -2.062 17.672 29.844 1 53.91 384 GLN A CA 1
ATOM 2958 C C . GLN A 1 384 ? -2.781 17.078 28.641 1 53.91 384 GLN A C 1
ATOM 2960 O O . GLN A 1 384 ? -3.301 15.961 28.719 1 53.91 384 GLN A O 1
ATOM 2965 N N . PHE A 1 385 ? -3.24 17.938 27.766 1 56.19 385 PHE A N 1
ATOM 2966 C CA . PHE A 1 385 ? -3.914 17.547 26.531 1 56.19 385 PHE A CA 1
ATOM 2967 C C . PHE A 1 385 ? -3.26 16.312 25.922 1 56.19 385 PHE A C 1
ATOM 2969 O O . PHE A 1 385 ? -2.035 16.25 25.797 1 56.19 385 PHE A O 1
ATOM 2976 N N . ASP A 1 386 ? -4.039 15.227 25.906 1 58.69 386 ASP A N 1
ATOM 2977 C CA . ASP A 1 386 ? -3.572 13.953 25.359 1 58.69 386 ASP A CA 1
ATOM 2978 C C . ASP A 1 386 ? -4.055 13.75 23.922 1 58.69 386 ASP A C 1
ATOM 2980 O O . ASP A 1 386 ? -5.254 13.859 23.656 1 58.69 386 ASP A O 1
ATOM 2984 N N . TYR A 1 387 ? -3.238 13.578 22.953 1 61.41 387 TYR A N 1
ATOM 2985 C CA . TYR A 1 387 ? -3.572 13.352 21.562 1 61.41 387 TYR A CA 1
ATOM 2986 C C . TYR A 1 387 ? -4.414 12.094 21.391 1 61.41 387 TYR A C 1
ATOM 2988 O O . TYR A 1 387 ? -5 11.867 20.328 1 61.41 387 TYR A O 1
ATOM 2996 N N . THR A 1 388 ? -4.605 11.367 22.453 1 62.81 388 THR A N 1
ATOM 2997 C CA . THR A 1 388 ? -5.477 10.195 22.406 1 62.81 388 THR A CA 1
ATOM 2998 C C . THR A 1 388 ? -6.926 10.609 22.172 1 62.81 388 THR A C 1
ATOM 3000 O O . THR A 1 388 ? -7.66 9.922 21.453 1 62.81 388 THR A O 1
ATOM 3003 N N . LEU A 1 389 ? -7.273 11.703 22.844 1 62.06 389 LEU A N 1
ATOM 3004 C CA . LEU A 1 389 ? -8.617 12.227 22.625 1 62.06 389 LEU A CA 1
ATOM 3005 C C . LEU A 1 389 ? -8.82 12.602 21.156 1 62.06 389 LEU A C 1
ATOM 3007 O O . LEU A 1 389 ? -9.859 12.297 20.578 1 62.06 389 LEU A O 1
ATOM 3011 N N . GLU A 1 390 ? -7.855 13.203 20.625 1 65.69 390 GLU A N 1
ATOM 3012 C CA . GLU A 1 390 ? -7.93 13.578 19.203 1 65.69 390 GLU A CA 1
ATOM 3013 C C . GLU A 1 390 ? -8.07 12.352 18.312 1 65.69 390 GLU A C 1
ATOM 3015 O O . GLU A 1 390 ? -8.859 12.352 17.359 1 65.69 390 GLU A O 1
ATOM 3020 N N . THR A 1 391 ? -7.359 11.422 18.703 1 66.56 391 THR A N 1
ATOM 3021 C CA . THR A 1 391 ? -7.406 10.195 17.906 1 66.56 391 THR A CA 1
ATOM 3022 C C . THR A 1 391 ? -8.789 9.562 17.984 1 66.56 391 THR A C 1
ATOM 3024 O O . THR A 1 391 ? -9.359 9.172 16.953 1 66.56 391 THR A O 1
ATOM 3027 N N . ARG A 1 392 ? -9.297 9.492 19.109 1 62.31 392 ARG A N 1
ATOM 3028 C CA . ARG A 1 392 ? -10.617 8.906 19.297 1 62.31 392 ARG A CA 1
ATOM 3029 C C . ARG A 1 392 ? -11.68 9.688 18.516 1 62.31 392 ARG A C 1
ATOM 3031 O O . ARG A 1 392 ? -12.516 9.094 17.828 1 62.31 392 ARG A O 1
ATOM 3038 N N . TRP A 1 393 ? -11.555 10.969 18.688 1 64.94 393 TRP A N 1
ATOM 3039 C CA . TRP A 1 393 ? -12.5 11.836 18 1 64.94 393 TRP A CA 1
ATOM 3040 C C . TRP A 1 393 ? -12.391 11.664 16.484 1 64.94 393 TRP A C 1
ATOM 3042 O O . TRP A 1 393 ? -13.398 11.531 15.789 1 64.94 393 TRP A O 1
ATOM 3052 N N . THR A 1 394 ? -11.258 11.641 16.047 1 66.38 394 THR A N 1
ATOM 3053 C CA . THR A 1 394 ? -11.016 11.562 14.602 1 66.38 394 THR A CA 1
ATOM 3054 C C . THR A 1 394 ? -11.5 10.227 14.047 1 66.38 394 THR A C 1
ATOM 3056 O O . THR A 1 394 ? -12.117 10.18 12.977 1 66.38 394 THR A O 1
ATOM 3059 N N . VAL A 1 395 ? -11.328 9.203 14.758 1 64.25 395 VAL A N 1
ATOM 3060 C CA . VAL A 1 395 ? -11.766 7.887 14.305 1 64.25 395 VAL A CA 1
ATOM 3061 C C . VAL A 1 395 ? -13.289 7.824 14.266 1 64.25 395 VAL A C 1
ATOM 3063 O O . VAL A 1 395 ? -13.875 7.277 13.328 1 64.25 395 VAL A O 1
ATOM 3066 N N . ALA A 1 396 ? -13.875 8.359 15.289 1 61.97 396 ALA A N 1
ATOM 3067 C CA . ALA A 1 396 ? -15.336 8.367 15.328 1 61.97 396 ALA A CA 1
ATOM 3068 C C . ALA A 1 396 ? -15.906 9.117 14.133 1 61.97 396 ALA A C 1
ATOM 3070 O O . ALA A 1 396 ? -16.828 8.633 13.477 1 61.97 396 ALA A O 1
ATOM 3071 N N . CYS A 1 397 ? -15.312 10.242 13.852 1 61.25 397 CYS A N 1
ATOM 3072 C CA . CYS A 1 397 ? -15.773 11.023 12.703 1 61.25 397 CYS A CA 1
ATOM 3073 C C . CYS A 1 397 ? -15.516 10.281 11.398 1 61.25 397 CYS A C 1
ATOM 3075 O O . CYS A 1 397 ? -16.344 10.312 10.492 1 61.25 397 CYS A O 1
ATOM 3077 N N . LYS A 1 398 ? -14.453 9.602 11.367 1 58.12 398 LYS A N 1
ATOM 3078 C CA . LYS A 1 398 ? -14.086 8.922 10.133 1 58.12 398 LYS A CA 1
ATOM 3079 C C . LYS A 1 398 ? -14.969 7.699 9.891 1 58.12 398 LYS A C 1
ATOM 3081 O O . LYS A 1 398 ? -15.273 7.367 8.742 1 58.12 398 LYS A O 1
ATOM 3086 N N . GLN A 1 399 ? -15.359 7.051 10.906 1 62.28 399 GLN A N 1
ATOM 3087 C CA . GLN A 1 399 ? -16.344 5.98 10.758 1 62.28 399 GLN A CA 1
ATOM 3088 C C . GLN A 1 399 ? -17.641 6.504 10.156 1 62.28 399 GLN A C 1
ATOM 3090 O O . GLN A 1 399 ? -18.266 5.832 9.336 1 62.28 399 GLN A O 1
ATOM 3095 N N . LEU A 1 400 ? -17.953 7.723 10.57 1 58.66 400 LEU A N 1
ATOM 3096 C CA . LEU A 1 400 ? -19.141 8.344 10.008 1 58.66 400 LEU A CA 1
ATOM 3097 C C . LEU A 1 400 ? -18.938 8.719 8.547 1 58.66 400 LEU A C 1
ATOM 3099 O O . LEU A 1 400 ? -19.828 8.539 7.719 1 58.66 400 LEU A O 1
ATOM 3103 N N . LYS A 1 401 ? -17.766 9.258 8.281 1 63.34 401 LYS A N 1
ATOM 3104 C CA . LYS A 1 401 ? -17.453 9.57 6.891 1 63.34 401 LYS A CA 1
ATOM 3105 C C . LYS A 1 401 ? -17.516 8.32 6.02 1 63.34 401 LYS A C 1
ATOM 3107 O O . LYS A 1 401 ? -17.984 8.367 4.883 1 63.34 401 LYS A O 1
ATOM 3112 N N . HIS A 1 402 ? -16.969 7.238 6.508 1 59 402 HIS A N 1
ATOM 3113 C CA . HIS A 1 402 ? -17.031 5.957 5.809 1 59 402 HIS A CA 1
ATOM 3114 C C . HIS A 1 402 ? -18.484 5.543 5.559 1 59 402 HIS A C 1
ATOM 3116 O O . HIS A 1 402 ? -18.812 5.039 4.484 1 59 402 HIS A O 1
ATOM 3122 N N . ALA A 1 403 ? -19.297 5.738 6.539 1 60.16 403 ALA A N 1
ATOM 3123 C CA . ALA A 1 403 ? -20.719 5.406 6.414 1 60.16 403 ALA A CA 1
ATOM 3124 C C . ALA A 1 403 ? -21.391 6.27 5.355 1 60.16 403 ALA A C 1
ATOM 3126 O O . ALA A 1 403 ? -22.328 5.824 4.688 1 60.16 403 ALA A O 1
ATOM 3127 N N . CYS A 1 404 ? -20.953 7.594 5.23 1 54.62 404 CYS A N 1
ATOM 3128 C CA . CYS A 1 404 ? -21.5 8.5 4.23 1 54.62 404 CYS A CA 1
ATOM 3129 C C . CYS A 1 404 ? -21.281 7.961 2.822 1 54.62 404 CYS A C 1
ATOM 3131 O O . CYS A 1 404 ? -22.078 8.227 1.917 1 54.62 404 CYS A O 1
ATOM 3133 N N . GLU A 1 405 ? -20.266 7.34 2.658 1 58.12 405 GLU A N 1
ATOM 3134 C CA . GLU A 1 405 ? -19.922 6.809 1.341 1 58.12 405 GLU A CA 1
ATOM 3135 C C . GLU A 1 405 ? -20.875 5.68 0.944 1 58.12 405 GLU A C 1
ATOM 3137 O O . GLU A 1 405 ? -21.141 5.48 -0.241 1 58.12 405 GLU A O 1
ATOM 3142 N N . ARG A 1 406 ? -21.297 4.871 2.025 1 54 406 ARG A N 1
ATOM 3143 C CA . ARG A 1 406 ? -22.219 3.764 1.783 1 54 406 ARG A CA 1
ATOM 3144 C C . ARG A 1 406 ? -23.641 4.266 1.599 1 54 406 ARG A C 1
ATOM 3146 O O . ARG A 1 406 ? -24.516 3.527 1.12 1 54 406 ARG A O 1
ATOM 3153 N N . LEU A 1 407 ? -24.125 5.57 2.139 1 50.72 407 LEU A N 1
ATOM 3154 C CA . LEU A 1 407 ? -25.453 6.125 2.391 1 50.72 407 LEU A CA 1
ATOM 3155 C C . LEU A 1 407 ? -26.188 6.383 1.08 1 50.72 407 LEU A C 1
ATOM 3157 O O . LEU A 1 407 ? -26.391 7.535 0.696 1 50.72 407 LEU A O 1
ATOM 3161 N N . LEU A 1 408 ? -26.109 5.738 0.156 1 43.88 408 LEU A N 1
ATOM 3162 C CA . LEU A 1 408 ? -27.219 6.125 -0.705 1 43.88 408 LEU A CA 1
ATOM 3163 C C . LEU A 1 408 ? -28.422 6.574 0.125 1 43.88 408 LEU A C 1
ATOM 3165 O O . LEU A 1 408 ? -28.922 7.684 -0.058 1 43.88 408 LEU A O 1
ATOM 3169 N N . ILE A 1 409 ? -29.672 5.977 0.27 1 42.03 409 ILE A N 1
ATOM 3170 C CA . ILE A 1 409 ? -31.016 6.48 0.472 1 42.03 409 ILE A CA 1
ATOM 3171 C C . ILE A 1 409 ? -31.281 6.668 1.964 1 42.03 409 ILE A C 1
ATOM 3173 O O . ILE A 1 409 ? -31.75 7.723 2.391 1 42.03 409 ILE A O 1
ATOM 3177 N N . ASN A 1 410 ? -31.281 5.684 2.877 1 47.06 410 ASN A N 1
ATOM 3178 C CA . ASN A 1 410 ? -32.094 5.617 4.094 1 47.06 410 ASN A CA 1
ATOM 3179 C C . ASN A 1 410 ? -31.297 6.098 5.312 1 47.06 410 ASN A C 1
ATOM 3181 O O . ASN A 1 410 ? -31.844 6.203 6.41 1 47.06 410 ASN A O 1
ATOM 3185 N N . LEU A 1 411 ? -29.891 6.52 5.168 1 58.72 411 LEU A N 1
ATOM 3186 C CA . LEU A 1 411 ? -29.188 6.512 6.445 1 58.72 411 LEU A CA 1
ATOM 3187 C C . LEU A 1 411 ? -28.703 7.91 6.805 1 58.72 411 LEU A C 1
ATOM 3189 O O . LEU A 1 411 ? -27.922 8.078 7.746 1 58.72 411 LEU A O 1
ATOM 3193 N N . CYS A 1 412 ? -29.25 8.977 6.367 1 64.19 412 CYS A N 1
ATOM 3194 C CA . CYS A 1 412 ? -28.797 10.336 6.648 1 64.19 412 CYS A CA 1
ATOM 3195 C C . CYS A 1 412 ? -29.172 10.758 8.062 1 64.19 412 CYS A C 1
ATOM 3197 O O . CYS A 1 412 ? -28.344 11.289 8.797 1 64.19 412 CYS A O 1
ATOM 3199 N N . SER A 1 413 ? -30.328 10.367 8.375 1 72.5 413 SER A N 1
ATOM 3200 C CA . SER A 1 413 ? -30.812 10.758 9.695 1 72.5 413 SER A CA 1
ATOM 3201 C C . SER A 1 413 ? -30 10.07 10.797 1 72.5 413 SER A C 1
ATOM 3203 O O . SER A 1 413 ? -29.719 10.664 11.836 1 72.5 413 SER A O 1
ATOM 3205 N N . ALA A 1 414 ? -29.656 8.93 10.469 1 70.69 414 ALA A N 1
ATOM 3206 C CA . ALA A 1 414 ? -28.891 8.195 11.469 1 70.69 414 ALA A CA 1
ATOM 3207 C C . ALA A 1 414 ? -27.5 8.797 11.648 1 70.69 414 ALA A C 1
ATOM 3209 O O . ALA A 1 414 ? -27 8.883 12.773 1 70.69 414 ALA A O 1
ATOM 3210 N N . ILE A 1 415 ? -26.891 9.273 10.672 1 76 415 ILE A N 1
ATOM 3211 C CA . ILE A 1 415 ? -25.562 9.859 10.727 1 76 415 ILE A CA 1
ATOM 3212 C C . ILE A 1 415 ? -25.609 11.203 11.445 1 76 415 ILE A C 1
ATOM 3214 O O . ILE A 1 415 ? -24.734 11.516 12.258 1 76 415 ILE A O 1
ATOM 3218 N N . LEU A 1 416 ? -26.641 11.914 11.172 1 79.12 416 LEU A N 1
ATOM 3219 C CA . LEU A 1 416 ? -26.797 13.211 11.828 1 79.12 416 LEU A CA 1
ATOM 3220 C C . LEU A 1 416 ? -27.016 13.039 13.328 1 79.12 416 LEU A C 1
ATOM 3222 O O . LEU A 1 416 ? -26.5 13.812 14.133 1 79.12 416 LEU A O 1
ATOM 3226 N N . ALA A 1 417 ? -27.781 12.016 13.555 1 76.88 417 ALA A N 1
ATOM 3227 C CA . ALA A 1 417 ? -28.016 11.727 14.969 1 76.88 417 ALA A CA 1
ATOM 3228 C C . ALA A 1 417 ? -26.703 11.344 15.672 1 76.88 417 ALA A C 1
ATOM 3230 O O . ALA A 1 417 ? -26.484 11.719 16.828 1 76.88 417 ALA A O 1
ATOM 3231 N N . GLU A 1 418 ? -25.953 10.672 15 1 74.62 418 GLU A N 1
ATOM 3232 C CA . GLU A 1 418 ? -24.656 10.281 15.555 1 74.62 418 GLU A CA 1
ATOM 3233 C C . GLU A 1 418 ? -23.734 11.492 15.711 1 74.62 418 GLU A C 1
ATOM 3235 O O . GLU A 1 418 ? -22.922 11.547 16.641 1 74.62 418 GLU A O 1
ATOM 3240 N N . CYS A 1 419 ? -23.734 12.391 14.82 1 77.12 419 CYS A N 1
ATOM 3241 C CA . CYS A 1 419 ? -22.969 13.617 14.945 1 77.12 419 CYS A CA 1
ATOM 3242 C C . CYS A 1 419 ? -23.359 14.383 16.203 1 77.12 419 CYS A C 1
ATOM 3244 O O . CYS A 1 419 ? -22.484 14.883 16.922 1 77.12 419 CYS A O 1
ATOM 3246 N N . ASP A 1 420 ? -24.641 14.367 16.391 1 78 420 ASP A N 1
ATOM 3247 C CA . ASP A 1 420 ? -25.125 15.047 17.578 1 78 420 ASP A CA 1
ATOM 3248 C C . ASP A 1 420 ? -24.672 14.336 18.859 1 78 420 ASP A C 1
ATOM 3250 O O . ASP A 1 420 ? -24.328 14.984 19.844 1 78 420 ASP A O 1
ATOM 3254 N N . LEU A 1 421 ? -24.719 13.117 18.766 1 72.12 421 LEU A N 1
ATOM 3255 C CA . LEU A 1 421 ? -24.266 12.336 19.906 1 72.12 421 LEU A CA 1
ATOM 3256 C C . LEU A 1 421 ? -22.797 12.594 20.203 1 72.12 421 LEU A C 1
ATOM 3258 O O . LEU A 1 421 ? -22.406 12.711 21.359 1 72.12 421 LEU A O 1
ATOM 3262 N N . LEU A 1 422 ? -22.031 12.68 19.188 1 74.06 422 LEU A N 1
ATOM 3263 C CA . LEU A 1 422 ? -20.609 12.945 19.344 1 74.06 422 LEU A CA 1
ATOM 3264 C C . LEU A 1 422 ? -20.375 14.32 19.969 1 74.06 422 LEU A C 1
ATOM 3266 O O . LEU A 1 422 ? -19.5 14.484 20.812 1 74.06 422 LEU A O 1
ATOM 3270 N N . MET A 1 423 ? -21.172 15.211 19.578 1 76.12 423 MET A N 1
ATOM 3271 C CA . MET A 1 423 ? -21.047 16.562 20.141 1 76.12 423 MET A CA 1
ATOM 3272 C C . MET A 1 423 ? -21.391 16.578 21.625 1 76.12 423 MET A C 1
ATOM 3274 O O . MET A 1 423 ? -20.781 17.312 22.406 1 76.12 423 MET A O 1
ATOM 3278 N N . ASP A 1 424 ? -22.266 15.703 21.891 1 73.06 424 ASP A N 1
ATOM 3279 C CA . ASP A 1 424 ? -22.703 15.641 23.281 1 73.06 424 ASP A CA 1
ATOM 3280 C C . ASP A 1 424 ? -21.672 14.953 24.156 1 73.06 424 ASP A C 1
ATOM 3282 O O . ASP A 1 424 ? -21.531 15.266 25.344 1 73.06 424 ASP A O 1
ATOM 3286 N N . ILE A 1 425 ? -20.969 14.156 23.531 1 67.62 425 ILE A N 1
ATOM 3287 C CA . ILE A 1 425 ? -20 13.367 24.281 1 67.62 425 ILE A CA 1
ATOM 3288 C C . ILE A 1 425 ? -18.719 14.172 24.453 1 67.62 425 ILE A C 1
ATOM 3290 O O . ILE A 1 425 ? -17.969 13.945 25.406 1 67.62 425 ILE A O 1
ATOM 3294 N N . LEU A 1 426 ? -18.438 15.047 23.547 1 74.44 426 LEU A N 1
ATOM 3295 C CA . LEU A 1 426 ? -17.25 15.883 23.656 1 74.44 426 LEU A CA 1
ATOM 3296 C C . LEU A 1 426 ? -17.297 16.734 24.922 1 74.44 426 LEU A C 1
ATOM 3298 O O . LEU A 1 426 ? -18.297 17.438 25.156 1 74.44 426 LEU A O 1
ATOM 3302 N N . PRO A 1 427 ? -16.25 16.594 25.734 1 73 427 PRO A N 1
ATOM 3303 C CA . PRO A 1 427 ? -16.234 17.438 26.922 1 73 427 PRO A CA 1
ATOM 3304 C C . PRO A 1 427 ? -16.484 18.922 26.609 1 73 427 PRO A C 1
ATOM 3306 O O . PRO A 1 427 ? -15.977 19.422 25.609 1 73 427 PRO A O 1
ATOM 3309 N N . GLU A 1 428 ? -17.219 19.594 27.453 1 78 428 GLU A N 1
ATOM 3310 C CA . GLU A 1 428 ? -17.672 20.953 27.219 1 78 428 GLU A CA 1
ATOM 3311 C C . GLU A 1 428 ? -16.5 21.891 27 1 78 428 GLU A C 1
ATOM 3313 O O . GLU A 1 428 ? -16.594 22.844 26.219 1 78 428 GLU A O 1
ATOM 3318 N N . ARG A 1 429 ? -15.438 21.578 27.688 1 79.88 429 ARG A N 1
ATOM 3319 C CA . ARG A 1 429 ? -14.266 22.438 27.594 1 79.88 429 ARG A CA 1
ATOM 3320 C C . ARG A 1 429 ? -13.703 22.438 26.172 1 79.88 429 ARG A C 1
ATOM 3322 O O . ARG A 1 429 ? -13.055 23.391 25.75 1 79.88 429 ARG A O 1
ATOM 3329 N N . TYR A 1 430 ? -13.992 21.422 25.453 1 81.5 430 TYR A N 1
ATOM 3330 C CA . TYR A 1 430 ? -13.383 21.297 24.125 1 81.5 430 TYR A CA 1
ATOM 3331 C C . TYR A 1 430 ? -14.406 21.562 23.031 1 81.5 430 TYR A C 1
ATOM 3333 O O . TYR A 1 430 ? -14.133 21.344 21.844 1 81.5 430 TYR A O 1
ATOM 3341 N N . ARG A 1 431 ? -15.508 22.031 23.438 1 84.31 431 ARG A N 1
ATOM 3342 C CA . ARG A 1 431 ? -16.5 22.406 22.453 1 84.31 431 ARG A CA 1
ATOM 3343 C C . ARG A 1 431 ? -16.234 23.828 21.938 1 84.31 431 ARG A C 1
ATOM 3345 O O . ARG A 1 431 ? -15.883 24.719 22.703 1 84.31 431 ARG A O 1
ATOM 3352 N N . LEU A 1 432 ? -16.297 23.859 20.672 1 88.19 432 LEU A N 1
ATOM 3353 C CA . LEU A 1 432 ? -16.062 25.172 20.062 1 88.19 432 LEU A CA 1
ATOM 3354 C C . LEU A 1 432 ? -17.188 26.141 20.422 1 88.19 432 LEU A C 1
ATOM 3356 O O . LEU A 1 432 ? -18.359 25.828 20.203 1 88.19 432 LEU A O 1
ATOM 3360 N N . GLY A 1 433 ? -16.875 27.234 20.953 1 81.56 433 GLY A N 1
ATOM 3361 C CA . GLY A 1 433 ? -17.828 28.312 21.156 1 81.56 433 GLY A CA 1
ATOM 3362 C C . GLY A 1 433 ? -18.047 29.156 19.922 1 81.56 433 GLY A C 1
ATOM 3363 O O . GLY A 1 433 ? -18.047 28.641 18.797 1 81.56 433 GLY A O 1
ATOM 3364 N N . ASP A 1 434 ? -18.203 30.391 20.094 1 80.75 434 ASP A N 1
ATOM 3365 C CA . ASP A 1 434 ? -18.484 31.281 18.984 1 80.75 434 ASP A CA 1
ATOM 3366 C C . ASP A 1 434 ? -17.234 31.516 18.125 1 80.75 434 ASP A C 1
ATOM 3368 O O . ASP A 1 434 ? -17.297 31.453 16.906 1 80.75 434 ASP A O 1
ATOM 3372 N N . HIS A 1 435 ? -16.141 31.797 18.859 1 89.56 435 HIS A N 1
ATOM 3373 C CA . HIS A 1 435 ? -14.898 32.062 18.141 1 89.56 435 HIS A CA 1
ATOM 3374 C C . HIS A 1 435 ? -13.734 31.297 18.766 1 89.56 435 HIS A C 1
ATOM 3376 O O . HIS A 1 435 ? -13.656 31.156 20 1 89.56 435 HIS A O 1
ATOM 3382 N N . LEU A 1 436 ? -12.883 30.781 17.906 1 90.94 436 LEU A N 1
ATOM 3383 C CA . LEU A 1 436 ? -11.711 30.016 18.344 1 90.94 436 LEU A CA 1
ATOM 3384 C C . LEU A 1 436 ? -10.789 30.875 19.188 1 90.94 436 LEU A C 1
ATOM 3386 O O . LEU A 1 436 ? -10.109 30.375 20.078 1 90.94 436 LEU A O 1
ATOM 3390 N N . LYS A 1 437 ? -10.781 32.219 18.984 1 88.5 437 LYS A N 1
ATOM 3391 C CA . LYS A 1 437 ? -9.898 33.156 19.688 1 88.5 437 LYS A CA 1
ATOM 3392 C C . LYS A 1 437 ? -10.25 33.219 21.172 1 88.5 437 LYS A C 1
ATOM 3394 O O . LYS A 1 437 ? -9.406 33.562 22 1 88.5 437 LYS A O 1
ATOM 3399 N N . ASN A 1 438 ? -11.469 32.906 21.484 1 87.69 438 ASN A N 1
ATOM 3400 C CA . ASN A 1 438 ? -11.945 33.031 22.859 1 87.69 438 ASN A CA 1
ATOM 3401 C C . ASN A 1 438 ? -11.578 31.781 23.672 1 87.69 438 ASN A C 1
ATOM 3403 O O . ASN A 1 438 ? -11.766 31.781 24.891 1 87.69 438 ASN A O 1
ATOM 3407 N N . PHE A 1 439 ? -11.07 30.812 23.031 1 89.62 439 PHE A N 1
ATOM 3408 C CA . PHE A 1 439 ? -10.688 29.594 23.75 1 89.62 439 PHE A CA 1
ATOM 3409 C C . PHE A 1 439 ? -9.484 29.859 24.641 1 89.62 439 PHE A C 1
ATOM 3411 O O . PHE A 1 439 ? -8.477 30.406 24.188 1 89.62 439 PHE A O 1
ATOM 3418 N N . GLU A 1 440 ? -9.648 29.547 25.922 1 84.69 440 GLU A N 1
ATOM 3419 C CA . GLU A 1 440 ? -8.578 29.75 26.891 1 84.69 440 GLU A CA 1
ATOM 3420 C C . GLU A 1 440 ? -7.836 28.438 27.172 1 84.69 440 GLU A C 1
ATOM 3422 O O . GLU A 1 440 ? -8.383 27.531 27.797 1 84.69 440 GLU A O 1
ATOM 3427 N N . GLY A 1 441 ? -6.867 28.078 26.578 1 82.25 441 GLY A N 1
ATOM 3428 C CA . GLY A 1 441 ? -6.047 26.906 26.797 1 82.25 441 GLY A CA 1
ATOM 3429 C C . GLY A 1 441 ? -4.75 26.922 26.016 1 82.25 441 GLY A C 1
ATOM 3430 O O . GLY A 1 441 ? -4.348 27.969 25.5 1 82.25 441 GLY A O 1
ATOM 3431 N N . SER A 1 442 ? -4.027 25.859 26.094 1 81.12 442 SER A N 1
ATOM 3432 C CA . SER A 1 442 ? -2.754 25.75 25.391 1 81.12 442 SER A CA 1
ATOM 3433 C C . SER A 1 442 ? -2.951 25.734 23.875 1 81.12 442 SER A C 1
ATOM 3435 O O . SER A 1 442 ? -4.07 25.547 23.406 1 81.12 442 SER A O 1
ATOM 3437 N N . ALA A 1 443 ? -1.898 25.984 23.109 1 81.69 443 ALA A N 1
ATOM 3438 C CA . ALA A 1 443 ? -1.939 25.969 21.656 1 81.69 443 ALA A CA 1
ATOM 3439 C C . ALA A 1 443 ? -2.406 24.609 21.125 1 81.69 443 ALA A C 1
ATOM 3441 O O . ALA A 1 443 ? -3.135 24.531 20.141 1 81.69 443 ALA A O 1
ATOM 3442 N N . ALA A 1 444 ? -2.043 23.609 21.797 1 78 444 ALA A N 1
ATOM 3443 C CA . ALA A 1 444 ? -2.416 22.266 21.391 1 78 444 ALA A CA 1
ATOM 3444 C C . ALA A 1 444 ? -3.91 22.016 21.609 1 78 444 ALA A C 1
ATOM 3446 O O . ALA A 1 444 ? -4.562 21.391 20.766 1 78 444 ALA A O 1
ATOM 3447 N N . GLU A 1 445 ? -4.445 22.484 22.688 1 81.38 445 GLU A N 1
ATOM 3448 C CA . GLU A 1 445 ? -5.867 22.328 22.969 1 81.38 445 GLU A CA 1
ATOM 3449 C C . GLU A 1 445 ? -6.719 23.125 21.984 1 81.38 445 GLU A C 1
ATOM 3451 O O . GLU A 1 445 ? -7.766 22.656 21.547 1 81.38 445 GLU A O 1
ATOM 3456 N N . ARG A 1 446 ? -6.262 24.312 21.781 1 85.75 446 ARG A N 1
ATOM 3457 C CA . ARG A 1 446 ? -6.977 25.156 20.828 1 85.75 446 ARG A CA 1
ATOM 3458 C C . ARG A 1 446 ? -7.027 24.5 19.453 1 85.75 446 ARG A C 1
ATOM 3460 O O . ARG A 1 446 ? -8.055 24.547 18.766 1 85.75 446 ARG A O 1
ATOM 3467 N N . ASP A 1 447 ? -5.91 23.969 19.094 1 84.81 447 ASP A N 1
ATOM 3468 C CA . ASP A 1 447 ? -5.848 23.266 17.812 1 84.81 447 ASP A CA 1
ATOM 3469 C C . ASP A 1 447 ? -6.801 22.078 17.797 1 84.81 447 ASP A C 1
ATOM 3471 O O . ASP A 1 447 ? -7.426 21.797 16.766 1 84.81 447 ASP A O 1
ATOM 3475 N N . PHE A 1 448 ? -6.895 21.422 18.844 1 81.19 448 PHE A N 1
ATOM 3476 C CA . PHE A 1 448 ? -7.797 20.281 18.938 1 81.19 448 PHE A CA 1
ATOM 3477 C C . PHE A 1 448 ? -9.25 20.734 18.797 1 81.19 448 PHE A C 1
ATOM 3479 O O . PHE A 1 448 ? -10.039 20.078 18.109 1 81.19 448 PHE A O 1
ATOM 3486 N N . VAL A 1 449 ? -9.586 21.734 19.469 1 84.88 449 VAL A N 1
ATOM 3487 C CA . VAL A 1 449 ? -10.945 22.25 19.406 1 84.88 449 VAL A CA 1
ATOM 3488 C C . VAL A 1 449 ? -11.32 22.578 17.969 1 84.88 449 VAL A C 1
ATOM 3490 O O . VAL A 1 449 ? -12.414 22.234 17.516 1 84.88 449 VAL A O 1
ATOM 3493 N N . ALA A 1 450 ? -10.398 23.203 17.312 1 88.31 450 ALA A N 1
ATOM 3494 C CA . ALA A 1 450 ? -10.625 23.547 15.914 1 88.31 450 ALA A CA 1
ATOM 3495 C C . ALA A 1 450 ? -10.781 22.297 15.062 1 88.31 450 ALA A C 1
ATOM 3497 O O . ALA A 1 450 ? -11.711 22.203 14.25 1 88.31 450 ALA A O 1
ATOM 3498 N N . SER A 1 451 ? -9.898 21.359 15.242 1 85.56 451 SER A N 1
ATOM 3499 C CA . SER A 1 451 ? -9.914 20.125 14.453 1 85.56 451 SER A CA 1
ATOM 3500 C C . SER A 1 451 ? -11.172 19.312 14.742 1 85.56 451 SER A C 1
ATOM 3502 O O . SER A 1 451 ? -11.727 18.688 13.836 1 85.56 451 SER A O 1
ATOM 3504 N N . ALA A 1 452 ? -11.547 19.234 15.969 1 82.06 452 ALA A N 1
ATOM 3505 C CA . ALA A 1 452 ? -12.734 18.484 16.359 1 82.06 452 ALA A CA 1
ATOM 3506 C C . ALA A 1 452 ? -13.984 19.047 15.688 1 82.06 452 ALA A C 1
ATOM 3508 O O . ALA A 1 452 ? -14.812 18.281 15.172 1 82.06 452 ALA A O 1
ATOM 3509 N N . ALA A 1 453 ? -14.062 20.312 15.742 1 87.44 453 ALA A N 1
ATOM 3510 C CA . ALA A 1 453 ? -15.219 20.953 15.133 1 87.44 453 ALA A CA 1
ATOM 3511 C C . ALA A 1 453 ? -15.219 20.766 13.617 1 87.44 453 ALA A C 1
ATOM 3513 O O . ALA A 1 453 ? -16.266 20.469 13.023 1 87.44 453 ALA A O 1
ATOM 3514 N N . LEU A 1 454 ? -14.055 20.922 13.031 1 88.38 454 LEU A N 1
ATOM 3515 C CA . LEU A 1 454 ? -13.953 20.797 11.586 1 88.38 454 LEU A CA 1
ATOM 3516 C C . LEU A 1 454 ? -14.297 19.375 11.141 1 88.38 454 LEU A C 1
ATOM 3518 O O . LEU A 1 454 ? -14.953 19.188 10.117 1 88.38 454 LEU A O 1
ATOM 3522 N N . ASN A 1 455 ? -13.852 18.453 11.859 1 84.94 455 ASN A N 1
ATOM 3523 C CA . ASN A 1 455 ? -14.141 17.062 11.516 1 84.94 455 ASN A CA 1
ATOM 3524 C C . ASN A 1 455 ? -15.641 16.781 11.539 1 84.94 455 ASN A C 1
ATOM 3526 O O . ASN A 1 455 ? -16.172 16.109 10.648 1 84.94 455 ASN A O 1
ATOM 3530 N N . LEU A 1 456 ? -16.281 17.25 12.492 1 82.62 456 LEU A N 1
ATOM 3531 C CA . LEU A 1 456 ? -17.719 17.047 12.594 1 82.62 456 LEU A CA 1
ATOM 3532 C C . LEU A 1 456 ? -18.453 17.75 11.469 1 82.62 456 LEU A C 1
ATOM 3534 O O . LEU A 1 456 ? -19.359 17.188 10.852 1 82.62 456 LEU A O 1
ATOM 3538 N N . HIS A 1 457 ? -18.109 18.969 11.258 1 88.56 457 HIS A N 1
ATOM 3539 C CA . HIS A 1 457 ? -18.734 19.719 10.172 1 88.56 457 HIS A CA 1
ATOM 3540 C C . HIS A 1 457 ? -18.484 19.047 8.828 1 88.56 457 HIS A C 1
ATOM 3542 O O . HIS A 1 457 ? -19.344 19.062 7.949 1 88.56 457 HIS A O 1
ATOM 3548 N N . HIS A 1 458 ? -17.344 18.531 8.742 1 88 458 HIS A N 1
ATOM 3549 C CA . HIS A 1 458 ? -17 17.891 7.477 1 88 458 HIS A CA 1
ATOM 3550 C C . HIS A 1 458 ? -17.844 16.656 7.246 1 88 458 HIS A C 1
ATOM 3552 O O . HIS A 1 458 ? -18.203 16.344 6.105 1 88 458 HIS A O 1
ATOM 3558 N N . VAL A 1 459 ? -18.125 15.906 8.25 1 82.56 459 VAL A N 1
ATOM 3559 C CA . VAL A 1 459 ? -19.047 14.773 8.125 1 82.56 459 VAL A CA 1
ATOM 3560 C C . VAL A 1 459 ? -20.391 15.25 7.582 1 82.56 459 VAL A C 1
ATOM 3562 O O . VAL A 1 459 ? -20.938 14.641 6.664 1 82.56 459 VAL A O 1
ATOM 3565 N N . GLN A 1 460 ? -20.844 16.297 8.141 1 82.94 460 GLN A N 1
ATOM 3566 C CA . GLN A 1 460 ? -22.109 16.859 7.684 1 82.94 460 GLN A CA 1
ATOM 3567 C C . GLN A 1 460 ? -22.016 17.359 6.238 1 82.94 460 GLN A C 1
ATOM 3569 O O . GLN A 1 460 ? -22.938 17.172 5.449 1 82.94 460 GLN A O 1
ATOM 3574 N N . PHE A 1 461 ? -20.922 17.984 6.004 1 86.81 461 PHE A N 1
ATOM 3575 C CA . PHE A 1 461 ? -20.672 18.469 4.648 1 86.81 461 PHE A CA 1
ATOM 3576 C C . PHE A 1 461 ? -20.75 17.312 3.648 1 86.81 461 PHE A C 1
ATOM 3578 O O . PHE A 1 461 ? -21.391 17.453 2.596 1 86.81 461 PHE A O 1
ATOM 3585 N N . LEU A 1 462 ? -20.125 16.219 3.936 1 81.69 462 LEU A N 1
ATOM 3586 C CA . LEU A 1 462 ? -20.109 15.055 3.051 1 81.69 462 LEU A CA 1
ATOM 3587 C C . LEU A 1 462 ? -21.5 14.453 2.932 1 81.69 462 LEU A C 1
ATOM 3589 O O . LEU A 1 462 ? -21.875 13.938 1.877 1 81.69 462 LEU A O 1
ATOM 3593 N N . LEU A 1 463 ? -22.234 14.539 3.988 1 76.44 463 LEU A N 1
ATOM 3594 C CA . LEU A 1 463 ? -23.594 14.016 3.996 1 76.44 463 LEU A CA 1
ATOM 3595 C C . LEU A 1 463 ? -24.484 14.812 3.055 1 76.44 463 LEU A C 1
ATOM 3597 O O . LEU A 1 463 ? -25.344 14.234 2.367 1 76.44 463 LEU A O 1
ATOM 3601 N N . TYR A 1 464 ? -24.312 16.062 3.006 1 76.31 464 TYR A N 1
ATOM 3602 C CA . TYR A 1 464 ? -25.188 16.938 2.242 1 76.31 464 TYR A CA 1
ATOM 3603 C C . TYR A 1 464 ? -24.688 17.109 0.818 1 76.31 464 TYR A C 1
ATOM 3605 O O . TYR A 1 464 ? -25.406 17.594 -0.053 1 76.31 464 TYR A O 1
ATOM 3613 N N . SER A 1 465 ? -23.516 16.672 0.523 1 74.38 465 SER A N 1
ATOM 3614 C CA . SER A 1 465 ? -22.875 16.938 -0.755 1 74.38 465 SER A CA 1
ATOM 3615 C C . SER A 1 465 ? -23.484 16.109 -1.874 1 74.38 465 SER A C 1
ATOM 3617 O O . SER A 1 465 ? -23.641 16.594 -2.996 1 74.38 465 SER A O 1
ATOM 3619 N N . PRO A 1 466 ? -23.578 14.641 -1.627 1 58.22 466 PRO A N 1
ATOM 3620 C CA . PRO A 1 466 ? -24.125 13.875 -2.75 1 58.22 466 PRO A CA 1
ATOM 3621 C C . PRO A 1 466 ? -25.422 14.477 -3.295 1 58.22 466 PRO A C 1
ATOM 3623 O O . PRO A 1 466 ? -25.781 14.234 -4.449 1 58.22 466 PRO A O 1
ATOM 3626 N N . SER A 1 467 ? -26.203 15.117 -2.348 1 47.69 467 SER A N 1
ATOM 3627 C CA . SER A 1 467 ? -27.422 15.758 -2.82 1 47.69 467 SER A CA 1
ATOM 3628 C C . SER A 1 467 ? -27.109 16.828 -3.863 1 47.69 467 SER A C 1
ATOM 3630 O O . SER A 1 467 ? -28.031 17.406 -4.449 1 47.69 467 SER A O 1
ATOM 3632 N N . MET A 1 468 ? -25.922 17.109 -3.936 1 44.06 468 MET A N 1
ATOM 3633 C CA . MET A 1 468 ? -25.484 18.109 -4.91 1 44.06 468 MET A CA 1
ATOM 3634 C C . MET A 1 468 ? -25.484 17.531 -6.32 1 44.06 468 MET A C 1
ATOM 3636 O O . MET A 1 468 ? -24.609 16.719 -6.656 1 44.06 468 MET A O 1
ATOM 3640 N N . THR A 1 469 ? -26.422 16.906 -6.668 1 40.56 469 THR A N 1
ATOM 3641 C CA . THR A 1 469 ? -26.469 16.547 -8.078 1 40.56 469 THR A CA 1
ATOM 3642 C C . THR A 1 469 ? -25.844 17.641 -8.938 1 40.56 469 THR A C 1
ATOM 3644 O O . THR A 1 469 ? -25.812 18.812 -8.531 1 40.56 469 THR A O 1
ATOM 3647 N N . ARG A 1 470 ? -25.125 17.375 -10.023 1 39.91 470 ARG A N 1
ATOM 3648 C CA . ARG A 1 470 ? -24.297 18.172 -10.914 1 39.91 470 ARG A CA 1
ATOM 3649 C C . ARG A 1 470 ? -24.812 19.609 -11 1 39.91 470 ARG A C 1
ATOM 3651 O O . ARG A 1 470 ? -24.031 20.547 -11.117 1 39.91 470 ARG A O 1
ATOM 3658 N N . THR A 1 471 ? -26.047 19.609 -11.414 1 39.69 471 THR A N 1
ATOM 3659 C CA . THR A 1 471 ? -26.641 20.906 -11.75 1 39.69 471 THR A CA 1
ATOM 3660 C C . THR A 1 471 ? -27.266 21.547 -10.516 1 39.69 471 THR A C 1
ATOM 3662 O O . THR A 1 471 ? -27.969 22.547 -10.625 1 39.69 471 THR A O 1
ATOM 3665 N N . SER A 1 472 ? -27.062 20.828 -9.422 1 51.53 472 SER A N 1
ATOM 3666 C CA . SER A 1 472 ? -28.047 21.25 -8.422 1 51.53 472 SER A CA 1
ATOM 3667 C C . SER A 1 472 ? -27.453 22.25 -7.441 1 51.53 472 SER A C 1
ATOM 3669 O O . SER A 1 472 ? -26.234 22.328 -7.301 1 51.53 472 SER A O 1
ATOM 3671 N N . THR A 1 473 ? -28.078 23.156 -7.199 1 61.72 473 THR A N 1
ATOM 3672 C CA . THR A 1 473 ? -27.969 24.188 -6.184 1 61.72 473 THR A CA 1
ATOM 3673 C C . THR A 1 473 ? -27.734 23.578 -4.805 1 61.72 473 THR A C 1
ATOM 3675 O O . THR A 1 473 ? -28.5 22.719 -4.363 1 61.72 473 THR A O 1
ATOM 3678 N N . PRO A 1 474 ? -26.422 23.844 -4.375 1 74.31 474 PRO A N 1
ATOM 3679 C CA . PRO A 1 474 ? -26.203 23.391 -3.004 1 74.31 474 PRO A CA 1
ATOM 3680 C C . PRO A 1 474 ? -27.406 23.609 -2.104 1 74.31 474 PRO A C 1
ATOM 3682 O O . PRO A 1 474 ? -28.125 24.609 -2.258 1 74.31 474 PRO A O 1
ATOM 3685 N N . THR A 1 475 ? -27.734 22.703 -1.379 1 77.31 475 THR A N 1
ATOM 3686 C CA . THR A 1 475 ? -28.828 22.812 -0.43 1 77.31 475 THR A CA 1
ATOM 3687 C C . THR A 1 475 ? -28.516 23.828 0.664 1 77.31 475 THR A C 1
ATOM 3689 O O . THR A 1 475 ? -27.344 24.141 0.9 1 77.31 475 THR A O 1
ATOM 3692 N N . PRO A 1 476 ? -29.516 24.406 1.235 1 81.62 476 PRO A N 1
ATOM 3693 C CA . PRO A 1 476 ? -29.266 25.344 2.338 1 81.62 476 PRO A CA 1
ATOM 3694 C C . PRO A 1 476 ? -28.438 24.719 3.465 1 81.62 476 PRO A C 1
ATOM 3696 O O . PRO A 1 476 ? -27.641 25.406 4.105 1 81.62 476 PRO A O 1
ATOM 3699 N N . GLU A 1 477 ? -28.688 23.391 3.688 1 83.44 477 GLU A N 1
ATOM 3700 C CA . GLU A 1 477 ? -27.938 22.719 4.738 1 83.44 477 GLU A CA 1
ATOM 3701 C C . GLU A 1 477 ? -26.453 22.656 4.406 1 83.44 477 GLU A C 1
ATOM 3703 O O . GLU A 1 477 ? -25.609 22.859 5.281 1 83.44 477 GLU A O 1
ATOM 3708 N N . LEU A 1 478 ? -26.188 22.438 3.158 1 85.94 478 LEU A N 1
ATOM 3709 C CA . LEU A 1 478 ? -24.797 22.391 2.717 1 85.94 478 LEU A CA 1
ATOM 3710 C C . LEU A 1 478 ? -24.141 23.766 2.834 1 85.94 478 LEU A C 1
ATOM 3712 O O . LEU A 1 478 ? -22.969 23.875 3.221 1 85.94 478 LEU A O 1
ATOM 3716 N N . LEU A 1 479 ? -24.875 24.781 2.521 1 87.94 479 LEU A N 1
ATOM 3717 C CA . LEU A 1 479 ? -24.344 26.125 2.598 1 87.94 479 LEU A CA 1
ATOM 3718 C C . LEU A 1 479 ? -24.078 26.531 4.047 1 87.94 479 LEU A C 1
ATOM 3720 O O . LEU A 1 479 ? -23.078 27.188 4.344 1 87.94 479 LEU A O 1
ATOM 3724 N N . MET A 1 480 ? -24.969 26.109 4.926 1 89.38 480 MET A N 1
ATOM 3725 C CA . MET A 1 480 ? -24.812 26.438 6.34 1 89.38 480 MET A CA 1
ATOM 3726 C C . MET A 1 480 ? -23.547 25.781 6.906 1 89.38 480 MET A C 1
ATOM 3728 O O . MET A 1 480 ? -22.766 26.422 7.586 1 89.38 480 MET A O 1
ATOM 3732 N N . VAL A 1 481 ? -23.406 24.562 6.582 1 90.44 481 VAL A N 1
ATOM 3733 C CA . VAL A 1 481 ? -22.25 23.828 7.09 1 90.44 481 VAL A CA 1
ATOM 3734 C C . VAL A 1 481 ? -20.969 24.359 6.438 1 90.44 481 VAL A C 1
ATOM 3736 O O . VAL A 1 481 ? -19.922 24.438 7.086 1 90.44 481 VAL A O 1
ATOM 3739 N N . SER A 1 482 ? -21.078 24.641 5.152 1 91.5 482 SER A N 1
ATOM 3740 C CA . SER A 1 482 ? -19.938 25.219 4.457 1 91.5 482 SER A CA 1
ATOM 3741 C C . SER A 1 482 ? -19.516 26.547 5.082 1 91.5 482 SER A C 1
ATOM 3743 O O . SER A 1 482 ? -18.328 26.812 5.227 1 91.5 482 SER A O 1
ATOM 3745 N N . GLY A 1 483 ? -20.516 27.344 5.41 1 93.19 483 GLY A N 1
ATOM 3746 C CA . GLY A 1 483 ? -20.234 28.594 6.082 1 93.19 483 GLY A CA 1
ATOM 3747 C C . GLY A 1 483 ? -19.531 28.422 7.414 1 93.19 483 GLY A C 1
ATOM 3748 O O . GLY A 1 483 ? -18.594 29.156 7.734 1 93.19 483 GLY A O 1
ATOM 3749 N N . ALA A 1 484 ? -19.953 27.438 8.141 1 92.81 484 ALA A N 1
ATOM 3750 C CA . ALA A 1 484 ? -19.344 27.156 9.445 1 92.81 484 ALA A CA 1
ATOM 3751 C C . ALA A 1 484 ? -17.906 26.688 9.289 1 92.81 484 ALA A C 1
ATOM 3753 O O . ALA A 1 484 ? -17.031 27.094 10.055 1 92.81 484 ALA A O 1
ATOM 3754 N N . MET A 1 485 ? -17.656 25.875 8.344 1 94.19 485 MET A N 1
ATOM 3755 C CA . MET A 1 485 ? -16.312 25.375 8.078 1 94.19 485 MET A CA 1
ATOM 3756 C C . MET A 1 485 ? -15.383 26.5 7.629 1 94.19 485 MET A C 1
ATOM 3758 O O . MET A 1 485 ? -14.227 26.578 8.047 1 94.19 485 MET A O 1
ATOM 3762 N N . LEU A 1 486 ? -15.93 27.344 6.805 1 94.44 486 LEU A N 1
ATOM 3763 C CA . LEU A 1 486 ? -15.141 28.453 6.289 1 94.44 486 LEU A CA 1
ATOM 3764 C C . LEU A 1 486 ? -14.789 29.438 7.398 1 94.44 486 LEU A C 1
ATOM 3766 O O . LEU A 1 486 ? -13.68 29.969 7.438 1 94.44 486 LEU A O 1
ATOM 3770 N N . LYS A 1 487 ? -15.773 29.703 8.195 1 94 487 LYS A N 1
ATOM 3771 C CA . LYS A 1 487 ? -15.539 30.594 9.328 1 94 487 LYS A CA 1
ATOM 3772 C C . LYS A 1 487 ? -14.391 30.078 10.188 1 94 487 LYS A C 1
ATOM 3774 O O . LYS A 1 487 ? -13.469 30.828 10.523 1 94 487 LYS A O 1
ATOM 3779 N N . LEU A 1 488 ? -14.438 28.844 10.484 1 93.75 488 LEU A N 1
ATOM 3780 C CA . LEU A 1 488 ? -13.422 28.234 11.336 1 93.75 488 LEU A CA 1
ATOM 3781 C C . LEU A 1 488 ? -12.062 28.203 10.633 1 93.75 488 LEU A C 1
ATOM 3783 O O . LEU A 1 488 ? -11.031 28.453 11.266 1 93.75 488 LEU A O 1
ATOM 3787 N N . THR A 1 489 ? -12.047 27.906 9.391 1 93.94 489 THR A N 1
ATOM 3788 C CA . THR A 1 489 ? -10.797 27.844 8.641 1 93.94 489 THR A CA 1
ATOM 3789 C C . THR A 1 489 ? -10.172 29.234 8.547 1 93.94 489 THR A C 1
ATOM 3791 O O . THR A 1 489 ? -8.945 29.375 8.602 1 93.94 489 THR A O 1
ATOM 3794 N N . ALA A 1 490 ? -10.992 30.234 8.344 1 93.38 490 ALA A N 1
ATOM 3795 C CA . ALA A 1 490 ? -10.492 31.609 8.336 1 93.38 490 ALA A CA 1
ATOM 3796 C C . ALA A 1 490 ? -9.883 31.969 9.688 1 93.38 490 ALA A C 1
ATOM 3798 O O . ALA A 1 490 ? -8.836 32.625 9.75 1 93.38 490 ALA A O 1
ATOM 3799 N N . GLU A 1 491 ? -10.523 31.531 10.711 1 93.38 491 GLU A N 1
ATOM 3800 C CA . GLU A 1 491 ? -9.992 31.797 12.047 1 93.38 491 GLU A CA 1
ATOM 3801 C C . GLU A 1 491 ? -8.664 31.078 12.258 1 93.38 491 GLU A C 1
ATOM 3803 O O . GLU A 1 491 ? -7.742 31.625 12.867 1 93.38 491 GLU A O 1
ATOM 3808 N N . ILE A 1 492 ? -8.586 29.875 11.781 1 91.06 492 ILE A N 1
ATOM 3809 C CA . ILE A 1 492 ? -7.348 29.109 11.883 1 91.06 492 ILE A CA 1
ATOM 3810 C C . ILE A 1 492 ? -6.227 29.828 11.141 1 91.06 492 ILE A C 1
ATOM 3812 O O . ILE A 1 492 ? -5.098 29.922 11.633 1 91.06 492 ILE A O 1
ATOM 3816 N N . ALA A 1 493 ? -6.539 30.328 9.992 1 90 493 ALA A N 1
ATOM 3817 C CA . ALA A 1 493 ? -5.551 31.062 9.203 1 90 493 ALA A CA 1
ATOM 3818 C C . ALA A 1 493 ? -5.059 32.312 9.953 1 90 493 ALA A C 1
ATOM 3820 O O . ALA A 1 493 ? -3.869 32.625 9.922 1 90 493 ALA A O 1
ATOM 3821 N N . MET A 1 494 ? -5.934 32.969 10.648 1 89.5 494 MET A N 1
ATOM 3822 C CA . MET A 1 494 ? -5.605 34.188 11.367 1 89.5 494 MET A CA 1
ATOM 3823 C C . MET A 1 494 ? -4.836 33.875 12.648 1 89.5 494 MET A C 1
ATOM 3825 O O . MET A 1 494 ? -3.959 34.625 13.055 1 89.5 494 MET A O 1
ATOM 3829 N N . LEU A 1 495 ? -5.102 32.719 13.234 1 87.38 495 LEU A N 1
ATOM 3830 C CA . LEU A 1 495 ? -4.523 32.375 14.531 1 87.38 495 LEU A CA 1
ATOM 3831 C C . LEU A 1 495 ? -3.428 31.328 14.367 1 87.38 495 LEU A C 1
ATOM 3833 O O . LEU A 1 495 ? -3.17 30.547 15.289 1 87.38 495 LEU A O 1
ATOM 3837 N N . LYS A 1 496 ? -2.84 31.188 13.266 1 84.38 496 LYS A N 1
ATOM 3838 C CA . LYS A 1 496 ? -1.887 30.125 12.93 1 84.38 496 LYS A CA 1
ATOM 3839 C C . LYS A 1 496 ? -0.77 30.047 13.969 1 84.38 496 LYS A C 1
ATOM 3841 O O . LYS A 1 496 ? -0.335 28.953 14.336 1 84.38 496 LYS A O 1
ATOM 3846 N N . ASP A 1 497 ? -0.307 31.141 14.508 1 79.56 497 ASP A N 1
ATOM 3847 C CA . ASP A 1 497 ? 0.832 31.188 15.422 1 79.56 497 ASP A CA 1
ATOM 3848 C C . ASP A 1 497 ? 0.422 30.766 16.828 1 79.56 497 ASP A C 1
ATOM 3850 O O . ASP A 1 497 ? 1.275 30.453 17.656 1 79.56 497 ASP A O 1
ATOM 3854 N N . SER A 1 498 ? -0.883 30.734 17 1 83.5 498 SER A N 1
ATOM 3855 C CA . SER A 1 498 ? -1.379 30.359 18.328 1 83.5 498 SER A CA 1
ATOM 3856 C C . SER A 1 498 ? -1.868 28.922 18.344 1 83.5 498 SER A C 1
ATOM 3858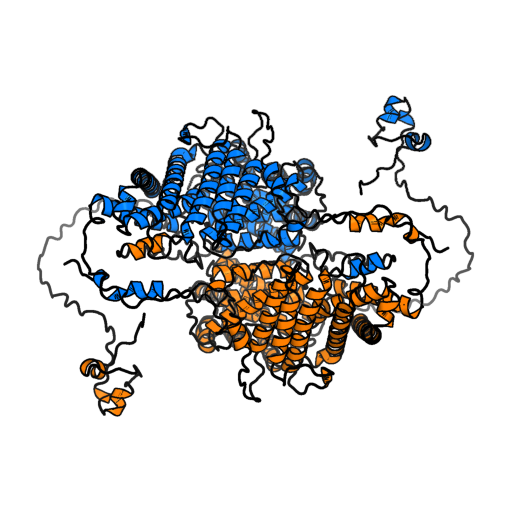 O O . SER A 1 498 ? -2.443 28.469 19.344 1 83.5 498 SER A O 1
ATOM 3860 N N . LEU A 1 499 ? -1.721 28.266 17.281 1 83.12 499 LEU A N 1
ATOM 3861 C CA . LEU A 1 499 ? -2.127 26.875 17.172 1 83.12 499 LEU A CA 1
ATOM 3862 C C . LEU A 1 499 ? -0.909 25.953 17.094 1 83.12 499 LEU A C 1
ATOM 3864 O O . LEU A 1 499 ? 0.179 26.406 16.719 1 83.12 499 LEU A O 1
ATOM 3868 N N . ALA A 1 500 ? -1.086 24.812 17.609 1 74.94 500 ALA A N 1
ATOM 3869 C CA . ALA A 1 500 ? -0.022 23.812 17.484 1 74.94 500 ALA A CA 1
ATOM 3870 C C . ALA A 1 500 ? -0.099 23.078 16.156 1 74.94 500 ALA A C 1
ATOM 3872 O O . ALA A 1 500 ? -1.183 22.688 15.719 1 74.94 500 ALA A O 1
ATOM 3873 N N . ASN A 1 501 ? 0.96 23.094 15.469 1 65.25 501 ASN A N 1
ATOM 3874 C CA . ASN A 1 501 ? 1.018 22.359 14.203 1 65.25 501 ASN A CA 1
ATOM 3875 C C . ASN A 1 501 ? 1.392 20.891 14.422 1 65.25 501 ASN A C 1
ATOM 3877 O O . ASN A 1 501 ? 2.398 20.422 13.891 1 65.25 501 ASN A O 1
ATOM 3881 N N . SER A 1 502 ? 0.57 20.359 15.375 1 61.34 502 SER A N 1
ATOM 3882 C CA . SER A 1 502 ? 0.845 18.969 15.711 1 61.34 502 SER A CA 1
ATOM 3883 C C . SER A 1 502 ? -0.061 18.016 14.938 1 61.34 502 SER A C 1
ATOM 3885 O O . SER A 1 502 ? -1.198 18.359 14.609 1 61.34 502 SER A O 1
ATOM 3887 N N . GLY A 1 503 ? 0.353 17 14.391 1 59.25 503 GLY A N 1
ATOM 3888 C CA . GLY A 1 503 ? -0.453 15.992 13.703 1 59.25 503 GLY A CA 1
ATOM 3889 C C . GLY A 1 503 ? -0.73 16.344 12.258 1 59.25 503 GLY A C 1
ATOM 3890 O O . GLY A 1 503 ? 0.146 16.203 11.398 1 59.25 503 GLY A O 1
ATOM 3891 N N . THR A 1 504 ? -2.141 17.094 12.273 1 63.41 504 THR A N 1
ATOM 3892 C CA . THR A 1 504 ? -2.518 17.5 10.93 1 63.41 504 THR A CA 1
ATOM 3893 C C . THR A 1 504 ? -2.096 18.938 10.664 1 63.41 504 THR A C 1
ATOM 3895 O O . THR A 1 504 ? -2.367 19.828 11.477 1 63.41 504 THR A O 1
ATOM 3898 N N . GLY A 1 505 ? -1.344 19.219 9.703 1 75.19 505 GLY A N 1
ATOM 3899 C CA . GLY A 1 505 ? -0.785 20.531 9.406 1 75.19 505 GLY A CA 1
ATOM 3900 C C . GLY A 1 505 ? -1.842 21.562 9.078 1 75.19 505 GLY A C 1
ATOM 3901 O O . GLY A 1 505 ? -2.963 21.219 8.703 1 75.19 505 GLY A O 1
ATOM 3902 N N . PHE A 1 506 ? -1.583 22.781 9.352 1 82.12 506 PHE A N 1
ATOM 3903 C CA . PHE A 1 506 ? -2.463 23.922 9.094 1 82.12 506 PHE A CA 1
ATOM 3904 C C . PHE A 1 506 ? -2.898 23.953 7.637 1 82.12 506 PHE A C 1
ATOM 3906 O O . PHE A 1 506 ? -4.082 24.125 7.34 1 82.12 506 PHE A O 1
ATOM 3913 N N . ILE A 1 507 ? -1.97 23.703 6.855 1 84.12 507 ILE A N 1
ATOM 3914 C CA . ILE A 1 507 ? -2.246 23.766 5.422 1 84.12 507 ILE A CA 1
ATOM 3915 C C . ILE A 1 507 ? -3.219 22.656 5.039 1 84.12 507 ILE A C 1
ATOM 3917 O O . ILE A 1 507 ? -4.086 22.844 4.18 1 84.12 507 ILE A O 1
ATOM 3921 N N . TRP A 1 508 ? -3.084 21.625 5.641 1 86.19 508 TRP A N 1
ATOM 3922 C CA . TRP A 1 508 ? -3.996 20.516 5.391 1 86.19 508 TRP A CA 1
ATOM 3923 C C . TRP A 1 508 ? -5.426 20.891 5.777 1 86.19 508 TRP A C 1
ATOM 3925 O O . TRP A 1 508 ? -6.375 20.562 5.062 1 86.19 508 TRP A O 1
ATOM 3935 N N . LYS A 1 509 ? -5.613 21.547 6.883 1 87.5 509 LYS A N 1
ATOM 3936 C CA . LYS A 1 509 ? -6.941 21.953 7.332 1 87.5 509 LYS A CA 1
ATOM 3937 C C . LYS A 1 509 ? -7.594 22.906 6.328 1 87.5 509 LYS A C 1
ATOM 3939 O O . LYS A 1 509 ? -8.789 22.797 6.055 1 87.5 509 LYS A O 1
ATOM 3944 N N . ILE A 1 510 ? -6.805 23.719 5.844 1 88.5 510 ILE A N 1
ATOM 3945 C CA . ILE A 1 510 ? -7.32 24.688 4.875 1 88.5 510 ILE A CA 1
ATOM 3946 C C . ILE A 1 510 ? -7.672 23.953 3.574 1 88.5 510 ILE A C 1
ATOM 3948 O O . ILE A 1 510 ? -8.742 24.172 3.008 1 88.5 510 ILE A O 1
ATOM 3952 N N . ALA A 1 511 ? -6.82 23.125 3.17 1 87.31 511 ALA A N 1
ATOM 3953 C CA . ALA A 1 511 ? -7.004 22.422 1.898 1 87.31 511 ALA A CA 1
ATOM 3954 C C . ALA A 1 511 ? -8.148 21.422 1.982 1 87.31 511 ALA A C 1
ATOM 3956 O O . ALA A 1 511 ? -8.938 21.281 1.042 1 87.31 511 ALA A O 1
ATOM 3957 N N . SER A 1 512 ? -8.281 20.781 3.086 1 87.12 512 SER A N 1
ATOM 3958 C CA . SER A 1 512 ? -9.195 19.656 3.178 1 87.12 512 SER A CA 1
ATOM 3959 C C . SER A 1 512 ? -10.586 20.109 3.625 1 87.12 512 SER A C 1
ATOM 3961 O O . SER A 1 512 ? -11.586 19.438 3.338 1 87.12 512 SER A O 1
ATOM 3963 N N . TYR A 1 513 ? -10.625 21.219 4.387 1 89.12 513 TYR A N 1
ATOM 3964 C CA . TYR A 1 513 ? -11.914 21.656 4.914 1 89.12 513 TYR A CA 1
ATOM 3965 C C . TYR A 1 513 ? -12.305 23.016 4.332 1 89.12 513 TYR A C 1
ATOM 3967 O O . TYR A 1 513 ? -13.438 23.203 3.889 1 89.12 513 TYR A O 1
ATOM 3975 N N . GLY A 1 514 ? -11.422 23.891 4.266 1 91.38 514 GLY A N 1
ATOM 3976 C CA . GLY A 1 514 ? -11.703 25.25 3.816 1 91.38 514 GLY A CA 1
ATOM 3977 C C . GLY A 1 514 ? -12.016 25.328 2.334 1 91.38 514 GLY A C 1
ATOM 3978 O O . GLY A 1 514 ? -13.008 25.953 1.938 1 91.38 514 GLY A O 1
ATOM 3979 N N . LEU A 1 515 ? -11.195 24.703 1.613 1 88.38 515 LEU A N 1
ATOM 3980 C CA . LEU A 1 515 ? -11.328 24.844 0.166 1 88.38 515 LEU A CA 1
ATOM 3981 C C . LEU A 1 515 ? -12.617 24.188 -0.32 1 88.38 515 LEU A C 1
ATOM 3983 O O . LEU A 1 515 ? -13.352 24.766 -1.116 1 88.38 515 LEU A O 1
ATOM 3987 N N . PRO A 1 516 ? -12.906 23 0.08 1 87.25 516 PRO A N 1
ATOM 3988 C CA . PRO A 1 516 ? -14.18 22.438 -0.356 1 87.25 516 PRO A CA 1
ATOM 3989 C C . PRO A 1 516 ? -15.383 23.281 0.066 1 87.25 516 PRO A C 1
ATOM 3991 O O . PRO A 1 516 ? -16.344 23.406 -0.689 1 87.25 516 PRO A O 1
ATOM 3994 N N . ALA A 1 517 ? -15.352 23.781 1.239 1 90.88 517 ALA A N 1
ATOM 3995 C CA . ALA A 1 517 ? -16.422 24.672 1.705 1 90.88 517 ALA A CA 1
ATOM 3996 C C . ALA A 1 517 ? -16.516 25.922 0.834 1 90.88 517 ALA A C 1
ATOM 3998 O O . ALA A 1 517 ? -17.609 26.328 0.447 1 90.88 517 ALA A O 1
ATOM 3999 N N . ALA A 1 518 ? -15.414 26.5 0.563 1 90.88 518 ALA A N 1
ATOM 4000 C CA . ALA A 1 518 ? -15.383 27.656 -0.318 1 90.88 518 ALA A CA 1
ATOM 4001 C C . ALA A 1 518 ? -15.922 27.312 -1.704 1 90.88 518 ALA A C 1
ATOM 4003 O O . ALA A 1 518 ? -16.609 28.125 -2.33 1 90.88 518 ALA A O 1
ATOM 4004 N N . GLY A 1 519 ? -15.539 26.172 -2.154 1 86.56 519 GLY A N 1
ATOM 4005 C CA . GLY A 1 519 ? -16.031 25.719 -3.441 1 86.56 519 GLY A CA 1
ATOM 4006 C C . GLY A 1 519 ? -17.547 25.609 -3.488 1 86.56 519 GLY A C 1
ATOM 4007 O O . GLY A 1 519 ? -18.172 26 -4.48 1 86.56 519 GLY A O 1
ATOM 4008 N N . ALA A 1 520 ? -18.109 25.078 -2.465 1 84.12 520 ALA A N 1
ATOM 4009 C CA . ALA A 1 520 ? -19.562 24.953 -2.391 1 84.12 520 ALA A CA 1
ATOM 4010 C C . ALA A 1 520 ? -20.25 26.328 -2.402 1 84.12 520 ALA A C 1
ATOM 4012 O O . ALA A 1 520 ? -21.266 26.516 -3.059 1 84.12 520 ALA A O 1
ATOM 4013 N N . ILE A 1 521 ? -19.672 27.234 -1.683 1 87.25 521 ILE A N 1
ATOM 4014 C CA . ILE A 1 521 ? -20.219 28.578 -1.632 1 87.25 521 ILE A CA 1
ATOM 4015 C C . ILE A 1 521 ? -20.078 29.25 -3 1 87.25 521 ILE A C 1
ATOM 4017 O O . ILE A 1 521 ? -21.016 29.906 -3.475 1 87.25 521 ILE A O 1
ATOM 4021 N N . CYS A 1 522 ? -18.953 29.047 -3.609 1 84.56 522 CYS A N 1
ATOM 4022 C CA . CYS A 1 522 ? -18.734 29.609 -4.934 1 84.56 522 CYS A CA 1
ATOM 4023 C C . CYS A 1 522 ? -19.719 29.031 -5.945 1 84.56 522 CYS A C 1
ATOM 4025 O O . CYS A 1 522 ? -20.234 29.766 -6.797 1 84.56 522 CYS A O 1
ATOM 4027 N N . LEU A 1 523 ? -19.906 27.828 -5.836 1 80.06 523 LEU A N 1
ATOM 4028 C CA . LEU A 1 523 ? -20.859 27.188 -6.742 1 80.06 523 LEU A CA 1
ATOM 4029 C C . LEU A 1 523 ? -22.25 27.75 -6.562 1 80.06 523 LEU A C 1
ATOM 4031 O O . LEU A 1 523 ? -22.984 27.938 -7.539 1 80.06 523 LEU A O 1
ATOM 4035 N N . ALA A 1 524 ? -22.656 27.984 -5.328 1 80.81 524 ALA A N 1
ATOM 4036 C CA . ALA A 1 524 ? -23.953 28.562 -5.035 1 80.81 524 ALA A CA 1
ATOM 4037 C C . ALA A 1 524 ? -24.062 29.984 -5.59 1 80.81 524 ALA A C 1
ATOM 4039 O O . ALA A 1 524 ? -25.125 30.406 -6.047 1 80.81 524 ALA A O 1
ATOM 4040 N N . LEU A 1 525 ? -23 30.672 -5.535 1 80.81 525 LEU A N 1
ATOM 4041 C CA . LEU A 1 525 ? -22.984 32.062 -6.004 1 80.81 525 LEU A CA 1
ATOM 4042 C C . LEU A 1 525 ? -23.062 32.094 -7.527 1 80.81 525 LEU A C 1
ATOM 4044 O O . LEU A 1 525 ? -23.688 33 -8.086 1 80.81 525 LEU A O 1
ATOM 4048 N N . VAL A 1 526 ? -22.406 31.109 -8.125 1 76.75 526 VAL A N 1
ATOM 4049 C CA . VAL A 1 526 ? -22.359 31.109 -9.578 1 76.75 526 VAL A CA 1
ATOM 4050 C C . VAL A 1 526 ? -23.656 30.531 -10.141 1 76.75 526 VAL A C 1
ATOM 4052 O O . VAL A 1 526 ? -24.109 30.953 -11.211 1 76.75 526 VAL A O 1
ATOM 4055 N N . SER A 1 527 ? -24.25 29.391 -9.531 1 68.69 527 SER A N 1
ATOM 4056 C CA . SER A 1 527 ? -25.453 28.75 -10.039 1 68.69 527 SER A CA 1
ATOM 4057 C C . SER A 1 527 ? -26.672 29.672 -9.891 1 68.69 527 SER A C 1
ATOM 4059 O O . SER A 1 527 ? -27.719 29.406 -10.477 1 68.69 527 SER A O 1
ATOM 4061 N N . ARG A 1 528 ? -26.688 30.875 -9.766 1 56.84 528 ARG A N 1
ATOM 4062 C CA . ARG A 1 528 ? -27.672 31.969 -9.789 1 56.84 528 ARG A CA 1
ATOM 4063 C C . ARG A 1 528 ? -28.953 31.578 -9.055 1 56.84 528 ARG A C 1
ATOM 4065 O O . ARG A 1 528 ? -30.047 31.812 -9.547 1 56.84 528 ARG A O 1
ATOM 4072 N N . THR A 1 529 ? -28.969 30.547 -8.258 1 52.47 529 THR A N 1
ATOM 4073 C CA . THR A 1 529 ? -30.281 30.375 -7.652 1 52.47 529 THR A CA 1
ATOM 4074 C C . THR A 1 529 ? -30.594 31.547 -6.707 1 52.47 529 THR A C 1
ATOM 4076 O O . THR A 1 529 ? -30.047 31.609 -5.605 1 52.47 529 THR A O 1
ATOM 4079 N N . PRO A 1 530 ? -31.016 32.688 -7.344 1 50.84 530 PRO A N 1
ATOM 4080 C CA . PRO A 1 530 ? -31.219 33.938 -6.637 1 50.84 530 PRO A CA 1
ATOM 4081 C C . PRO A 1 530 ? -31.641 33.75 -5.184 1 50.84 530 PRO A C 1
ATOM 4083 O O . PRO A 1 530 ? -31.203 34.5 -4.305 1 50.84 530 PRO A O 1
ATOM 4086 N N . ASN A 1 531 ? -32.562 32.875 -5.035 1 51.75 531 ASN A N 1
ATOM 4087 C CA . ASN A 1 531 ? -33.219 32.75 -3.738 1 51.75 531 ASN A CA 1
ATOM 4088 C C . ASN A 1 531 ? -32.281 32.188 -2.682 1 51.75 531 ASN A C 1
ATOM 4090 O O . ASN A 1 531 ? -32.375 32.5 -1.5 1 51.75 531 ASN A O 1
ATOM 4094 N N . LEU A 1 532 ? -31.406 31.375 -3.049 1 53.38 532 LEU A N 1
ATOM 4095 C CA . LEU A 1 532 ? -30.703 30.594 -2.051 1 53.38 532 LEU A CA 1
ATOM 4096 C C . LEU A 1 532 ? -29.562 31.391 -1.437 1 53.38 532 LEU A C 1
ATOM 4098 O O . LEU A 1 532 ? -29.359 31.375 -0.219 1 53.38 532 LEU A O 1
ATOM 4102 N N . ALA A 1 533 ? -28.75 32.188 -2.271 1 54.25 533 ALA A N 1
ATOM 4103 C CA . ALA A 1 533 ? -27.609 32.938 -1.758 1 54.25 533 ALA A CA 1
ATOM 4104 C C . ALA A 1 533 ? -28.078 34.156 -0.938 1 54.25 533 ALA A C 1
ATOM 4106 O O . ALA A 1 533 ? -27.453 34.5 0.063 1 54.25 533 ALA A O 1
ATOM 4107 N N . GLN A 1 534 ? -29.234 34.719 -1.368 1 53.75 534 GLN A N 1
ATOM 4108 C CA . GLN A 1 534 ? -29.766 35.906 -0.712 1 53.75 534 GLN A CA 1
ATOM 4109 C C . GLN A 1 534 ? -30.484 35.531 0.583 1 53.75 534 GLN A C 1
ATOM 4111 O O . GLN A 1 534 ? -30.5 36.312 1.53 1 53.75 534 GLN A O 1
ATOM 4116 N N . ASN A 1 535 ? -30.938 34.25 0.582 1 58.16 535 ASN A N 1
ATOM 4117 C CA . ASN A 1 535 ? -31.781 33.969 1.738 1 58.16 535 ASN A CA 1
ATOM 4118 C C . ASN A 1 535 ? -31.031 33.156 2.793 1 58.16 535 ASN A C 1
ATOM 4120 O O . ASN A 1 535 ? -31.562 32.875 3.867 1 58.16 535 ASN A O 1
ATOM 4124 N N . SER A 1 536 ? -29.719 32.844 2.496 1 68 536 SER A N 1
ATOM 4125 C CA . SER A 1 536 ? -28.984 32.094 3.516 1 68 536 SER A CA 1
ATOM 4126 C C . SER A 1 536 ? -28.062 33 4.324 1 68 536 SER A C 1
ATOM 4128 O O . SER A 1 536 ? -27.172 33.656 3.768 1 68 536 SER A O 1
ATOM 4130 N N . PRO A 1 537 ? -28.359 33.188 5.633 1 68.75 537 PRO A N 1
ATOM 4131 C CA . PRO A 1 537 ? -27.562 34.062 6.484 1 68.75 537 PRO A CA 1
ATOM 4132 C C . PRO A 1 537 ? -26.078 33.688 6.516 1 68.75 537 PRO A C 1
ATOM 4134 O O . PRO A 1 537 ? -25.234 34.469 6.887 1 68.75 537 PRO A O 1
ATOM 4137 N N . ALA A 1 538 ? -25.875 32.562 5.98 1 78.75 538 ALA A N 1
ATOM 4138 C CA . ALA A 1 538 ? -24.5 32.062 6.074 1 78.75 538 ALA A CA 1
ATOM 4139 C C . ALA A 1 538 ? -23.641 32.562 4.922 1 78.75 538 ALA A C 1
ATOM 4141 O O . ALA A 1 538 ? -22.422 32.625 5.023 1 78.75 538 ALA A O 1
ATOM 4142 N N . VAL A 1 539 ? -24.219 33.094 3.893 1 83.88 539 VAL A N 1
ATOM 4143 C CA . VAL A 1 539 ? -23.5 33.375 2.654 1 83.88 539 VAL A CA 1
ATOM 4144 C C . VAL A 1 539 ? -22.719 34.688 2.799 1 83.88 539 VAL A C 1
ATOM 4146 O O . VAL A 1 539 ? -21.531 34.75 2.469 1 83.88 539 VAL A O 1
ATOM 4149 N N . PRO A 1 540 ? -23.328 35.75 3.443 1 84.88 540 PRO A N 1
ATOM 4150 C CA . PRO A 1 540 ? -22.531 36.969 3.588 1 84.88 540 PRO A CA 1
ATOM 4151 C C . PRO A 1 540 ? -21.281 36.75 4.434 1 84.88 540 PRO A C 1
ATOM 4153 O O . PRO A 1 540 ? -20.203 37.25 4.082 1 84.88 540 PRO A O 1
ATOM 4156 N N . GLN A 1 541 ? -21.469 36.094 5.5 1 89.31 541 GLN A N 1
ATOM 4157 C CA . GLN A 1 541 ? -20.312 35.812 6.332 1 89.31 541 GLN A CA 1
ATOM 4158 C C . GLN A 1 541 ? -19.297 34.938 5.586 1 89.31 541 GLN A C 1
ATOM 4160 O O . GLN A 1 541 ? -18.078 35.125 5.738 1 89.31 541 GLN A O 1
ATOM 4165 N N . ALA A 1 542 ? -19.812 34.031 4.84 1 91.75 542 ALA A N 1
ATOM 4166 C CA . ALA A 1 542 ? -18.938 33.156 4.066 1 91.75 542 ALA A CA 1
ATOM 4167 C C . ALA A 1 542 ? -18.109 33.938 3.061 1 91.75 542 ALA A C 1
ATOM 4169 O O . ALA A 1 542 ? -16.938 33.625 2.822 1 91.75 542 ALA A O 1
ATOM 4170 N N . ILE A 1 543 ? -18.672 34.906 2.492 1 89.75 543 ILE A N 1
ATOM 4171 C CA . ILE A 1 543 ? -17.969 35.75 1.523 1 89.75 543 ILE A CA 1
ATOM 4172 C C . ILE A 1 543 ? -16.844 36.5 2.211 1 89.75 543 ILE A C 1
ATOM 4174 O O . ILE A 1 543 ? -15.734 36.594 1.671 1 89.75 543 ILE A O 1
ATOM 4178 N N . GLN A 1 544 ? -17.078 37.031 3.395 1 90.81 544 GLN A N 1
ATOM 4179 C CA . GLN A 1 544 ? -16.047 37.688 4.164 1 90.81 544 GLN A CA 1
ATOM 4180 C C . GLN A 1 544 ? -14.914 36.75 4.531 1 90.81 544 GLN A C 1
ATOM 4182 O O . GLN A 1 544 ? -13.734 37.094 4.43 1 90.81 544 GLN A O 1
ATOM 4187 N N . ASP A 1 545 ? -15.328 35.656 4.934 1 93.31 545 ASP A N 1
ATOM 4188 C CA . ASP A 1 545 ? -14.336 34.656 5.34 1 93.31 545 ASP A CA 1
ATOM 4189 C C . ASP A 1 545 ? -13.484 34.219 4.156 1 93.31 545 ASP A C 1
ATOM 4191 O O . ASP A 1 545 ? -12.281 34 4.301 1 93.31 545 ASP A O 1
ATOM 4195 N N . MET A 1 546 ? -14.062 34.031 3.012 1 93.38 546 MET A N 1
ATOM 4196 C CA . MET A 1 546 ? -13.312 33.688 1.802 1 93.38 546 MET A CA 1
ATOM 4197 C C . MET A 1 546 ? -12.32 34.781 1.454 1 93.38 546 MET A C 1
ATOM 4199 O O . MET A 1 546 ? -11.195 34.5 1.034 1 93.38 546 MET A O 1
ATOM 4203 N N . SER A 1 547 ? -12.742 35.969 1.666 1 91.94 547 SER A N 1
ATOM 4204 C CA . SER A 1 547 ? -11.852 37.094 1.401 1 91.94 547 SER A CA 1
ATOM 4205 C C . SER A 1 547 ? -10.641 37.094 2.324 1 91.94 547 SER A C 1
ATOM 4207 O O . SER A 1 547 ? -9.531 37.406 1.906 1 91.94 547 SER A O 1
ATOM 4209 N N . VAL A 1 548 ? -10.914 36.75 3.535 1 91.69 548 VAL A N 1
ATOM 4210 C CA . VAL A 1 548 ? -9.828 36.656 4.5 1 91.69 548 VAL A CA 1
ATOM 4211 C C . VAL A 1 548 ? -8.852 35.562 4.059 1 91.69 548 VAL A C 1
ATOM 4213 O O . VAL A 1 548 ? -7.637 35.75 4.086 1 91.69 548 VAL A O 1
ATOM 4216 N N . LEU A 1 549 ? -9.367 34.469 3.648 1 91.25 549 LEU A N 1
ATOM 4217 C CA . LEU A 1 549 ? -8.523 33.375 3.209 1 91.25 549 LEU A CA 1
ATOM 4218 C C . LEU A 1 549 ? -7.707 33.75 1.983 1 91.25 549 LEU A C 1
ATOM 4220 O O . LEU A 1 549 ? -6.516 33.469 1.906 1 91.25 549 LEU A O 1
ATOM 4224 N N . VAL A 1 550 ? -8.32 34.406 1.078 1 90 550 VAL A N 1
ATOM 4225 C CA . VAL A 1 550 ? -7.652 34.844 -0.141 1 90 550 VAL A CA 1
ATOM 4226 C C . VAL A 1 550 ? -6.535 35.844 0.207 1 90 550 VAL A C 1
ATOM 4228 O O . VAL A 1 550 ? -5.43 35.75 -0.329 1 90 550 VAL A O 1
ATOM 4231 N N . ALA A 1 551 ? -6.793 36.688 1.096 1 89.94 551 ALA A N 1
ATOM 4232 C CA . ALA A 1 551 ? -5.801 37.688 1.504 1 89.94 551 ALA A CA 1
ATOM 4233 C C . ALA A 1 551 ? -4.582 37.031 2.135 1 89.94 551 ALA A C 1
ATOM 4235 O O . ALA A 1 551 ? -3.443 37.406 1.857 1 89.94 551 ALA A O 1
ATOM 4236 N N . HIS A 1 552 ? -4.855 36.094 2.93 1 90 552 HIS A N 1
ATOM 4237 C CA . HIS A 1 552 ? -3.77 35.375 3.605 1 90 552 HIS A CA 1
ATOM 4238 C C . HIS A 1 552 ? -2.947 34.562 2.619 1 90 552 HIS A C 1
ATOM 4240 O O . HIS A 1 552 ? -1.731 34.438 2.775 1 90 552 HIS A O 1
ATOM 4246 N N . MET A 1 553 ? -3.531 34.062 1.67 1 87.06 553 MET A N 1
ATOM 4247 C CA . MET A 1 553 ? -2.84 33.25 0.659 1 87.06 553 MET A CA 1
ATOM 4248 C C . MET A 1 553 ? -1.998 34.156 -0.25 1 87.06 553 MET A C 1
ATOM 4250 O O . MET A 1 553 ? -0.843 33.844 -0.541 1 87.06 553 MET A O 1
ATOM 4254 N N . GLU A 1 554 ? -2.523 35.188 -0.603 1 84.5 554 GLU A N 1
ATOM 4255 C CA . GLU A 1 554 ? -1.837 36.094 -1.512 1 84.5 554 GLU A CA 1
ATOM 4256 C C . GLU A 1 554 ? -0.652 36.75 -0.827 1 84.5 554 GLU A C 1
ATOM 4258 O O . GLU A 1 554 ? 0.364 37.031 -1.466 1 84.5 554 GLU A O 1
ATOM 4263 N N . ALA A 1 555 ? -0.838 37 0.455 1 83.5 555 ALA A N 1
ATOM 4264 C CA . ALA A 1 555 ? 0.237 37.625 1.219 1 83.5 555 ALA A CA 1
ATOM 4265 C C . ALA A 1 555 ? 1.389 36.656 1.447 1 83.5 555 ALA A C 1
ATOM 4267 O O . ALA A 1 555 ? 2.486 37.062 1.834 1 83.5 555 ALA A O 1
ATOM 4268 N N . GLY A 1 556 ? 1.179 35.406 1.187 1 80.25 556 GLY A N 1
ATOM 4269 C CA . GLY A 1 556 ? 2.217 34.406 1.361 1 80.25 556 GLY A CA 1
ATOM 4270 C C . GLY A 1 556 ? 2.434 34 2.811 1 80.25 556 GLY A C 1
ATOM 4271 O O . GLY A 1 556 ? 3.475 33.438 3.16 1 80.25 556 GLY A O 1
ATOM 4272 N N . VAL A 1 557 ? 1.492 34.344 3.637 1 80.31 557 VAL A N 1
ATOM 4273 C CA . VAL A 1 557 ? 1.611 34.062 5.066 1 80.31 557 VAL A CA 1
ATOM 4274 C C . VAL A 1 557 ? 1.349 32.594 5.34 1 80.31 557 VAL A C 1
ATOM 4276 O O . VAL A 1 557 ? 1.974 32 6.219 1 80.31 557 VAL A O 1
ATOM 4279 N N . LEU A 1 558 ? 0.482 32.062 4.594 1 82.06 558 LEU A N 1
ATOM 4280 C CA . LEU A 1 558 ? 0.091 30.672 4.836 1 82.06 558 LEU A CA 1
ATOM 4281 C C . LEU A 1 558 ? 0.986 29.703 4.066 1 82.06 558 LEU A C 1
ATOM 4283 O O . LEU A 1 558 ? 1.309 28.625 4.555 1 82.06 558 LEU A O 1
ATOM 4287 N N . ILE A 1 559 ? 1.292 30.109 2.879 1 82.75 559 ILE A N 1
ATOM 4288 C CA . ILE A 1 559 ? 2.059 29.188 2.045 1 82.75 559 ILE A CA 1
ATOM 4289 C C . ILE A 1 559 ? 2.941 29.984 1.081 1 82.75 559 ILE A C 1
ATOM 4291 O O . ILE A 1 559 ? 2.541 31.047 0.592 1 82.75 559 ILE A O 1
ATOM 4295 N N . ARG A 1 560 ? 4.066 29.391 0.921 1 77.38 560 ARG A N 1
ATOM 4296 C CA . ARG A 1 560 ? 5.035 30 0.019 1 77.38 560 ARG A CA 1
ATOM 4297 C C . ARG A 1 560 ? 5.156 29.203 -1.276 1 77.38 560 ARG A C 1
ATOM 4299 O O . ARG A 1 560 ? 4.816 28.016 -1.318 1 77.38 560 ARG A O 1
ATOM 4306 N N . PRO A 1 561 ? 5.602 29.781 -2.314 1 76 561 PRO A N 1
ATOM 4307 C CA . PRO A 1 561 ? 5.66 29.125 -3.627 1 76 561 PRO A CA 1
ATOM 4308 C C . PRO A 1 561 ? 6.543 27.891 -3.633 1 76 561 PRO A C 1
ATOM 4310 O O . PRO A 1 561 ? 6.348 26.984 -4.457 1 76 561 PRO A O 1
ATOM 4313 N N . ASP A 1 562 ? 7.41 27.859 -2.717 1 73.69 562 ASP A N 1
ATOM 4314 C CA . ASP A 1 562 ? 8.336 26.734 -2.715 1 73.69 562 ASP A CA 1
ATOM 4315 C C . ASP A 1 562 ? 7.762 25.547 -1.948 1 73.69 562 ASP A C 1
ATOM 4317 O O . ASP A 1 562 ? 8.359 24.469 -1.915 1 73.69 562 ASP A O 1
ATOM 4321 N N . GLN A 1 563 ? 6.574 25.75 -1.459 1 78 563 GLN A N 1
ATOM 4322 C CA . GLN A 1 563 ? 5.949 24.688 -0.681 1 78 563 GLN A CA 1
ATOM 4323 C C . GLN A 1 563 ? 5.059 23.812 -1.56 1 78 563 GLN A C 1
ATOM 4325 O O . GLN A 1 563 ? 4.508 24.281 -2.557 1 78 563 GLN A O 1
ATOM 4330 N N . PRO A 1 564 ? 4.988 22.594 -1.31 1 76.38 564 PRO A N 1
ATOM 4331 C CA . PRO A 1 564 ? 4.371 21.641 -2.223 1 76.38 564 PRO A CA 1
ATOM 4332 C C . PRO A 1 564 ? 2.881 21.906 -2.439 1 76.38 564 PRO A C 1
ATOM 4334 O O . PRO A 1 564 ? 2.354 21.625 -3.521 1 76.38 564 PRO A O 1
ATOM 4337 N N . ASN A 1 565 ? 2.105 22.375 -1.527 1 78.5 565 ASN A N 1
ATOM 4338 C CA . ASN A 1 565 ? 0.672 22.609 -1.688 1 78.5 565 ASN A CA 1
ATOM 4339 C C . ASN A 1 565 ? 0.382 23.969 -2.293 1 78.5 565 ASN A C 1
ATOM 4341 O O . ASN A 1 565 ? -0.78 24.359 -2.43 1 78.5 565 ASN A O 1
ATOM 4345 N N . TYR A 1 566 ? 1.419 24.609 -2.725 1 79.69 566 TYR A N 1
ATOM 4346 C CA . TYR A 1 566 ? 1.267 25.984 -3.199 1 79.69 566 TYR A CA 1
ATOM 4347 C C . TYR A 1 566 ? 0.43 26.031 -4.473 1 79.69 566 TYR A C 1
ATOM 4349 O O . TYR A 1 566 ? -0.473 26.859 -4.602 1 79.69 566 TYR A O 1
ATOM 4357 N N . ALA A 1 567 ? 0.737 25.156 -5.375 1 76.12 567 ALA A N 1
ATOM 4358 C CA . ALA A 1 567 ? 0.034 25.172 -6.656 1 76.12 567 ALA A CA 1
ATOM 4359 C C . ALA A 1 567 ? -1.463 24.938 -6.461 1 76.12 567 ALA A C 1
ATOM 4361 O O . ALA A 1 567 ? -2.285 25.609 -7.098 1 76.12 567 ALA A O 1
ATOM 4362 N N . LEU A 1 568 ? -1.797 24.078 -5.625 1 78 568 LEU A N 1
ATOM 4363 C CA . LEU A 1 568 ? -3.195 23.781 -5.344 1 78 568 LEU A CA 1
ATOM 4364 C C . LEU A 1 568 ? -3.898 24.969 -4.711 1 78 568 LEU A C 1
ATOM 4366 O O . LEU A 1 568 ? -4.984 25.359 -5.148 1 78 568 LEU A O 1
ATOM 4370 N N . LEU A 1 569 ? -3.303 25.562 -3.748 1 84.69 569 LEU A N 1
ATOM 4371 C CA . LEU A 1 569 ? -3.908 26.672 -3.018 1 84.69 569 LEU A CA 1
ATOM 4372 C C . LEU A 1 569 ? -3.955 27.938 -3.879 1 84.69 569 LEU A C 1
ATOM 4374 O O . LEU A 1 569 ? -4.902 28.719 -3.787 1 84.69 569 LEU A O 1
ATOM 4378 N N . GLN A 1 570 ? -2.969 28.031 -4.688 1 82.06 570 GLN A N 1
ATOM 4379 C CA . GLN A 1 570 ? -2.936 29.188 -5.566 1 82.06 570 GLN A CA 1
ATOM 4380 C C . GLN A 1 570 ? -4.062 29.141 -6.594 1 82.06 570 GLN A C 1
ATOM 4382 O O . GLN A 1 570 ? -4.715 30.156 -6.859 1 82.06 570 GLN A O 1
ATOM 4387 N N . ARG A 1 571 ? -4.266 28 -7.145 1 79.19 571 ARG A N 1
ATOM 4388 C CA . ARG A 1 571 ? -5.344 27.812 -8.109 1 79.19 571 ARG A CA 1
ATOM 4389 C C . ARG A 1 571 ? -6.703 28.047 -7.461 1 79.19 571 ARG A C 1
ATOM 4391 O O . ARG A 1 571 ? -7.578 28.688 -8.055 1 79.19 571 ARG A O 1
ATOM 4398 N N . ALA A 1 572 ? -6.863 27.516 -6.348 1 84.31 572 ALA A N 1
ATOM 4399 C CA . ALA A 1 572 ? -8.117 27.703 -5.617 1 84.31 572 ALA A CA 1
ATOM 4400 C C . ALA A 1 572 ? -8.344 29.172 -5.273 1 84.31 572 ALA A C 1
ATOM 4402 O O . ALA A 1 572 ? -9.453 29.688 -5.434 1 84.31 572 ALA A O 1
ATOM 4403 N N . THR A 1 573 ? -7.312 29.812 -4.836 1 87.12 573 THR A N 1
ATOM 4404 C CA . THR A 1 573 ? -7.402 31.203 -4.453 1 87.12 573 THR A CA 1
ATOM 4405 C C . THR A 1 573 ? -7.746 32.094 -5.66 1 87.12 573 THR A C 1
ATOM 4407 O O . THR A 1 573 ? -8.555 33 -5.555 1 87.12 573 THR A O 1
ATOM 4410 N N . ALA A 1 574 ? -7.102 31.734 -6.754 1 83.12 574 ALA A N 1
ATOM 4411 C CA . ALA A 1 574 ? -7.383 32.5 -7.973 1 83.12 574 ALA A CA 1
ATOM 4412 C C . ALA A 1 574 ? -8.844 32.344 -8.383 1 83.12 574 ALA A C 1
ATOM 4414 O O . ALA A 1 574 ? -9.469 33.312 -8.812 1 83.12 574 ALA A O 1
ATOM 4415 N N . THR A 1 575 ? -9.383 31.266 -8.25 1 84.06 575 THR A N 1
ATOM 4416 C CA . THR A 1 575 ? -10.773 31.016 -8.602 1 84.06 575 THR A CA 1
ATOM 4417 C C . THR A 1 575 ? -11.711 31.734 -7.637 1 84.06 575 THR A C 1
ATOM 4419 O O . THR A 1 575 ? -12.688 32.344 -8.062 1 84.06 575 THR A O 1
ATOM 4422 N N . ILE A 1 576 ? -11.422 31.625 -6.336 1 88.75 576 ILE A N 1
ATOM 4423 C CA . ILE A 1 576 ? -12.242 32.281 -5.324 1 88.75 576 ILE A CA 1
ATOM 4424 C C . ILE A 1 576 ? -12.234 33.781 -5.555 1 88.75 576 ILE A C 1
ATOM 4426 O O . ILE A 1 576 ? -13.281 34.438 -5.512 1 88.75 576 ILE A O 1
ATOM 4430 N N . LYS A 1 577 ? -11.078 34.25 -5.809 1 87.56 577 LYS A N 1
ATOM 4431 C CA . LYS A 1 577 ? -10.93 35.688 -6.055 1 87.56 577 LYS A CA 1
ATOM 4432 C C . LYS A 1 577 ? -11.727 36.125 -7.277 1 87.56 577 LYS A C 1
ATOM 4434 O O . LYS A 1 577 ? -12.344 37.188 -7.273 1 87.56 577 LYS A O 1
ATOM 4439 N N . SER A 1 578 ? -11.648 35.312 -8.273 1 84.06 578 SER A N 1
ATOM 4440 C CA . SER A 1 578 ? -12.406 35.594 -9.484 1 84.06 578 SER A CA 1
ATOM 4441 C C . SER A 1 578 ? -13.898 35.656 -9.211 1 84.06 578 SER A C 1
ATOM 4443 O O . SER A 1 578 ? -14.594 36.562 -9.695 1 84.06 578 SER A O 1
ATOM 4445 N N . VAL A 1 579 ? -14.398 34.812 -8.477 1 82.81 579 VAL A N 1
ATOM 4446 C CA . VAL A 1 579 ? -15.82 34.75 -8.141 1 82.81 579 VAL A CA 1
ATOM 4447 C C . VAL A 1 579 ? -16.188 35.969 -7.273 1 82.81 579 VAL A C 1
ATOM 4449 O O . VAL A 1 579 ? -17.234 36.594 -7.488 1 82.81 579 VAL A O 1
ATOM 4452 N N . LEU A 1 580 ? -15.352 36.281 -6.312 1 86.56 580 LEU A N 1
ATOM 4453 C CA . LEU A 1 580 ? -15.602 37.406 -5.422 1 86.56 580 LEU A CA 1
ATOM 4454 C C . LEU A 1 580 ? -15.57 38.719 -6.188 1 86.56 580 LEU A C 1
ATOM 4456 O O . LEU A 1 580 ? -16.375 39.594 -5.93 1 86.56 580 LEU A O 1
ATOM 4460 N N . ASN A 1 581 ? -14.672 38.75 -7.109 1 81.75 581 ASN A N 1
ATOM 4461 C CA . ASN A 1 581 ? -14.602 39.969 -7.938 1 81.75 581 ASN A CA 1
ATOM 4462 C C . ASN A 1 581 ? -15.844 40.125 -8.805 1 81.75 581 ASN A C 1
ATOM 4464 O O . ASN A 1 581 ? -16.375 41.219 -8.953 1 81.75 581 ASN A O 1
ATOM 4468 N N . ARG A 1 582 ? -16.297 39.062 -9.32 1 80.44 582 ARG A N 1
ATOM 4469 C CA . ARG A 1 582 ? -17.5 39.125 -10.141 1 80.44 582 ARG A CA 1
ATOM 4470 C C . ARG A 1 582 ? -18.719 39.5 -9.305 1 80.44 582 ARG A C 1
ATOM 4472 O O . ARG A 1 582 ? -19.609 40.188 -9.789 1 80.44 582 ARG A O 1
ATOM 4479 N N . LEU A 1 583 ? -18.766 39 -8.172 1 81.06 583 LEU A N 1
ATOM 4480 C CA . LEU A 1 583 ? -19.859 39.344 -7.258 1 81.06 583 LEU A CA 1
ATOM 4481 C C . LEU A 1 583 ? -19.844 40.844 -6.918 1 81.06 583 LEU A C 1
ATOM 4483 O O . LEU A 1 583 ? -20.891 41.469 -6.91 1 81.06 583 LEU A O 1
ATOM 4487 N N . SER A 1 584 ? -18.719 41.344 -6.648 1 80.06 584 SER A N 1
ATOM 4488 C CA . SER A 1 584 ? -18.578 42.719 -6.273 1 80.06 584 SER A CA 1
ATOM 4489 C C . SER A 1 584 ? -18.922 43.656 -7.434 1 80.06 584 SER A C 1
ATOM 4491 O O . SER A 1 584 ? -19.391 44.781 -7.227 1 80.06 584 SER A O 1
ATOM 4493 N N . LEU A 1 585 ? -18.734 43.062 -8.641 1 72.31 585 LEU A N 1
ATOM 4494 C CA . LEU A 1 585 ? -19.016 43.875 -9.828 1 72.31 585 LEU A CA 1
ATOM 4495 C C . LEU A 1 585 ? -20.469 43.688 -10.281 1 72.31 585 LEU A C 1
ATOM 4497 O O . LEU A 1 585 ? -20.906 44.312 -11.242 1 72.31 585 LEU A O 1
ATOM 4501 N N . GLY A 1 586 ? -21.266 42.938 -9.523 1 70.5 586 GLY A N 1
ATOM 4502 C CA . GLY A 1 586 ? -22.672 42.719 -9.852 1 70.5 586 GLY A CA 1
ATOM 4503 C C . GLY A 1 586 ? -22.859 41.844 -11.078 1 70.5 586 GLY A C 1
ATOM 4504 O O . GLY A 1 586 ? -23.906 41.875 -11.727 1 70.5 586 GLY A O 1
ATOM 4505 N N . MET A 1 587 ? -21.906 41.156 -11.562 1 62.25 587 MET A N 1
ATOM 4506 C CA . MET A 1 587 ? -21.922 40.375 -12.805 1 62.25 587 MET A CA 1
ATOM 4507 C C . MET A 1 587 ? -22.594 39.031 -12.602 1 62.25 587 MET A C 1
ATOM 4509 O O . MET A 1 587 ? -22.953 38.344 -13.57 1 62.25 587 MET A O 1
ATOM 4513 N N . LEU A 1 588 ? -22.734 38.594 -11.461 1 63.09 588 LEU A N 1
ATOM 4514 C CA . LEU A 1 588 ? -23.359 37.281 -11.234 1 63.09 588 LEU A CA 1
ATOM 4515 C C . LEU A 1 588 ? -24.891 37.406 -11.273 1 63.09 588 LEU A C 1
ATOM 4517 O O . LEU A 1 588 ? -25.578 36.438 -11.578 1 63.09 588 LEU A O 1
ATOM 4521 N N . ASN A 1 589 ? -25.672 38.594 -11.031 1 52.53 589 ASN A N 1
ATOM 4522 C CA . ASN A 1 589 ? -27.109 38.844 -11.062 1 52.53 589 ASN A CA 1
ATOM 4523 C C . ASN A 1 589 ? -27.609 39.094 -12.484 1 52.53 589 ASN A C 1
ATOM 4525 O O . ASN A 1 589 ? -28.797 39.281 -12.703 1 52.53 589 ASN A O 1
ATOM 4529 N N . THR A 1 590 ? -27.031 39.344 -13.57 1 43.44 590 THR A N 1
ATOM 4530 C CA . THR A 1 590 ? -27.641 39.656 -14.859 1 43.44 590 THR A CA 1
ATOM 4531 C C . THR A 1 590 ? -28.219 38.406 -15.508 1 43.44 590 THR A C 1
ATOM 4533 O O . THR A 1 590 ? -27.516 37.406 -15.664 1 43.44 590 THR A O 1
ATOM 4536 N N . GLN A 1 591 ? -29.719 38.344 -15.648 1 39.72 591 GLN A N 1
ATOM 4537 C CA . GLN A 1 591 ? -30.719 37.469 -16.25 1 39.72 591 GLN A CA 1
ATOM 4538 C C . GLN A 1 591 ? -30.344 37.094 -17.672 1 39.72 591 GLN A C 1
ATOM 4540 O O . GLN A 1 591 ? -30.453 37.906 -18.594 1 39.72 591 GLN A O 1
ATOM 4545 N N . HIS A 1 592 ? -29.531 36.562 -18.219 1 34.94 592 HIS A N 1
ATOM 4546 C CA . HIS A 1 592 ? -29.797 36.062 -19.562 1 34.94 592 HIS A CA 1
ATOM 4547 C C . HIS A 1 592 ? -30.953 35.094 -19.562 1 34.94 592 HIS A C 1
ATOM 4549 O O . HIS A 1 592 ? -30.922 34.094 -18.844 1 34.94 592 HIS A O 1
ATOM 4555 N N . ASP A 1 593 ? -32.375 35.469 -20.062 1 32.53 593 ASP A N 1
ATOM 4556 C CA . ASP A 1 593 ? -33.562 34.781 -20.531 1 32.53 593 ASP A CA 1
ATOM 4557 C C . ASP A 1 593 ? -33.188 33.594 -21.406 1 32.53 593 ASP A C 1
ATOM 4559 O O . ASP A 1 593 ? -33.156 33.688 -22.641 1 32.53 593 ASP A O 1
ATOM 4563 N N . THR A 1 594 ? -32.25 33 -21.516 1 33.53 594 THR A N 1
ATOM 4564 C CA . THR A 1 594 ? -32.312 31.875 -22.453 1 33.53 594 THR A CA 1
ATOM 4565 C C . THR A 1 594 ? -33.438 30.906 -22.047 1 33.53 594 THR A C 1
ATOM 4567 O O . THR A 1 594 ? -33.5 30.484 -20.891 1 33.53 594 THR A O 1
ATOM 4570 N N . PRO A 1 595 ? -34.719 30.891 -22.906 1 29.83 595 PRO A N 1
ATOM 4571 C CA . PRO A 1 595 ? -35.875 30 -22.719 1 29.83 595 PRO A CA 1
ATOM 4572 C C . PRO A 1 595 ? -35.469 28.578 -22.375 1 29.83 595 PRO A C 1
ATOM 4574 O O . PRO A 1 595 ? -34.688 27.953 -23.094 1 29.83 595 PRO A O 1
ATOM 4577 N N . ALA A 1 596 ? -35.594 28.156 -21.312 1 28.7 596 ALA A N 1
ATOM 4578 C CA . ALA A 1 596 ? -35.531 26.797 -20.781 1 28.7 596 ALA A CA 1
ATOM 4579 C C . ALA A 1 596 ? -36.5 25.875 -21.5 1 28.7 596 ALA A C 1
ATOM 4581 O O . ALA A 1 596 ? -36.625 24.703 -21.141 1 28.7 596 ALA A O 1
ATOM 4582 N N . GLU A 1 597 ? -37.531 26.328 -22.406 1 28.16 597 GLU A N 1
ATOM 4583 C CA . GLU A 1 597 ? -38.625 25.484 -22.859 1 28.16 597 GLU A CA 1
ATOM 4584 C C . GLU A 1 597 ? -38.125 24.25 -23.609 1 28.16 597 GLU A C 1
ATOM 4586 O O . GLU A 1 597 ? -38.688 23.172 -23.484 1 28.16 597 GLU A O 1
ATOM 4591 N N . GLN A 1 598 ? -37.469 24.422 -24.703 1 27.53 598 GLN A N 1
ATOM 4592 C CA . GLN A 1 598 ? -37.469 23.312 -25.656 1 27.53 598 GLN A CA 1
ATOM 4593 C C . GLN A 1 598 ? -36.75 22.094 -25.109 1 27.53 598 GLN A C 1
ATOM 4595 O O . GLN A 1 598 ? -36.938 20.984 -25.578 1 27.53 598 GLN A O 1
ATOM 4600 N N . ALA A 1 599 ? -35.688 22.359 -24.406 1 25.81 599 ALA A N 1
ATOM 4601 C CA . ALA A 1 599 ? -34.938 21.125 -24.219 1 25.81 599 ALA A CA 1
ATOM 4602 C C . ALA A 1 599 ? -35.531 20.266 -23.109 1 25.81 599 ALA A C 1
ATOM 4604 O O . ALA A 1 599 ? -35.031 19.188 -22.797 1 25.81 599 ALA A O 1
ATOM 4605 N N . LEU A 1 600 ? -36.656 20.75 -22.422 1 27.42 600 LEU A N 1
ATOM 4606 C CA . LEU A 1 600 ? -37.312 20.031 -21.312 1 27.42 600 LEU A CA 1
ATOM 4607 C C . LEU A 1 600 ? -38.25 18.953 -21.844 1 27.42 600 LEU A C 1
ATOM 4609 O O . LEU A 1 600 ? -38.906 18.266 -21.062 1 27.42 600 LEU A O 1
ATOM 4613 N N . GLY A 1 601 ? -38.812 19.078 -22.953 1 26 601 GLY A N 1
ATOM 4614 C CA . GLY A 1 601 ? -39.938 18.188 -23.219 1 26 601 GLY A CA 1
ATOM 4615 C C . GLY A 1 601 ? -39.625 16.734 -22.953 1 26 601 GLY A C 1
ATOM 4616 O O . GLY A 1 601 ? -40.531 15.891 -22.891 1 26 601 GLY A O 1
ATOM 4617 N N . GLU A 1 602 ? -38.625 16.266 -23.547 1 26.48 602 GLU A N 1
ATOM 4618 C CA . GLU A 1 602 ? -38.719 14.805 -23.484 1 26.48 602 GLU A CA 1
ATOM 4619 C C . GLU A 1 602 ? -38.5 14.312 -22.047 1 26.48 602 GLU A C 1
ATOM 4621 O O . GLU A 1 602 ? -37.469 14.648 -21.422 1 26.48 602 GLU A O 1
ATOM 4626 N N . THR A 1 603 ? -39.594 14.008 -21.328 1 23.94 603 THR A N 1
ATOM 4627 C CA . THR A 1 603 ? -39.875 13.359 -20.062 1 23.94 603 THR A CA 1
ATOM 4628 C C . THR A 1 603 ? -38.844 12.297 -19.734 1 23.94 603 THR A C 1
ATOM 4630 O O . THR A 1 603 ? -38.75 11.289 -20.438 1 23.94 603 THR A O 1
ATOM 4633 N N . MET A 1 604 ? -37.812 12.703 -19.438 1 24.8 604 MET A N 1
ATOM 4634 C CA . MET A 1 604 ? -36.875 11.641 -19.031 1 24.8 604 MET A CA 1
ATOM 4635 C C . MET A 1 604 ? -37.5 10.789 -17.922 1 24.8 604 MET A C 1
ATOM 4637 O O . MET A 1 604 ? -37.719 11.281 -16.812 1 24.8 604 MET A O 1
ATOM 4641 N N . ARG A 1 605 ? -38.375 9.875 -18.234 1 25.05 605 ARG A N 1
ATOM 4642 C CA . ARG A 1 605 ? -38.938 8.836 -17.359 1 25.05 605 ARG A CA 1
ATOM 4643 C C . ARG A 1 605 ? -37.875 8.344 -16.375 1 25.05 605 ARG A C 1
ATOM 4645 O O . ARG A 1 605 ? -36.812 7.875 -16.781 1 25.05 605 ARG A O 1
ATOM 4652 N N . PHE A 1 606 ? -37.938 8.844 -15.289 1 24.81 606 PHE A N 1
ATOM 4653 C CA . PHE A 1 606 ? -37.219 8.383 -14.117 1 24.81 606 PHE A CA 1
ATOM 4654 C C . PHE A 1 606 ? -37.469 6.902 -13.859 1 24.81 606 PHE A C 1
ATOM 4656 O O . PHE A 1 606 ? -38.594 6.516 -13.523 1 24.81 606 PHE A O 1
ATOM 4663 N N . PRO A 1 607 ? -36.906 5.965 -14.648 1 27.56 607 PRO A N 1
ATOM 4664 C CA . PRO A 1 607 ? -37.406 4.656 -14.219 1 27.56 607 PRO A CA 1
ATOM 4665 C C . PRO A 1 607 ? -37.312 4.457 -12.711 1 27.56 607 PRO A C 1
ATOM 4667 O O . PRO A 1 607 ? -36.5 5.102 -12.047 1 27.56 607 PRO A O 1
ATOM 4670 N N . VAL A 1 608 ? -38.344 4.066 -12.172 1 24.59 608 VAL A N 1
ATOM 4671 C CA . VAL A 1 608 ? -38.625 3.504 -10.852 1 24.59 608 VAL A CA 1
ATOM 4672 C C . VAL A 1 608 ? -37.469 2.605 -10.422 1 24.59 608 VAL A C 1
ATOM 4674 O O . VAL A 1 608 ? -37.031 1.743 -11.18 1 24.59 608 VAL A O 1
ATOM 4677 N N . PHE A 1 609 ? -36.719 3.113 -9.516 1 25.64 609 PHE A N 1
ATOM 4678 C CA . PHE A 1 609 ? -35.531 2.568 -8.844 1 25.64 609 PHE A CA 1
ATOM 4679 C C . PHE A 1 609 ? -35.781 1.142 -8.375 1 25.64 609 PHE A C 1
ATOM 4681 O O . PHE A 1 609 ? -36.031 0.904 -7.184 1 25.64 609 PHE A O 1
ATOM 4688 N N . GLY A 1 610 ? -36.562 0.329 -9.078 1 24.03 610 GLY A N 1
ATOM 4689 C CA . GLY A 1 610 ? -36.531 -1.037 -8.586 1 24.03 610 GLY A CA 1
ATOM 4690 C C . GLY A 1 610 ? -35.094 -1.585 -8.492 1 24.03 610 GLY A C 1
ATOM 4691 O O . GLY A 1 610 ? -34.156 -0.951 -8.953 1 24.03 610 GLY A O 1
ATOM 4692 N N . ASN A 1 611 ? -34.812 -2.848 -8.07 1 26.88 611 ASN A N 1
ATOM 4693 C CA . ASN A 1 611 ? -33.656 -3.67 -7.766 1 26.88 611 ASN A CA 1
ATOM 4694 C C . ASN A 1 611 ? -32.531 -3.488 -8.805 1 26.88 611 ASN A C 1
ATOM 4696 O O . ASN A 1 611 ? -31.562 -4.23 -8.812 1 26.88 611 ASN A O 1
ATOM 4700 N N . ASP A 1 612 ? -32.812 -2.936 -10.094 1 25.88 612 ASP A N 1
ATOM 4701 C CA . ASP A 1 612 ? -32.094 -3.125 -11.344 1 25.88 612 ASP A CA 1
ATOM 4702 C C . ASP A 1 612 ? -30.875 -2.186 -11.422 1 25.88 612 ASP A C 1
ATOM 4704 O O . ASP A 1 612 ? -30.812 -1.184 -10.703 1 25.88 612 ASP A O 1
ATOM 4708 N N . ASN A 1 613 ? -30.094 -2.197 -12.734 1 27.17 613 ASN A N 1
ATOM 4709 C CA . ASN A 1 613 ? -28.781 -1.786 -13.211 1 27.17 613 ASN A CA 1
ATOM 4710 C C . ASN A 1 613 ? -28.641 -0.266 -13.242 1 27.17 613 ASN A C 1
ATOM 4712 O O . ASN A 1 613 ? -29.25 0.398 -14.094 1 27.17 613 ASN A O 1
ATOM 4716 N N . LEU A 1 614 ? -28.812 0.428 -12.281 1 26.64 614 LEU A N 1
ATOM 4717 C CA . LEU A 1 614 ? -28.812 1.887 -12.234 1 26.64 614 LEU A CA 1
ATOM 4718 C C . LEU A 1 614 ? -27.656 2.459 -13.047 1 26.64 614 LEU A C 1
ATOM 4720 O O . LEU A 1 614 ? -26.5 2.363 -12.641 1 26.64 614 LEU A O 1
ATOM 4724 N N . ASP A 1 615 ? -27.75 2.459 -14.383 1 26.88 615 ASP A N 1
ATOM 4725 C CA . ASP A 1 615 ? -26.969 3.111 -15.43 1 26.88 615 ASP A CA 1
ATOM 4726 C C . ASP A 1 615 ? -26.828 4.605 -15.148 1 26.88 615 ASP A C 1
ATOM 4728 O O . ASP A 1 615 ? -27.781 5.371 -15.312 1 26.88 615 ASP A O 1
ATOM 4732 N N . PHE A 1 616 ? -26.234 5.008 -14.266 1 26.86 616 PHE A N 1
ATOM 4733 C CA . PHE A 1 616 ? -25.969 6.43 -14.062 1 26.86 616 PHE A CA 1
ATOM 4734 C C . PHE A 1 616 ? -25.484 7.074 -15.359 1 26.86 616 PHE A C 1
ATOM 4736 O O . PHE A 1 616 ? -24.562 6.574 -15.992 1 26.86 616 PHE A O 1
ATOM 4743 N N . GLU A 1 617 ? -26.344 7.703 -16.141 1 27.69 617 GLU A N 1
ATOM 4744 C CA . GLU A 1 617 ? -26.109 8.492 -17.344 1 27.69 617 GLU A CA 1
ATOM 4745 C C . GLU A 1 617 ? -24.859 9.359 -17.203 1 27.69 617 GLU A C 1
ATOM 4747 O O . GLU A 1 617 ? -24.812 10.258 -16.344 1 27.69 617 GLU A O 1
ATOM 4752 N N . LEU A 1 618 ? -23.766 8.875 -17.562 1 27.03 618 LEU A N 1
ATOM 4753 C CA . LEU A 1 618 ? -22.406 9.367 -17.734 1 27.03 618 LEU A CA 1
ATOM 4754 C C . LEU A 1 618 ? -22.406 10.672 -18.531 1 27.03 618 LEU A C 1
ATOM 4756 O O . LEU A 1 618 ? -21.375 11.336 -18.625 1 27.03 618 LEU A O 1
ATOM 4760 N N . ASP A 1 619 ? -23.516 10.969 -19.344 1 26.98 619 ASP A N 1
ATOM 4761 C CA . ASP A 1 619 ? -23.5 12 -20.375 1 26.98 619 ASP A CA 1
ATOM 4762 C C . ASP A 1 619 ? -23.656 13.398 -19.766 1 26.98 619 ASP A C 1
ATOM 4764 O O . ASP A 1 619 ? -23.906 14.367 -20.469 1 26.98 619 ASP A O 1
ATOM 4768 N N . PHE A 1 620 ? -23.859 13.445 -18.609 1 27.25 620 PHE A N 1
ATOM 4769 C CA . PHE A 1 620 ? -24.297 14.766 -18.172 1 27.25 620 PHE A CA 1
ATOM 4770 C C . PHE A 1 620 ? -23.203 15.797 -18.406 1 27.25 620 PHE A C 1
ATOM 4772 O O . PHE A 1 620 ? -23.453 16.875 -18.953 1 27.25 620 PHE A O 1
ATOM 4779 N N . TRP A 1 621 ? -22.031 15.398 -18.094 1 26.72 621 TRP A N 1
ATOM 4780 C CA . TRP A 1 621 ? -20.984 16.406 -18.203 1 26.72 621 TRP A CA 1
ATOM 4781 C C . TRP A 1 621 ? -20.656 16.688 -19.672 1 26.72 621 TRP A C 1
ATOM 4783 O O . TRP A 1 621 ? -20.328 17.812 -20.031 1 26.72 621 TRP A O 1
ATOM 4793 N N . THR A 1 622 ? -20.844 15.766 -20.5 1 28.41 622 THR A N 1
ATOM 4794 C CA . THR A 1 622 ? -20.609 15.969 -21.922 1 28.41 622 THR A CA 1
ATOM 4795 C C . THR A 1 622 ? -21.688 16.875 -22.531 1 28.41 622 THR A C 1
ATOM 4797 O O . THR A 1 622 ? -21.422 17.578 -23.5 1 28.41 622 THR A O 1
ATOM 4800 N N . ASN A 1 623 ? -22.844 16.844 -22 1 29.64 623 ASN A N 1
ATOM 4801 C CA . ASN A 1 623 ? -23.891 17.641 -22.641 1 29.64 623 ASN A CA 1
ATOM 4802 C C . ASN A 1 623 ? -23.781 19.109 -22.266 1 29.64 623 ASN A C 1
ATOM 4804 O O . ASN A 1 623 ? -24.266 19.984 -22.984 1 29.64 623 ASN A O 1
ATOM 4808 N N . LEU A 1 624 ? -23.297 19.422 -21.141 1 28.09 624 LEU A N 1
ATOM 4809 C CA . LEU A 1 624 ? -23.25 20.812 -20.75 1 28.09 624 LEU A CA 1
ATOM 4810 C C . LEU A 1 624 ? -22.172 21.562 -21.516 1 28.09 624 LEU A C 1
ATOM 4812 O O . LEU A 1 624 ? -22.281 22.766 -21.75 1 28.09 624 LEU A O 1
ATOM 4816 N N . ALA A 1 625 ? -21.219 20.906 -22.047 1 28.23 625 ALA A N 1
ATOM 4817 C CA . ALA A 1 625 ? -20.156 21.562 -22.797 1 28.23 625 ALA A CA 1
ATOM 4818 C C . ALA A 1 625 ? -20.703 22.203 -24.078 1 28.23 625 ALA A C 1
ATOM 4820 O O . ALA A 1 625 ? -20.062 23.094 -24.656 1 28.23 625 ALA A O 1
ATOM 4821 N N . GLU A 1 626 ? -21.828 21.656 -24.594 1 29.7 626 GLU A N 1
ATOM 4822 C CA . GLU A 1 626 ? -22.297 22.156 -25.875 1 29.7 626 GLU A CA 1
ATOM 4823 C C . GLU A 1 626 ? -23.219 23.359 -25.688 1 29.7 626 GLU A C 1
ATOM 4825 O O . GLU A 1 626 ? -23.953 23.734 -26.609 1 29.7 626 GLU A O 1
ATOM 4830 N N . HIS A 1 627 ? -23.312 23.797 -24.453 1 27.75 627 HIS A N 1
ATOM 4831 C CA . HIS A 1 627 ? -24.281 24.875 -24.422 1 27.75 627 HIS A CA 1
ATOM 4832 C C . HIS A 1 627 ? -23.734 26.141 -25.094 1 27.75 627 HIS A C 1
ATOM 4834 O O . HIS A 1 627 ? -22.641 26.578 -24.75 1 27.75 627 HIS A O 1
ATOM 4840 N N . PRO A 1 628 ? -24.312 26.641 -26.141 1 26.53 628 PRO A N 1
ATOM 4841 C CA . PRO A 1 628 ? -23.922 27.719 -27.062 1 26.53 628 PRO A CA 1
ATOM 4842 C C . PRO A 1 628 ? -23.609 29.031 -26.328 1 26.53 628 PRO A C 1
ATOM 4844 O O . PRO A 1 628 ? -22.922 29.891 -26.875 1 26.53 628 PRO A O 1
ATOM 4847 N N . ALA A 1 629 ? -24.422 29.25 -25.312 1 28.44 629 ALA A N 1
ATOM 4848 C CA . ALA A 1 629 ? -24.359 30.656 -24.875 1 28.44 629 ALA A CA 1
ATOM 4849 C C . ALA A 1 629 ? -22.953 31 -24.375 1 28.44 629 ALA A C 1
ATOM 4851 O O . ALA A 1 629 ? -22.703 32.156 -23.984 1 28.44 629 ALA A O 1
ATOM 4852 N N . LEU A 1 630 ? -22.266 29.938 -24.125 1 25.53 630 LEU A N 1
ATOM 4853 C CA . LEU A 1 630 ? -20.969 30.203 -23.516 1 25.53 630 LEU A CA 1
ATOM 4854 C C . LEU A 1 630 ? -20 30.828 -24.516 1 25.53 630 LEU A C 1
ATOM 4856 O O . LEU A 1 630 ? -18.875 31.203 -24.172 1 25.53 630 LEU A O 1
ATOM 4860 N N . PHE A 1 631 ? -20.328 30.828 -25.797 1 25.88 631 PHE A N 1
ATOM 4861 C CA . PHE A 1 631 ? -19.406 31.328 -26.812 1 25.88 631 PHE A CA 1
ATOM 4862 C C . PHE A 1 631 ? -19.641 32.812 -27.078 1 25.88 631 PHE A C 1
ATOM 4864 O O . PHE A 1 631 ? -19.141 33.375 -28.062 1 25.88 631 PHE A O 1
ATOM 4871 N N . GLN A 1 632 ? -20.5 33.469 -26.312 1 21.52 632 GLN A N 1
ATOM 4872 C CA . GLN A 1 632 ? -20.625 34.781 -26.953 1 21.52 632 GLN A CA 1
ATOM 4873 C C . GLN A 1 632 ? -19.422 35.656 -26.656 1 21.52 632 GLN A C 1
ATOM 4875 O O . GLN A 1 632 ? -18.938 35.719 -25.531 1 21.52 632 GLN A O 1
ATOM 4880 N N . ASP A 1 633 ? -18.656 36 -27.625 1 21.73 633 ASP A N 1
ATOM 4881 C CA . ASP A 1 633 ? -17.609 37 -27.797 1 21.73 633 ASP A CA 1
ATOM 4882 C C . ASP A 1 633 ? -18.062 38.344 -27.25 1 21.73 633 ASP A C 1
ATOM 4884 O O . ASP A 1 633 ? -19.125 38.844 -27.641 1 21.73 633 ASP A O 1
ATOM 4888 N N . ILE A 1 634 ? -18.016 38.625 -25.953 1 20.72 634 ILE A N 1
ATOM 4889 C CA . ILE A 1 634 ? -18.281 40.031 -25.641 1 20.72 634 ILE A CA 1
ATOM 4890 C C . ILE A 1 634 ? -17.375 40.938 -26.469 1 20.72 634 ILE A C 1
ATOM 4892 O O . ILE A 1 634 ? -16.156 40.875 -26.344 1 20.72 634 ILE A O 1
ATOM 4896 N N . THR A 1 635 ? -17.797 41.344 -27.75 1 21.03 635 THR A N 1
ATOM 4897 C CA . THR A 1 635 ? -17.359 42.594 -28.344 1 21.03 635 THR A CA 1
ATOM 4898 C C . THR A 1 635 ? -17.781 43.781 -27.453 1 21.03 635 THR A C 1
ATOM 4900 O O . THR A 1 635 ? -18.906 43.812 -26.953 1 21.03 635 THR A O 1
ATOM 4903 N N . MET B 1 1 ? -18.047 14.992 -26.5 1 25.94 1 MET B N 1
ATOM 4904 C CA . MET B 1 1 ? -18.578 15.609 -27.719 1 25.94 1 MET B CA 1
ATOM 4905 C C . MET B 1 1 ? -17.641 15.375 -28.906 1 25.94 1 MET B C 1
ATOM 4907 O O . MET B 1 1 ? -16.438 15.516 -28.766 1 25.94 1 MET B O 1
ATOM 4911 N N . PRO B 1 2 ? -18.016 14.969 -30.25 1 31.66 2 PRO B N 1
ATOM 4912 C CA . PRO B 1 2 ? -17.172 14.555 -31.375 1 31.66 2 PRO B CA 1
ATOM 4913 C C . PRO B 1 2 ? -16.516 15.742 -32.094 1 31.66 2 PRO B C 1
ATOM 4915 O O . PRO B 1 2 ? -17.203 16.594 -32.656 1 31.66 2 PRO B O 1
ATOM 4918 N N . THR B 1 3 ? -15.258 16.078 -31.406 1 34.75 3 THR B N 1
ATOM 4919 C CA . THR B 1 3 ? -13.805 15.992 -31.391 1 34.75 3 THR B CA 1
ATOM 4920 C C . THR B 1 3 ? -13.312 14.977 -32.438 1 34.75 3 THR B C 1
ATOM 4922 O O . THR B 1 3 ? -12.141 14.602 -32.438 1 34.75 3 THR B O 1
ATOM 4925 N N . ARG B 1 4 ? -13.711 15.234 -33.562 1 52.56 4 ARG B N 1
ATOM 4926 C CA . ARG B 1 4 ? -14.336 15.492 -34.844 1 52.56 4 ARG B CA 1
ATOM 4927 C C . ARG B 1 4 ? -13.312 16 -35.875 1 52.56 4 ARG B C 1
ATOM 4929 O O . ARG B 1 4 ? -12.672 17.031 -35.625 1 52.56 4 ARG B O 1
ATOM 4936 N N . LEU B 1 5 ? -13.016 15.258 -36.75 1 58.84 5 LEU B N 1
ATOM 4937 C CA . LEU B 1 5 ? -12.117 15.516 -37.875 1 58.84 5 LEU B CA 1
ATOM 4938 C C . LEU B 1 5 ? -12.797 16.375 -38.938 1 58.84 5 LEU B C 1
ATOM 4940 O O . LEU B 1 5 ? -13.969 16.141 -39.25 1 58.84 5 LEU B O 1
ATOM 4944 N N . ALA B 1 6 ? -12.172 17.516 -39.219 1 65.81 6 ALA B N 1
ATOM 4945 C CA . ALA B 1 6 ? -12.719 18.484 -40.156 1 65.81 6 ALA B CA 1
ATOM 4946 C C . ALA B 1 6 ? -12.859 17.859 -41.562 1 65.81 6 ALA B C 1
ATOM 4948 O O . ALA B 1 6 ? -12.055 17.016 -41.938 1 65.81 6 ALA B O 1
ATOM 4949 N N . ALA B 1 7 ? -13.992 18.047 -42.219 1 72.25 7 ALA B N 1
ATOM 4950 C CA . ALA B 1 7 ? -14.273 17.516 -43.562 1 72.25 7 ALA B CA 1
ATOM 4951 C C . ALA B 1 7 ? -13.359 18.141 -44.594 1 72.25 7 ALA B C 1
ATOM 4953 O O . ALA B 1 7 ? -12.844 19.25 -44.406 1 72.25 7 ALA B O 1
ATOM 4954 N N . CYS B 1 8 ? -12.977 17.375 -45.625 1 76.31 8 CYS B N 1
ATOM 4955 C CA . CYS B 1 8 ? -12.172 17.875 -46.719 1 76.31 8 CYS B CA 1
ATOM 4956 C C . CYS B 1 8 ? -12.914 18.953 -47.5 1 76.31 8 CYS B C 1
ATOM 4958 O O . CYS B 1 8 ? -14.133 19.094 -47.375 1 76.31 8 CYS B O 1
ATOM 4960 N N . ASP B 1 9 ? -12.344 19.906 -48.188 1 78 9 ASP B N 1
ATOM 4961 C CA . ASP B 1 9 ? -12.875 21.125 -48.812 1 78 9 ASP B CA 1
ATOM 4962 C C . ASP B 1 9 ? -14.078 20.812 -49.688 1 78 9 ASP B C 1
ATOM 4964 O O . ASP B 1 9 ? -15.117 21.469 -49.594 1 78 9 ASP B O 1
ATOM 4968 N N . PRO B 1 10 ? -14.062 19.734 -50.375 1 79 10 PRO B N 1
ATOM 4969 C CA . PRO B 1 10 ? -15.227 19.469 -51.219 1 79 10 PRO B CA 1
ATOM 4970 C C . PRO B 1 10 ? -16.422 18.953 -50.438 1 79 10 PRO B C 1
ATOM 4972 O O . PRO B 1 10 ? -17.562 19.312 -50.719 1 79 10 PRO B O 1
ATOM 4975 N N . CYS B 1 11 ? -16.094 18.266 -49.5 1 75.06 11 CYS B N 1
ATOM 4976 C CA . CYS B 1 11 ? -17.172 17.703 -48.688 1 75.06 11 CYS B CA 1
ATOM 4977 C C . CYS B 1 11 ? -17.812 18.766 -47.812 1 75.06 11 CYS B C 1
ATOM 4979 O O . CYS B 1 11 ? -19.031 18.75 -47.594 1 75.06 11 CYS B O 1
ATOM 4981 N N . ARG B 1 12 ? -17.109 19.625 -47.344 1 75.12 12 ARG B N 1
ATOM 4982 C CA . ARG B 1 12 ? -17.562 20.766 -46.562 1 75.12 12 ARG B CA 1
ATOM 4983 C C . ARG B 1 12 ? -18.453 21.672 -47.406 1 75.12 12 ARG B C 1
ATOM 4985 O O . ARG B 1 12 ? -19.516 22.109 -46.938 1 75.12 12 ARG B O 1
ATOM 4992 N N . THR B 1 13 ? -18 21.891 -48.594 1 75.88 13 THR B N 1
ATOM 4993 C CA . THR B 1 13 ? -18.75 22.797 -49.469 1 75.88 13 THR B CA 1
ATOM 4994 C C . THR B 1 13 ? -20.078 22.172 -49.875 1 75.88 13 THR B C 1
ATOM 4996 O O . THR B 1 13 ? -21.078 22.875 -50.031 1 75.88 13 THR B O 1
ATOM 4999 N N . SER B 1 14 ? -20.062 20.906 -50.094 1 72.12 14 SER B N 1
ATOM 5000 C CA . SER B 1 14 ? -21.25 20.203 -50.531 1 72.12 14 SER B CA 1
ATOM 5001 C C . SER B 1 14 ? -22.109 19.766 -49.344 1 72.12 14 SER B C 1
ATOM 5003 O O . SER B 1 14 ? -23.156 19.156 -49.531 1 72.12 14 SER B O 1
ATOM 5005 N N . LYS B 1 15 ? -21.672 20.219 -48.062 1 69 15 LYS B N 1
ATOM 5006 C CA . LYS B 1 15 ? -22.328 19.984 -46.781 1 69 15 LYS B CA 1
ATOM 5007 C C . LYS B 1 15 ? -22.688 18.5 -46.594 1 69 15 LYS B C 1
ATOM 5009 O O . LYS B 1 15 ? -23.781 18.172 -46.156 1 69 15 LYS B O 1
ATOM 5014 N N . VAL B 1 16 ? -21.703 17.625 -47.062 1 71.81 16 VAL B N 1
ATOM 5015 C CA . VAL B 1 16 ? -21.922 16.188 -46.969 1 71.81 16 VAL B CA 1
ATOM 5016 C C . VAL B 1 16 ? -20.922 15.594 -45.969 1 71.81 16 VAL B C 1
ATOM 5018 O O . VAL B 1 16 ? -19.891 16.188 -45.688 1 71.81 16 VAL B O 1
ATOM 5021 N N . SER B 1 17 ? -21.25 14.508 -45.438 1 70.31 17 SER B N 1
ATOM 5022 C CA . SER B 1 17 ? -20.422 13.836 -44.469 1 70.31 17 SER B CA 1
ATOM 5023 C C . SER B 1 17 ? -19.125 13.336 -45.062 1 70.31 17 SER B C 1
ATOM 5025 O O . SER B 1 17 ? -19.141 12.664 -46.094 1 70.31 17 SER B O 1
ATOM 5027 N N . CYS B 1 18 ? -17.875 13.695 -44.531 1 69.62 18 CYS B N 1
ATOM 5028 C CA . CYS B 1 18 ? -16.531 13.383 -45 1 69.62 18 CYS B CA 1
ATOM 5029 C C . CYS B 1 18 ? -15.945 12.203 -44.25 1 69.62 18 CYS B C 1
ATOM 5031 O O . CYS B 1 18 ? -16.094 12.125 -43.031 1 69.62 18 CYS B O 1
ATOM 5033 N N . ASP B 1 19 ? -15.609 11.172 -44.75 1 70.38 19 ASP B N 1
ATOM 5034 C CA . ASP B 1 19 ? -15.109 9.977 -44.094 1 70.38 19 ASP B CA 1
ATOM 5035 C C . ASP B 1 19 ? -13.664 10.164 -43.625 1 70.38 19 ASP B C 1
ATOM 5037 O O . ASP B 1 19 ? -13.047 9.242 -43.094 1 70.38 19 ASP B O 1
ATOM 5041 N N . HIS B 1 20 ? -12.953 11.297 -43.781 1 69.5 20 HIS B N 1
ATOM 5042 C CA . HIS B 1 20 ? -11.695 11.93 -43.406 1 69.5 20 HIS B CA 1
ATOM 5043 C C . HIS B 1 20 ? -10.508 11.039 -43.75 1 69.5 20 HIS B C 1
ATOM 5045 O O . HIS B 1 20 ? -9.453 11.148 -43.094 1 69.5 20 HIS B O 1
ATOM 5051 N N . ALA B 1 21 ? -10.656 10.164 -44.781 1 72.62 21 ALA B N 1
ATOM 5052 C CA . ALA B 1 21 ? -9.578 9.312 -45.281 1 72.62 21 ALA B CA 1
ATOM 5053 C C . ALA B 1 21 ? -8.539 10.141 -46.031 1 72.62 21 ALA B C 1
ATOM 5055 O O . ALA B 1 21 ? -8.875 11.094 -46.719 1 72.62 21 ALA B O 1
ATOM 5056 N N . LYS B 1 22 ? -7.16 10.086 -45.656 1 71.12 22 LYS B N 1
ATOM 5057 C CA . LYS B 1 22 ? -6.086 10.773 -46.375 1 71.12 22 LYS B CA 1
ATOM 5058 C C . LYS B 1 22 ? -5.398 9.828 -47.375 1 71.12 22 LYS B C 1
ATOM 5060 O O . LYS B 1 22 ? -5.352 8.617 -47.156 1 71.12 22 LYS B O 1
ATOM 5065 N N . PRO B 1 23 ? -5.047 10.406 -48.531 1 74.31 23 PRO B N 1
ATOM 5066 C CA . PRO B 1 23 ? -4.953 11.812 -48.938 1 74.31 23 PRO B CA 1
ATOM 5067 C C . PRO B 1 23 ? -6.262 12.352 -49.5 1 74.31 23 PRO B C 1
ATOM 5069 O O . PRO B 1 23 ? -6.457 13.57 -49.562 1 74.31 23 PRO B O 1
ATOM 5072 N N . VAL B 1 24 ? -7.055 11.406 -49.906 1 78.62 24 VAL B N 1
ATOM 5073 C CA . VAL B 1 24 ? -8.312 11.789 -50.531 1 78.62 24 VAL B CA 1
ATOM 5074 C C . VAL B 1 24 ? -9.477 11.07 -49.844 1 78.62 24 VAL B C 1
ATOM 5076 O O . VAL B 1 24 ? -9.414 9.859 -49.625 1 78.62 24 VAL B O 1
ATOM 5079 N N . CYS B 1 25 ? -10.445 11.773 -49.312 1 74 25 CYS B N 1
ATOM 5080 C CA . CYS B 1 25 ? -11.555 11.141 -48.594 1 74 25 CYS B CA 1
ATOM 5081 C C . CYS B 1 25 ? -12.391 10.281 -49.562 1 74 25 CYS B C 1
ATOM 5083 O O . CYS B 1 25 ? -12.398 10.523 -50.781 1 74 25 CYS B O 1
ATOM 5085 N N . GLY B 1 26 ? -12.828 9.125 -49.062 1 76.25 26 GLY B N 1
ATOM 5086 C CA . GLY B 1 26 ? -13.523 8.125 -49.844 1 76.25 26 GLY B CA 1
ATOM 5087 C C . GLY B 1 26 ? -14.641 8.711 -50.719 1 76.25 26 GLY B C 1
ATOM 5088 O O . GLY B 1 26 ? -14.875 8.258 -51.812 1 76.25 26 GLY B O 1
ATOM 5089 N N . ARG B 1 27 ? -15.117 9.789 -50.25 1 76 27 ARG B N 1
ATOM 5090 C CA . ARG B 1 27 ? -16.219 10.375 -51 1 76 27 ARG B CA 1
ATOM 5091 C C . ARG B 1 27 ? -15.695 11.211 -52.156 1 76 27 ARG B C 1
ATOM 5093 O O . ARG B 1 27 ? -16.234 11.156 -53.25 1 76 27 ARG B O 1
ATOM 5100 N N . CYS B 1 28 ? -14.688 11.922 -51.844 1 76.75 28 CYS B N 1
ATOM 5101 C CA . CYS B 1 28 ? -14.039 12.695 -52.906 1 76.75 28 CYS B CA 1
ATOM 5102 C C . CYS B 1 28 ? -13.445 11.773 -53.969 1 76.75 28 CYS B C 1
ATOM 5104 O O . CYS B 1 28 ? -13.469 12.094 -55.156 1 76.75 28 CYS B O 1
ATOM 5106 N N . SER B 1 29 ? -13.023 10.617 -53.562 1 75.94 29 SER B N 1
ATOM 5107 C CA . SER B 1 29 ? -12.5 9.617 -54.5 1 75.94 29 SER B CA 1
ATOM 5108 C C . SER B 1 29 ? -13.602 9.031 -55.375 1 75.94 29 SER B C 1
ATOM 5110 O O . SER B 1 29 ? -13.422 8.852 -56.562 1 75.94 29 SER B O 1
ATOM 5112 N N . ARG B 1 30 ? -14.859 8.875 -54.812 1 76.69 30 ARG B N 1
ATOM 5113 C CA . ARG B 1 30 ? -15.945 8.266 -55.594 1 76.69 30 ARG B CA 1
ATOM 5114 C C . ARG B 1 30 ? -16.562 9.258 -56.562 1 76.69 30 ARG B C 1
ATOM 5116 O O . ARG B 1 30 ? -17.016 8.875 -57.656 1 76.69 30 ARG B O 1
ATOM 5123 N N . ASN B 1 31 ? -16.531 10.516 -56.156 1 76.62 31 ASN B N 1
ATOM 5124 C CA . ASN B 1 31 ? -17.188 11.508 -57 1 76.62 31 ASN B CA 1
ATOM 5125 C C . ASN B 1 31 ? -16.188 12.164 -57.969 1 76.62 31 ASN B C 1
ATOM 5127 O O . ASN B 1 31 ? -16.5 13.195 -58.562 1 76.62 31 ASN B O 1
ATOM 5131 N N . ASP B 1 32 ? -15.047 11.633 -58.188 1 74.5 32 ASP B N 1
ATOM 5132 C CA . ASP B 1 32 ? -13.977 11.992 -59.125 1 74.5 32 ASP B CA 1
ATOM 5133 C C . ASP B 1 32 ? -13.484 13.414 -58.844 1 74.5 32 ASP B C 1
ATOM 5135 O O . ASP B 1 32 ? -13.18 14.164 -59.781 1 74.5 32 ASP B O 1
ATOM 5139 N N . GLU B 1 33 ? -13.641 13.82 -57.531 1 72.5 33 GLU B N 1
ATOM 5140 C CA . GLU B 1 33 ? -13.18 15.141 -57.094 1 72.5 33 GLU B CA 1
ATOM 5141 C C . GLU B 1 33 ? -11.922 15.039 -56.25 1 72.5 33 GLU B C 1
ATOM 5143 O O . GLU B 1 33 ? -11.711 15.859 -55.344 1 72.5 33 GLU B O 1
ATOM 5148 N N . SER B 1 34 ? -11.109 14.016 -56.469 1 73.38 34 SER B N 1
ATOM 5149 C CA . SER B 1 34 ? -9.914 13.648 -55.719 1 73.38 34 SER B CA 1
ATOM 5150 C C . SER B 1 34 ? -8.922 14.805 -55.656 1 73.38 34 SER B C 1
ATOM 5152 O O . SER B 1 34 ? -8.227 14.984 -54.656 1 73.38 34 SER B O 1
ATOM 5154 N N . ASP B 1 35 ? -8.758 15.57 -56.719 1 74.38 35 ASP B N 1
ATOM 5155 C CA . ASP B 1 35 ? -7.754 16.625 -56.875 1 74.38 35 ASP B CA 1
ATOM 5156 C C . ASP B 1 35 ? -8.086 17.828 -56 1 74.38 35 ASP B C 1
ATOM 5158 O O . ASP B 1 35 ? -7.215 18.656 -55.719 1 74.38 35 ASP B O 1
ATOM 5162 N N . ARG B 1 36 ? -9.391 17.922 -55.719 1 73.25 36 ARG B N 1
ATOM 5163 C CA . ARG B 1 36 ? -9.844 19.094 -54.969 1 73.25 36 ARG B CA 1
ATOM 5164 C C . ARG B 1 36 ? -10.023 18.781 -53.5 1 73.25 36 ARG B C 1
ATOM 5166 O O . ARG B 1 36 ? -10.406 19.641 -52.719 1 73.25 36 ARG B O 1
ATOM 5173 N N . CYS B 1 37 ? -9.727 17.422 -53.125 1 70.75 37 CYS B N 1
ATOM 5174 C CA . CYS B 1 37 ? -9.93 16.953 -51.75 1 70.75 37 CYS B CA 1
ATOM 5175 C C . CYS B 1 37 ? -8.789 17.422 -50.844 1 70.75 37 CYS B C 1
ATOM 5177 O O . CYS B 1 37 ? -7.691 16.859 -50.875 1 70.75 37 CYS B O 1
ATOM 5179 N N . ALA B 1 38 ? -8.789 18.562 -50.25 1 73 38 ALA B N 1
ATOM 5180 C CA . ALA B 1 38 ? -7.73 19.156 -49.438 1 73 38 ALA B CA 1
ATOM 5181 C C . ALA B 1 38 ? -8.234 19.469 -48.031 1 73 38 ALA B C 1
ATOM 5183 O O . ALA B 1 38 ? -9.336 19.984 -47.844 1 73 38 ALA B O 1
ATOM 5184 N N . TYR B 1 39 ? -7.512 18.797 -47.188 1 65.56 39 TYR B N 1
ATOM 5185 C CA . TYR B 1 39 ? -7.898 19.062 -45.812 1 65.56 39 TYR B CA 1
ATOM 5186 C C . TYR B 1 39 ? -7.211 20.328 -45.312 1 65.56 39 TYR B C 1
ATOM 5188 O O . TYR B 1 39 ? -6.023 20.531 -45.562 1 65.56 39 TYR B O 1
ATOM 5196 N N . ARG B 1 40 ? -7.836 21.281 -44.75 1 57.41 40 ARG B N 1
ATOM 5197 C CA . ARG B 1 40 ? -7.273 22.531 -44.25 1 57.41 40 ARG B CA 1
ATOM 5198 C C . ARG B 1 40 ? -6.371 22.266 -43.031 1 57.41 40 ARG B C 1
ATOM 5200 O O . ARG B 1 40 ? -6.684 21.422 -42.188 1 57.41 40 ARG B O 1
ATOM 5207 N N . ASP B 1 41 ? -4.992 22.625 -42.938 1 54 41 ASP B N 1
ATOM 5208 C CA . ASP B 1 41 ? -3.982 22.391 -41.906 1 54 41 ASP B CA 1
ATOM 5209 C C . ASP B 1 41 ? -4.488 22.844 -40.531 1 54 41 ASP B C 1
ATOM 5211 O O . ASP B 1 41 ? -4.188 22.203 -39.531 1 54 41 ASP B O 1
ATOM 5215 N N . ARG B 1 42 ? -5.004 24.031 -40.281 1 46.81 42 ARG B N 1
ATOM 5216 C CA . ARG B 1 42 ? -5.547 24.688 -39.094 1 46.81 42 ARG B CA 1
ATOM 5217 C C . ARG B 1 42 ? -7.02 25.031 -39.312 1 46.81 42 ARG B C 1
ATOM 5219 O O . ARG B 1 42 ? -7.352 26.172 -39.625 1 46.81 42 ARG B O 1
ATOM 5226 N N . PRO B 1 43 ? -7.742 24 -39.281 1 42.69 43 PRO B N 1
ATOM 5227 C CA . PRO B 1 43 ? -9.031 24.297 -39.906 1 42.69 43 PRO B CA 1
ATOM 5228 C C . PRO B 1 43 ? -9.875 25.281 -39.125 1 42.69 43 PRO B C 1
ATOM 5230 O O . PRO B 1 43 ? -10.773 25.922 -39.688 1 42.69 43 PRO B O 1
ATOM 5233 N N . PHE B 1 44 ? -9.797 25.156 -37.75 1 40.03 44 PHE B N 1
ATOM 5234 C CA . PHE B 1 44 ? -10.789 25.969 -37.062 1 40.03 44 PHE B CA 1
ATOM 5235 C C . PHE B 1 44 ? -10.211 27.328 -36.719 1 40.03 44 PHE B C 1
ATOM 5237 O O . PHE B 1 44 ? -10.727 28.016 -35.812 1 40.03 44 PHE B O 1
ATOM 5244 N N . LYS B 1 45 ? -8.82 27.641 -37.156 1 32.28 45 LYS B N 1
ATOM 5245 C CA . LYS B 1 45 ? -8.289 28.969 -36.875 1 32.28 45 LYS B CA 1
ATOM 5246 C C . LYS B 1 45 ? -8.961 30.031 -37.719 1 32.28 45 LYS B C 1
ATOM 5248 O O . LYS B 1 45 ? -9.023 29.891 -38.938 1 32.28 45 LYS B O 1
ATOM 5253 N N . ARG B 1 46 ? -9.719 30.734 -37.156 1 31.12 46 ARG B N 1
ATOM 5254 C CA . ARG B 1 46 ? -10.133 31.922 -37.875 1 31.12 46 ARG B CA 1
ATOM 5255 C C . ARG B 1 46 ? -8.93 32.719 -38.375 1 31.12 46 ARG B C 1
ATOM 5257 O O . ARG B 1 46 ? -7.953 32.906 -37.656 1 31.12 46 ARG B O 1
ATOM 5264 N N . ARG B 1 47 ? -8.688 32.812 -39.594 1 30.25 47 ARG B N 1
ATOM 5265 C CA . ARG B 1 47 ? -7.699 33.688 -40.188 1 30.25 47 ARG B CA 1
ATOM 5266 C C . ARG B 1 47 ? -7.836 35.094 -39.625 1 30.25 47 ARG B C 1
ATOM 5268 O O . ARG B 1 47 ? -8.781 35.812 -39.969 1 30.25 47 ARG B O 1
ATOM 5275 N N . ARG B 1 48 ? -7.473 35.344 -38.25 1 22.36 48 ARG B N 1
ATOM 5276 C CA . ARG B 1 48 ? -7.531 36.781 -38 1 22.36 48 ARG B CA 1
ATOM 5277 C C . ARG B 1 48 ? -6.582 37.562 -38.906 1 22.36 48 ARG B C 1
ATOM 5279 O O . ARG B 1 48 ? -5.395 37.219 -39 1 22.36 48 ARG B O 1
ATOM 5286 N N . THR B 1 49 ? -7.082 38.062 -39.906 1 21.78 49 THR B N 1
ATOM 5287 C CA . THR B 1 49 ? -6.496 39.062 -40.812 1 21.78 49 THR B CA 1
ATOM 5288 C C . THR B 1 49 ? -5.828 40.188 -40.031 1 21.78 49 THR B C 1
ATOM 5290 O O . THR B 1 49 ? -6.512 41.062 -39.5 1 21.78 49 THR B O 1
ATOM 5293 N N . ILE B 1 50 ? -4.758 39.75 -39.125 1 21.28 50 ILE B N 1
ATOM 5294 C CA . ILE B 1 50 ? -4.098 40.938 -38.562 1 21.28 50 ILE B CA 1
ATOM 5295 C C . ILE B 1 50 ? -3.564 41.812 -39.688 1 21.28 50 ILE B C 1
ATOM 5297 O O . ILE B 1 50 ? -2.764 41.375 -40.5 1 21.28 50 ILE B O 1
ATOM 5301 N N . ARG B 1 51 ? -4.168 43 -39.875 1 19.53 51 ARG B N 1
ATOM 5302 C CA . ARG B 1 51 ? -3.91 44.188 -40.688 1 19.53 51 ARG B CA 1
ATOM 5303 C C . ARG B 1 51 ? -2.498 44.719 -40.438 1 19.53 51 ARG B C 1
ATOM 5305 O O . ARG B 1 51 ? -1.968 44.594 -39.344 1 19.53 51 ARG B O 1
ATOM 5312 N N . SER B 1 52 ? -1.77 45.219 -41.438 1 19.08 52 SER B N 1
ATOM 5313 C CA . SER B 1 52 ? -0.489 45.781 -41.875 1 19.08 52 SER B CA 1
ATOM 5314 C C . SER B 1 52 ? -0.122 47.031 -41.125 1 19.08 52 SER B C 1
ATOM 5316 O O . SER B 1 52 ? 0.826 47.719 -41.5 1 19.08 52 SER B O 1
ATOM 5318 N N . SER B 1 53 ? -0.361 47.281 -39.781 1 17.12 53 SER B N 1
ATOM 5319 C CA . SER B 1 53 ? -0.187 48.719 -39.594 1 17.12 53 SER B CA 1
ATOM 5320 C C . SER B 1 53 ? 1.279 49.125 -39.719 1 17.12 53 SER B C 1
ATOM 5322 O O . SER B 1 53 ? 2.17 48.375 -39.281 1 17.12 53 SER B O 1
ATOM 5324 N N . ALA B 1 54 ? 1.629 50.406 -40.312 1 17.66 54 ALA B N 1
ATOM 5325 C CA . ALA B 1 54 ? 2.604 51.219 -41 1 17.66 54 ALA B CA 1
ATOM 5326 C C . ALA B 1 54 ? 3.664 51.75 -40.031 1 17.66 54 ALA B C 1
ATOM 5328 O O . ALA B 1 54 ? 4.848 51.812 -40.375 1 17.66 54 ALA B O 1
ATOM 5329 N N . PRO B 1 55 ? 3.441 52.312 -38.75 1 17.64 55 PRO B N 1
ATOM 5330 C CA . PRO B 1 55 ? 3.998 53.656 -38.625 1 17.64 55 PRO B CA 1
ATOM 5331 C C . PRO B 1 55 ? 5.504 53.656 -38.375 1 17.64 55 PRO B C 1
ATOM 5333 O O . PRO B 1 55 ? 6.055 52.656 -37.906 1 17.64 55 PRO B O 1
ATOM 5336 N N . ALA B 1 56 ? 6.293 54.938 -38.438 1 17.67 56 ALA B N 1
ATOM 5337 C CA . ALA B 1 56 ? 7.426 55.75 -38.875 1 17.67 56 ALA B CA 1
ATOM 5338 C C . ALA B 1 56 ? 8.484 55.812 -37.781 1 17.67 56 ALA B C 1
ATOM 5340 O O . ALA B 1 56 ? 9.68 55.75 -38.062 1 17.67 56 ALA B O 1
ATOM 5341 N N . ALA B 1 57 ? 8.234 56.281 -36.469 1 18.66 57 ALA B N 1
ATOM 5342 C CA . ALA B 1 57 ? 9.023 57.438 -36.031 1 18.66 57 ALA B CA 1
ATOM 5343 C C . ALA B 1 57 ? 10.445 57.031 -35.656 1 18.66 57 ALA B C 1
ATOM 5345 O O . ALA B 1 57 ? 10.672 55.875 -35.25 1 18.66 57 ALA B O 1
ATOM 5346 N N . ILE B 1 58 ? 11.5 57.938 -35.812 1 17.53 58 ILE B N 1
ATOM 5347 C CA . ILE B 1 58 ? 12.922 58.188 -36 1 17.53 58 ILE B CA 1
ATOM 5348 C C . ILE B 1 58 ? 13.633 58.094 -34.656 1 17.53 58 ILE B C 1
ATOM 5350 O O . ILE B 1 58 ? 14.867 58.031 -34.594 1 17.53 58 ILE B O 1
ATOM 5354 N N . ALA B 1 59 ? 12.922 58.25 -33.5 1 18.89 59 ALA B N 1
ATOM 5355 C CA . ALA B 1 59 ? 13.602 59.125 -32.531 1 18.89 59 ALA B CA 1
ATOM 5356 C C . ALA B 1 59 ? 15 58.594 -32.219 1 18.89 59 ALA B C 1
ATOM 5358 O O . ALA B 1 59 ? 15.266 57.406 -32.375 1 18.89 59 ALA B O 1
ATOM 5359 N N . VAL B 1 60 ? 15.828 59.5 -31.578 1 19.88 60 VAL B N 1
ATOM 5360 C CA . VAL B 1 60 ? 17.141 60.062 -31.234 1 19.88 60 VAL B CA 1
ATOM 5361 C C . VAL B 1 60 ? 17.875 59.094 -30.312 1 19.88 60 VAL B C 1
ATOM 5363 O O . VAL B 1 60 ? 17.266 58.438 -29.469 1 19.88 60 VAL B O 1
ATOM 5366 N N . THR B 1 61 ? 19.234 58.938 -30.5 1 19.52 61 THR B N 1
ATOM 5367 C CA . THR B 1 61 ? 20.359 58.031 -30.281 1 19.52 61 THR B CA 1
ATOM 5368 C C . THR B 1 61 ? 20.891 58.188 -28.859 1 19.52 61 THR B C 1
ATOM 5370 O O . THR B 1 61 ? 21.922 57.594 -28.5 1 19.52 61 THR B O 1
ATOM 5373 N N . THR B 1 62 ? 20.25 59.125 -28.062 1 20.02 62 THR B N 1
ATOM 5374 C CA . THR B 1 62 ? 21.125 59.719 -27.047 1 20.02 62 THR B CA 1
ATOM 5375 C C . THR B 1 62 ? 21.797 58.625 -26.219 1 20.02 62 THR B C 1
ATOM 5377 O O . THR B 1 62 ? 21.172 57.625 -25.891 1 20.02 62 THR B O 1
ATOM 5380 N N . THR B 1 63 ? 23.188 58.781 -26.141 1 22.45 63 THR B N 1
ATOM 5381 C CA . THR B 1 63 ? 24.344 58 -25.719 1 22.45 63 THR B CA 1
ATOM 5382 C C . THR B 1 63 ? 24.312 57.75 -24.219 1 22.45 63 THR B C 1
ATOM 5384 O O . THR B 1 63 ? 25.234 57.156 -23.656 1 22.45 63 THR B O 1
ATOM 5387 N N . PRO B 1 64 ? 23.156 57.938 -23.609 1 21.88 64 PRO B N 1
ATOM 5388 C CA . PRO B 1 64 ? 23.25 58.344 -22.219 1 21.88 64 PRO B CA 1
ATOM 5389 C C . PRO B 1 64 ? 24.234 57.5 -21.406 1 21.88 64 PRO B C 1
ATOM 5391 O O . PRO B 1 64 ? 24.484 56.344 -21.766 1 21.88 64 PRO B O 1
ATOM 5394 N N . PRO B 1 65 ? 25.031 58.156 -20.484 1 22.92 65 PRO B N 1
ATOM 5395 C CA . PRO B 1 65 ? 26.219 57.844 -19.672 1 22.92 65 PRO B CA 1
ATOM 5396 C C . PRO B 1 65 ? 26.156 56.438 -19.078 1 22.92 65 PRO B C 1
ATOM 5398 O O . PRO B 1 65 ? 25.062 55.844 -18.953 1 22.92 65 PRO B O 1
ATOM 5401 N N . VAL B 1 66 ? 27.344 55.844 -18.906 1 24.2 66 VAL B N 1
ATOM 5402 C CA . VAL B 1 66 ? 27.875 54.5 -18.656 1 24.2 66 VAL B CA 1
ATOM 5403 C C . VAL B 1 66 ? 27.453 54.031 -17.266 1 24.2 66 VAL B C 1
ATOM 5405 O O . VAL B 1 66 ? 28.094 54.344 -16.266 1 24.2 66 VAL B O 1
ATOM 5408 N N . PRO B 1 67 ? 26.344 54.469 -16.719 1 22.17 67 PRO B N 1
ATOM 5409 C CA . PRO B 1 67 ? 26.219 54.438 -15.266 1 22.17 67 PRO B CA 1
ATOM 5410 C C . PRO B 1 67 ? 26.641 53.094 -14.664 1 22.17 67 PRO B C 1
ATOM 5412 O O . PRO B 1 67 ? 26.562 52.062 -15.336 1 22.17 67 PRO B O 1
ATOM 5415 N N . ILE B 1 68 ? 27.562 53.125 -13.609 1 24.34 68 ILE B N 1
ATOM 5416 C CA . ILE B 1 68 ? 28.25 52.156 -12.758 1 24.34 68 ILE B CA 1
ATOM 5417 C C . ILE B 1 68 ? 27.312 51.031 -12.375 1 24.34 68 ILE B C 1
ATOM 5419 O O . ILE B 1 68 ? 26.344 51.25 -11.641 1 24.34 68 ILE B O 1
ATOM 5423 N N . VAL B 1 69 ? 26.859 50.25 -13.195 1 23.36 69 VAL B N 1
ATOM 5424 C CA . VAL B 1 69 ? 25.766 49.281 -13.078 1 23.36 69 VAL B CA 1
ATOM 5425 C C . VAL B 1 69 ? 26.094 48.25 -11.992 1 23.36 69 VAL B C 1
ATOM 5427 O O . VAL B 1 69 ? 27.047 47.5 -12.133 1 23.36 69 VAL B O 1
ATOM 5430 N N . THR B 1 70 ? 26.203 48.656 -10.703 1 23.34 70 THR B N 1
ATOM 5431 C CA . THR B 1 70 ? 26.438 47.906 -9.469 1 23.34 70 THR B CA 1
ATOM 5432 C C . THR B 1 70 ? 25.766 46.531 -9.531 1 23.34 70 THR B C 1
ATOM 5434 O O . THR B 1 70 ? 24.562 46.438 -9.734 1 23.34 70 THR B O 1
ATOM 5437 N N . ASP B 1 71 ? 26.422 45.5 -9.875 1 24.05 71 ASP B N 1
ATOM 5438 C CA . ASP B 1 71 ? 26.188 44.125 -10.305 1 24.05 71 ASP B CA 1
ATOM 5439 C C . ASP B 1 71 ? 25.375 43.344 -9.273 1 24.05 71 ASP B C 1
ATOM 5441 O O . ASP B 1 71 ? 25.875 43.031 -8.188 1 24.05 71 ASP B O 1
ATOM 5445 N N . SER B 1 72 ? 24.203 43.656 -8.969 1 25.33 72 SER B N 1
ATOM 5446 C CA . SER B 1 72 ? 23.312 43.125 -7.945 1 25.33 72 SER B CA 1
ATOM 5447 C C . SER B 1 72 ? 23.25 41.594 -8.016 1 25.33 72 SER B C 1
ATOM 5449 O O . SER B 1 72 ? 23.094 41.031 -9.094 1 25.33 72 SER B O 1
ATOM 5451 N N . PRO B 1 73 ? 23.844 40.875 -7.012 1 26.23 73 PRO B N 1
ATOM 5452 C CA . PRO B 1 73 ? 24.047 39.438 -6.988 1 26.23 73 PRO B CA 1
ATOM 5453 C C . PRO B 1 73 ? 22.875 38.656 -7.578 1 26.23 73 PRO B C 1
ATOM 5455 O O . PRO B 1 73 ? 21.719 39 -7.312 1 26.23 73 PRO B O 1
ATOM 5458 N N . SER B 1 74 ? 22.953 38.125 -8.711 1 26.62 74 SER B N 1
ATOM 5459 C CA . SER B 1 74 ? 22.047 37.469 -9.625 1 26.62 74 SER B CA 1
ATOM 5460 C C . SER B 1 74 ? 21.156 36.469 -8.875 1 26.62 74 SER B C 1
ATOM 5462 O O . SER B 1 74 ? 21.641 35.656 -8.078 1 26.62 74 SER B O 1
ATOM 5464 N N . ALA B 1 75 ? 19.922 36.719 -8.75 1 30.08 75 ALA B N 1
ATOM 5465 C CA . ALA B 1 75 ? 18.781 36.031 -8.164 1 30.08 75 ALA B CA 1
ATOM 5466 C C . ALA B 1 75 ? 18.797 34.562 -8.508 1 30.08 75 ALA B C 1
ATOM 5468 O O . ALA B 1 75 ? 18.703 34.188 -9.68 1 30.08 75 ALA B O 1
ATOM 5469 N N . SER B 1 76 ? 19.641 33.75 -7.938 1 30.08 76 SER B N 1
ATOM 5470 C CA . SER B 1 76 ? 19.703 32.312 -8 1 30.08 76 SER B CA 1
ATOM 5471 C C . SER B 1 76 ? 18.344 31.719 -8.344 1 30.08 76 SER B C 1
ATOM 5473 O O . SER B 1 76 ? 17.344 32 -7.688 1 30.08 76 SER B O 1
ATOM 5475 N N . THR B 1 77 ? 18.109 31.484 -9.609 1 32.12 77 THR B N 1
ATOM 5476 C CA . THR B 1 77 ? 16.906 30.891 -10.195 1 32.12 77 THR B CA 1
ATOM 5477 C C . THR B 1 77 ? 16.391 29.766 -9.312 1 32.12 77 THR B C 1
ATOM 5479 O O . THR B 1 77 ? 17.062 28.75 -9.125 1 32.12 77 THR B O 1
ATOM 5482 N N . SER B 1 78 ? 15.766 30 -8.266 1 34.72 78 SER B N 1
ATOM 5483 C CA . SER B 1 78 ? 15.008 29.078 -7.418 1 34.72 78 SER B CA 1
ATOM 5484 C C . SER B 1 78 ? 14.391 27.953 -8.227 1 34.72 78 SER B C 1
ATOM 5486 O O . SER B 1 78 ? 13.75 28.188 -9.25 1 34.72 78 SER B O 1
ATOM 5488 N N . VAL B 1 79 ? 15.117 26.828 -8.383 1 39.59 79 VAL B N 1
ATOM 5489 C CA . VAL B 1 79 ? 14.57 25.609 -8.984 1 39.59 79 VAL B CA 1
ATOM 5490 C C . VAL B 1 79 ? 13.078 25.516 -8.695 1 39.59 79 VAL B C 1
ATOM 5492 O O . VAL B 1 79 ? 12.656 25.625 -7.543 1 39.59 79 VAL B O 1
ATOM 5495 N N . PRO B 1 80 ? 12.367 25.75 -9.68 1 42.12 80 PRO B N 1
ATOM 5496 C CA . PRO B 1 80 ? 10.914 25.688 -9.484 1 42.12 80 PRO B CA 1
ATOM 5497 C C . PRO B 1 80 ? 10.477 24.406 -8.773 1 42.12 80 PRO B C 1
ATOM 5499 O O . PRO B 1 80 ? 11.078 23.344 -8.969 1 42.12 80 PRO B O 1
ATOM 5502 N N . HIS B 1 81 ? 10.062 24.5 -7.672 1 46.06 81 HIS B N 1
ATOM 5503 C CA . HIS B 1 81 ? 9.469 23.422 -6.902 1 46.06 81 HIS B CA 1
ATOM 5504 C C . HIS B 1 81 ? 8.516 22.594 -7.754 1 46.06 81 HIS B C 1
ATOM 5506 O O . HIS B 1 81 ? 7.605 23.141 -8.383 1 46.06 81 HIS B O 1
ATOM 5512 N N . VAL B 1 82 ? 8.969 21.438 -8.234 1 50.97 82 VAL B N 1
ATOM 5513 C CA . VAL B 1 82 ? 8.141 20.5 -8.984 1 50.97 82 VAL B CA 1
ATOM 5514 C C . VAL B 1 82 ? 6.887 20.156 -8.172 1 50.97 82 VAL B C 1
ATOM 5516 O O . VAL B 1 82 ? 6.988 19.672 -7.043 1 50.97 82 VAL B O 1
ATOM 5519 N N . TYR B 1 83 ? 5.82 20.766 -8.617 1 54.41 83 TYR B N 1
ATOM 5520 C CA . TYR B 1 83 ? 4.574 20.438 -7.93 1 54.41 83 TYR B CA 1
ATOM 5521 C C . TYR B 1 83 ? 4.188 18.984 -8.164 1 54.41 83 TYR B C 1
ATOM 5523 O O . TYR B 1 83 ? 4.434 18.438 -9.234 1 54.41 83 TYR B O 1
ATOM 5531 N N . PRO B 1 84 ? 3.754 18.344 -7.102 1 62.88 84 PRO B N 1
ATOM 5532 C CA . PRO B 1 84 ? 3.438 16.922 -7.125 1 62.88 84 PRO B CA 1
ATOM 5533 C C . PRO B 1 84 ? 2.365 16.562 -8.156 1 62.88 84 PRO B C 1
ATOM 5535 O O . PRO B 1 84 ? 1.519 17.406 -8.477 1 62.88 84 PRO B O 1
ATOM 5538 N N . ASN B 1 85 ? 2.568 15.469 -8.961 1 65.75 85 ASN B N 1
ATOM 5539 C CA . ASN B 1 85 ? 1.519 14.883 -9.781 1 65.75 85 ASN B CA 1
ATOM 5540 C C . ASN B 1 85 ? 0.383 14.32 -8.93 1 65.75 85 ASN B C 1
ATOM 5542 O O . ASN B 1 85 ? 0.58 13.375 -8.172 1 65.75 85 ASN B O 1
ATOM 5546 N N . PRO B 1 86 ? -0.773 15.062 -8.938 1 73.88 86 PRO B N 1
ATOM 5547 C CA . PRO B 1 86 ? -1.837 14.594 -8.047 1 73.88 86 PRO B CA 1
ATOM 5548 C C . PRO B 1 86 ? -2.455 13.281 -8.516 1 73.88 86 PRO B C 1
ATOM 5550 O O . PRO B 1 86 ? -3.15 12.609 -7.742 1 73.88 86 PRO B O 1
ATOM 5553 N N . GLY B 1 87 ? -2.102 12.852 -9.75 1 76.38 87 GLY B N 1
ATOM 5554 C CA . GLY B 1 87 ? -2.748 11.656 -10.266 1 76.38 87 GLY B CA 1
ATOM 5555 C C . GLY B 1 87 ? -4.25 11.805 -10.406 1 76.38 87 GLY B C 1
ATOM 5556 O O . GLY B 1 87 ? -4.746 12.891 -10.719 1 76.38 87 GLY B O 1
ATOM 5557 N N . TYR B 1 88 ? -4.977 10.727 -10.234 1 77.44 88 TYR B N 1
ATOM 5558 C CA . TYR B 1 88 ? -6.426 10.695 -10.398 1 77.44 88 TYR B CA 1
ATOM 5559 C C . TYR B 1 88 ? -7.113 11.438 -9.258 1 77.44 88 TYR B C 1
ATOM 5561 O O . TYR B 1 88 ? -6.805 11.219 -8.086 1 77.44 88 TYR B O 1
ATOM 5569 N N . GLN B 1 89 ? -7.895 12.367 -9.68 1 75.38 89 GLN B N 1
ATOM 5570 C CA . GLN B 1 89 ? -8.812 13.047 -8.766 1 75.38 89 GLN B CA 1
ATOM 5571 C C . GLN B 1 89 ? -10.266 12.844 -9.195 1 75.38 89 GLN B C 1
ATOM 5573 O O . GLN B 1 89 ? -10.664 13.266 -10.281 1 75.38 89 GLN B O 1
ATOM 5578 N N . GLY B 1 90 ? -11.016 12.195 -8.398 1 71.81 90 GLY B N 1
ATOM 5579 C CA . GLY B 1 90 ? -12.391 11.883 -8.75 1 71.81 90 GLY B CA 1
ATOM 5580 C C . GLY B 1 90 ? -13.281 13.102 -8.82 1 71.81 90 GLY B C 1
ATOM 5581 O O . GLY B 1 90 ? -12.828 14.227 -8.586 1 71.81 90 GLY B O 1
ATOM 5582 N N . ARG B 1 91 ? -14.461 12.875 -9.125 1 65.31 91 ARG B N 1
ATOM 5583 C CA . ARG B 1 91 ? -15.445 13.93 -9.359 1 65.31 91 ARG B CA 1
ATOM 5584 C C . ARG B 1 91 ? -15.773 14.672 -8.062 1 65.31 91 ARG B C 1
ATOM 5586 O O . ARG B 1 91 ? -16.078 15.867 -8.086 1 65.31 91 ARG B O 1
ATOM 5593 N N . SER B 1 92 ? -15.695 13.977 -6.969 1 65.12 92 SER B N 1
ATOM 5594 C CA . SER B 1 92 ? -16.062 14.562 -5.688 1 65.12 92 SER B CA 1
ATOM 5595 C C . SER B 1 92 ? -14.836 14.984 -4.891 1 65.12 92 SER B C 1
ATOM 5597 O O . SER B 1 92 ? -14.922 15.219 -3.684 1 65.12 92 SER B O 1
ATOM 5599 N N . SER B 1 93 ? -13.797 15.047 -5.742 1 71 93 SER B N 1
ATOM 5600 C CA . SER B 1 93 ? -12.555 15.414 -5.07 1 71 93 SER B CA 1
ATOM 5601 C C . SER B 1 93 ? -12.625 16.828 -4.516 1 71 93 SER B C 1
ATOM 5603 O O . SER B 1 93 ? -13.078 17.75 -5.203 1 71 93 SER B O 1
ATOM 5605 N N . HIS B 1 94 ? -12.258 16.984 -3.297 1 72.62 94 HIS B N 1
ATOM 5606 C CA . HIS B 1 94 ? -12.172 18.312 -2.695 1 72.62 94 HIS B CA 1
ATOM 5607 C C . HIS B 1 94 ? -11.047 19.141 -3.326 1 72.62 94 HIS B C 1
ATOM 5609 O O . HIS B 1 94 ? -11.125 20.359 -3.373 1 72.62 94 HIS B O 1
ATOM 5615 N N . ALA B 1 95 ? -10.102 18.375 -3.902 1 67.31 95 ALA B N 1
ATOM 5616 C CA . ALA B 1 95 ? -8.953 19.047 -4.5 1 67.31 95 ALA B CA 1
ATOM 5617 C C . ALA B 1 95 ? -9.305 19.625 -5.867 1 67.31 95 ALA B C 1
ATOM 5619 O O . ALA B 1 95 ? -8.672 20.578 -6.332 1 67.31 95 ALA B O 1
ATOM 5620 N N . ALA B 1 96 ? -10.367 19.062 -6.426 1 66.56 96 ALA B N 1
ATOM 5621 C CA . ALA B 1 96 ? -10.68 19.453 -7.797 1 66.56 96 ALA B CA 1
ATOM 5622 C C . ALA B 1 96 ? -11.977 20.266 -7.852 1 66.56 96 ALA B C 1
ATOM 5624 O O . ALA B 1 96 ? -12.523 20.5 -8.93 1 66.56 96 ALA B O 1
ATOM 5625 N N . ILE B 1 97 ? -12.484 20.656 -6.746 1 68.94 97 ILE B N 1
ATOM 5626 C CA . ILE B 1 97 ? -13.766 21.359 -6.676 1 68.94 97 ILE B CA 1
ATOM 5627 C C . ILE B 1 97 ? -13.711 22.641 -7.5 1 68.94 97 ILE B C 1
ATOM 5629 O O . ILE B 1 97 ? -14.703 23.031 -8.117 1 68.94 97 ILE B O 1
ATOM 5633 N N . PHE B 1 98 ? -12.625 23.188 -7.574 1 73.06 98 PHE B N 1
ATOM 5634 C CA . PHE B 1 98 ? -12.531 24.469 -8.25 1 73.06 98 PHE B CA 1
ATOM 5635 C C . PHE B 1 98 ? -12.461 24.297 -9.758 1 73.06 98 PHE B C 1
ATOM 5637 O O . PHE B 1 98 ? -12.719 25.234 -10.516 1 73.06 98 PHE B O 1
ATOM 5644 N N . ASP B 1 99 ? -12.055 23.062 -10.094 1 66.75 99 ASP B N 1
ATOM 5645 C CA . ASP B 1 99 ? -12.203 22.75 -11.516 1 66.75 99 ASP B CA 1
ATOM 5646 C C . ASP B 1 99 ? -13.672 22.797 -11.938 1 66.75 99 ASP B C 1
ATOM 5648 O O . ASP B 1 99 ? -13.992 23.281 -13.023 1 66.75 99 ASP B O 1
ATOM 5652 N N . THR B 1 100 ? -14.5 22.422 -11.008 1 64.19 100 THR B N 1
ATOM 5653 C CA . THR B 1 100 ? -15.938 22.438 -11.258 1 64.19 100 THR B CA 1
ATOM 5654 C C . THR B 1 100 ? -16.484 23.859 -11.234 1 64.19 100 THR B C 1
ATOM 5656 O O . THR B 1 100 ? -17.344 24.219 -12.039 1 64.19 100 THR B O 1
ATOM 5659 N N . VAL B 1 101 ? -16.031 24.625 -10.312 1 67.62 101 VAL B N 1
ATOM 5660 C CA . VAL B 1 101 ? -16.453 26.016 -10.211 1 67.62 101 VAL B CA 1
ATOM 5661 C C . VAL B 1 101 ? -16.078 26.766 -11.484 1 67.62 101 VAL B C 1
ATOM 5663 O O . VAL B 1 101 ? -16.875 27.531 -12.031 1 67.62 101 VAL B O 1
ATOM 5666 N N . GLN B 1 102 ? -14.844 26.516 -11.906 1 64.94 102 GLN B N 1
ATOM 5667 C CA . GLN B 1 102 ? -14.359 27.172 -13.117 1 64.94 102 GLN B CA 1
ATOM 5668 C C . GLN B 1 102 ? -15.172 26.75 -14.336 1 64.94 102 GLN B C 1
ATOM 5670 O O . GLN B 1 102 ? -15.477 27.578 -15.203 1 64.94 102 GLN B O 1
ATOM 5675 N N . ALA B 1 103 ? -15.484 25.547 -14.297 1 55.62 103 ALA B N 1
ATOM 5676 C CA . ALA B 1 103 ? -16.266 25 -15.406 1 55.62 103 ALA B CA 1
ATOM 5677 C C . ALA B 1 103 ? -17.672 25.562 -15.414 1 55.62 103 ALA B C 1
ATOM 5679 O O . ALA B 1 103 ? -18.266 25.781 -16.484 1 55.62 103 ALA B O 1
ATOM 5680 N N . SER B 1 104 ? -18.172 25.859 -14.188 1 53.44 104 SER B N 1
ATOM 5681 C CA . SER B 1 104 ? -19.531 26.375 -14.055 1 53.44 104 SER B CA 1
ATOM 5682 C C . SER B 1 104 ? -19.578 27.859 -14.328 1 53.44 104 SER B C 1
ATOM 5684 O O . SER B 1 104 ? -20.625 28.391 -14.727 1 53.44 104 SER B O 1
ATOM 5686 N N . GLY B 1 105 ? -18.469 28.547 -13.953 1 54.34 105 GLY B N 1
ATOM 5687 C CA . GLY B 1 105 ? -18.5 29.984 -14.07 1 54.34 105 GLY B CA 1
ATOM 5688 C C . GLY B 1 105 ? -18 30.484 -15.414 1 54.34 105 GLY B C 1
ATOM 5689 O O . GLY B 1 105 ? -18.016 31.688 -15.68 1 54.34 105 GLY B O 1
ATOM 5690 N N . GLY B 1 106 ? -17.891 29.562 -16.5 1 45.34 106 GLY B N 1
ATOM 5691 C CA . GLY B 1 106 ? -17.625 29.906 -17.891 1 45.34 106 GLY B CA 1
ATOM 5692 C C . GLY B 1 106 ? -16.234 30.469 -18.109 1 45.34 106 GLY B C 1
ATOM 5693 O O . GLY B 1 106 ? -15.844 30.719 -19.25 1 45.34 106 GLY B O 1
ATOM 5694 N N . THR B 1 107 ? -15.555 31.203 -17.266 1 41.03 107 THR B N 1
ATOM 5695 C CA . THR B 1 107 ? -14.312 31.859 -17.656 1 41.03 107 THR B CA 1
ATOM 5696 C C . THR B 1 107 ? -13.109 30.969 -17.375 1 41.03 107 THR B C 1
ATOM 5698 O O . THR B 1 107 ? -12.984 30.406 -16.281 1 41.03 107 THR B O 1
ATOM 5701 N N . ALA B 1 108 ? -12.5 30.625 -18.484 1 40.91 108 ALA B N 1
ATOM 5702 C CA . ALA B 1 108 ? -11.227 29.891 -18.5 1 40.91 108 ALA B CA 1
ATOM 5703 C C . ALA B 1 108 ? -10.227 30.516 -17.547 1 40.91 108 ALA B C 1
ATOM 5705 O O . ALA B 1 108 ? -9.805 31.672 -17.734 1 40.91 108 ALA B O 1
ATOM 5706 N N . LEU B 1 109 ? -10.234 30.328 -16.359 1 43.03 109 LEU B N 1
ATOM 5707 C CA . LEU B 1 109 ? -9.117 30.812 -15.562 1 43.03 109 LEU B CA 1
ATOM 5708 C C . LEU B 1 109 ? -7.785 30.422 -16.203 1 43.03 109 LEU B C 1
ATOM 5710 O O . LEU B 1 109 ? -7.699 29.422 -16.906 1 43.03 109 LEU B O 1
ATOM 5714 N N . PRO B 1 110 ? -6.867 31.328 -16.312 1 39.88 110 PRO B N 1
ATOM 5715 C CA . PRO B 1 110 ? -5.574 31 -16.922 1 39.88 110 PRO B CA 1
ATOM 5716 C C . PRO B 1 110 ? -4.996 29.688 -16.391 1 39.88 110 PRO B C 1
ATOM 5718 O O . PRO B 1 110 ? -5.137 29.391 -15.203 1 39.88 110 PRO B O 1
ATOM 5721 N N . GLU B 1 111 ? -5.059 28.797 -17.234 1 42.53 111 GLU B N 1
ATOM 5722 C CA . GLU B 1 111 ? -4.328 27.562 -16.953 1 42.53 111 GLU B CA 1
ATOM 5723 C C . GLU B 1 111 ? -3.031 27.844 -16.203 1 42.53 111 GLU B C 1
ATOM 5725 O O . GLU B 1 111 ? -2.123 28.484 -16.734 1 42.53 111 GLU B O 1
ATOM 5730 N N . VAL B 1 112 ? -3.09 28.328 -15.078 1 39.41 112 VAL B N 1
ATOM 5731 C CA . VAL B 1 112 ? -1.802 28.375 -14.398 1 39.41 112 VAL B CA 1
ATOM 5732 C C . VAL B 1 112 ? -1.01 27.109 -14.703 1 39.41 112 VAL B C 1
ATOM 5734 O O . VAL B 1 112 ? -1.422 26 -14.336 1 39.41 112 VAL B O 1
ATOM 5737 N N . VAL B 1 113 ? -0.454 27.156 -15.906 1 38.5 113 VAL B N 1
ATOM 5738 C CA . VAL B 1 113 ? 0.487 26.094 -16.266 1 38.5 113 VAL B CA 1
ATOM 5739 C C . VAL B 1 113 ? 1.4 25.797 -15.07 1 38.5 113 VAL B C 1
ATOM 5741 O O . VAL B 1 113 ? 2.252 26.625 -14.719 1 38.5 113 VAL B O 1
ATOM 5744 N N . LEU B 1 114 ? 0.862 25.328 -14.102 1 41.16 114 LEU B N 1
ATOM 5745 C CA . LEU B 1 114 ? 1.826 24.828 -13.133 1 41.16 114 LEU B CA 1
ATOM 5746 C C . LEU B 1 114 ? 2.998 24.141 -13.836 1 41.16 114 LEU B C 1
ATOM 5748 O O . LEU B 1 114 ? 2.805 23.203 -14.602 1 41.16 114 LEU B O 1
ATOM 5752 N N . GLN B 1 115 ? 3.932 24.875 -14.344 1 39.09 115 GLN B N 1
ATOM 5753 C CA . GLN B 1 115 ? 5.125 24.281 -14.953 1 39.09 115 GLN B CA 1
ATOM 5754 C C . GLN B 1 115 ? 5.551 23.016 -14.219 1 39.09 115 GLN B C 1
ATOM 5756 O O . GLN B 1 115 ? 5.703 23.031 -12.992 1 39.09 115 GLN B O 1
ATOM 5761 N N . ASP B 1 116 ? 5.203 22.016 -14.734 1 42.84 116 ASP B N 1
ATOM 5762 C CA . ASP B 1 116 ? 5.707 20.719 -14.281 1 42.84 116 ASP B CA 1
ATOM 5763 C C . ASP B 1 116 ? 7.141 20.844 -13.773 1 42.84 116 ASP B C 1
ATOM 5765 O O . ASP B 1 116 ? 8.039 21.234 -14.523 1 42.84 116 ASP B O 1
ATOM 5769 N N . ALA B 1 117 ? 7.438 21.422 -12.672 1 42.59 117 ALA B N 1
ATOM 5770 C CA . ALA B 1 117 ? 8.812 21.469 -12.18 1 42.59 117 ALA B CA 1
ATOM 5771 C C . ALA B 1 117 ? 9.57 20.203 -12.539 1 42.59 117 ALA B C 1
ATOM 5773 O O . ALA B 1 117 ? 9.102 19.094 -12.266 1 42.59 117 ALA B O 1
ATOM 5774 N N . ILE B 1 118 ? 10.312 20.281 -13.641 1 47.06 118 ILE B N 1
ATOM 5775 C CA . ILE B 1 118 ? 11.227 19.219 -14.062 1 47.06 118 ILE B CA 1
ATOM 5776 C C . ILE B 1 118 ? 12.094 18.781 -12.883 1 47.06 118 ILE B C 1
ATOM 5778 O O . ILE B 1 118 ? 12.828 19.594 -12.312 1 47.06 118 ILE B O 1
ATOM 5782 N N . LEU B 1 119 ? 11.734 17.797 -12.164 1 54.22 119 LEU B N 1
ATOM 5783 C CA . LEU B 1 119 ? 12.586 17.219 -11.133 1 54.22 119 LEU B CA 1
ATOM 5784 C C . LEU B 1 119 ? 14.039 17.156 -11.594 1 54.22 119 LEU B C 1
ATOM 5786 O O . LEU B 1 119 ? 14.336 16.609 -12.656 1 54.22 119 LEU B O 1
ATOM 5790 N N . GLU B 1 120 ? 14.844 18.125 -11.219 1 59.31 120 GLU B N 1
ATOM 5791 C CA . GLU B 1 120 ? 16.266 17.969 -11.484 1 59.31 120 GLU B CA 1
ATOM 5792 C C . GLU B 1 120 ? 16.922 17.062 -10.453 1 59.31 120 GLU B C 1
ATOM 5794 O O . GLU B 1 120 ? 16.688 17.188 -9.258 1 59.31 120 GLU B O 1
ATOM 5799 N N . LEU B 1 121 ? 17.438 16.062 -11.031 1 66.31 121 LEU B N 1
ATOM 5800 C CA . LEU B 1 121 ? 18.188 15.164 -10.156 1 66.31 121 LEU B CA 1
ATOM 5801 C C . LEU B 1 121 ? 19.422 15.852 -9.609 1 66.31 121 LEU B C 1
ATOM 5803 O O . LEU B 1 121 ? 20.109 16.594 -10.32 1 66.31 121 LEU B O 1
ATOM 5807 N N . GLU B 1 122 ? 19.656 15.703 -8.414 1 67 122 GLU B N 1
ATOM 5808 C CA . GLU B 1 122 ? 20.906 16.156 -7.816 1 67 122 GLU B CA 1
ATOM 5809 C C . GLU B 1 122 ? 22.094 15.406 -8.406 1 67 122 GLU B C 1
ATOM 5811 O O . GLU B 1 122 ? 21.953 14.273 -8.891 1 67 122 GLU B O 1
ATOM 5816 N N . ASP B 1 123 ? 23.188 16.031 -8.477 1 71.31 123 ASP B N 1
ATOM 5817 C CA . ASP B 1 123 ? 24.406 15.469 -9.047 1 71.31 123 ASP B CA 1
ATOM 5818 C C . ASP B 1 123 ? 24.766 14.148 -8.375 1 71.31 123 ASP B C 1
ATOM 5820 O O . ASP B 1 123 ? 25.203 13.211 -9.039 1 71.31 123 ASP B O 1
ATOM 5824 N N . ALA B 1 124 ? 24.5 14.125 -7.172 1 69.88 124 ALA B N 1
ATOM 5825 C CA . ALA B 1 124 ? 24.812 12.898 -6.445 1 69.88 124 ALA B CA 1
ATOM 5826 C C . ALA B 1 124 ? 23.938 11.742 -6.906 1 69.88 124 ALA B C 1
ATOM 5828 O O . ALA B 1 124 ? 24.406 10.609 -7.043 1 69.88 124 ALA B O 1
ATOM 5829 N N . GLU B 1 125 ? 22.75 12.055 -7.203 1 77.62 125 GLU B N 1
ATOM 5830 C CA . GLU B 1 125 ? 21.812 11.031 -7.68 1 77.62 125 GLU B CA 1
ATOM 5831 C C . GLU B 1 125 ? 22.172 10.578 -9.094 1 77.62 125 GLU B C 1
ATOM 5833 O O . GLU B 1 125 ? 22.094 9.391 -9.406 1 77.62 125 GLU B O 1
ATOM 5838 N N . LYS B 1 126 ? 22.594 11.516 -9.859 1 82.38 126 LYS B N 1
ATOM 5839 C CA . LYS B 1 126 ? 23.016 11.195 -11.219 1 82.38 126 LYS B CA 1
ATOM 5840 C C . LYS B 1 126 ? 24.219 10.25 -11.219 1 82.38 126 LYS B C 1
ATOM 5842 O O . LYS B 1 126 ? 24.266 9.297 -11.992 1 82.38 126 LYS B O 1
ATOM 5847 N N . ALA B 1 127 ? 25.078 10.547 -10.375 1 83.25 127 ALA B N 1
ATOM 5848 C CA . ALA B 1 127 ? 26.281 9.727 -10.281 1 83.25 127 ALA B CA 1
ATOM 5849 C C . ALA B 1 127 ? 25.953 8.312 -9.812 1 83.25 127 ALA B C 1
ATOM 5851 O O . ALA B 1 127 ? 26.547 7.34 -10.281 1 83.25 127 ALA B O 1
ATOM 5852 N N . GLN B 1 128 ? 25.062 8.234 -8.938 1 82.19 128 GLN B N 1
ATOM 5853 C CA . GLN B 1 128 ? 24.656 6.934 -8.422 1 82.19 128 GLN B CA 1
ATOM 5854 C C . GLN B 1 128 ? 23.984 6.098 -9.508 1 82.19 128 GLN B C 1
ATOM 5856 O O . GLN B 1 128 ? 24.234 4.898 -9.625 1 82.19 128 GLN B O 1
ATOM 5861 N N . HIS B 1 129 ? 23.188 6.754 -10.281 1 89.06 129 HIS B N 1
ATOM 5862 C CA . HIS B 1 129 ? 22.5 6.047 -11.359 1 89.06 129 HIS B CA 1
ATOM 5863 C C . HIS B 1 129 ? 23.484 5.617 -12.445 1 89.06 129 HIS B C 1
ATOM 5865 O O . HIS B 1 129 ? 23.359 4.523 -13 1 89.06 129 HIS B O 1
ATOM 5871 N N . ALA B 1 130 ? 24.438 6.461 -12.672 1 91.25 130 ALA B N 1
ATOM 5872 C CA . ALA B 1 130 ? 25.469 6.125 -13.656 1 91.25 130 ALA B CA 1
ATOM 5873 C C . ALA B 1 130 ? 26.266 4.906 -13.219 1 91.25 130 ALA B C 1
ATOM 5875 O O . ALA B 1 130 ? 26.547 4.012 -14.016 1 91.25 130 ALA B O 1
ATOM 5876 N N . LYS B 1 131 ? 26.609 4.883 -11.992 1 87.12 131 LYS B N 1
ATOM 5877 C CA . LYS B 1 131 ? 27.375 3.762 -11.453 1 87.12 131 LYS B CA 1
ATOM 5878 C C . LYS B 1 131 ? 26.562 2.469 -11.508 1 87.12 131 LYS B C 1
ATOM 5880 O O . LYS B 1 131 ? 27.094 1.41 -11.844 1 87.12 131 LYS B O 1
ATOM 5885 N N . PHE B 1 132 ? 25.359 2.559 -11.211 1 90.31 132 PHE B N 1
ATOM 5886 C CA . PHE B 1 132 ? 24.453 1.416 -11.273 1 90.31 132 PHE B CA 1
ATOM 5887 C C . PHE B 1 132 ? 24.406 0.827 -12.672 1 90.31 132 PHE B C 1
ATOM 5889 O O . PHE B 1 132 ? 24.516 -0.389 -12.844 1 90.31 132 PHE B O 1
ATOM 5896 N N . LEU B 1 133 ? 24.344 1.668 -13.641 1 93 133 LEU B N 1
ATOM 5897 C CA . LEU B 1 133 ? 24.234 1.212 -15.023 1 93 133 LEU B CA 1
ATOM 5898 C C . LEU B 1 133 ? 25.562 0.634 -15.5 1 93 133 LEU B C 1
ATOM 5900 O O . LEU B 1 133 ? 25.594 -0.311 -16.297 1 93 133 LEU B O 1
ATOM 5904 N N . ASP B 1 134 ? 26.609 1.184 -14.969 1 91 134 ASP B N 1
ATOM 5905 C CA . ASP B 1 134 ? 27.922 0.615 -15.297 1 91 134 ASP B CA 1
ATOM 5906 C C . ASP B 1 134 ? 28.078 -0.786 -14.711 1 91 134 ASP B C 1
ATOM 5908 O O . ASP B 1 134 ? 28.656 -1.669 -15.344 1 91 134 ASP B O 1
ATOM 5912 N N . ASP B 1 135 ? 27.578 -0.959 -13.539 1 87.62 135 ASP B N 1
ATOM 5913 C CA . ASP B 1 135 ? 27.625 -2.273 -12.898 1 87.62 135 ASP B CA 1
ATOM 5914 C C . ASP B 1 135 ? 26.719 -3.264 -13.641 1 87.62 135 ASP B C 1
ATOM 5916 O O . ASP B 1 135 ? 27.047 -4.449 -13.742 1 87.62 135 ASP B O 1
ATOM 5920 N N . LEU B 1 136 ? 25.641 -2.787 -14.109 1 90.88 136 LEU B N 1
ATOM 5921 C CA . LEU B 1 136 ? 24.703 -3.637 -14.836 1 90.88 136 LEU B CA 1
ATOM 5922 C C . LEU B 1 136 ? 25.312 -4.121 -16.141 1 90.88 136 LEU B C 1
ATOM 5924 O O . LEU B 1 136 ? 25.047 -5.242 -16.578 1 90.88 136 LEU B O 1
ATOM 5928 N N . LYS B 1 137 ? 26.109 -3.285 -16.688 1 88.25 137 LYS B N 1
ATOM 5929 C CA . LYS B 1 137 ? 26.766 -3.633 -17.953 1 88.25 137 LYS B CA 1
ATOM 5930 C C . LYS B 1 137 ? 27.719 -4.816 -17.766 1 88.25 137 LYS B C 1
ATOM 5932 O O . LYS B 1 137 ? 28.031 -5.52 -18.734 1 88.25 137 LYS B O 1
ATOM 5937 N N . LYS B 1 138 ? 28.078 -5.004 -16.578 1 84.75 138 LYS B N 1
ATOM 5938 C CA . LYS B 1 138 ? 28.969 -6.125 -16.297 1 84.75 138 LYS B CA 1
ATOM 5939 C C . LYS B 1 138 ? 28.234 -7.457 -16.406 1 84.75 138 LYS B C 1
ATOM 5941 O O . LYS B 1 138 ? 28.859 -8.508 -16.562 1 84.75 138 LYS B O 1
ATOM 5946 N N . LEU B 1 139 ? 26.953 -7.293 -16.344 1 87.19 139 LEU B N 1
ATOM 5947 C CA . LEU B 1 139 ? 26.156 -8.492 -16.578 1 87.19 139 LEU B CA 1
ATOM 5948 C C . LEU B 1 139 ? 26.078 -8.805 -18.062 1 87.19 139 LEU B C 1
ATOM 5950 O O . LEU B 1 139 ? 26.078 -7.891 -18.891 1 87.19 139 LEU B O 1
ATOM 5954 N N . ASP B 1 140 ? 26.219 -10 -18.484 1 88.19 140 ASP B N 1
ATOM 5955 C CA . ASP B 1 140 ? 26.031 -10.367 -19.891 1 88.19 140 ASP B CA 1
ATOM 5956 C C . ASP B 1 140 ? 24.594 -10.164 -20.344 1 88.19 140 ASP B C 1
ATOM 5958 O O . ASP B 1 140 ? 23.828 -11.117 -20.438 1 88.19 140 ASP B O 1
ATOM 5962 N N . LEU B 1 141 ? 24.266 -8.867 -20.703 1 91.19 141 LEU B N 1
ATOM 5963 C CA . LEU B 1 141 ? 22.891 -8.508 -21.031 1 91.19 141 LEU B CA 1
ATOM 5964 C C . LEU B 1 141 ? 22.453 -9.172 -22.344 1 91.19 141 LEU B C 1
ATOM 5966 O O . LEU B 1 141 ? 21.281 -9.438 -22.547 1 91.19 141 LEU B O 1
ATOM 5970 N N . ARG B 1 142 ? 23.438 -9.391 -23.219 1 90.88 142 ARG B N 1
ATOM 5971 C CA . ARG B 1 142 ? 23.125 -10.094 -24.453 1 90.88 142 ARG B CA 1
ATOM 5972 C C . ARG B 1 142 ? 22.688 -11.531 -24.172 1 90.88 142 ARG B C 1
ATOM 5974 O O . ARG B 1 142 ? 21.703 -12.008 -24.75 1 90.88 142 ARG B O 1
ATOM 5981 N N . GLY B 1 143 ? 23.453 -12.195 -23.328 1 93.75 143 GLY B N 1
ATOM 5982 C CA . GLY B 1 143 ? 23.062 -13.539 -22.922 1 93.75 143 GLY B CA 1
ATOM 5983 C C . GLY B 1 143 ? 21.719 -13.578 -22.203 1 93.75 143 GLY B C 1
ATOM 5984 O O . GLY B 1 143 ? 20.938 -14.5 -22.422 1 93.75 143 GLY B O 1
ATOM 5985 N N . CYS B 1 144 ? 21.5 -12.555 -21.422 1 95.88 144 CYS B N 1
ATOM 5986 C CA . CYS B 1 144 ? 20.219 -12.461 -20.719 1 95.88 144 CYS B CA 1
ATOM 5987 C C . CYS B 1 144 ? 19.062 -12.281 -21.703 1 95.88 144 CYS B C 1
ATOM 5989 O O . CYS B 1 144 ? 18 -12.875 -21.547 1 95.88 144 CYS B O 1
ATOM 5991 N N . ALA B 1 145 ? 19.312 -11.484 -22.703 1 95.56 145 ALA B N 1
ATOM 5992 C CA . ALA B 1 145 ? 18.281 -11.234 -23.703 1 95.56 145 ALA B CA 1
ATOM 5993 C C . ALA B 1 145 ? 17.953 -12.508 -24.484 1 95.56 145 ALA B C 1
ATOM 5995 O O . ALA B 1 145 ? 16.797 -12.773 -24.797 1 95.56 145 ALA B O 1
ATOM 5996 N N . GLU B 1 146 ? 18.906 -13.281 -24.75 1 95.75 146 GLU B N 1
ATOM 5997 C CA . GLU B 1 146 ? 18.703 -14.547 -25.453 1 95.75 146 GLU B CA 1
ATOM 5998 C C . GLU B 1 146 ? 17.922 -15.539 -24.578 1 95.75 146 GLU B C 1
ATOM 6000 O O . GLU B 1 146 ? 17.047 -16.25 -25.078 1 95.75 146 GLU B O 1
ATOM 6005 N N . LEU B 1 147 ? 18.281 -15.555 -23.391 1 96.38 147 LEU B N 1
ATOM 6006 C CA . LEU B 1 147 ? 17.578 -16.406 -22.453 1 96.38 147 LEU B CA 1
ATOM 6007 C C . LEU B 1 147 ? 16.094 -16.062 -22.406 1 96.38 147 LEU B C 1
ATOM 6009 O O . LEU B 1 147 ? 15.234 -16.938 -22.438 1 96.38 147 LEU B O 1
ATOM 6013 N N . VAL B 1 148 ? 15.797 -14.781 -22.328 1 96.38 148 VAL B N 1
ATOM 6014 C CA . VAL B 1 148 ? 14.414 -14.305 -22.266 1 96.38 148 VAL B CA 1
ATOM 6015 C C . VAL B 1 148 ? 13.68 -14.664 -23.562 1 96.38 148 VAL B C 1
ATOM 6017 O O . VAL B 1 148 ? 12.523 -15.094 -23.531 1 96.38 148 VAL B O 1
ATOM 6020 N N . SER B 1 149 ? 14.352 -14.516 -24.641 1 94 149 SER B N 1
ATOM 6021 C CA . SER B 1 149 ? 13.75 -14.828 -25.938 1 94 149 SER B CA 1
ATOM 6022 C C . SER B 1 149 ? 13.438 -16.312 -26.047 1 94 149 SER B C 1
ATOM 6024 O O . SER B 1 149 ? 12.383 -16.703 -26.562 1 94 149 SER B O 1
ATOM 6026 N N . GLN B 1 150 ? 14.266 -17.141 -25.594 1 92.44 150 GLN B N 1
ATOM 6027 C CA . GLN B 1 150 ? 14.047 -18.594 -25.609 1 92.44 150 GLN B CA 1
ATOM 6028 C C . GLN B 1 150 ? 12.906 -18.984 -24.688 1 92.44 150 GLN B C 1
ATOM 6030 O O . GLN B 1 150 ? 12.109 -19.859 -25.016 1 92.44 150 GLN B O 1
ATOM 6035 N N . TRP B 1 151 ? 12.953 -18.344 -23.594 1 90.62 151 TRP B N 1
ATOM 6036 C CA . TRP B 1 151 ? 11.898 -18.578 -22.609 1 90.62 151 TRP B CA 1
ATOM 6037 C C . TRP B 1 151 ? 10.531 -18.219 -23.188 1 90.62 151 TRP B C 1
ATOM 6039 O O . TRP B 1 151 ? 9.57 -18.984 -23.031 1 90.62 151 TRP B O 1
ATOM 6049 N N . ASN B 1 152 ? 10.422 -17.188 -23.906 1 86.38 152 ASN B N 1
ATOM 6050 C CA . ASN B 1 152 ? 9.195 -16.734 -24.547 1 86.38 152 ASN B CA 1
ATOM 6051 C C . ASN B 1 152 ? 8.789 -17.672 -25.672 1 86.38 152 ASN B C 1
ATOM 6053 O O . ASN B 1 152 ? 7.594 -17.859 -25.938 1 86.38 152 ASN B O 1
ATOM 6057 N N . HIS B 1 153 ? 9.703 -18.203 -26.297 1 84.81 153 HIS B N 1
ATOM 6058 C CA . HIS B 1 153 ? 9.438 -19.109 -27.422 1 84.81 153 HIS B CA 1
ATOM 6059 C C . HIS B 1 153 ? 8.82 -20.422 -26.938 1 84.81 153 HIS B C 1
ATOM 6061 O O . HIS B 1 153 ? 8.133 -21.109 -27.703 1 84.81 153 HIS B O 1
ATOM 6067 N N . ARG B 1 154 ? 9.094 -20.734 -25.703 1 78.12 154 ARG B N 1
ATOM 6068 C CA . ARG B 1 154 ? 8.508 -21.922 -25.125 1 78.12 154 ARG B CA 1
ATOM 6069 C C . ARG B 1 154 ? 7.047 -21.688 -24.734 1 78.12 154 ARG B C 1
ATOM 6071 O O . ARG B 1 154 ? 6.371 -22.594 -24.25 1 78.12 154 ARG B O 1
ATOM 6078 N N . GLY B 1 155 ? 6.613 -20.484 -24.891 1 74.25 155 GLY B N 1
ATOM 6079 C CA . GLY B 1 155 ? 5.211 -20.188 -24.656 1 74.25 155 GLY B CA 1
ATOM 6080 C C . GLY B 1 155 ? 4.957 -19.578 -23.281 1 74.25 155 GLY B C 1
ATOM 6081 O O . GLY B 1 155 ? 3.803 -19.422 -22.875 1 74.25 155 GLY B O 1
ATOM 6082 N N . VAL B 1 156 ? 6.027 -19.328 -22.594 1 79.31 156 VAL B N 1
ATOM 6083 C CA . VAL B 1 156 ? 5.867 -18.719 -21.281 1 79.31 156 VAL B CA 1
ATOM 6084 C C . VAL B 1 156 ? 6.141 -17.219 -21.375 1 79.31 156 VAL B C 1
ATOM 6086 O O . VAL B 1 156 ? 6.949 -16.781 -22.188 1 79.31 156 VAL B O 1
ATOM 6089 N N . ASN B 1 157 ? 5.375 -16.453 -20.578 1 84.25 157 ASN B N 1
ATOM 6090 C CA . ASN B 1 157 ? 5.516 -15.008 -20.609 1 84.25 157 ASN B CA 1
ATOM 6091 C C . ASN B 1 157 ? 5.145 -14.375 -19.266 1 84.25 157 ASN B C 1
ATOM 6093 O O . ASN B 1 157 ? 4.77 -15.07 -18.328 1 84.25 157 ASN B O 1
ATOM 6097 N N . LEU B 1 158 ? 5.367 -13.07 -19.219 1 87.88 158 LEU B N 1
ATOM 6098 C CA . LEU B 1 158 ? 4.902 -12.32 -18.062 1 87.88 158 LEU B CA 1
ATOM 6099 C C . LEU B 1 158 ? 3.381 -12.336 -17.969 1 87.88 158 LEU B C 1
ATOM 6101 O O . LEU B 1 158 ? 2.701 -12.578 -18.969 1 87.88 158 LEU B O 1
ATOM 6105 N N . ALA B 1 159 ? 2.863 -12.156 -16.875 1 81.56 159 ALA B N 1
ATOM 6106 C CA . ALA B 1 159 ? 1.439 -12.336 -16.609 1 81.56 159 ALA B CA 1
ATOM 6107 C C . ALA B 1 159 ? 0.603 -11.297 -17.359 1 81.56 159 ALA B C 1
ATOM 6109 O O . ALA B 1 159 ? -0.405 -11.641 -17.984 1 81.56 159 ALA B O 1
ATOM 6110 N N . ILE B 1 160 ? 1.039 -10.023 -17.281 1 85.81 160 ILE B N 1
ATOM 6111 C CA . ILE B 1 160 ? 0.256 -8.961 -17.906 1 85.81 160 ILE B CA 1
ATOM 6112 C C . ILE B 1 160 ? 1.096 -8.273 -18.984 1 85.81 160 ILE B C 1
ATOM 6114 O O . ILE B 1 160 ? 0.604 -7.984 -20.078 1 85.81 160 ILE B O 1
ATOM 6118 N N . ALA B 1 161 ? 2.359 -8.102 -18.688 1 90.19 161 ALA B N 1
ATOM 6119 C CA . ALA B 1 161 ? 3.236 -7.336 -19.562 1 90.19 161 ALA B CA 1
ATOM 6120 C C . ALA B 1 161 ? 3.855 -8.234 -20.641 1 90.19 161 ALA B C 1
ATOM 6122 O O . ALA B 1 161 ? 4.879 -7.887 -21.234 1 90.19 161 ALA B O 1
ATOM 6123 N N . GLY B 1 162 ? 3.264 -9.344 -20.953 1 87.81 162 GLY B N 1
ATOM 6124 C CA . GLY B 1 162 ? 3.775 -10.273 -21.953 1 87.81 162 GLY B CA 1
ATOM 6125 C C . GLY B 1 162 ? 4.051 -9.617 -23.297 1 87.81 162 GLY B C 1
ATOM 6126 O O . GLY B 1 162 ? 5.152 -9.734 -23.828 1 87.81 162 GLY B O 1
ATOM 6127 N N . PRO B 1 163 ? 3.115 -8.867 -23.734 1 87.25 163 PRO B N 1
ATOM 6128 C CA . PRO B 1 163 ? 3.291 -8.25 -25.062 1 87.25 163 PRO B CA 1
ATOM 6129 C C . PRO B 1 163 ? 4.414 -7.211 -25.078 1 87.25 163 PRO B C 1
ATOM 6131 O O . PRO B 1 163 ? 4.934 -6.879 -26.141 1 87.25 163 PRO B O 1
ATOM 6134 N N . LEU B 1 164 ? 4.801 -6.734 -23.938 1 93.56 164 LEU B N 1
ATOM 6135 C CA . LEU B 1 164 ? 5.805 -5.68 -23.875 1 93.56 164 LEU B CA 1
ATOM 6136 C C . LEU B 1 164 ? 7.203 -6.266 -23.719 1 93.56 164 LEU B C 1
ATOM 6138 O O . LEU B 1 164 ? 8.203 -5.57 -23.906 1 93.56 164 LEU B O 1
ATOM 6142 N N . LEU B 1 165 ? 7.281 -7.48 -23.375 1 93.75 165 LEU B N 1
ATOM 6143 C CA . LEU B 1 165 ? 8.57 -8.047 -22.984 1 93.75 165 LEU B CA 1
ATOM 6144 C C . LEU B 1 165 ? 9.516 -8.133 -24.172 1 93.75 165 LEU B C 1
ATOM 6146 O O . LEU B 1 165 ? 10.688 -7.77 -24.062 1 93.75 165 LEU B O 1
ATOM 6150 N N . ALA B 1 166 ? 9.039 -8.594 -25.312 1 93.25 166 ALA B N 1
ATOM 6151 C CA . ALA B 1 166 ? 9.898 -8.734 -26.484 1 93.25 166 ALA B CA 1
ATOM 6152 C C . ALA B 1 166 ? 10.422 -7.371 -26.953 1 93.25 166 ALA B C 1
ATOM 6154 O O . ALA B 1 166 ? 11.625 -7.191 -27.141 1 93.25 166 ALA B O 1
ATOM 6155 N N . PRO B 1 167 ? 9.547 -6.383 -27.078 1 93.94 167 PRO B N 1
ATOM 6156 C CA . PRO B 1 167 ? 10.031 -5.047 -27.422 1 93.94 167 PRO B CA 1
ATOM 6157 C C . PRO B 1 167 ? 11.016 -4.488 -26.406 1 93.94 167 PRO B C 1
ATOM 6159 O O . PRO B 1 167 ? 12 -3.838 -26.781 1 93.94 167 PRO B O 1
ATOM 6162 N N . CYS B 1 168 ? 10.766 -4.684 -25.141 1 95 168 CYS B N 1
ATOM 6163 C CA . CYS B 1 168 ? 11.672 -4.207 -24.094 1 95 168 CYS B CA 1
ATOM 6164 C C . CYS B 1 168 ? 13.039 -4.875 -24.203 1 95 168 CYS B C 1
ATOM 6166 O O . CYS B 1 168 ? 14.07 -4.215 -24.047 1 95 168 CYS B O 1
ATOM 6168 N N . THR B 1 169 ? 13.039 -6.152 -24.469 1 95.38 169 THR B N 1
ATOM 6169 C CA . THR B 1 169 ? 14.273 -6.922 -24.594 1 95.38 169 THR B CA 1
ATOM 6170 C C . THR B 1 169 ? 15.102 -6.441 -25.781 1 95.38 169 THR B C 1
ATOM 6172 O O . THR B 1 169 ? 16.312 -6.277 -25.688 1 95.38 169 THR B O 1
ATOM 6175 N N . GLU B 1 170 ? 14.445 -6.164 -26.875 1 93.06 170 GLU B N 1
ATOM 6176 C CA . GLU B 1 170 ? 15.117 -5.672 -28.078 1 93.06 170 GLU B CA 1
ATOM 6177 C C . GLU B 1 170 ? 15.711 -4.285 -27.844 1 93.06 170 GLU B C 1
ATOM 6179 O O . GLU B 1 170 ? 16.828 -3.998 -28.281 1 93.06 170 GLU B O 1
ATOM 6184 N N . ALA B 1 171 ? 14.953 -3.484 -27.141 1 92.38 171 ALA B N 1
ATOM 6185 C CA . ALA B 1 171 ? 15.414 -2.131 -26.844 1 92.38 171 ALA B CA 1
ATOM 6186 C C . ALA B 1 171 ? 16.672 -2.158 -25.984 1 92.38 171 ALA B C 1
ATOM 6188 O O . ALA B 1 171 ? 17.609 -1.375 -26.203 1 92.38 171 ALA B O 1
ATOM 6189 N N . MET B 1 172 ? 16.75 -3.08 -25.047 1 90.88 172 MET B N 1
ATOM 6190 C CA . MET B 1 172 ? 17.891 -3.145 -24.141 1 90.88 172 MET B CA 1
ATOM 6191 C C . MET B 1 172 ? 19.125 -3.688 -24.844 1 90.88 172 MET B C 1
ATOM 6193 O O . MET B 1 172 ? 20.234 -3.252 -24.562 1 90.88 172 MET B O 1
ATOM 6197 N N . ARG B 1 173 ? 18.891 -4.555 -25.75 1 88.31 173 ARG B N 1
ATOM 6198 C CA . ARG B 1 173 ? 20 -5.086 -26.531 1 88.31 173 ARG B CA 1
ATOM 6199 C C . ARG B 1 173 ? 20.703 -3.979 -27.312 1 88.31 173 ARG B C 1
ATOM 6201 O O . ARG B 1 173 ? 21.938 -3.971 -27.422 1 88.31 173 ARG B O 1
ATOM 6208 N N . THR B 1 174 ? 19.953 -3.062 -27.75 1 88 174 THR B N 1
ATOM 6209 C CA . THR B 1 174 ? 20.484 -1.984 -28.578 1 88 174 THR B CA 1
ATOM 6210 C C . THR B 1 174 ? 21.016 -0.847 -27.703 1 88 174 THR B C 1
ATOM 6212 O O . THR B 1 174 ? 22.078 -0.29 -27.984 1 88 174 THR B O 1
ATOM 6215 N N . LEU B 1 175 ? 20.312 -0.486 -26.672 1 88.94 175 LEU B N 1
ATOM 6216 C CA . LEU B 1 175 ? 20.594 0.687 -25.859 1 88.94 175 LEU B CA 1
ATOM 6217 C C . LEU B 1 175 ? 21.922 0.522 -25.125 1 88.94 175 LEU B C 1
ATOM 6219 O O . LEU B 1 175 ? 22.672 1.49 -24.953 1 88.94 175 LEU B O 1
ATOM 6223 N N . PHE B 1 176 ? 22.25 -0.61 -24.672 1 90.06 176 PHE B N 1
ATOM 6224 C CA . PHE B 1 176 ? 23.406 -0.808 -23.812 1 90.06 176 PHE B CA 1
ATOM 6225 C C . PHE B 1 176 ? 24.656 -1.052 -24.641 1 90.06 176 PHE B C 1
ATOM 6227 O O . PHE B 1 176 ? 25.766 -1.159 -24.094 1 90.06 176 PHE B O 1
ATOM 6234 N N . ARG B 1 177 ? 24.359 -0.896 -25.969 1 84.56 177 ARG B N 1
ATOM 6235 C CA . ARG B 1 177 ? 25.5 -1.068 -26.859 1 84.56 177 ARG B CA 1
ATOM 6236 C C . ARG B 1 177 ? 26.359 0.195 -26.891 1 84.56 177 ARG B C 1
ATOM 6238 O O . ARG B 1 177 ? 25.875 1.266 -27.266 1 84.56 177 ARG B O 1
ATOM 6245 N N . ASP B 1 178 ? 27.531 0.276 -26.359 1 82.94 178 ASP B N 1
ATOM 6246 C CA . ASP B 1 178 ? 28.594 1.262 -26.531 1 82.94 178 ASP B CA 1
ATOM 6247 C C . ASP B 1 178 ? 28.266 2.561 -25.797 1 82.94 178 ASP B C 1
ATOM 6249 O O . ASP B 1 178 ? 28.609 3.648 -26.266 1 82.94 178 ASP B O 1
ATOM 6253 N N . LYS B 1 179 ? 27.422 2.654 -24.859 1 88.75 179 LYS B N 1
ATOM 6254 C CA . LYS B 1 179 ? 27.125 3.846 -24.062 1 88.75 179 LYS B CA 1
ATOM 6255 C C . LYS B 1 179 ? 27.672 3.701 -22.641 1 88.75 179 LYS B C 1
ATOM 6257 O O . LYS B 1 179 ? 27.688 2.6 -22.078 1 88.75 179 LYS B O 1
ATOM 6262 N N . SER B 1 180 ? 28.109 4.816 -22.266 1 91.12 180 SER B N 1
ATOM 6263 C CA . SER B 1 180 ? 28.578 4.828 -20.875 1 91.12 180 SER B CA 1
ATOM 6264 C C . SER B 1 180 ? 27.391 4.883 -19.906 1 91.12 180 SER B C 1
ATOM 6266 O O . SER B 1 180 ? 26.266 5.195 -20.297 1 91.12 180 SER B O 1
ATOM 6268 N N . GLY B 1 181 ? 27.672 4.562 -18.703 1 91.75 181 GLY B N 1
ATOM 6269 C CA . GLY B 1 181 ? 26.641 4.633 -17.672 1 91.75 181 GLY B CA 1
ATOM 6270 C C . GLY B 1 181 ? 26.031 6.012 -17.547 1 91.75 181 GLY B C 1
ATOM 6271 O O . GLY B 1 181 ? 24.812 6.137 -17.359 1 91.75 181 GLY B O 1
ATOM 6272 N N . ALA B 1 182 ? 26.812 6.992 -17.609 1 92.06 182 ALA B N 1
ATOM 6273 C CA . ALA B 1 182 ? 26.328 8.367 -17.484 1 92.06 182 ALA B CA 1
ATOM 6274 C C . ALA B 1 182 ? 25.406 8.734 -18.641 1 92.06 182 ALA B C 1
ATOM 6276 O O . ALA B 1 182 ? 24.375 9.398 -18.438 1 92.06 182 ALA B O 1
ATOM 6277 N N . GLU B 1 183 ? 25.781 8.344 -19.828 1 92.25 183 GLU B N 1
ATOM 6278 C CA . GLU B 1 183 ? 24.953 8.609 -21 1 92.25 183 GLU B CA 1
ATOM 6279 C C . GLU B 1 183 ? 23.625 7.875 -20.906 1 92.25 183 GLU B C 1
ATOM 6281 O O . GLU B 1 183 ? 22.578 8.445 -21.219 1 92.25 183 GLU B O 1
ATOM 6286 N N . LEU B 1 184 ? 23.734 6.652 -20.5 1 93.31 184 LEU B N 1
ATOM 6287 C CA . LEU B 1 184 ? 22.531 5.844 -20.344 1 93.31 184 LEU B CA 1
ATOM 6288 C C . LEU B 1 184 ? 21.594 6.453 -19.312 1 93.31 184 LEU B C 1
ATOM 6290 O O . LEU B 1 184 ? 20.375 6.512 -19.516 1 93.31 184 LEU B O 1
ATOM 6294 N N . ALA B 1 185 ? 22.172 6.879 -18.188 1 92.62 185 ALA B N 1
ATOM 6295 C CA . ALA B 1 185 ? 21.375 7.457 -17.125 1 92.62 185 ALA B CA 1
ATOM 6296 C C . ALA B 1 185 ? 20.625 8.703 -17.594 1 92.62 185 ALA B C 1
ATOM 6298 O O . ALA B 1 185 ? 19.469 8.898 -17.266 1 92.62 185 ALA B O 1
ATOM 6299 N N . THR B 1 186 ? 21.297 9.492 -18.359 1 89.44 186 THR B N 1
ATOM 6300 C CA . THR B 1 186 ? 20.688 10.711 -18.875 1 89.44 186 THR B CA 1
ATOM 6301 C C . THR B 1 186 ? 19.531 10.375 -19.828 1 89.44 186 THR B C 1
ATOM 6303 O O . THR B 1 186 ? 18.469 11 -19.766 1 89.44 186 THR B O 1
ATOM 6306 N N . LEU B 1 187 ? 19.766 9.398 -20.641 1 89.56 187 LEU B N 1
ATOM 6307 C CA . LEU B 1 187 ? 18.75 9 -21.609 1 89.56 187 LEU B CA 1
ATOM 6308 C C . LEU B 1 187 ? 17.531 8.406 -20.906 1 89.56 187 LEU B C 1
ATOM 6310 O O . LEU B 1 187 ? 16.391 8.758 -21.219 1 89.56 187 LEU B O 1
ATOM 6314 N N . LEU B 1 188 ? 17.781 7.48 -20.016 1 92.19 188 LEU B N 1
ATOM 6315 C CA . LEU B 1 188 ? 16.703 6.805 -19.297 1 92.19 188 LEU B CA 1
ATOM 6316 C C . LEU B 1 188 ? 15.914 7.793 -18.453 1 92.19 188 LEU B C 1
ATOM 6318 O O . LEU B 1 188 ? 14.695 7.676 -18.328 1 92.19 188 LEU B O 1
ATOM 6322 N N . PHE B 1 189 ? 16.641 8.703 -17.891 1 89.12 189 PHE B N 1
ATOM 6323 C CA . PHE B 1 189 ? 15.977 9.703 -17.047 1 89.12 189 PHE B CA 1
ATOM 6324 C C . PHE B 1 189 ? 15.086 10.609 -17.906 1 89.12 189 PHE B C 1
ATOM 6326 O O . PHE B 1 189 ? 13.953 10.914 -17.516 1 89.12 189 PHE B O 1
ATOM 6333 N N . ARG B 1 190 ? 15.578 11.031 -18.938 1 85.12 190 ARG B N 1
ATOM 6334 C CA . ARG B 1 190 ? 14.82 11.891 -19.844 1 85.12 190 ARG B CA 1
ATOM 6335 C C . ARG B 1 190 ? 13.539 11.203 -20.312 1 85.12 190 ARG B C 1
ATOM 6337 O O . ARG B 1 190 ? 12.469 11.805 -20.297 1 85.12 190 ARG B O 1
ATOM 6344 N N . SER B 1 191 ? 13.656 9.977 -20.688 1 86.5 191 SER B N 1
ATOM 6345 C CA . SER B 1 191 ? 12.523 9.211 -21.188 1 86.5 191 SER B CA 1
ATOM 6346 C C . SER B 1 191 ? 11.492 8.969 -20.094 1 86.5 191 SER B C 1
ATOM 6348 O O . SER B 1 191 ? 10.289 8.898 -20.375 1 86.5 191 SER B O 1
ATOM 6350 N N . SER B 1 192 ? 11.945 8.789 -18.891 1 87.25 192 SER B N 1
ATOM 6351 C CA . SER B 1 192 ? 11.055 8.445 -17.797 1 87.25 192 SER B CA 1
ATOM 6352 C C . SER B 1 192 ? 10.344 9.688 -17.25 1 87.25 192 SER B C 1
ATOM 6354 O O . SER B 1 192 ? 9.289 9.578 -16.625 1 87.25 192 SER B O 1
ATOM 6356 N N . ARG B 1 193 ? 10.906 10.719 -17.422 1 77.5 193 ARG B N 1
ATOM 6357 C CA . ARG B 1 193 ? 10.344 11.969 -16.922 1 77.5 193 ARG B CA 1
ATOM 6358 C C . ARG B 1 193 ? 9.211 12.461 -17.812 1 77.5 193 ARG B C 1
ATOM 6360 O O . ARG B 1 193 ? 8.312 13.172 -17.359 1 77.5 193 ARG B O 1
ATOM 6367 N N . GLU B 1 194 ? 9.312 12.102 -18.969 1 69.31 194 GLU B N 1
ATOM 6368 C CA . GLU B 1 194 ? 8.281 12.562 -19.906 1 69.31 194 GLU B CA 1
ATOM 6369 C C . GLU B 1 194 ? 6.965 11.828 -19.672 1 69.31 194 GLU B C 1
ATOM 6371 O O . GLU B 1 194 ? 6.945 10.609 -19.516 1 69.31 194 GLU B O 1
ATOM 6376 N N . ARG B 1 195 ? 5.988 12.68 -19.406 1 64.94 195 ARG B N 1
ATOM 6377 C CA . ARG B 1 195 ? 4.668 12.133 -19.125 1 64.94 195 ARG B CA 1
ATOM 6378 C C . ARG B 1 195 ? 4.172 11.266 -20.281 1 64.94 195 ARG B C 1
ATOM 6380 O O . ARG B 1 195 ? 4.172 11.703 -21.422 1 64.94 195 ARG B O 1
ATOM 6387 N N . LEU B 1 196 ? 4.043 10.055 -19.859 1 68.19 196 LEU B N 1
ATOM 6388 C CA . LEU B 1 196 ? 3.471 9.133 -20.828 1 68.19 196 LEU B CA 1
ATOM 6389 C C . LEU B 1 196 ? 1.979 9.391 -21 1 68.19 196 LEU B C 1
ATOM 6391 O O . LEU B 1 196 ? 1.185 9.125 -20.109 1 68.19 196 LEU B O 1
ATOM 6395 N N . THR B 1 197 ? 1.657 10.281 -21.922 1 65.5 197 THR B N 1
ATOM 6396 C CA . THR B 1 197 ? 0.24 10.508 -22.172 1 65.5 197 THR B CA 1
ATOM 6397 C C . THR B 1 197 ? -0.302 9.492 -23.172 1 65.5 197 THR B C 1
ATOM 6399 O O . THR B 1 197 ? 0.116 9.469 -24.328 1 65.5 197 THR B O 1
ATOM 6402 N N . ALA B 1 198 ? -0.85 8.453 -22.625 1 71.75 198 ALA B N 1
ATOM 6403 C CA . ALA B 1 198 ? -1.406 7.453 -23.531 1 71.75 198 ALA B CA 1
ATOM 6404 C C . ALA B 1 198 ? -2.914 7.32 -23.344 1 71.75 198 ALA B C 1
ATOM 6406 O O . ALA B 1 198 ? -3.404 7.281 -22.203 1 71.75 198 ALA B O 1
ATOM 6407 N N . ASP B 1 199 ? -3.453 7.402 -24.453 1 78.12 199 ASP B N 1
ATOM 6408 C CA . ASP B 1 199 ? -4.898 7.219 -24.484 1 78.12 199 ASP B CA 1
ATOM 6409 C C . ASP B 1 199 ? -5.27 5.738 -24.422 1 78.12 199 ASP B C 1
ATOM 6411 O O . ASP B 1 199 ? -4.535 4.887 -24.938 1 78.12 199 ASP B O 1
ATOM 6415 N N . GLY B 1 200 ? -6.309 5.496 -23.891 1 81.12 200 GLY B N 1
ATOM 6416 C CA . GLY B 1 200 ? -6.793 4.129 -23.75 1 81.12 200 GLY B CA 1
ATOM 6417 C C . GLY B 1 200 ? -7.082 3.457 -25.078 1 81.12 200 GLY B C 1
ATOM 6418 O O . GLY B 1 200 ? -7.062 2.229 -25.172 1 81.12 200 GLY B O 1
ATOM 6419 N N . ALA B 1 201 ? -7.184 4.242 -26.062 1 81.31 201 ALA B N 1
ATOM 6420 C CA . ALA B 1 201 ? -7.531 3.715 -27.391 1 81.31 201 ALA B CA 1
ATOM 6421 C C . ALA B 1 201 ? -6.277 3.303 -28.156 1 81.31 201 ALA B C 1
ATOM 6423 O O . ALA B 1 201 ? -6.367 2.592 -29.156 1 81.31 201 ALA B O 1
ATOM 6424 N N . MET B 1 202 ? -5.188 3.584 -27.656 1 88.19 202 MET B N 1
ATOM 6425 C CA . MET B 1 202 ? -3.928 3.24 -28.312 1 88.19 202 MET B CA 1
ATOM 6426 C C . MET B 1 202 ? -3.719 1.73 -28.328 1 88.19 202 MET B C 1
ATOM 6428 O O . MET B 1 202 ? -4.004 1.048 -27.344 1 88.19 202 MET B O 1
ATOM 6432 N N . SER B 1 203 ? -3.318 1.253 -29.469 1 91.38 203 SER B N 1
ATOM 6433 C CA . SER B 1 203 ? -3.018 -0.172 -29.562 1 91.38 203 SER B CA 1
ATOM 6434 C C . SER B 1 203 ? -1.767 -0.521 -28.766 1 91.38 203 SER B C 1
ATOM 6436 O O . SER B 1 203 ? -0.877 0.316 -28.594 1 91.38 203 SER B O 1
ATOM 6438 N N . ILE B 1 204 ? -1.654 -1.717 -28.344 1 90.56 204 ILE B N 1
ATOM 6439 C CA . ILE B 1 204 ? -0.503 -2.17 -27.562 1 90.56 204 ILE B CA 1
ATOM 6440 C C . ILE B 1 204 ? 0.758 -2.092 -28.422 1 90.56 204 ILE B C 1
ATOM 6442 O O . ILE B 1 204 ? 1.829 -1.73 -27.938 1 90.56 204 ILE B O 1
ATOM 6446 N N . ALA B 1 205 ? 0.606 -2.432 -29.672 1 90.94 205 ALA B N 1
ATOM 6447 C CA . ALA B 1 205 ? 1.743 -2.369 -30.594 1 90.94 205 ALA B CA 1
ATOM 6448 C C . ALA B 1 205 ? 2.279 -0.944 -30.703 1 90.94 205 ALA B C 1
ATOM 6450 O O . ALA B 1 205 ? 3.492 -0.725 -30.641 1 90.94 205 ALA B O 1
ATOM 6451 N N . SER B 1 206 ? 1.366 0.002 -30.828 1 89.38 206 SER B N 1
ATOM 6452 C CA . SER B 1 206 ? 1.767 1.402 -30.922 1 89.38 206 SER B CA 1
ATOM 6453 C C . SER B 1 206 ? 2.381 1.884 -29.609 1 89.38 206 SER B C 1
ATOM 6455 O O . SER B 1 206 ? 3.342 2.654 -29.609 1 89.38 206 SER B O 1
ATOM 6457 N N . PHE B 1 207 ? 1.799 1.422 -28.641 1 91.31 207 PHE B N 1
ATOM 6458 C CA . PHE B 1 207 ? 2.312 1.761 -27.312 1 91.31 207 PHE B CA 1
ATOM 6459 C C . PHE B 1 207 ? 3.744 1.263 -27.156 1 91.31 207 PHE B C 1
ATOM 6461 O O . PHE B 1 207 ? 4.609 1.994 -26.656 1 91.31 207 PHE B O 1
ATOM 6468 N N . CYS B 1 208 ? 4.027 0.108 -27.547 1 90.88 208 CYS B N 1
ATOM 6469 C CA . CYS B 1 208 ? 5.352 -0.493 -27.438 1 90.88 208 CYS B CA 1
ATOM 6470 C C . CYS B 1 208 ? 6.355 0.238 -28.328 1 90.88 208 CYS B C 1
ATOM 6472 O O . CYS B 1 208 ? 7.496 0.466 -27.922 1 90.88 208 CYS B O 1
ATOM 6474 N N . ASP B 1 209 ? 5.93 0.56 -29.438 1 89.56 209 ASP B N 1
ATOM 6475 C CA . ASP B 1 209 ? 6.82 1.245 -30.375 1 89.56 209 ASP B CA 1
ATOM 6476 C C . ASP B 1 209 ? 7.23 2.613 -29.828 1 89.56 209 ASP B C 1
ATOM 6478 O O . ASP B 1 209 ? 8.383 3.027 -29.984 1 89.56 209 ASP B O 1
ATOM 6482 N N . LYS B 1 210 ? 6.336 3.182 -29.156 1 85.94 210 LYS B N 1
ATOM 6483 C CA . LYS B 1 210 ? 6.582 4.543 -28.703 1 85.94 210 LYS B CA 1
ATOM 6484 C C . LYS B 1 210 ? 7.367 4.551 -27.391 1 85.94 210 LYS B C 1
ATOM 6486 O O . LYS B 1 210 ? 8.305 5.328 -27.234 1 85.94 210 LYS B O 1
ATOM 6491 N N . PHE B 1 211 ? 7.02 3.664 -26.516 1 85.69 211 PHE B N 1
ATOM 6492 C CA . PHE B 1 211 ? 7.52 3.855 -25.156 1 85.69 211 PHE B CA 1
ATOM 6493 C C . PHE B 1 211 ? 8.484 2.738 -24.766 1 85.69 211 PHE B C 1
ATOM 6495 O O . PHE B 1 211 ? 9.242 2.873 -23.812 1 85.69 211 PHE B O 1
ATOM 6502 N N . CYS B 1 212 ? 8.477 1.674 -25.453 1 87.19 212 CYS B N 1
ATOM 6503 C CA . CYS B 1 212 ? 9.398 0.587 -25.141 1 87.19 212 CYS B CA 1
ATOM 6504 C C . CYS B 1 212 ? 10.578 0.587 -26.109 1 87.19 212 CYS B C 1
ATOM 6506 O O . CYS B 1 212 ? 11.719 0.83 -25.703 1 87.19 212 CYS B O 1
ATOM 6508 N N . ARG B 1 213 ? 10.273 0.612 -27.406 1 82.69 213 ARG B N 1
ATOM 6509 C CA . ARG B 1 213 ? 11.328 0.551 -28.406 1 82.69 213 ARG B CA 1
ATOM 6510 C C . ARG B 1 213 ? 11.875 1.94 -28.703 1 82.69 213 ARG B C 1
ATOM 6512 O O . ARG B 1 213 ? 13.094 2.129 -28.781 1 82.69 213 ARG B O 1
ATOM 6519 N N . GLY B 1 214 ? 11.023 2.82 -28.828 1 80.06 214 GLY B N 1
ATOM 6520 C CA . GLY B 1 214 ? 11.398 4.145 -29.312 1 80.06 214 GLY B CA 1
ATOM 6521 C C . GLY B 1 214 ? 12.086 4.984 -28.25 1 80.06 214 GLY B C 1
ATOM 6522 O O . GLY B 1 214 ? 13.102 5.625 -28.516 1 80.06 214 GLY B O 1
ATOM 6523 N N . ASP B 1 215 ? 11.539 4.949 -27.109 1 87.19 215 ASP B N 1
ATOM 6524 C CA . ASP B 1 215 ? 12.07 5.789 -26.047 1 87.19 215 ASP B CA 1
ATOM 6525 C C . ASP B 1 215 ? 12.055 5.055 -24.703 1 87.19 215 ASP B C 1
ATOM 6527 O O . ASP B 1 215 ? 11.312 5.43 -23.797 1 87.19 215 ASP B O 1
ATOM 6531 N N . PRO B 1 216 ? 13.023 4.098 -24.688 1 92.19 216 PRO B N 1
ATOM 6532 C CA . PRO B 1 216 ? 13.023 3.291 -23.453 1 92.19 216 PRO B CA 1
ATOM 6533 C C . PRO B 1 216 ? 13.422 4.09 -22.219 1 92.19 216 PRO B C 1
ATOM 6535 O O . PRO B 1 216 ? 14.328 4.926 -22.297 1 92.19 216 PRO B O 1
ATOM 6538 N N . GLY B 1 217 ? 12.75 3.867 -21.141 1 93.69 217 GLY B N 1
ATOM 6539 C CA . GLY B 1 217 ? 13.047 4.477 -19.844 1 93.69 217 GLY B CA 1
ATOM 6540 C C . GLY B 1 217 ? 13.406 3.463 -18.781 1 93.69 217 GLY B C 1
ATOM 6541 O O . GLY B 1 217 ? 13.75 2.318 -19.094 1 93.69 217 GLY B O 1
ATOM 6542 N N . TRP B 1 218 ? 13.453 3.895 -17.578 1 94.69 218 TRP B N 1
ATOM 6543 C CA . TRP B 1 218 ? 13.789 3.037 -16.453 1 94.69 218 TRP B CA 1
ATOM 6544 C C . TRP B 1 218 ? 12.789 1.897 -16.312 1 94.69 218 TRP B C 1
ATOM 6546 O O . TRP B 1 218 ? 13.148 0.785 -15.922 1 94.69 218 TRP B O 1
ATOM 6556 N N . ALA B 1 219 ? 11.523 2.193 -16.625 1 95.25 219 ALA B N 1
ATOM 6557 C CA . ALA B 1 219 ? 10.492 1.162 -16.531 1 95.25 219 ALA B CA 1
ATOM 6558 C C . ALA B 1 219 ? 10.727 0.06 -17.562 1 95.25 219 ALA B C 1
ATOM 6560 O O . ALA B 1 219 ? 10.484 -1.117 -17.281 1 95.25 219 ALA B O 1
ATOM 6561 N N . THR B 1 220 ? 11.172 0.407 -18.75 1 95.5 220 THR B N 1
ATOM 6562 C CA . THR B 1 220 ? 11.477 -0.57 -19.797 1 95.5 220 THR B CA 1
ATOM 6563 C C . THR B 1 220 ? 12.633 -1.471 -19.359 1 95.5 220 THR B C 1
ATOM 6565 O O . THR B 1 220 ? 12.578 -2.689 -19.547 1 95.5 220 THR B O 1
ATOM 6568 N N . LEU B 1 221 ? 13.617 -0.839 -18.859 1 96.19 221 LEU B N 1
ATOM 6569 C CA . LEU B 1 221 ? 14.75 -1.607 -18.344 1 96.19 221 LEU B CA 1
ATOM 6570 C C . LEU B 1 221 ? 14.312 -2.529 -17.219 1 96.19 221 LEU B C 1
ATOM 6572 O O . LEU B 1 221 ? 14.719 -3.689 -17.156 1 96.19 221 LEU B O 1
ATOM 6576 N N . GLY B 1 222 ? 13.516 -1.991 -16.312 1 97.56 222 GLY B N 1
ATOM 6577 C CA . GLY B 1 222 ? 13 -2.795 -15.219 1 97.56 222 GLY B CA 1
ATOM 6578 C C . GLY B 1 222 ? 12.211 -4.004 -15.688 1 97.56 222 GLY B C 1
ATOM 6579 O O . GLY B 1 222 ? 12.375 -5.102 -15.148 1 97.56 222 GLY B O 1
ATOM 6580 N N . LEU B 1 223 ? 11.375 -3.818 -16.672 1 97.06 223 LEU B N 1
ATOM 6581 C CA . LEU B 1 223 ? 10.57 -4.914 -17.203 1 97.06 223 LEU B CA 1
ATOM 6582 C C . LEU B 1 223 ? 11.453 -5.992 -17.812 1 97.06 223 LEU B C 1
ATOM 6584 O O . LEU B 1 223 ? 11.195 -7.184 -17.641 1 97.06 223 LEU B O 1
ATOM 6588 N N . PHE B 1 224 ? 12.484 -5.562 -18.516 1 97 224 PHE B N 1
ATOM 6589 C CA . PHE B 1 224 ? 13.445 -6.508 -19.078 1 97 224 PHE B CA 1
ATOM 6590 C C . PHE B 1 224 ? 14.102 -7.324 -17.969 1 97 224 PHE B C 1
ATOM 6592 O O . PHE B 1 224 ? 14.195 -8.555 -18.078 1 97 224 PHE B O 1
ATOM 6599 N N . LEU B 1 225 ? 14.508 -6.664 -16.922 1 97.75 225 LEU B N 1
ATOM 6600 C CA . LEU B 1 225 ? 15.219 -7.332 -15.844 1 97.75 225 LEU B CA 1
ATOM 6601 C C . LEU B 1 225 ? 14.289 -8.281 -15.086 1 97.75 225 LEU B C 1
ATOM 6603 O O . LEU B 1 225 ? 14.719 -9.336 -14.625 1 97.75 225 LEU B O 1
ATOM 6607 N N . VAL B 1 226 ? 13.023 -7.906 -14.938 1 97.19 226 VAL B N 1
ATOM 6608 C CA . VAL B 1 226 ? 12.047 -8.82 -14.352 1 97.19 226 VAL B CA 1
ATOM 6609 C C . VAL B 1 226 ? 11.891 -10.047 -15.242 1 97.19 226 VAL B C 1
ATOM 6611 O O . VAL B 1 226 ? 11.781 -11.172 -14.75 1 97.19 226 VAL B O 1
ATOM 6614 N N . GLY B 1 227 ? 11.844 -9.789 -16.547 1 95.94 227 GLY B N 1
ATOM 6615 C CA . GLY B 1 227 ? 11.812 -10.898 -17.484 1 95.94 227 GLY B CA 1
ATOM 6616 C C . GLY B 1 227 ? 12.984 -11.844 -17.328 1 95.94 227 GLY B C 1
ATOM 6617 O O . GLY B 1 227 ? 12.812 -13.062 -17.391 1 95.94 227 GLY B O 1
ATOM 6618 N N . VAL B 1 228 ? 14.133 -11.281 -17.094 1 97.12 228 VAL B N 1
ATOM 6619 C CA . VAL B 1 228 ? 15.328 -12.094 -16.891 1 97.12 228 VAL B CA 1
ATOM 6620 C C . VAL B 1 228 ? 15.164 -12.945 -15.633 1 97.12 228 VAL B C 1
ATOM 6622 O O . VAL B 1 228 ? 15.43 -14.148 -15.648 1 97.12 228 VAL B O 1
ATOM 6625 N N . SER B 1 229 ? 14.734 -12.344 -14.578 1 95.62 229 SER B N 1
ATOM 6626 C CA . SER B 1 229 ? 14.562 -13.047 -13.32 1 95.62 229 SER B CA 1
ATOM 6627 C C . SER B 1 229 ? 13.578 -14.203 -13.461 1 95.62 229 SER B C 1
ATOM 6629 O O . SER B 1 229 ? 13.812 -15.297 -12.938 1 95.62 229 SER B O 1
ATOM 6631 N N . ARG B 1 230 ? 12.531 -14 -14.18 1 92.94 230 ARG B N 1
ATOM 6632 C CA . ARG B 1 230 ? 11.508 -15.023 -14.383 1 92.94 230 ARG B CA 1
ATOM 6633 C C . ARG B 1 230 ? 12.023 -16.141 -15.289 1 92.94 230 ARG B C 1
ATOM 6635 O O . ARG B 1 230 ? 11.758 -17.312 -15.039 1 92.94 230 ARG B O 1
ATOM 6642 N N . ALA B 1 231 ? 12.68 -15.75 -16.297 1 93.75 231 ALA B N 1
ATOM 6643 C CA . ALA B 1 231 ? 13.234 -16.734 -17.219 1 93.75 231 ALA B CA 1
ATOM 6644 C C . ALA B 1 231 ? 14.25 -17.641 -16.531 1 93.75 231 ALA B C 1
ATOM 6646 O O . ALA B 1 231 ? 14.289 -18.844 -16.766 1 93.75 231 ALA B O 1
ATOM 6647 N N . VAL B 1 232 ? 15.07 -17.047 -15.68 1 93.94 232 VAL B N 1
ATOM 6648 C CA . VAL B 1 232 ? 16.078 -17.812 -14.938 1 93.94 232 VAL B CA 1
ATOM 6649 C C . VAL B 1 232 ? 15.383 -18.797 -14.008 1 93.94 232 VAL B C 1
ATOM 6651 O O . VAL B 1 232 ? 15.852 -19.938 -13.844 1 93.94 232 VAL B O 1
ATOM 6654 N N . GLU B 1 233 ? 14.305 -18.391 -13.438 1 87.06 233 GLU B N 1
ATOM 6655 C CA . GLU B 1 233 ? 13.555 -19.234 -12.523 1 87.06 233 GLU B CA 1
ATOM 6656 C C . GLU B 1 233 ? 13.039 -20.5 -13.227 1 87.06 233 GLU B C 1
ATOM 6658 O O . GLU B 1 233 ? 13 -21.578 -12.625 1 87.06 233 GLU B O 1
ATOM 6663 N N . ASP B 1 234 ? 12.68 -20.375 -14.469 1 84.81 234 ASP B N 1
ATOM 6664 C CA . ASP B 1 234 ? 12.047 -21.453 -15.195 1 84.81 234 ASP B CA 1
ATOM 6665 C C . ASP B 1 234 ? 13.07 -22.266 -15.977 1 84.81 234 ASP B C 1
ATOM 6667 O O . ASP B 1 234 ? 12.734 -23.281 -16.609 1 84.81 234 ASP B O 1
ATOM 6671 N N . THR B 1 235 ? 14.359 -21.766 -15.977 1 88.75 235 THR B N 1
ATOM 6672 C CA . THR B 1 235 ? 15.391 -22.438 -16.75 1 88.75 235 THR B CA 1
ATOM 6673 C C . THR B 1 235 ? 16.484 -22.984 -15.836 1 88.75 235 THR B C 1
ATOM 6675 O O . THR B 1 235 ? 17.375 -22.234 -15.422 1 88.75 235 THR B O 1
ATOM 6678 N N . ALA B 1 236 ? 16.469 -24.234 -15.656 1 83.38 236 ALA B N 1
ATOM 6679 C CA . ALA B 1 236 ? 17.359 -24.859 -14.672 1 83.38 236 ALA B CA 1
ATOM 6680 C C . ALA B 1 236 ? 18.812 -24.797 -15.133 1 83.38 236 ALA B C 1
ATOM 6682 O O . ALA B 1 236 ? 19.719 -24.672 -14.305 1 83.38 236 ALA B O 1
ATOM 6683 N N . TYR B 1 237 ? 18.969 -24.953 -16.438 1 89.19 237 TYR B N 1
ATOM 6684 C CA . TYR B 1 237 ? 20.344 -25.031 -16.953 1 89.19 237 TYR B CA 1
ATOM 6685 C C . TYR B 1 237 ? 20.5 -24.172 -18.188 1 89.19 237 TYR B C 1
ATOM 6687 O O . TYR B 1 237 ? 19.766 -24.328 -19.172 1 89.19 237 TYR B O 1
ATOM 6695 N N . TYR B 1 238 ? 21.438 -23.188 -18.094 1 93.44 238 TYR B N 1
ATOM 6696 C CA . TYR B 1 238 ? 21.797 -22.312 -19.203 1 93.44 238 TYR B CA 1
ATOM 6697 C C . TYR B 1 238 ? 23.281 -21.953 -19.156 1 93.44 238 TYR B C 1
ATOM 6699 O O . TYR B 1 238 ? 23.656 -20.875 -18.703 1 93.44 238 TYR B O 1
ATOM 6707 N N . PRO B 1 239 ? 24.109 -22.719 -19.719 1 91.5 239 PRO B N 1
ATOM 6708 C CA . PRO B 1 239 ? 25.562 -22.672 -19.547 1 91.5 239 PRO B CA 1
ATOM 6709 C C . PRO B 1 239 ? 26.141 -21.328 -19.969 1 91.5 239 PRO B C 1
ATOM 6711 O O . PRO B 1 239 ? 27.188 -20.906 -19.453 1 91.5 239 PRO B O 1
ATOM 6714 N N . ALA B 1 240 ? 25.547 -20.672 -20.875 1 91.56 240 ALA B N 1
ATOM 6715 C CA . ALA B 1 240 ? 26.062 -19.375 -21.312 1 91.56 240 ALA B CA 1
ATOM 6716 C C . ALA B 1 240 ? 26.109 -18.391 -20.156 1 91.56 240 ALA B C 1
ATOM 6718 O O . ALA B 1 240 ? 26.922 -17.469 -20.141 1 91.56 240 ALA B O 1
ATOM 6719 N N . LEU B 1 241 ? 25.234 -18.562 -19.125 1 94.5 241 LEU B N 1
ATOM 6720 C CA . LEU B 1 241 ? 25.141 -17.609 -18.031 1 94.5 241 LEU B CA 1
ATOM 6721 C C . LEU B 1 241 ? 25.422 -18.281 -16.703 1 94.5 241 LEU B C 1
ATOM 6723 O O . LEU B 1 241 ? 26.078 -17.688 -15.828 1 94.5 241 LEU B O 1
ATOM 6727 N N . TYR B 1 242 ? 24.938 -19.406 -16.484 1 93.62 242 TYR B N 1
ATOM 6728 C CA . TYR B 1 242 ? 25.156 -20.156 -15.242 1 93.62 242 TYR B CA 1
ATOM 6729 C C . TYR B 1 242 ? 25.125 -21.656 -15.5 1 93.62 242 TYR B C 1
ATOM 6731 O O . TYR B 1 242 ? 24.375 -22.141 -16.359 1 93.62 242 TYR B O 1
ATOM 6739 N N . SER B 1 243 ? 25.953 -22.375 -14.719 1 91.88 243 SER B N 1
ATOM 6740 C CA . SER B 1 243 ? 26.031 -23.828 -14.844 1 91.88 243 SER B CA 1
ATOM 6741 C C . SER B 1 243 ? 25.703 -24.516 -13.523 1 91.88 243 SER B C 1
ATOM 6743 O O . SER B 1 243 ? 25.594 -25.75 -13.469 1 91.88 243 SER B O 1
ATOM 6745 N N . THR B 1 244 ? 25.625 -23.734 -12.531 1 90.25 244 THR B N 1
ATOM 6746 C CA . THR B 1 244 ? 25.328 -24.281 -11.211 1 90.25 244 THR B CA 1
ATOM 6747 C C . THR B 1 244 ? 24.047 -23.656 -10.648 1 90.25 244 THR B C 1
ATOM 6749 O O . THR B 1 244 ? 23.609 -22.609 -11.117 1 90.25 244 THR B O 1
ATOM 6752 N N . ARG B 1 245 ? 23.516 -24.312 -9.719 1 85.75 245 ARG B N 1
ATOM 6753 C CA . ARG B 1 245 ? 22.328 -23.812 -9.055 1 85.75 245 ARG B CA 1
ATOM 6754 C C . ARG B 1 245 ? 22.609 -22.5 -8.32 1 85.75 245 ARG B C 1
ATOM 6756 O O . ARG B 1 245 ? 21.766 -21.609 -8.297 1 85.75 245 ARG B O 1
ATOM 6763 N N . ASN B 1 246 ? 23.719 -22.438 -7.781 1 83.94 246 ASN B N 1
ATOM 6764 C CA . ASN B 1 246 ? 24.109 -21.203 -7.098 1 83.94 246 ASN B CA 1
ATOM 6765 C C . ASN B 1 246 ? 24.234 -20.047 -8.07 1 83.94 246 ASN B C 1
ATOM 6767 O O . ASN B 1 246 ? 23.844 -18.906 -7.746 1 83.94 246 ASN B O 1
ATOM 6771 N N . GLY B 1 247 ? 24.812 -20.406 -9.156 1 87.81 247 GLY B N 1
ATOM 6772 C CA . GLY B 1 247 ? 24.891 -19.375 -10.188 1 87.81 247 GLY B CA 1
ATOM 6773 C C . GLY B 1 247 ? 23.531 -18.922 -10.688 1 87.81 247 GLY B C 1
ATOM 6774 O O . GLY B 1 247 ? 23.328 -17.734 -10.953 1 87.81 247 GLY B O 1
ATOM 6775 N N . GLN B 1 248 ? 22.656 -19.859 -10.797 1 92.25 248 GLN B N 1
ATOM 6776 C CA . GLN B 1 248 ? 21.297 -19.562 -11.211 1 92.25 248 GLN B CA 1
ATOM 6777 C C . GLN B 1 248 ? 20.609 -18.625 -10.219 1 92.25 248 GLN B C 1
ATOM 6779 O O . GLN B 1 248 ? 20.031 -17.609 -10.609 1 92.25 248 GLN B O 1
ATOM 6784 N N . ARG B 1 249 ? 20.719 -18.906 -9.008 1 87.44 249 ARG B N 1
ATOM 6785 C CA . ARG B 1 249 ? 20.094 -18.109 -7.957 1 87.44 249 ARG B CA 1
ATOM 6786 C C . ARG B 1 249 ? 20.703 -16.719 -7.875 1 87.44 249 ARG B C 1
ATOM 6788 O O . ARG B 1 249 ? 20 -15.734 -7.652 1 87.44 249 ARG B O 1
ATOM 6795 N N . HIS B 1 250 ? 21.938 -16.734 -8.016 1 87.38 250 HIS B N 1
ATOM 6796 C CA . HIS B 1 250 ? 22.625 -15.445 -7.961 1 87.38 250 HIS B CA 1
ATOM 6797 C C . HIS B 1 250 ? 22.156 -14.523 -9.078 1 87.38 250 HIS B C 1
ATOM 6799 O O . HIS B 1 250 ? 21.891 -13.344 -8.836 1 87.38 250 HIS B O 1
ATOM 6805 N N . LEU B 1 251 ? 22.078 -15.047 -10.242 1 93.31 251 LEU B N 1
ATOM 6806 C CA . LEU B 1 251 ? 21.625 -14.234 -11.367 1 93.31 251 LEU B CA 1
ATOM 6807 C C . LEU B 1 251 ? 20.172 -13.812 -11.188 1 93.31 251 LEU B C 1
ATOM 6809 O O . LEU B 1 251 ? 19.812 -12.68 -11.5 1 93.31 251 LEU B O 1
ATOM 6813 N N . GLN B 1 252 ? 19.359 -14.695 -10.734 1 93.69 252 GLN B N 1
ATOM 6814 C CA . GLN B 1 252 ? 17.953 -14.414 -10.492 1 93.69 252 GLN B CA 1
ATOM 6815 C C . GLN B 1 252 ? 17.781 -13.273 -9.5 1 93.69 252 GLN B C 1
ATOM 6817 O O . GLN B 1 252 ? 17.031 -12.32 -9.766 1 93.69 252 GLN B O 1
ATOM 6822 N N . ARG B 1 253 ? 18.469 -13.297 -8.43 1 88.88 253 ARG B N 1
ATOM 6823 C CA . ARG B 1 253 ? 18.359 -12.297 -7.375 1 88.88 253 ARG B CA 1
ATOM 6824 C C . ARG B 1 253 ? 18.969 -10.961 -7.82 1 88.88 253 ARG B C 1
ATOM 6826 O O . ARG B 1 253 ? 18.438 -9.898 -7.492 1 88.88 253 ARG B O 1
ATOM 6833 N N . THR B 1 254 ? 20.047 -11.109 -8.484 1 90.81 254 THR B N 1
ATOM 6834 C CA . THR B 1 254 ? 20.672 -9.898 -8.984 1 90.81 254 THR B CA 1
ATOM 6835 C C . THR B 1 254 ? 19.766 -9.172 -9.961 1 90.81 254 THR B C 1
ATOM 6837 O O . THR B 1 254 ? 19.609 -7.949 -9.891 1 90.81 254 THR B O 1
ATOM 6840 N N . ALA B 1 255 ? 19.203 -9.93 -10.852 1 95.31 255 ALA B N 1
ATOM 6841 C CA . ALA B 1 255 ? 18.281 -9.336 -11.82 1 95.31 255 ALA B CA 1
ATOM 6842 C C . ALA B 1 255 ? 17.094 -8.672 -11.125 1 95.31 255 ALA B C 1
ATOM 6844 O O . ALA B 1 255 ? 16.688 -7.57 -11.492 1 95.31 255 ALA B O 1
ATOM 6845 N N . LEU B 1 256 ? 16.562 -9.312 -10.117 1 94.56 256 LEU B N 1
ATOM 6846 C CA . LEU B 1 256 ? 15.422 -8.766 -9.391 1 94.56 256 LEU B CA 1
ATOM 6847 C C . LEU B 1 256 ? 15.82 -7.512 -8.609 1 94.56 256 LEU B C 1
ATOM 6849 O O . LEU B 1 256 ? 15.078 -6.527 -8.586 1 94.56 256 LEU B O 1
ATOM 6853 N N . ARG B 1 257 ? 16.953 -7.555 -8 1 90.12 257 ARG B N 1
ATOM 6854 C CA . ARG B 1 257 ? 17.453 -6.387 -7.273 1 90.12 257 ARG B CA 1
ATOM 6855 C C . ARG B 1 257 ? 17.625 -5.195 -8.211 1 90.12 257 ARG B C 1
ATOM 6857 O O . ARG B 1 257 ? 17.312 -4.059 -7.836 1 90.12 257 ARG B O 1
ATOM 6864 N N . CYS B 1 258 ? 18.156 -5.484 -9.328 1 94.19 258 CYS B N 1
ATOM 6865 C CA . CYS B 1 258 ? 18.328 -4.43 -10.32 1 94.19 258 CYS B CA 1
ATOM 6866 C C . CYS B 1 258 ? 16.969 -3.9 -10.781 1 94.19 258 CYS B C 1
ATOM 6868 O O . CYS B 1 258 ? 16.812 -2.695 -10.992 1 94.19 258 CYS B O 1
ATOM 6870 N N . ALA B 1 259 ? 16.031 -4.809 -10.969 1 96.44 259 ALA B N 1
ATOM 6871 C CA . ALA B 1 259 ? 14.688 -4.391 -11.336 1 96.44 259 ALA B CA 1
ATOM 6872 C C . ALA B 1 259 ? 14.062 -3.525 -10.242 1 96.44 259 ALA B C 1
ATOM 6874 O O . ALA B 1 259 ? 13.359 -2.553 -10.539 1 96.44 259 ALA B O 1
ATOM 6875 N N . ASP B 1 260 ? 14.32 -3.879 -9 1 93.38 260 ASP B N 1
ATOM 6876 C CA . ASP B 1 260 ? 13.836 -3.088 -7.871 1 93.38 260 ASP B CA 1
ATOM 6877 C C . ASP B 1 260 ? 14.398 -1.669 -7.914 1 93.38 260 ASP B C 1
ATOM 6879 O O . ASP B 1 260 ? 13.68 -0.704 -7.641 1 93.38 260 ASP B O 1
ATOM 6883 N N . GLN B 1 261 ? 15.617 -1.598 -8.219 1 91.56 261 GLN B N 1
ATOM 6884 C CA . GLN B 1 261 ? 16.25 -0.287 -8.297 1 91.56 261 GLN B CA 1
ATOM 6885 C C . GLN B 1 261 ? 15.641 0.559 -9.406 1 91.56 261 GLN B C 1
ATOM 6887 O O . GLN B 1 261 ? 15.406 1.756 -9.234 1 91.56 261 GLN B O 1
ATOM 6892 N N . CYS B 1 262 ? 15.438 -0.05 -10.523 1 95.25 262 CYS B N 1
ATOM 6893 C CA . CYS B 1 262 ? 14.773 0.655 -11.617 1 95.25 262 CYS B CA 1
ATOM 6894 C C . CYS B 1 262 ? 13.398 1.147 -11.188 1 95.25 262 CYS B C 1
ATOM 6896 O O . CYS B 1 262 ? 13.016 2.279 -11.5 1 95.25 262 CYS B O 1
ATOM 6898 N N . LEU B 1 263 ? 12.672 0.301 -10.523 1 95.62 263 LEU B N 1
ATOM 6899 C CA . LEU B 1 263 ? 11.328 0.64 -10.062 1 95.62 263 LEU B CA 1
ATOM 6900 C C . LEU B 1 263 ? 11.367 1.79 -9.062 1 95.62 263 LEU B C 1
ATOM 6902 O O . LEU B 1 263 ? 10.539 2.705 -9.133 1 95.62 263 LEU B O 1
ATOM 6906 N N . GLU B 1 264 ? 12.281 1.749 -8.18 1 89.31 264 GLU B N 1
ATOM 6907 C CA . GLU B 1 264 ? 12.406 2.809 -7.188 1 89.31 264 GLU B CA 1
ATOM 6908 C C . GLU B 1 264 ? 12.719 4.148 -7.844 1 89.31 264 GLU B C 1
ATOM 6910 O O . GLU B 1 264 ? 12.234 5.191 -7.402 1 89.31 264 GLU B O 1
ATOM 6915 N N . ILE B 1 265 ? 13.523 4.121 -8.828 1 89.44 265 ILE B N 1
ATOM 6916 C CA . ILE B 1 265 ? 13.836 5.344 -9.562 1 89.44 265 ILE B CA 1
ATOM 6917 C C . ILE B 1 265 ? 12.57 5.875 -10.234 1 89.44 265 ILE B C 1
ATOM 6919 O O . ILE B 1 265 ? 12.273 7.066 -10.164 1 89.44 265 ILE B O 1
ATOM 6923 N N . CYS B 1 266 ? 11.828 4.988 -10.859 1 90.19 266 CYS B N 1
ATOM 6924 C CA . CYS B 1 266 ? 10.578 5.383 -11.492 1 90.19 266 CYS B CA 1
ATOM 6925 C C . CYS B 1 266 ? 9.633 6.02 -10.477 1 90.19 266 CYS B C 1
ATOM 6927 O O . CYS B 1 266 ? 9.023 7.055 -10.758 1 90.19 266 CYS B O 1
ATOM 6929 N N . LEU B 1 267 ? 9.531 5.422 -9.352 1 86.75 267 LEU B N 1
ATOM 6930 C CA . LEU B 1 267 ? 8.609 5.887 -8.328 1 86.75 267 LEU B CA 1
ATOM 6931 C C . LEU B 1 267 ? 9.055 7.238 -7.773 1 86.75 267 LEU B C 1
ATOM 6933 O O . LEU B 1 267 ? 8.211 8.078 -7.441 1 86.75 267 LEU B O 1
ATOM 6937 N N . SER B 1 268 ? 10.32 7.426 -7.695 1 81.56 268 SER B N 1
ATOM 6938 C CA . SER B 1 268 ? 10.852 8.664 -7.141 1 81.56 268 SER B CA 1
ATOM 6939 C C . SER B 1 268 ? 10.578 9.844 -8.062 1 81.56 268 SER B C 1
ATOM 6941 O O . SER B 1 268 ? 10.555 11 -7.617 1 81.56 268 SER B O 1
ATOM 6943 N N . LEU B 1 269 ? 10.32 9.602 -9.32 1 79.94 269 LEU B N 1
ATOM 6944 C CA . LEU B 1 269 ? 10.062 10.664 -10.289 1 79.94 269 LEU B CA 1
ATOM 6945 C C . LEU B 1 269 ? 8.633 11.172 -10.18 1 79.94 269 LEU B C 1
ATOM 6947 O O . LEU B 1 269 ? 8.305 12.234 -10.711 1 79.94 269 LEU B O 1
ATOM 6951 N N . ASP B 1 270 ? 7.773 10.461 -9.469 1 77.44 270 ASP B N 1
ATOM 6952 C CA . ASP B 1 270 ? 6.379 10.844 -9.25 1 77.44 270 ASP B CA 1
ATOM 6953 C C . ASP B 1 270 ? 5.66 11.094 -10.57 1 77.44 270 ASP B C 1
ATOM 6955 O O . ASP B 1 270 ? 4.941 12.086 -10.719 1 77.44 270 ASP B O 1
ATOM 6959 N N . CYS B 1 271 ? 6.035 10.367 -11.633 1 79.69 271 CYS B N 1
ATOM 6960 C CA . CYS B 1 271 ? 5.379 10.398 -12.938 1 79.69 271 CYS B CA 1
ATOM 6961 C C . CYS B 1 271 ? 4.625 9.094 -13.188 1 79.69 271 CYS B C 1
ATOM 6963 O O . CYS B 1 271 ? 5.004 8.312 -14.062 1 79.69 271 CYS B O 1
ATOM 6965 N N . LEU B 1 272 ? 3.545 9.008 -12.578 1 84.38 272 LEU B N 1
ATOM 6966 C CA . LEU B 1 272 ? 2.779 7.77 -12.656 1 84.38 272 LEU B CA 1
ATOM 6967 C C . LEU B 1 272 ? 2.305 7.512 -14.078 1 84.38 272 LEU B C 1
ATOM 6969 O O . LEU B 1 272 ? 1.787 8.414 -14.742 1 84.38 272 LEU B O 1
ATOM 6973 N N . ASN B 1 273 ? 2.559 6.379 -14.562 1 88 273 ASN B N 1
ATOM 6974 C CA . ASN B 1 273 ? 2.098 5.988 -15.891 1 88 273 ASN B CA 1
ATOM 6975 C C . ASN B 1 273 ? 1.836 4.488 -15.977 1 88 273 ASN B C 1
ATOM 6977 O O . ASN B 1 273 ? 2.115 3.752 -15.031 1 88 273 ASN B O 1
ATOM 6981 N N . ASP B 1 274 ? 1.334 4.055 -17.094 1 90.25 274 ASP B N 1
ATOM 6982 C CA . ASP B 1 274 ? 0.926 2.666 -17.266 1 90.25 274 ASP B CA 1
ATOM 6983 C C . ASP B 1 274 ? 2.135 1.733 -17.25 1 90.25 274 ASP B C 1
ATOM 6985 O O . ASP B 1 274 ? 2.057 0.618 -16.734 1 90.25 274 ASP B O 1
ATOM 6989 N N . LEU B 1 275 ? 3.178 2.17 -17.797 1 92.38 275 LEU B N 1
ATOM 6990 C CA . LEU B 1 275 ? 4.371 1.335 -17.875 1 92.38 275 LEU B CA 1
ATOM 6991 C C . LEU B 1 275 ? 4.922 1.048 -16.484 1 92.38 275 LEU B C 1
ATOM 6993 O O . LEU B 1 275 ? 5.336 -0.076 -16.188 1 92.38 275 LEU B O 1
ATOM 6997 N N . GLN B 1 276 ? 4.973 2.021 -15.703 1 93 276 GLN B N 1
ATOM 6998 C CA . GLN B 1 276 ? 5.406 1.861 -14.32 1 93 276 GLN B CA 1
ATOM 6999 C C . GLN B 1 276 ? 4.492 0.899 -13.57 1 93 276 GLN B C 1
ATOM 7001 O O . GLN B 1 276 ? 4.961 0.083 -12.773 1 93 276 GLN B O 1
ATOM 7006 N N . LEU B 1 277 ? 3.201 1.022 -13.781 1 94.88 277 LEU B N 1
ATOM 7007 C CA . LEU B 1 277 ? 2.244 0.135 -13.133 1 94.88 277 LEU B CA 1
ATOM 7008 C C . LEU B 1 277 ? 2.482 -1.315 -13.539 1 94.88 277 LEU B C 1
ATOM 7010 O O . LEU B 1 277 ? 2.449 -2.215 -12.695 1 94.88 277 LEU B O 1
ATOM 7014 N N . LEU B 1 278 ? 2.705 -1.535 -14.781 1 95.06 278 LEU B N 1
ATOM 7015 C CA . LEU B 1 278 ? 2.98 -2.881 -15.273 1 95.06 278 LEU B CA 1
ATOM 7016 C C . LEU B 1 278 ? 4.258 -3.436 -14.656 1 95.06 278 LEU B C 1
ATOM 7018 O O . LEU B 1 278 ? 4.312 -4.605 -14.273 1 95.06 278 LEU B O 1
ATOM 7022 N N . LEU B 1 279 ? 5.246 -2.572 -14.57 1 97.19 279 LEU B N 1
ATOM 7023 C CA . LEU B 1 279 ? 6.484 -2.984 -13.922 1 97.19 279 LEU B CA 1
ATOM 7024 C C . LEU B 1 279 ? 6.242 -3.344 -12.461 1 97.19 279 LEU B C 1
ATOM 7026 O O . LEU B 1 279 ? 6.789 -4.332 -11.961 1 97.19 279 LEU B O 1
ATOM 7030 N N . GLN B 1 280 ? 5.449 -2.541 -11.766 1 97.25 280 GLN B N 1
ATOM 7031 C CA . GLN B 1 280 ? 5.145 -2.809 -10.367 1 97.25 280 GLN B CA 1
ATOM 7032 C C . GLN B 1 280 ? 4.457 -4.164 -10.203 1 97.25 280 GLN B C 1
ATOM 7034 O O . GLN B 1 280 ? 4.793 -4.926 -9.297 1 97.25 280 GLN B O 1
ATOM 7039 N N . TYR B 1 281 ? 3.547 -4.461 -11.055 1 95.88 281 TYR B N 1
ATOM 7040 C CA . TYR B 1 281 ? 2.816 -5.719 -10.938 1 95.88 281 TYR B CA 1
ATOM 7041 C C . TYR B 1 281 ? 3.734 -6.906 -11.195 1 95.88 281 TYR B C 1
ATOM 7043 O O . TYR B 1 281 ? 3.721 -7.887 -10.445 1 95.88 281 TYR B O 1
ATOM 7051 N N . GLU B 1 282 ? 4.465 -6.797 -12.281 1 95.75 282 GLU B N 1
ATOM 7052 C CA . GLU B 1 282 ? 5.363 -7.898 -12.609 1 95.75 282 GLU B CA 1
ATOM 7053 C C . GLU B 1 282 ? 6.441 -8.062 -11.539 1 95.75 282 GLU B C 1
ATOM 7055 O O . GLU B 1 282 ? 6.887 -9.18 -11.266 1 95.75 282 GLU B O 1
ATOM 7060 N N . ASN B 1 283 ? 6.891 -6.949 -11.023 1 96.5 283 ASN B N 1
ATOM 7061 C CA . ASN B 1 283 ? 7.84 -6.984 -9.914 1 96.5 283 ASN B CA 1
ATOM 7062 C C . ASN B 1 283 ? 7.254 -7.688 -8.695 1 96.5 283 ASN B C 1
ATOM 7064 O O . ASN B 1 283 ? 7.953 -8.438 -8.016 1 96.5 283 ASN B O 1
ATOM 7068 N N . PHE B 1 284 ? 6.02 -7.492 -8.383 1 95 284 PHE B N 1
ATOM 7069 C CA . PHE B 1 284 ? 5.316 -8.172 -7.301 1 95 284 PHE B CA 1
ATOM 7070 C C . PHE B 1 284 ? 5.301 -9.68 -7.531 1 95 284 PHE B C 1
ATOM 7072 O O . PHE B 1 284 ? 5.594 -10.453 -6.621 1 95 284 PHE B O 1
ATOM 7079 N N . ILE B 1 285 ? 4.984 -10.07 -8.711 1 91.31 285 ILE B N 1
ATOM 7080 C CA . ILE B 1 285 ? 4.941 -11.492 -9.039 1 91.31 285 ILE B CA 1
ATOM 7081 C C . ILE B 1 285 ? 6.324 -12.102 -8.852 1 91.31 285 ILE B C 1
ATOM 7083 O O . ILE B 1 285 ? 6.457 -13.195 -8.305 1 91.31 285 ILE B O 1
ATOM 7087 N N . ALA B 1 286 ? 7.305 -11.383 -9.328 1 92.25 286 ALA B N 1
ATOM 7088 C CA . ALA B 1 286 ? 8.664 -11.891 -9.203 1 92.25 286 ALA B CA 1
ATOM 7089 C C . ALA B 1 286 ? 9.062 -12.055 -7.738 1 92.25 286 ALA B C 1
ATOM 7091 O O . ALA B 1 286 ? 9.688 -13.055 -7.367 1 92.25 286 ALA B O 1
ATOM 7092 N N . HIS B 1 287 ? 8.695 -11.133 -6.93 1 90.69 287 HIS B N 1
ATOM 7093 C CA . HIS B 1 287 ? 9 -11.227 -5.504 1 90.69 287 HIS B CA 1
ATOM 7094 C C . HIS B 1 287 ? 8.25 -12.383 -4.859 1 90.69 287 HIS B C 1
ATOM 7096 O O . HIS B 1 287 ? 8.773 -13.047 -3.961 1 90.69 287 HIS B O 1
ATOM 7102 N N . SER B 1 288 ? 7.031 -12.594 -5.254 1 87.94 288 SER B N 1
ATOM 7103 C CA . SER B 1 288 ? 6.273 -13.719 -4.723 1 87.94 288 SER B CA 1
ATOM 7104 C C . SER B 1 288 ? 6.965 -15.039 -5.023 1 87.94 288 SER B C 1
ATOM 7106 O O . SER B 1 288 ? 6.906 -15.977 -4.219 1 87.94 288 SER B O 1
ATOM 7108 N N . MET B 1 289 ? 7.691 -15.078 -6.137 1 84.75 289 MET B N 1
ATOM 7109 C CA . MET B 1 289 ? 8.359 -16.312 -6.547 1 84.75 289 MET B CA 1
ATOM 7110 C C . MET B 1 289 ? 9.703 -16.453 -5.848 1 84.75 289 MET B C 1
ATOM 7112 O O . MET B 1 289 ? 10.125 -17.578 -5.531 1 84.75 289 MET B O 1
ATOM 7116 N N . ILE B 1 290 ? 10.32 -15.367 -5.605 1 85.38 290 ILE B N 1
ATOM 7117 C CA . ILE B 1 290 ? 11.688 -15.43 -5.086 1 85.38 290 ILE B CA 1
ATOM 7118 C C . ILE B 1 290 ? 11.664 -15.336 -3.562 1 85.38 290 ILE B C 1
ATOM 7120 O O . ILE B 1 290 ? 12.43 -16.016 -2.883 1 85.38 290 ILE B O 1
ATOM 7124 N N . ASP B 1 291 ? 10.805 -14.477 -3.062 1 82.94 291 ASP B N 1
ATOM 7125 C CA . ASP B 1 291 ? 10.766 -14.281 -1.617 1 82.94 291 ASP B CA 1
ATOM 7126 C C . ASP B 1 291 ? 9.672 -15.141 -0.979 1 82.94 291 ASP B C 1
ATOM 7128 O O . ASP B 1 291 ? 9.703 -15.391 0.229 1 82.94 291 ASP B O 1
ATOM 7132 N N . GLY B 1 292 ? 8.773 -15.617 -1.764 1 83.19 292 GLY B N 1
ATOM 7133 C CA . GLY B 1 292 ? 7.695 -16.438 -1.233 1 83.19 292 GLY B CA 1
ATOM 7134 C C . GLY B 1 292 ? 6.375 -15.703 -1.129 1 83.19 292 GLY B C 1
ATOM 7135 O O . GLY B 1 292 ? 6.352 -14.477 -1.008 1 83.19 292 GLY B O 1
ATOM 7136 N N . ASP B 1 293 ? 5.379 -16.422 -1.043 1 80.56 293 ASP B N 1
ATOM 7137 C CA . ASP B 1 293 ? 4.023 -15.875 -1.041 1 80.56 293 ASP B CA 1
ATOM 7138 C C . ASP B 1 293 ? 3.66 -15.305 0.328 1 80.56 293 ASP B C 1
ATOM 7140 O O . ASP B 1 293 ? 2.785 -14.445 0.435 1 80.56 293 ASP B O 1
ATOM 7144 N N . GLN B 1 294 ? 4.305 -15.766 1.315 1 81.62 294 GLN B N 1
ATOM 7145 C CA . GLN B 1 294 ? 3.984 -15.305 2.662 1 81.62 294 GLN B CA 1
ATOM 7146 C C . GLN B 1 294 ? 4.867 -14.125 3.068 1 81.62 294 GLN B C 1
ATOM 7148 O O . GLN B 1 294 ? 4.695 -13.555 4.148 1 81.62 294 GLN B O 1
ATOM 7153 N N . SER B 1 295 ? 5.77 -13.82 2.18 1 83.56 295 SER B N 1
ATOM 7154 C CA . SER B 1 295 ? 6.727 -12.781 2.533 1 83.56 295 SER B CA 1
ATOM 7155 C C . SER B 1 295 ? 6.055 -11.414 2.611 1 83.56 295 SER B C 1
ATOM 7157 O O . SER B 1 295 ? 5.156 -11.117 1.824 1 83.56 295 SER B O 1
ATOM 7159 N N . TYR B 1 296 ? 6.547 -10.609 3.52 1 87.56 296 TYR B N 1
ATOM 7160 C CA . TYR B 1 296 ? 6.07 -9.234 3.629 1 87.56 296 TYR B CA 1
ATOM 7161 C C . TYR B 1 296 ? 6.418 -8.43 2.381 1 87.56 296 TYR B C 1
ATOM 7163 O O . TYR B 1 296 ? 5.66 -7.551 1.969 1 87.56 296 TYR B O 1
ATOM 7171 N N . HIS B 1 297 ? 7.48 -8.797 1.766 1 86.75 297 HIS B N 1
ATOM 7172 C CA . HIS B 1 297 ? 7.883 -8.078 0.558 1 86.75 297 HIS B CA 1
ATOM 7173 C C . HIS B 1 297 ? 6.824 -8.211 -0.534 1 86.75 297 HIS B C 1
ATOM 7175 O O . HIS B 1 297 ? 6.465 -7.215 -1.171 1 86.75 297 HIS B O 1
ATOM 7181 N N . SER B 1 298 ? 6.438 -9.414 -0.694 1 88.94 298 SER B N 1
ATOM 7182 C CA . SER B 1 298 ? 5.414 -9.641 -1.71 1 88.94 298 SER B CA 1
ATOM 7183 C C . SER B 1 298 ? 4.109 -8.938 -1.344 1 88.94 298 SER B C 1
ATOM 7185 O O . SER B 1 298 ? 3.461 -8.336 -2.201 1 88.94 298 SER B O 1
ATOM 7187 N N . TRP B 1 299 ? 3.734 -8.977 -0.069 1 92.69 299 TRP B N 1
ATOM 7188 C CA . TRP B 1 299 ? 2.518 -8.336 0.424 1 92.69 299 TRP B CA 1
ATOM 7189 C C . TRP B 1 299 ? 2.578 -6.824 0.226 1 92.69 299 TRP B C 1
ATOM 7191 O O . TRP B 1 299 ? 1.625 -6.219 -0.268 1 92.69 299 TRP B O 1
ATOM 7201 N N . ARG B 1 300 ? 3.656 -6.242 0.547 1 92.62 300 ARG B N 1
ATOM 7202 C CA . ARG B 1 300 ? 3.85 -4.801 0.436 1 92.62 300 ARG B CA 1
ATOM 7203 C C . ARG B 1 300 ? 3.836 -4.355 -1.022 1 92.62 300 ARG B C 1
ATOM 7205 O O . ARG B 1 300 ? 3.246 -3.326 -1.359 1 92.62 300 ARG B O 1
ATOM 7212 N N . ARG B 1 301 ? 4.52 -5.117 -1.859 1 94.5 301 ARG B N 1
ATOM 7213 C CA . ARG B 1 301 ? 4.578 -4.766 -3.275 1 94.5 301 ARG B CA 1
ATOM 7214 C C . ARG B 1 301 ? 3.186 -4.781 -3.898 1 94.5 301 ARG B C 1
ATOM 7216 O O . ARG B 1 301 ? 2.877 -3.949 -4.754 1 94.5 301 ARG B O 1
ATOM 7223 N N . LEU B 1 302 ? 2.387 -5.75 -3.504 1 95.56 302 LEU B N 1
ATOM 7224 C CA . LEU B 1 302 ? 1.009 -5.746 -3.984 1 95.56 302 LEU B CA 1
ATOM 7225 C C . LEU B 1 302 ? 0.271 -4.5 -3.51 1 95.56 302 LEU B C 1
ATOM 7227 O O . LEU B 1 302 ? -0.533 -3.93 -4.254 1 95.56 302 LEU B O 1
ATOM 7231 N N . GLY B 1 303 ? 0.497 -4.113 -2.293 1 95.12 303 GLY B N 1
ATOM 7232 C CA . GLY B 1 303 ? -0.061 -2.863 -1.803 1 95.12 303 GLY B CA 1
ATOM 7233 C C . GLY B 1 303 ? 0.322 -1.666 -2.652 1 95.12 303 GLY B C 1
ATOM 7234 O O . GLY B 1 303 ? -0.501 -0.78 -2.891 1 95.12 303 GLY B O 1
ATOM 7235 N N . ASP B 1 304 ? 1.535 -1.633 -3.082 1 94.62 304 ASP B N 1
ATOM 7236 C CA . ASP B 1 304 ? 2.01 -0.562 -3.953 1 94.62 304 ASP B CA 1
ATOM 7237 C C . ASP B 1 304 ? 1.262 -0.565 -5.285 1 94.62 304 ASP B C 1
ATOM 7239 O O . ASP B 1 304 ? 0.938 0.495 -5.824 1 94.62 304 ASP B O 1
ATOM 7243 N N . VAL B 1 305 ? 1.071 -1.751 -5.793 1 96.38 305 VAL B N 1
ATOM 7244 C CA . VAL B 1 305 ? 0.331 -1.88 -7.043 1 96.38 305 VAL B CA 1
ATOM 7245 C C . VAL B 1 305 ? -1.064 -1.281 -6.883 1 96.38 305 VAL B C 1
ATOM 7247 O O . VAL B 1 305 ? -1.516 -0.504 -7.727 1 96.38 305 VAL B O 1
ATOM 7250 N N . ILE B 1 306 ? -1.706 -1.607 -5.852 1 94.5 306 ILE B N 1
ATOM 7251 C CA . ILE B 1 306 ? -3.068 -1.156 -5.59 1 94.5 306 ILE B CA 1
ATOM 7252 C C . ILE B 1 306 ? -3.088 0.364 -5.441 1 94.5 306 ILE B C 1
ATOM 7254 O O . ILE B 1 306 ? -3.959 1.036 -6 1 94.5 306 ILE B O 1
ATOM 7258 N N . SER B 1 307 ? -2.133 0.873 -4.688 1 94.38 307 SER B N 1
ATOM 7259 C CA . SER B 1 307 ? -2.033 2.318 -4.527 1 94.38 307 SER B CA 1
ATOM 7260 C C . SER B 1 307 ? -1.875 3.018 -5.871 1 94.38 307 SER B C 1
ATOM 7262 O O . SER B 1 307 ? -2.467 4.074 -6.102 1 94.38 307 SER B O 1
ATOM 7264 N N . THR B 1 308 ? -1.098 2.475 -6.746 1 93.88 308 THR B N 1
ATOM 7265 C CA . THR B 1 308 ? -0.871 3.066 -8.062 1 93.88 308 THR B CA 1
ATOM 7266 C C . THR B 1 308 ? -2.129 2.979 -8.922 1 93.88 308 THR B C 1
ATOM 7268 O O . THR B 1 308 ? -2.453 3.916 -9.648 1 93.88 308 THR B O 1
ATOM 7271 N N . ILE B 1 309 ? -2.844 1.896 -8.867 1 93 309 ILE B N 1
ATOM 7272 C CA . ILE B 1 309 ? -4.086 1.721 -9.609 1 93 309 ILE B CA 1
ATOM 7273 C C . ILE B 1 309 ? -5.078 2.814 -9.227 1 93 309 ILE B C 1
ATOM 7275 O O . ILE B 1 309 ? -5.695 3.436 -10.094 1 93 309 ILE B O 1
ATOM 7279 N N . TYR B 1 310 ? -5.219 3.076 -7.969 1 90.69 310 TYR B N 1
ATOM 7280 C CA . TYR B 1 310 ? -6.141 4.098 -7.48 1 90.69 310 TYR B CA 1
ATOM 7281 C C . TYR B 1 310 ? -5.652 5.492 -7.852 1 90.69 310 TYR B C 1
ATOM 7283 O O . TYR B 1 310 ? -6.457 6.371 -8.172 1 90.69 310 TYR B O 1
ATOM 7291 N N . ALA B 1 311 ? -4.34 5.668 -7.785 1 91 311 ALA B N 1
ATOM 7292 C CA . ALA B 1 311 ? -3.781 6.973 -8.125 1 91 311 ALA B CA 1
ATOM 7293 C C . ALA B 1 311 ? -3.941 7.27 -9.609 1 91 311 ALA B C 1
ATOM 7295 O O . ALA B 1 311 ? -4.047 8.43 -10.008 1 91 311 ALA B O 1
ATOM 7296 N N . LEU B 1 312 ? -3.912 6.23 -10.438 1 88.88 312 LEU B N 1
ATOM 7297 C CA . LEU B 1 312 ? -4.098 6.402 -11.875 1 88.88 312 LEU B CA 1
ATOM 7298 C C . LEU B 1 312 ? -5.578 6.5 -12.227 1 88.88 312 LEU B C 1
ATOM 7300 O O . LEU B 1 312 ? -5.934 6.906 -13.336 1 88.88 312 LEU B O 1
ATOM 7304 N N . GLY B 1 313 ? -6.465 6.148 -11.32 1 87.25 313 GLY B N 1
ATOM 7305 C CA . GLY B 1 313 ? -7.902 6.234 -11.531 1 87.25 313 GLY B CA 1
ATOM 7306 C C . GLY B 1 313 ? -8.461 5.059 -12.305 1 87.25 313 GLY B C 1
ATOM 7307 O O . GLY B 1 313 ? -9.562 5.137 -12.852 1 87.25 313 GLY B O 1
ATOM 7308 N N . HIS B 1 314 ? -7.688 3.926 -12.383 1 86.19 314 HIS B N 1
ATOM 7309 C CA . HIS B 1 314 ? -8.133 2.777 -13.172 1 86.19 314 HIS B CA 1
ATOM 7310 C C . HIS B 1 314 ? -9.336 2.105 -12.523 1 86.19 314 HIS B C 1
ATOM 7312 O O . HIS B 1 314 ? -10.07 1.374 -13.188 1 86.19 314 HIS B O 1
ATOM 7318 N N . HIS B 1 315 ? -9.609 2.305 -11.344 1 81.31 315 HIS B N 1
ATOM 7319 C CA . HIS B 1 315 ? -10.773 1.746 -10.664 1 81.31 315 HIS B CA 1
ATOM 7320 C C . HIS B 1 315 ? -12.062 2.336 -11.211 1 81.31 315 HIS B C 1
ATOM 7322 O O . HIS B 1 315 ? -13.125 1.722 -11.102 1 81.31 315 HIS B O 1
ATOM 7328 N N . ASP B 1 316 ? -11.961 3.486 -11.742 1 75.38 316 ASP B N 1
ATOM 7329 C CA . ASP B 1 316 ? -13.148 4.176 -12.242 1 75.38 316 ASP B CA 1
ATOM 7330 C C . ASP B 1 316 ? -13.172 4.184 -13.766 1 75.38 316 ASP B C 1
ATOM 7332 O O . ASP B 1 316 ? -14.242 4.203 -14.375 1 75.38 316 ASP B O 1
ATOM 7336 N N . ARG B 1 317 ? -12.078 4.098 -14.344 1 69.25 317 ARG B N 1
ATOM 7337 C CA . ARG B 1 317 ? -11.977 4.344 -15.781 1 69.25 317 ARG B CA 1
ATOM 7338 C C . ARG B 1 317 ? -12.023 3.033 -16.562 1 69.25 317 ARG B C 1
ATOM 7340 O O . ARG B 1 317 ? -12.266 3.033 -17.766 1 69.25 317 ARG B O 1
ATOM 7347 N N . VAL B 1 318 ? -11.742 2.014 -15.883 1 66.56 318 VAL B N 1
ATOM 7348 C CA . VAL B 1 318 ? -11.602 0.755 -16.609 1 66.56 318 VAL B CA 1
ATOM 7349 C C . VAL B 1 318 ? -12.969 0.098 -16.781 1 66.56 318 VAL B C 1
ATOM 7351 O O . VAL B 1 318 ? -13.805 0.157 -15.875 1 66.56 318 VAL B O 1
ATOM 7354 N N . ASP B 1 319 ? -13.086 -0.199 -18.016 1 63.72 319 ASP B N 1
ATOM 7355 C CA . ASP B 1 319 ? -14.281 -0.932 -18.422 1 63.72 319 ASP B CA 1
ATOM 7356 C C . ASP B 1 319 ? -13.961 -2.404 -18.688 1 63.72 319 ASP B C 1
ATOM 7358 O O . ASP B 1 319 ? -13.102 -2.727 -19.5 1 63.72 319 ASP B O 1
ATOM 7362 N N . LEU B 1 320 ? -14.562 -3.174 -17.969 1 60.28 320 LEU B N 1
ATOM 7363 C CA . LEU B 1 320 ? -14.312 -4.605 -18.094 1 60.28 320 LEU B CA 1
ATOM 7364 C C . LEU B 1 320 ? -14.609 -5.09 -19.516 1 60.28 320 LEU B C 1
ATOM 7366 O O . LEU B 1 320 ? -14.07 -6.105 -19.953 1 60.28 320 LEU B O 1
ATOM 7370 N N . ALA B 1 321 ? -15.398 -4.281 -20.125 1 60.44 321 ALA B N 1
ATOM 7371 C CA . ALA B 1 321 ? -15.711 -4.641 -21.5 1 60.44 321 ALA B CA 1
ATOM 7372 C C . ALA B 1 321 ? -14.469 -4.543 -22.375 1 60.44 321 ALA B C 1
ATOM 7374 O O . ALA B 1 321 ? -14.383 -5.207 -23.422 1 60.44 321 ALA B O 1
ATOM 7375 N N . SER B 1 322 ? -13.562 -3.861 -21.891 1 64.88 322 SER B N 1
ATOM 7376 C CA . SER B 1 322 ? -12.359 -3.643 -22.688 1 64.88 322 SER B CA 1
ATOM 7377 C C . SER B 1 322 ? -11.297 -4.695 -22.375 1 64.88 322 SER B C 1
ATOM 7379 O O . SER B 1 322 ? -10.211 -4.68 -22.969 1 64.88 322 SER B O 1
ATOM 7381 N N . LEU B 1 323 ? -11.602 -5.629 -21.656 1 67.25 323 LEU B N 1
ATOM 7382 C CA . LEU B 1 323 ? -10.633 -6.617 -21.188 1 67.25 323 LEU B CA 1
ATOM 7383 C C . LEU B 1 323 ? -10.016 -7.367 -22.359 1 67.25 323 LEU B C 1
ATOM 7385 O O . LEU B 1 323 ? -8.828 -7.715 -22.328 1 67.25 323 LEU B O 1
ATOM 7389 N N . ALA B 1 324 ? -10.75 -7.512 -23.391 1 64.75 324 ALA B N 1
ATOM 7390 C CA . ALA B 1 324 ? -10.289 -8.344 -24.5 1 64.75 324 ALA B CA 1
ATOM 7391 C C . ALA B 1 324 ? -9.695 -7.492 -25.609 1 64.75 324 ALA B C 1
ATOM 7393 O O . ALA B 1 324 ? -9.164 -8.023 -26.594 1 64.75 324 ALA B O 1
ATOM 7394 N N . SER B 1 325 ? -9.656 -6.234 -25.391 1 72.69 325 SER B N 1
ATOM 7395 C CA . SER B 1 325 ? -9.18 -5.348 -26.453 1 72.69 325 SER B CA 1
ATOM 7396 C C . SER B 1 325 ? -7.656 -5.301 -26.484 1 72.69 325 SER B C 1
ATOM 7398 O O . SER B 1 325 ? -7.004 -5.422 -25.438 1 72.69 325 SER B O 1
ATOM 7400 N N . ASP B 1 326 ? -7.176 -5.305 -27.703 1 82.06 326 ASP B N 1
ATOM 7401 C CA . ASP B 1 326 ? -5.73 -5.168 -27.875 1 82.06 326 ASP B CA 1
ATOM 7402 C C . ASP B 1 326 ? -5.305 -3.703 -27.797 1 82.06 326 ASP B C 1
ATOM 7404 O O . ASP B 1 326 ? -4.555 -3.223 -28.641 1 82.06 326 ASP B O 1
ATOM 7408 N N . THR B 1 327 ? -5.863 -3.049 -26.906 1 86.75 327 THR B N 1
ATOM 7409 C CA . THR B 1 327 ? -5.566 -1.64 -26.672 1 86.75 327 THR B CA 1
ATOM 7410 C C . THR B 1 327 ? -5.039 -1.421 -25.266 1 86.75 327 THR B C 1
ATOM 7412 O O . THR B 1 327 ? -5.082 -2.33 -24.438 1 86.75 327 THR B O 1
ATOM 7415 N N . LEU B 1 328 ? -4.535 -0.295 -25.125 1 88.69 328 LEU B N 1
ATOM 7416 C CA . LEU B 1 328 ? -4.062 0.077 -23.781 1 88.69 328 LEU B CA 1
ATOM 7417 C C . LEU B 1 328 ? -5.199 0.012 -22.781 1 88.69 328 LEU B C 1
ATOM 7419 O O . LEU B 1 328 ? -4.98 -0.329 -21.609 1 88.69 328 LEU B O 1
ATOM 7423 N N . GLY B 1 329 ? -6.387 0.363 -23.266 1 84.88 329 GLY B N 1
ATOM 7424 C CA . GLY B 1 329 ? -7.547 0.206 -22.406 1 84.88 329 GLY B CA 1
ATOM 7425 C C . GLY B 1 329 ? -7.762 -1.224 -21.938 1 84.88 329 GLY B C 1
ATOM 7426 O O . GLY B 1 329 ? -8.133 -1.463 -20.781 1 84.88 329 GLY B O 1
ATOM 7427 N N . GLY B 1 330 ? -7.551 -2.137 -22.859 1 83.38 330 GLY B N 1
ATOM 7428 C CA . GLY B 1 330 ? -7.621 -3.545 -22.5 1 83.38 330 GLY B CA 1
ATOM 7429 C C . GLY B 1 330 ? -6.566 -3.955 -21.5 1 83.38 330 GLY B C 1
ATOM 7430 O O . GLY B 1 330 ? -6.852 -4.715 -20.562 1 83.38 330 GLY B O 1
ATOM 7431 N N . LEU B 1 331 ? -5.465 -3.441 -21.656 1 86.5 331 LEU B N 1
ATOM 7432 C CA . LEU B 1 331 ? -4.363 -3.746 -20.75 1 86.5 331 LEU B CA 1
ATOM 7433 C C . LEU B 1 331 ? -4.633 -3.17 -19.359 1 86.5 331 LEU B C 1
ATOM 7435 O O . LEU B 1 331 ? -4.328 -3.809 -18.359 1 86.5 331 LEU B O 1
ATOM 7439 N N . ARG B 1 332 ? -5.141 -1.976 -19.297 1 86.75 332 ARG B N 1
ATOM 7440 C CA . ARG B 1 332 ? -5.52 -1.348 -18.047 1 86.75 332 ARG B CA 1
ATOM 7441 C C . ARG B 1 332 ? -6.559 -2.182 -17.297 1 86.75 332 ARG B C 1
ATOM 7443 O O . ARG B 1 332 ? -6.445 -2.402 -16.094 1 86.75 332 ARG B O 1
ATOM 7450 N N . SER B 1 333 ? -7.469 -2.646 -18.078 1 81.81 333 SER B N 1
ATOM 7451 C CA . SER B 1 333 ? -8.523 -3.469 -17.5 1 81.81 333 SER B CA 1
ATOM 7452 C C . SER B 1 333 ? -7.973 -4.789 -16.969 1 81.81 333 SER B C 1
ATOM 7454 O O . SER B 1 333 ? -8.375 -5.258 -15.906 1 81.81 333 SER B O 1
ATOM 7456 N N . GLN B 1 334 ? -7.078 -5.355 -17.672 1 82.88 334 GLN B N 1
ATOM 7457 C CA . GLN B 1 334 ? -6.449 -6.598 -17.25 1 82.88 334 GLN B CA 1
ATOM 7458 C C . GLN B 1 334 ? -5.637 -6.395 -15.969 1 82.88 334 GLN B C 1
ATOM 7460 O O . GLN B 1 334 ? -5.668 -7.234 -15.062 1 82.88 334 GLN B O 1
ATOM 7465 N N . THR B 1 335 ? -4.949 -5.328 -15.969 1 87.69 335 THR B N 1
ATOM 7466 C CA . THR B 1 335 ? -4.125 -5.035 -14.805 1 87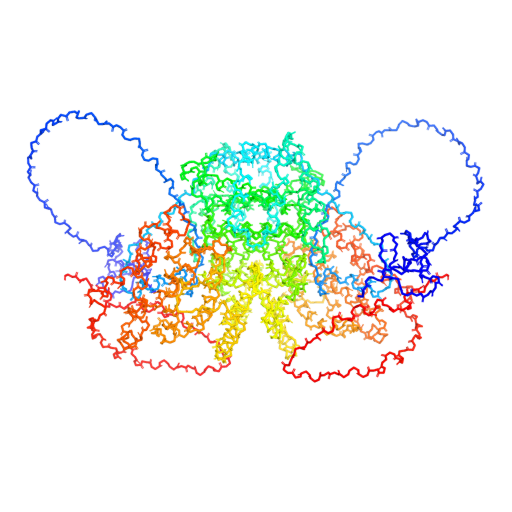.69 335 THR B CA 1
ATOM 7467 C C . THR B 1 335 ? -4.992 -4.844 -13.562 1 87.69 335 THR B C 1
ATOM 7469 O O . THR B 1 335 ? -4.656 -5.336 -12.484 1 87.69 335 THR B O 1
ATOM 7472 N N . PHE B 1 336 ? -6.078 -4.121 -13.742 1 86.56 336 PHE B N 1
ATOM 7473 C CA . PHE B 1 336 ? -7 -3.902 -12.633 1 86.56 336 PHE B CA 1
ATOM 7474 C C . PHE B 1 336 ? -7.598 -5.223 -12.156 1 86.56 336 PHE B C 1
ATOM 7476 O O . PHE B 1 336 ? -7.602 -5.516 -10.961 1 86.56 336 PHE B O 1
ATOM 7483 N N . ALA B 1 337 ? -8.016 -6.012 -13.094 1 79.88 337 ALA B N 1
ATOM 7484 C CA . ALA B 1 337 ? -8.68 -7.277 -12.789 1 79.88 337 ALA B CA 1
ATOM 7485 C C . ALA B 1 337 ? -7.73 -8.242 -12.094 1 79.88 337 ALA B C 1
ATOM 7487 O O . ALA B 1 337 ? -8.094 -8.875 -11.102 1 79.88 337 ALA B O 1
ATOM 7488 N N . ARG B 1 338 ? -6.566 -8.344 -12.57 1 84.62 338 ARG B N 1
ATOM 7489 C CA . ARG B 1 338 ? -5.59 -9.273 -12.008 1 84.62 338 ARG B CA 1
ATOM 7490 C C . ARG B 1 338 ? -5.133 -8.812 -10.625 1 84.62 338 ARG B C 1
ATOM 7492 O O . ARG B 1 338 ? -4.859 -9.633 -9.75 1 84.62 338 ARG B O 1
ATOM 7499 N N . SER B 1 339 ? -4.992 -7.531 -10.508 1 88.12 339 SER B N 1
ATOM 7500 C CA . SER B 1 339 ? -4.609 -7.016 -9.195 1 88.12 339 SER B CA 1
ATOM 7501 C C . SER B 1 339 ? -5.711 -7.254 -8.164 1 88.12 339 SER B C 1
ATOM 7503 O O . SER B 1 339 ? -5.426 -7.57 -7.008 1 88.12 339 SER B O 1
ATOM 7505 N N . TYR B 1 340 ? -6.938 -7.059 -8.617 1 84.19 340 TYR B N 1
ATOM 7506 C CA . TYR B 1 340 ? -8.078 -7.348 -7.758 1 84.19 340 TYR B CA 1
ATOM 7507 C C . TYR B 1 340 ? -8.086 -8.812 -7.336 1 84.19 340 TYR B C 1
ATOM 7509 O O . TYR B 1 340 ? -8.273 -9.125 -6.156 1 84.19 340 TYR B O 1
ATOM 7517 N N . SER B 1 341 ? -7.844 -9.633 -8.25 1 81.19 341 SER B N 1
ATOM 7518 C CA . SER B 1 341 ? -7.809 -11.07 -7.98 1 81.19 341 SER B CA 1
ATOM 7519 C C . SER B 1 341 ? -6.664 -11.422 -7.035 1 81.19 341 SER B C 1
ATOM 7521 O O . SER B 1 341 ? -6.836 -12.227 -6.117 1 81.19 341 SER B O 1
ATOM 7523 N N . ALA B 1 342 ? -5.555 -10.867 -7.316 1 87.5 342 ALA B N 1
ATOM 7524 C CA . ALA B 1 342 ? -4.387 -11.141 -6.484 1 87.5 342 ALA B CA 1
ATOM 7525 C C . ALA B 1 342 ? -4.625 -10.695 -5.043 1 87.5 342 ALA B C 1
ATOM 7527 O O . ALA B 1 342 ? -4.238 -11.383 -4.098 1 87.5 342 ALA B O 1
ATOM 7528 N N . ASP B 1 343 ? -5.207 -9.547 -4.891 1 88.81 343 ASP B N 1
ATOM 7529 C CA . ASP B 1 343 ? -5.496 -9.039 -3.555 1 88.81 343 ASP B CA 1
ATOM 7530 C C . ASP B 1 343 ? -6.395 -10 -2.783 1 88.81 343 ASP B C 1
ATOM 7532 O O . ASP B 1 343 ? -6.164 -10.266 -1.601 1 88.81 343 ASP B O 1
ATOM 7536 N N . LYS B 1 344 ? -7.398 -10.547 -3.445 1 83.25 344 LYS B N 1
ATOM 7537 C CA . LYS B 1 344 ? -8.312 -11.484 -2.797 1 83.25 344 LYS B CA 1
ATOM 7538 C C . LYS B 1 344 ? -7.609 -12.789 -2.445 1 83.25 344 LYS B C 1
ATOM 7540 O O . LYS B 1 344 ? -7.742 -13.289 -1.328 1 83.25 344 LYS B O 1
ATOM 7545 N N . ASN B 1 345 ? -6.887 -13.234 -3.379 1 83.44 345 ASN B N 1
ATOM 7546 C CA . ASN B 1 345 ? -6.234 -14.523 -3.188 1 83.44 345 ASN B CA 1
ATOM 7547 C C . ASN B 1 345 ? -5.227 -14.477 -2.043 1 83.44 345 ASN B C 1
ATOM 7549 O O . ASN B 1 345 ? -5.223 -15.359 -1.179 1 83.44 345 ASN B O 1
ATOM 7553 N N . ILE B 1 346 ? -4.438 -13.547 -2.043 1 87.81 346 ILE B N 1
ATOM 7554 C CA . ILE B 1 346 ? -3.379 -13.477 -1.04 1 87.81 346 ILE B CA 1
ATOM 7555 C C . ILE B 1 346 ? -3.977 -13.133 0.321 1 87.81 346 ILE B C 1
ATOM 7557 O O . ILE B 1 346 ? -3.514 -13.625 1.353 1 87.81 346 ILE B O 1
ATOM 7561 N N . SER B 1 347 ? -4.973 -12.25 0.311 1 87.12 347 SER B N 1
ATOM 7562 C CA . SER B 1 347 ? -5.637 -11.914 1.566 1 87.12 347 SER B CA 1
ATOM 7563 C C . SER B 1 347 ? -6.285 -13.148 2.191 1 87.12 347 SER B C 1
ATOM 7565 O O . SER B 1 347 ? -6.176 -13.367 3.4 1 87.12 347 SER B O 1
ATOM 7567 N N . VAL B 1 348 ? -6.93 -13.969 1.368 1 81.75 348 VAL B N 1
ATOM 7568 C CA . VAL B 1 348 ? -7.539 -15.195 1.862 1 81.75 348 VAL B CA 1
ATOM 7569 C C . VAL B 1 348 ? -6.449 -16.156 2.346 1 81.75 348 VAL B C 1
ATOM 7571 O O . VAL B 1 348 ? -6.59 -16.781 3.398 1 81.75 348 VAL B O 1
ATOM 7574 N N . PHE B 1 349 ? -5.434 -16.266 1.562 1 85.69 349 PHE B N 1
ATOM 7575 C CA . PHE B 1 349 ? -4.332 -17.172 1.88 1 85.69 349 PHE B CA 1
ATOM 7576 C C . PHE B 1 349 ? -3.705 -16.812 3.221 1 85.69 349 PHE B C 1
ATOM 7578 O O . PHE B 1 349 ? -3.373 -17.688 4.016 1 85.69 349 PHE B O 1
ATOM 7585 N N . LEU B 1 350 ? -3.539 -15.539 3.477 1 85.81 350 LEU B N 1
ATOM 7586 C CA . LEU B 1 350 ? -2.881 -15.07 4.691 1 85.81 350 LEU B CA 1
ATOM 7587 C C . LEU B 1 350 ? -3.908 -14.688 5.75 1 85.81 350 LEU B C 1
ATOM 7589 O O . LEU B 1 350 ? -3.551 -14.43 6.902 1 85.81 350 LEU B O 1
ATOM 7593 N N . ASP B 1 351 ? -5.199 -14.648 5.379 1 84.25 351 ASP B N 1
ATOM 7594 C CA . ASP B 1 351 ? -6.297 -14.195 6.234 1 84.25 351 ASP B CA 1
ATOM 7595 C C . ASP B 1 351 ? -6.09 -12.758 6.684 1 84.25 351 ASP B C 1
ATOM 7597 O O . ASP B 1 351 ? -6.105 -12.461 7.879 1 84.25 351 ASP B O 1
ATOM 7601 N N . ARG B 1 352 ? -5.84 -11.938 5.781 1 85.88 352 ARG B N 1
ATOM 7602 C CA . ARG B 1 352 ? -5.703 -10.492 5.984 1 85.88 352 ARG B CA 1
ATOM 7603 C C . ARG B 1 352 ? -6.809 -9.734 5.262 1 85.88 352 ARG B C 1
ATOM 7605 O O . ARG B 1 352 ? -7.426 -10.258 4.332 1 85.88 352 ARG B O 1
ATOM 7612 N N . PRO B 1 353 ? -7.152 -8.5 5.707 1 86.31 353 PRO B N 1
ATOM 7613 C CA . PRO B 1 353 ? -8.219 -7.734 5.066 1 86.31 353 PRO B CA 1
ATOM 7614 C C . PRO B 1 353 ? -7.914 -7.398 3.607 1 86.31 353 PRO B C 1
ATOM 7616 O O . PRO B 1 353 ? -6.75 -7.223 3.244 1 86.31 353 PRO B O 1
ATOM 7619 N N . TYR B 1 354 ? -9 -7.344 2.834 1 85.25 354 TYR B N 1
ATOM 7620 C CA . TYR B 1 354 ? -8.875 -6.902 1.449 1 85.25 354 TYR B CA 1
ATOM 7621 C C . TYR B 1 354 ? -8.5 -5.426 1.377 1 85.25 354 TYR B C 1
ATOM 7623 O O . TYR B 1 354 ? -8.961 -4.621 2.191 1 85.25 354 TYR B O 1
ATOM 7631 N N . ARG B 1 355 ? -7.773 -5.059 0.47 1 87.94 355 ARG B N 1
ATOM 7632 C CA . ARG B 1 355 ? -7.418 -3.652 0.286 1 87.94 355 ARG B CA 1
ATOM 7633 C C . ARG B 1 355 ? -8.18 -3.047 -0.889 1 87.94 355 ARG B C 1
ATOM 7635 O O . ARG B 1 355 ? -8.289 -1.823 -0.997 1 87.94 355 ARG B O 1
ATOM 7642 N N . MET B 1 356 ? -8.578 -3.943 -1.821 1 84.75 356 MET B N 1
ATOM 7643 C CA . MET B 1 356 ? -9.43 -3.498 -2.918 1 84.75 356 MET B CA 1
ATOM 7644 C C . MET B 1 356 ? -10.867 -3.982 -2.721 1 84.75 356 MET B C 1
ATOM 7646 O O . MET B 1 356 ? -11.117 -5.188 -2.668 1 84.75 356 MET B O 1
ATOM 7650 N N . HIS B 1 357 ? -11.727 -3.012 -2.623 1 74.88 357 HIS B N 1
ATOM 7651 C CA . HIS B 1 357 ? -13.109 -3.4 -2.369 1 74.88 357 HIS B CA 1
ATOM 7652 C C . HIS B 1 357 ? -13.977 -3.193 -3.607 1 74.88 357 HIS B C 1
ATOM 7654 O O . HIS B 1 357 ? -13.797 -2.219 -4.34 1 74.88 357 HIS B O 1
ATOM 7660 N N . SER B 1 358 ? -14.898 -4.074 -3.781 1 65.12 358 SER B N 1
ATOM 7661 C CA . SER B 1 358 ? -15.75 -4.09 -4.969 1 65.12 358 SER B CA 1
ATOM 7662 C C . SER B 1 358 ? -16.656 -2.859 -5.016 1 65.12 358 SER B C 1
ATOM 7664 O O . SER B 1 358 ? -17 -2.383 -6.098 1 65.12 358 SER B O 1
ATOM 7666 N N . ALA B 1 359 ? -17 -2.387 -3.838 1 61.91 359 ALA B N 1
ATOM 7667 C CA . ALA B 1 359 ? -17.922 -1.247 -3.797 1 61.91 359 ALA B CA 1
ATOM 7668 C C . ALA B 1 359 ? -17.266 -0.003 -4.395 1 61.91 359 ALA B C 1
ATOM 7670 O O . ALA B 1 359 ? -17.969 0.893 -4.883 1 61.91 359 ALA B O 1
ATOM 7671 N N . GLN B 1 360 ? -16.141 -0.007 -4.375 1 60.19 360 GLN B N 1
ATOM 7672 C CA . GLN B 1 360 ? -15.438 1.197 -4.816 1 60.19 360 GLN B CA 1
ATOM 7673 C C . GLN B 1 360 ? -14.773 0.98 -6.176 1 60.19 360 GLN B C 1
ATOM 7675 O O . GLN B 1 360 ? -14.086 1.865 -6.68 1 60.19 360 GLN B O 1
ATOM 7680 N N . SER B 1 361 ? -14.766 -0.132 -6.594 1 58.53 361 SER B N 1
ATOM 7681 C CA . SER B 1 361 ? -14.156 -0.445 -7.883 1 58.53 361 SER B CA 1
ATOM 7682 C C . SER B 1 361 ? -15.211 -0.794 -8.922 1 58.53 361 SER B C 1
ATOM 7684 O O . SER B 1 361 ? -16.203 -1.443 -8.609 1 58.53 361 SER B O 1
ATOM 7686 N N . THR B 1 362 ? -15.477 0.164 -9.852 1 51.72 362 THR B N 1
ATOM 7687 C CA . THR B 1 362 ? -16.406 -0.068 -10.953 1 51.72 362 THR B CA 1
ATOM 7688 C C . THR B 1 362 ? -16.188 -1.446 -11.57 1 51.72 362 THR B C 1
ATOM 7690 O O . THR B 1 362 ? -16.406 -1.644 -12.766 1 51.72 362 THR B O 1
ATOM 7693 N N . LEU B 1 363 ? -15.32 -2.174 -11 1 51.19 363 LEU B N 1
ATOM 7694 C CA . LEU B 1 363 ? -15.422 -3.465 -11.68 1 51.19 363 LEU B CA 1
ATOM 7695 C C . LEU B 1 363 ? -16.875 -3.893 -11.812 1 51.19 363 LEU B C 1
ATOM 7697 O O . LEU B 1 363 ? -17.312 -4.84 -11.156 1 51.19 363 LEU B O 1
ATOM 7701 N N . ARG B 1 364 ? -17.812 -2.777 -11.852 1 43.94 364 ARG B N 1
ATOM 7702 C CA . ARG B 1 364 ? -19.25 -2.947 -12.016 1 43.94 364 ARG B CA 1
ATOM 7703 C C . ARG B 1 364 ? -19.562 -4.035 -13.039 1 43.94 364 ARG B C 1
ATOM 7705 O O . ARG B 1 364 ? -19.531 -3.783 -14.242 1 43.94 364 ARG B O 1
ATOM 7712 N N . MET B 1 365 ? -19.062 -5.102 -12.836 1 41.41 365 MET B N 1
ATOM 7713 C CA . MET B 1 365 ? -19.562 -6.109 -13.766 1 41.41 365 MET B CA 1
ATOM 7714 C C . MET B 1 365 ? -21.062 -6.32 -13.609 1 41.41 365 MET B C 1
ATOM 7716 O O . MET B 1 365 ? -21.531 -6.672 -12.523 1 41.41 365 MET B O 1
ATOM 7720 N N . SER B 1 366 ? -21.719 -5.406 -14.25 1 41.91 366 SER B N 1
ATOM 7721 C CA . SER B 1 366 ? -23.094 -5.852 -14.234 1 41.91 366 SER B CA 1
ATOM 7722 C C . SER B 1 366 ? -23.203 -7.363 -14.422 1 41.91 366 SER B C 1
ATOM 7724 O O . SER B 1 366 ? -22.266 -7.992 -14.93 1 41.91 366 SER B O 1
ATOM 7726 N N . ARG B 1 367 ? -24.125 -7.867 -13.695 1 42.34 367 ARG B N 1
ATOM 7727 C CA . ARG B 1 367 ? -24.406 -9.273 -13.977 1 42.34 367 ARG B CA 1
ATOM 7728 C C . ARG B 1 367 ? -24.297 -9.57 -15.469 1 42.34 367 ARG B C 1
ATOM 7730 O O . ARG B 1 367 ? -23.781 -10.617 -15.859 1 42.34 367 ARG B O 1
ATOM 7737 N N . ASN B 1 368 ? -24.766 -8.602 -16.125 1 45.81 368 ASN B N 1
ATOM 7738 C CA . ASN B 1 368 ? -24.703 -8.766 -17.578 1 45.81 368 ASN B CA 1
ATOM 7739 C C . ASN B 1 368 ? -23.281 -8.719 -18.094 1 45.81 368 ASN B C 1
ATOM 7741 O O . ASN B 1 368 ? -22.922 -9.43 -19.047 1 45.81 368 ASN B O 1
ATOM 7745 N N . ASP B 1 369 ? -22.531 -7.961 -17.453 1 47.44 369 ASP B N 1
ATOM 7746 C CA . ASP B 1 369 ? -21.141 -7.852 -17.906 1 47.44 369 ASP B CA 1
ATOM 7747 C C . ASP B 1 369 ? -20.359 -9.125 -17.594 1 47.44 369 ASP B C 1
ATOM 7749 O O . ASP B 1 369 ? -19.562 -9.586 -18.406 1 47.44 369 ASP B O 1
ATOM 7753 N N . VAL B 1 370 ? -20.656 -9.469 -16.469 1 45.06 370 VAL B N 1
ATOM 7754 C CA . VAL B 1 370 ? -20.094 -10.758 -16.125 1 45.06 370 VAL B CA 1
ATOM 7755 C C . VAL B 1 370 ? -20.578 -11.82 -17.109 1 45.06 370 VAL B C 1
ATOM 7757 O O . VAL B 1 370 ? -19.797 -12.656 -17.562 1 45.06 370 VAL B O 1
ATOM 7760 N N . GLU B 1 371 ? -21.875 -11.664 -17.312 1 46.62 371 GLU B N 1
ATOM 7761 C CA . GLU B 1 371 ? -22.469 -12.594 -18.281 1 46.62 371 GLU B CA 1
ATOM 7762 C C . GLU B 1 371 ? -21.844 -12.414 -19.672 1 46.62 371 GLU B C 1
ATOM 7764 O O . GLU B 1 371 ? -21.625 -13.391 -20.375 1 46.62 371 GLU B O 1
ATOM 7769 N N . SER B 1 372 ? -21.609 -11.195 -19.922 1 48 372 SER B N 1
ATOM 7770 C CA . SER B 1 372 ? -21.062 -10.914 -21.25 1 48 372 SER B CA 1
ATOM 7771 C C . SER B 1 372 ? -19.594 -11.305 -21.328 1 48 372 SER B C 1
ATOM 7773 O O . SER B 1 372 ? -19.047 -11.43 -22.422 1 48 372 SER B O 1
ATOM 7775 N N . LEU B 1 373 ? -19.016 -11.008 -20.25 1 45.66 373 LEU B N 1
ATOM 7776 C CA . LEU B 1 373 ? -17.625 -11.43 -20.219 1 45.66 373 LEU B CA 1
ATOM 7777 C C . LEU B 1 373 ? -17.484 -12.852 -20.734 1 45.66 373 LEU B C 1
ATOM 7779 O O . LEU B 1 373 ? -16.438 -13.219 -21.266 1 45.66 373 LEU B O 1
ATOM 7783 N N . PHE B 1 374 ? -18.5 -13.594 -20.375 1 41.62 374 PHE B N 1
ATOM 7784 C CA . PHE B 1 374 ? -18.469 -15.023 -20.672 1 41.62 374 PHE B CA 1
ATOM 7785 C C . PHE B 1 374 ? -19.203 -15.305 -21.984 1 41.62 374 PHE B C 1
ATOM 7787 O O . PHE B 1 374 ? -19.453 -16.469 -22.328 1 41.62 374 PHE B O 1
ATOM 7794 N N . HIS B 1 375 ? -19.766 -14.305 -22.438 1 43.16 375 HIS B N 1
ATOM 7795 C CA . HIS B 1 375 ? -20.281 -14.711 -23.75 1 43.16 375 HIS B CA 1
ATOM 7796 C C . HIS B 1 375 ? -19.172 -15.359 -24.578 1 43.16 375 HIS B C 1
ATOM 7798 O O . HIS B 1 375 ? -18.031 -14.891 -24.594 1 43.16 375 HIS B O 1
ATOM 7804 N N . PRO B 1 376 ? -19.547 -16.531 -24.844 1 38.88 376 PRO B N 1
ATOM 7805 C CA . PRO B 1 376 ? -18.625 -17.328 -25.656 1 38.88 376 PRO B CA 1
ATOM 7806 C C . PRO B 1 376 ? -17.875 -16.484 -26.672 1 38.88 376 PRO B C 1
ATOM 7808 O O . PRO B 1 376 ? -18.484 -15.812 -27.5 1 38.88 376 PRO B O 1
ATOM 7811 N N . VAL B 1 377 ? -17.047 -15.664 -26.234 1 38.97 377 VAL B N 1
ATOM 7812 C CA . VAL B 1 377 ? -16.203 -15.203 -27.328 1 38.97 377 VAL B CA 1
ATOM 7813 C C . VAL B 1 377 ? -16.062 -16.297 -28.375 1 38.97 377 VAL B C 1
ATOM 7815 O O . VAL B 1 377 ? -15.641 -17.422 -28.062 1 38.97 377 VAL B O 1
ATOM 7818 N N . GLN B 1 378 ? -16.891 -16.359 -29.266 1 38.06 378 GLN B N 1
ATOM 7819 C CA . GLN B 1 378 ? -16.656 -17.234 -30.422 1 38.06 378 GLN B CA 1
ATOM 7820 C C . GLN B 1 378 ? -15.172 -17.281 -30.766 1 38.06 378 GLN B C 1
ATOM 7822 O O . GLN B 1 378 ? -14.68 -16.438 -31.516 1 38.06 378 GLN B O 1
ATOM 7827 N N . THR B 1 379 ? -14.406 -17.453 -29.781 1 39.97 379 THR B N 1
ATOM 7828 C CA . THR B 1 379 ? -13.031 -17.609 -30.234 1 39.97 379 THR B CA 1
ATOM 7829 C C . THR B 1 379 ? -12.938 -18.719 -31.297 1 39.97 379 THR B C 1
ATOM 7831 O O . THR B 1 379 ? -13.578 -19.75 -31.172 1 39.97 379 THR B O 1
ATOM 7834 N N . SER B 1 380 ? -12.625 -18.406 -32.375 1 42.22 380 SER B N 1
ATOM 7835 C CA . SER B 1 380 ? -12.242 -19.391 -33.375 1 42.22 380 SER B CA 1
ATOM 7836 C C . SER B 1 380 ? -11.398 -20.5 -32.75 1 42.22 380 SER B C 1
ATOM 7838 O O . SER B 1 380 ? -10.539 -20.234 -31.906 1 42.22 380 SER B O 1
ATOM 7840 N N . PRO B 1 381 ? -11.953 -21.703 -32.781 1 45.12 381 PRO B N 1
ATOM 7841 C CA . PRO B 1 381 ? -11.195 -22.891 -32.344 1 45.12 381 PRO B CA 1
ATOM 7842 C C . PRO B 1 381 ? -9.688 -22.703 -32.5 1 45.12 381 PRO B C 1
ATOM 7844 O O . PRO B 1 381 ? -8.914 -23.375 -31.812 1 45.12 381 PRO B O 1
ATOM 7847 N N . SER B 1 382 ? -9.258 -21.953 -33.469 1 44.59 382 SER B N 1
ATOM 7848 C CA . SER B 1 382 ? -7.84 -21.828 -33.781 1 44.59 382 SER B CA 1
ATOM 7849 C C . SER B 1 382 ? -7.199 -20.688 -32.969 1 44.59 382 SER B C 1
ATOM 7851 O O . SER B 1 382 ? -6.016 -20.391 -33.156 1 44.59 382 SER B O 1
ATOM 7853 N N . ALA B 1 383 ? -7.98 -20.031 -32.156 1 47.41 383 ALA B N 1
ATOM 7854 C CA . ALA B 1 383 ? -7.383 -18.812 -31.578 1 47.41 383 ALA B CA 1
ATOM 7855 C C . ALA B 1 383 ? -6.484 -19.156 -30.406 1 47.41 383 ALA B C 1
ATOM 7857 O O . ALA B 1 383 ? -6.789 -20.062 -29.625 1 47.41 383 ALA B O 1
ATOM 7858 N N . GLN B 1 384 ? -5.207 -18.781 -30.469 1 54.41 384 GLN B N 1
ATOM 7859 C CA . GLN B 1 384 ? -4.184 -18.922 -29.438 1 54.41 384 GLN B CA 1
ATOM 7860 C C . GLN B 1 384 ? -4.719 -18.516 -28.078 1 54.41 384 GLN B C 1
ATOM 7862 O O . GLN B 1 384 ? -5.555 -17.609 -27.969 1 54.41 384 GLN B O 1
ATOM 7867 N N . PHE B 1 385 ? -4.664 -19.438 -27.141 1 56.94 385 PHE B N 1
ATOM 7868 C CA . PHE B 1 385 ? -5.094 -19.219 -25.766 1 56.94 385 PHE B CA 1
ATOM 7869 C C . PHE B 1 385 ? -4.707 -17.828 -25.297 1 56.94 385 PHE B C 1
ATOM 7871 O O . PHE B 1 385 ? -3.566 -17.391 -25.469 1 56.94 385 PHE B O 1
ATOM 7878 N N . ASP B 1 386 ? -5.746 -17.031 -25.016 1 59.22 386 ASP B N 1
ATOM 7879 C CA . ASP B 1 386 ? -5.559 -15.656 -24.562 1 59.22 386 ASP B CA 1
ATOM 7880 C C . ASP B 1 386 ? -5.711 -15.555 -23.047 1 59.22 386 ASP B C 1
ATOM 7882 O O . ASP B 1 386 ? -6.715 -16 -22.484 1 59.22 386 ASP B O 1
ATOM 7886 N N . TYR B 1 387 ? -4.773 -15.086 -22.297 1 61.94 387 TYR B N 1
ATOM 7887 C CA . TYR B 1 387 ? -4.797 -14.93 -20.844 1 61.94 387 TYR B CA 1
ATOM 7888 C C . TYR B 1 387 ? -5.91 -13.977 -20.422 1 61.94 387 TYR B C 1
ATOM 7890 O O . TYR B 1 387 ? -6.246 -13.891 -19.234 1 61.94 387 TYR B O 1
ATOM 7898 N N . THR B 1 388 ? -6.59 -13.375 -21.375 1 63.09 388 THR B N 1
ATOM 7899 C CA . THR B 1 388 ? -7.73 -12.523 -21.078 1 63.09 388 THR B CA 1
ATOM 7900 C C . THR B 1 388 ? -8.875 -13.344 -20.484 1 63.09 388 THR B C 1
ATOM 7902 O O . THR B 1 388 ? -9.57 -12.883 -19.578 1 63.09 388 THR B O 1
ATOM 7905 N N . LEU B 1 389 ? -9.031 -14.539 -21.094 1 61.97 389 LEU B N 1
ATOM 7906 C CA . LEU B 1 389 ? -10.055 -15.43 -20.547 1 61.97 389 LEU B CA 1
ATOM 7907 C C . LEU B 1 389 ? -9.75 -15.781 -19.094 1 61.97 389 LEU B C 1
ATOM 7909 O O . LEU B 1 389 ? -10.648 -15.781 -18.25 1 61.97 389 LEU B O 1
ATOM 7913 N N . GLU B 1 390 ? -8.539 -16.047 -18.844 1 65.44 390 GLU B N 1
ATOM 7914 C CA . GLU B 1 390 ? -8.133 -16.375 -17.484 1 65.44 390 GLU B CA 1
ATOM 7915 C C . GLU B 1 390 ? -8.398 -15.203 -16.531 1 65.44 390 GLU B C 1
ATOM 7917 O O . GLU B 1 390 ? -8.875 -15.398 -15.422 1 65.44 390 GLU B O 1
ATOM 7922 N N . THR B 1 391 ? -8.133 -14.117 -17.047 1 66.06 391 THR B N 1
ATOM 7923 C CA . THR B 1 391 ? -8.352 -12.93 -16.234 1 66.06 391 THR B CA 1
ATOM 7924 C C . THR B 1 391 ? -9.836 -12.75 -15.922 1 66.06 391 THR B C 1
ATOM 7926 O O . THR B 1 391 ? -10.211 -12.5 -14.773 1 66.06 391 THR B O 1
ATOM 7929 N N . ARG B 1 392 ? -10.609 -12.898 -16.875 1 62.25 392 ARG B N 1
ATOM 7930 C CA . ARG B 1 392 ? -12.047 -12.758 -16.688 1 62.25 392 ARG B CA 1
ATOM 7931 C C . ARG B 1 392 ? -12.57 -13.789 -15.695 1 62.25 392 ARG B C 1
ATOM 7933 O O . ARG B 1 392 ? -13.352 -13.453 -14.797 1 62.25 392 ARG B O 1
ATOM 7940 N N . TRP B 1 393 ? -12.117 -14.969 -15.938 1 65.06 393 TRP B N 1
ATOM 7941 C CA . TRP B 1 393 ? -12.539 -16.062 -15.055 1 65.06 393 TRP B CA 1
ATOM 7942 C C . TRP B 1 393 ? -12.094 -15.797 -13.625 1 65.06 393 TRP B C 1
ATOM 7944 O O . TRP B 1 393 ? -12.883 -15.945 -12.688 1 65.06 393 TRP B O 1
ATOM 7954 N N . THR B 1 394 ? -10.953 -15.414 -13.484 1 65.88 394 THR B N 1
ATOM 7955 C CA . THR B 1 394 ? -10.383 -15.203 -12.156 1 65.88 394 THR B CA 1
ATOM 7956 C C . THR B 1 394 ? -11.102 -14.062 -11.438 1 65.88 394 THR B C 1
ATOM 7958 O O . THR B 1 394 ? -11.406 -14.164 -10.242 1 65.88 394 THR B O 1
ATOM 7961 N N . VAL B 1 395 ? -11.445 -13.062 -12.133 1 63.81 395 VAL B N 1
ATOM 7962 C CA . VAL B 1 395 ? -12.125 -11.922 -11.516 1 63.81 395 VAL B CA 1
ATOM 7963 C C . VAL B 1 395 ? -13.531 -12.328 -11.086 1 63.81 395 VAL B C 1
ATOM 7965 O O . VAL B 1 395 ? -13.992 -11.953 -10.008 1 63.81 395 VAL B O 1
ATOM 7968 N N . ALA B 1 396 ? -14.172 -13.047 -11.945 1 61.59 396 ALA B N 1
ATOM 7969 C CA . ALA B 1 396 ? -15.516 -13.508 -11.609 1 61.59 396 ALA B CA 1
ATOM 7970 C C . ALA B 1 396 ? -15.508 -14.344 -10.336 1 61.59 396 ALA B C 1
ATOM 7972 O O . ALA B 1 396 ? -16.328 -14.141 -9.445 1 61.59 396 ALA B O 1
ATOM 7973 N N . CYS B 1 397 ? -14.539 -15.227 -10.258 1 60.97 397 CYS B N 1
ATOM 7974 C CA . CYS B 1 397 ? -14.43 -16.062 -9.07 1 60.97 397 CYS B CA 1
ATOM 7975 C C . CYS B 1 397 ? -14.078 -15.219 -7.844 1 60.97 397 CYS B C 1
ATOM 7977 O O . CYS B 1 397 ? -14.594 -15.469 -6.75 1 60.97 397 CYS B O 1
ATOM 7979 N N . LYS B 1 398 ? -13.305 -14.25 -8.07 1 57.09 398 LYS B N 1
ATOM 7980 C CA . LYS B 1 398 ? -12.852 -13.438 -6.938 1 57.09 398 LYS B CA 1
ATOM 7981 C C . LYS B 1 398 ? -13.969 -12.531 -6.426 1 57.09 398 LYS B C 1
ATOM 7983 O O . LYS B 1 398 ? -14.055 -12.266 -5.227 1 57.09 398 LYS B O 1
ATOM 7988 N N . GLN B 1 399 ? -14.797 -12.078 -7.277 1 62.09 399 GLN B N 1
ATOM 7989 C CA . GLN B 1 399 ? -15.984 -11.352 -6.832 1 62.09 399 GLN B CA 1
ATOM 7990 C C . GLN B 1 399 ? -16.859 -12.227 -5.938 1 62.09 399 GLN B C 1
ATOM 7992 O O . GLN B 1 399 ? -17.422 -11.742 -4.953 1 62.09 399 GLN B O 1
ATOM 7997 N N . LEU B 1 400 ? -16.891 -13.492 -6.305 1 58.75 400 LEU B N 1
ATOM 7998 C CA . LEU B 1 400 ? -17.641 -14.43 -5.48 1 58.75 400 LEU B CA 1
ATOM 7999 C C . LEU B 1 400 ? -16.953 -14.656 -4.141 1 58.75 400 LEU B C 1
ATOM 8001 O O . LEU B 1 400 ? -17.609 -14.727 -3.102 1 58.75 400 LEU B O 1
ATOM 8005 N N . LYS B 1 401 ? -15.648 -14.812 -4.219 1 63.06 401 LYS B N 1
ATOM 8006 C CA . LYS B 1 401 ? -14.906 -14.961 -2.969 1 63.06 401 LYS B CA 1
ATOM 8007 C C . LYS B 1 401 ? -15.117 -13.75 -2.061 1 63.06 401 LYS B C 1
ATOM 8009 O O . LYS B 1 401 ? -15.242 -13.898 -0.842 1 63.06 401 LYS B O 1
ATOM 8014 N N . HIS B 1 402 ? -15.078 -12.57 -2.631 1 58.84 402 HIS B N 1
ATOM 8015 C CA . HIS B 1 402 ? -15.344 -11.344 -1.882 1 58.84 402 HIS B CA 1
ATOM 8016 C C . HIS B 1 402 ? -16.734 -11.383 -1.246 1 58.84 402 HIS B C 1
ATOM 8018 O O . HIS B 1 402 ? -16.906 -10.969 -0.098 1 58.84 402 HIS B O 1
ATOM 8024 N N . ALA B 1 403 ? -17.672 -11.852 -1.979 1 59.97 403 ALA B N 1
ATOM 8025 C CA . ALA B 1 403 ? -19.047 -11.961 -1.478 1 59.97 403 ALA B CA 1
ATOM 8026 C C . ALA B 1 403 ? -19.125 -12.953 -0.319 1 59.97 403 ALA B C 1
ATOM 8028 O O . ALA B 1 403 ? -19.938 -12.789 0.59 1 59.97 403 ALA B O 1
ATOM 8029 N N . CYS B 1 404 ? -18.281 -14.078 -0.374 1 54.81 404 CYS B N 1
ATOM 8030 C CA . CYS B 1 404 ? -18.234 -15.07 0.696 1 54.81 404 CYS B CA 1
ATOM 8031 C C . CYS B 1 404 ? -17.828 -14.43 2.018 1 54.81 404 CYS B C 1
ATOM 8033 O O . CYS B 1 404 ? -18.25 -14.883 3.086 1 54.81 404 CYS B O 1
ATOM 8035 N N . GLU B 1 405 ? -17.047 -13.516 1.932 1 58.06 405 GLU B N 1
ATOM 8036 C CA . GLU B 1 405 ? -16.547 -12.852 3.137 1 58.06 405 GLU B CA 1
ATOM 8037 C C . GLU B 1 405 ? -17.656 -12.055 3.816 1 58.06 405 GLU B C 1
ATOM 8039 O O . GLU B 1 405 ? -17.656 -11.898 5.039 1 58.06 405 GLU B O 1
ATOM 8044 N N . ARG B 1 406 ? -18.594 -11.469 2.928 1 54.09 406 ARG B N 1
ATOM 8045 C CA . ARG B 1 406 ? -19.703 -10.68 3.453 1 54.09 406 ARG B CA 1
ATOM 8046 C C . ARG B 1 406 ? -20.812 -11.586 3.984 1 54.09 406 ARG B C 1
ATOM 8048 O O . ARG B 1 406 ? -21.719 -11.125 4.695 1 54.09 406 ARG B O 1
ATOM 8055 N N . LEU B 1 407 ? -21 -12.992 3.553 1 50.91 407 LEU B N 1
ATOM 8056 C CA . LEU B 1 407 ? -22.109 -13.93 3.635 1 50.91 407 LEU B CA 1
ATOM 8057 C C . LEU B 1 407 ? -22.375 -14.336 5.078 1 50.91 407 LEU B C 1
ATOM 8059 O O . LEU B 1 407 ? -22.859 -15.438 5.34 1 50.91 407 LEU B O 1
ATOM 8063 N N . LEU B 1 408 ? -22.203 -13.695 6.02 1 43.81 408 LEU B N 1
ATOM 8064 C CA . LEU B 1 408 ? -22.844 -14.375 7.133 1 43.81 408 LEU B CA 1
ATOM 8065 C C . LEU B 1 408 ? -24.062 -15.156 6.656 1 43.81 408 LEU B C 1
ATOM 8067 O O . LEU B 1 408 ? -24.203 -16.344 6.965 1 43.81 408 LEU B O 1
ATOM 8071 N N . ILE B 1 409 ? -25.406 -14.875 6.75 1 41.94 409 ILE B N 1
ATOM 8072 C CA . ILE B 1 409 ? -26.578 -15.727 6.898 1 41.94 409 ILE B CA 1
ATOM 8073 C C . ILE B 1 409 ? -27.141 -16.062 5.52 1 41.94 409 ILE B C 1
ATOM 8075 O O . ILE B 1 409 ? -27.391 -17.234 5.211 1 41.94 409 ILE B O 1
ATOM 8079 N N . ASN B 1 410 ? -27.688 -15.188 4.664 1 47.31 410 ASN B N 1
ATOM 8080 C CA . ASN B 1 410 ? -28.75 -15.422 3.693 1 47.31 410 ASN B CA 1
ATOM 8081 C C . ASN B 1 410 ? -28.188 -15.711 2.305 1 47.31 410 ASN B C 1
ATOM 8083 O O . ASN B 1 410 ? -28.922 -16.047 1.384 1 47.31 410 ASN B O 1
ATOM 8087 N N . LEU B 1 411 ? -26.75 -15.68 2.062 1 58.84 411 LEU B N 1
ATOM 8088 C CA . LEU B 1 411 ? -26.422 -15.516 0.65 1 58.84 411 LEU B CA 1
ATOM 8089 C C . LEU B 1 411 ? -25.656 -16.719 0.123 1 58.84 411 LEU B C 1
ATOM 8091 O O . LEU B 1 411 ? -25.141 -16.688 -0.995 1 58.84 411 LEU B O 1
ATOM 8095 N N . CYS B 1 412 ? -25.75 -17.906 0.634 1 64.19 412 CYS B N 1
ATOM 8096 C CA . CYS B 1 412 ? -25.016 -19.078 0.195 1 64.19 412 CYS B CA 1
ATOM 8097 C C . CYS B 1 412 ? -25.594 -19.656 -1.09 1 64.19 412 CYS B C 1
ATOM 8099 O O . CYS B 1 412 ? -24.859 -19.938 -2.037 1 64.19 412 CYS B O 1
ATOM 8101 N N . SER B 1 413 ? -26.859 -19.641 -1.078 1 72.69 413 SER B N 1
ATOM 8102 C CA . SER B 1 413 ? -27.516 -20.219 -2.248 1 72.69 413 SER B CA 1
ATOM 8103 C C . SER B 1 413 ? -27.281 -19.375 -3.49 1 72.69 413 SER B C 1
ATOM 8105 O O . SER B 1 413 ? -27.109 -19.891 -4.59 1 72.69 413 SER B O 1
ATOM 8107 N N . ALA B 1 414 ? -27.203 -18.156 -3.217 1 70.94 414 ALA B N 1
ATOM 8108 C CA . ALA B 1 414 ? -26.984 -17.266 -4.352 1 70.94 414 ALA B CA 1
ATOM 8109 C C . ALA B 1 414 ? -25.578 -17.438 -4.914 1 70.94 414 ALA B C 1
ATOM 8111 O O . ALA B 1 414 ? -25.391 -17.406 -6.133 1 70.94 414 ALA B O 1
ATOM 8112 N N . ILE B 1 415 ? -24.625 -17.672 -4.148 1 76.12 415 ILE B N 1
ATOM 8113 C CA . ILE B 1 415 ? -23.25 -17.828 -4.574 1 76.12 415 ILE B CA 1
ATOM 8114 C C . ILE B 1 415 ? -23.078 -19.156 -5.305 1 76.12 415 ILE B C 1
ATOM 8116 O O . ILE B 1 415 ? -22.391 -19.219 -6.332 1 76.12 415 ILE B O 1
ATOM 8120 N N . LEU B 1 416 ? -23.75 -20.125 -4.824 1 79.12 416 LEU B N 1
ATOM 8121 C CA . LEU B 1 416 ? -23.656 -21.438 -5.469 1 79.12 416 LEU B CA 1
ATOM 8122 C C . LEU B 1 416 ? -24.297 -21.391 -6.848 1 79.12 416 LEU B C 1
ATOM 8124 O O . LEU B 1 416 ? -23.797 -22 -7.793 1 79.12 416 LEU B O 1
ATOM 8128 N N . ALA B 1 417 ? -25.375 -20.672 -6.832 1 77 417 ALA B N 1
ATOM 8129 C CA . ALA B 1 417 ? -26.031 -20.516 -8.125 1 77 417 ALA B CA 1
ATOM 8130 C C . ALA B 1 417 ? -25.141 -19.797 -9.125 1 77 417 ALA B C 1
ATOM 8132 O O . ALA B 1 417 ? -25.109 -20.125 -10.312 1 77 417 ALA B O 1
ATOM 8133 N N . GLU B 1 418 ? -24.469 -18.891 -8.641 1 74.69 418 GLU B N 1
ATOM 8134 C CA . GLU B 1 418 ? -23.547 -18.141 -9.5 1 74.69 418 GLU B CA 1
ATOM 8135 C C . GLU B 1 418 ? -22.375 -19.031 -9.938 1 74.69 418 GLU B C 1
ATOM 8137 O O . GLU B 1 418 ? -21.859 -18.875 -11.039 1 74.69 418 GLU B O 1
ATOM 8142 N N . CYS B 1 419 ? -21.859 -19.844 -9.117 1 77.25 419 CYS B N 1
ATOM 8143 C CA . CYS B 1 419 ? -20.812 -20.797 -9.484 1 77.25 419 CYS B CA 1
ATOM 8144 C C . CYS B 1 419 ? -21.281 -21.688 -10.633 1 77.25 419 CYS B C 1
ATOM 8146 O O . CYS B 1 419 ? -20.516 -21.938 -11.57 1 77.25 419 CYS B O 1
ATOM 8148 N N . ASP B 1 420 ? -22.5 -22.062 -10.492 1 78 420 ASP B N 1
ATOM 8149 C CA . ASP B 1 420 ? -23.062 -22.922 -11.539 1 78 420 ASP B CA 1
ATOM 8150 C C . ASP B 1 420 ? -23.172 -22.156 -12.859 1 78 420 ASP B C 1
ATOM 8152 O O . ASP B 1 420 ? -22.922 -22.703 -13.93 1 78 420 ASP B O 1
ATOM 8156 N N . LEU B 1 421 ? -23.578 -21 -12.703 1 72.31 421 LEU B N 1
ATOM 8157 C CA . LEU B 1 421 ? -23.703 -20.172 -13.898 1 72.31 421 LEU B CA 1
ATOM 8158 C C . LEU B 1 421 ? -22.344 -19.984 -14.562 1 72.31 421 LEU B C 1
ATOM 8160 O O . LEU B 1 421 ? -22.234 -20.016 -15.797 1 72.31 421 LEU B O 1
ATOM 8164 N N . LEU B 1 422 ? -21.344 -19.797 -13.789 1 73.94 422 LEU B N 1
ATOM 8165 C CA . LEU B 1 422 ? -20 -19.625 -14.32 1 73.94 422 LEU B CA 1
ATOM 8166 C C . LEU B 1 422 ? -19.531 -20.891 -15.039 1 73.94 422 LEU B C 1
ATOM 8168 O O . LEU B 1 422 ? -18.891 -20.812 -16.094 1 73.94 422 LEU B O 1
ATOM 8172 N N . MET B 1 423 ? -19.891 -21.969 -14.508 1 76.5 423 MET B N 1
ATOM 8173 C CA . MET B 1 423 ? -19.5 -23.234 -15.133 1 76.5 423 MET B CA 1
ATOM 8174 C C . MET B 1 423 ? -20.203 -23.406 -16.469 1 76.5 423 MET B C 1
ATOM 8176 O O . MET B 1 423 ? -19.625 -23.953 -17.406 1 76.5 423 MET B O 1
ATOM 8180 N N . ASP B 1 424 ? -21.344 -22.859 -16.469 1 73.44 424 ASP B N 1
ATOM 8181 C CA . ASP B 1 424 ? -22.125 -22.984 -17.703 1 73.44 424 ASP B CA 1
ATOM 8182 C C . ASP B 1 424 ? -21.594 -22.047 -18.781 1 73.44 424 ASP B C 1
ATOM 8184 O O . ASP B 1 424 ? -21.688 -22.359 -19.969 1 73.44 424 ASP B O 1
ATOM 8188 N N . ILE B 1 425 ? -21.031 -21.047 -18.312 1 67.75 425 ILE B N 1
ATOM 8189 C CA . ILE B 1 425 ? -20.578 -20.031 -19.266 1 67.75 425 ILE B CA 1
ATOM 8190 C C . ILE B 1 425 ? -19.203 -20.422 -19.797 1 67.75 425 ILE B C 1
ATOM 8192 O O . ILE B 1 425 ? -18.812 -20 -20.891 1 67.75 425 ILE B O 1
ATOM 8196 N N . LEU B 1 426 ? -18.453 -21.141 -19.031 1 74.25 426 LEU B N 1
ATOM 8197 C CA . LEU B 1 426 ? -17.141 -21.578 -19.469 1 74.25 426 LEU B CA 1
ATOM 8198 C C . LEU B 1 426 ? -17.25 -22.453 -20.719 1 74.25 426 LEU B C 1
ATOM 8200 O O . LEU B 1 426 ? -18 -23.422 -20.734 1 74.25 426 LEU B O 1
ATOM 8204 N N . PRO B 1 427 ? -16.531 -22.016 -21.766 1 73.12 427 PRO B N 1
ATOM 8205 C CA . PRO B 1 427 ? -16.562 -22.859 -22.969 1 73.12 427 PRO B CA 1
ATOM 8206 C C . PRO B 1 427 ? -16.266 -24.328 -22.656 1 73.12 427 PRO B C 1
ATOM 8208 O O . PRO B 1 427 ? -15.391 -24.609 -21.844 1 73.12 427 PRO B O 1
ATOM 8211 N N . GLU B 1 428 ? -16.953 -25.219 -23.328 1 78.12 428 GLU B N 1
ATOM 8212 C CA . GLU B 1 428 ? -16.906 -26.656 -23.047 1 78.12 428 GLU B CA 1
ATOM 8213 C C . GLU B 1 428 ? -15.477 -27.188 -23.172 1 78.12 428 GLU B C 1
ATOM 8215 O O . GLU B 1 428 ? -15.078 -28.078 -22.422 1 78.12 428 GLU B O 1
ATOM 8220 N N . ARG B 1 429 ? -14.773 -26.594 -24.094 1 79.94 429 ARG B N 1
ATOM 8221 C CA . ARG B 1 429 ? -13.414 -27.047 -24.328 1 79.94 429 ARG B CA 1
ATOM 8222 C C . ARG B 1 429 ? -12.539 -26.828 -23.094 1 79.94 429 ARG B C 1
ATOM 8224 O O . ARG B 1 429 ? -11.547 -27.531 -22.906 1 79.94 429 ARG B O 1
ATOM 8231 N N . TYR B 1 430 ? -12.914 -25.922 -22.297 1 81.44 430 TYR B N 1
ATOM 8232 C CA . TYR B 1 430 ? -12.062 -25.578 -21.172 1 81.44 430 TYR B CA 1
ATOM 8233 C C . TYR B 1 430 ? -12.641 -26.094 -19.859 1 81.44 430 TYR B C 1
ATOM 8235 O O . TYR B 1 430 ? -12.148 -25.766 -18.781 1 81.44 430 TYR B O 1
ATOM 8243 N N . ARG B 1 431 ? -13.617 -26.891 -20 1 84.12 431 ARG B N 1
ATOM 8244 C CA . ARG B 1 431 ? -14.164 -27.516 -18.797 1 84.12 431 ARG B CA 1
ATOM 8245 C C . ARG B 1 431 ? -13.359 -28.75 -18.422 1 84.12 431 ARG B C 1
ATOM 8247 O O . ARG B 1 431 ? -12.961 -29.531 -19.297 1 84.12 431 ARG B O 1
ATOM 8254 N N . LEU B 1 432 ? -13.078 -28.75 -17.188 1 88.31 432 LEU B N 1
ATOM 8255 C CA . LEU B 1 432 ? -12.32 -29.906 -16.719 1 88.31 432 LEU B CA 1
ATOM 8256 C C . LEU B 1 432 ? -13.148 -31.188 -16.812 1 88.31 432 LEU B C 1
ATOM 8258 O O . LEU B 1 432 ? -14.258 -31.25 -16.297 1 88.31 432 LEU B O 1
ATOM 8262 N N . GLY B 1 433 ? -12.648 -32.156 -17.453 1 81.38 433 GLY B N 1
ATOM 8263 C CA . GLY B 1 433 ? -13.258 -33.469 -17.453 1 81.38 433 GLY B CA 1
ATOM 8264 C C . GLY B 1 433 ? -12.883 -34.281 -16.234 1 81.38 433 GLY B C 1
ATOM 8265 O O . GLY B 1 433 ? -12.75 -33.75 -15.133 1 81.38 433 GLY B O 1
ATOM 8266 N N . ASP B 1 434 ? -12.719 -35.531 -16.438 1 80.75 434 ASP B N 1
ATOM 8267 C CA . ASP B 1 434 ? -12.414 -36.438 -15.32 1 80.75 434 ASP B CA 1
ATOM 8268 C C . ASP B 1 434 ? -10.984 -36.219 -14.836 1 80.75 434 ASP B C 1
ATOM 8270 O O . ASP B 1 434 ? -10.742 -36.156 -13.625 1 80.75 434 ASP B O 1
ATOM 8274 N N . HIS B 1 435 ? -10.078 -36.219 -15.836 1 89.69 435 HIS B N 1
ATOM 8275 C CA . HIS B 1 435 ? -8.68 -36.031 -15.469 1 89.69 435 HIS B CA 1
ATOM 8276 C C . HIS B 1 435 ? -8 -34.969 -16.344 1 89.69 435 HIS B C 1
ATOM 8278 O O . HIS B 1 435 ? -8.281 -34.875 -17.531 1 89.69 435 HIS B O 1
ATOM 8284 N N . LEU B 1 436 ? -7.156 -34.188 -15.703 1 90.94 436 LEU B N 1
ATOM 8285 C CA . LEU B 1 436 ? -6.418 -33.125 -16.375 1 90.94 436 LEU B CA 1
ATOM 8286 C C . LEU B 1 436 ? -5.527 -33.719 -17.484 1 90.94 436 LEU B C 1
ATOM 8288 O O . LEU B 1 436 ? -5.285 -33.062 -18.5 1 90.94 436 LEU B O 1
ATOM 8292 N N . LYS B 1 437 ? -5.051 -34.969 -17.328 1 88.62 437 LYS B N 1
ATOM 8293 C CA . LYS B 1 437 ? -4.148 -35.625 -18.281 1 88.62 437 LYS B CA 1
ATOM 8294 C C . LYS B 1 437 ? -4.836 -35.844 -19.625 1 88.62 437 LYS B C 1
ATOM 8296 O O . LYS B 1 437 ? -4.168 -35.938 -20.656 1 88.62 437 LYS B O 1
ATOM 8301 N N . ASN B 1 438 ? -6.125 -35.906 -19.594 1 87.88 438 ASN B N 1
ATOM 8302 C CA . ASN B 1 438 ? -6.883 -36.219 -20.797 1 87.88 438 ASN B CA 1
ATOM 8303 C C . ASN B 1 438 ? -7.137 -34.969 -21.641 1 87.88 438 ASN B C 1
ATOM 8305 O O . ASN B 1 438 ? -7.625 -35.062 -22.766 1 87.88 438 ASN B O 1
ATOM 8309 N N . PHE B 1 439 ? -6.781 -33.875 -21.094 1 89.69 439 PHE B N 1
ATOM 8310 C CA . PHE B 1 439 ? -6.992 -32.625 -21.844 1 89.69 439 PHE B CA 1
ATOM 8311 C C . PHE B 1 439 ? -6.031 -32.562 -23.016 1 89.69 439 PHE B C 1
ATOM 8313 O O . PHE B 1 439 ? -4.82 -32.75 -22.859 1 89.69 439 PHE B O 1
ATOM 8320 N N . GLU B 1 440 ? -6.602 -32.344 -24.203 1 84.81 440 GLU B N 1
ATOM 8321 C CA . GLU B 1 440 ? -5.797 -32.25 -25.406 1 84.81 440 GLU B CA 1
ATOM 8322 C C . GLU B 1 440 ? -5.598 -30.781 -25.812 1 84.81 440 GLU B C 1
ATOM 8324 O O . GLU B 1 440 ? -6.535 -30.125 -26.266 1 84.81 440 GLU B O 1
ATOM 8329 N N . GLY B 1 441 ? -4.641 -30.125 -25.5 1 82.56 441 GLY B N 1
ATOM 8330 C CA . GLY B 1 441 ? -4.312 -28.75 -25.859 1 82.56 441 GLY B CA 1
ATOM 8331 C C . GLY B 1 441 ? -2.912 -28.344 -25.438 1 82.56 441 GLY B C 1
ATOM 8332 O O . GLY B 1 441 ? -2.092 -29.203 -25.094 1 82.56 441 GLY B O 1
ATOM 8333 N N . SER B 1 442 ? -2.596 -27.125 -25.656 1 81.25 442 SER B N 1
ATOM 8334 C CA . SER B 1 442 ? -1.282 -26.594 -25.312 1 81.25 442 SER B CA 1
ATOM 8335 C C . SER B 1 442 ? -1.08 -26.594 -23.797 1 81.25 442 SER B C 1
ATOM 8337 O O . SER B 1 442 ? -2.039 -26.734 -23.031 1 81.25 442 SER B O 1
ATOM 8339 N N . ALA B 1 443 ? 0.168 -26.5 -23.328 1 81.75 443 ALA B N 1
ATOM 8340 C CA . ALA B 1 443 ? 0.5 -26.438 -21.906 1 81.75 443 ALA B CA 1
ATOM 8341 C C . ALA B 1 443 ? -0.204 -25.266 -21.219 1 81.75 443 ALA B C 1
ATOM 8343 O O . ALA B 1 443 ? -0.643 -25.391 -20.078 1 81.75 443 ALA B O 1
ATOM 8344 N N . ALA B 1 444 ? -0.352 -24.234 -21.922 1 78.12 444 ALA B N 1
ATOM 8345 C CA . ALA B 1 444 ? -1 -23.047 -21.375 1 78.12 444 ALA B CA 1
ATOM 8346 C C . ALA B 1 444 ? -2.496 -23.281 -21.188 1 78.12 444 ALA B C 1
ATOM 8348 O O . ALA B 1 444 ? -3.072 -22.844 -20.188 1 78.12 444 ALA B O 1
ATOM 8349 N N . GLU B 1 445 ? -3.121 -23.938 -22.109 1 81.62 445 GLU B N 1
ATOM 8350 C CA . GLU B 1 445 ? -4.547 -24.234 -22.016 1 81.62 445 GLU B CA 1
ATOM 8351 C C . GLU B 1 445 ? -4.836 -25.219 -20.891 1 81.62 445 GLU B C 1
ATOM 8353 O O . GLU B 1 445 ? -5.824 -25.062 -20.172 1 81.62 445 GLU B O 1
ATOM 8358 N N . ARG B 1 446 ? -4.004 -26.188 -20.844 1 85.81 446 ARG B N 1
ATOM 8359 C CA . ARG B 1 446 ? -4.16 -27.172 -19.781 1 85.81 446 ARG B CA 1
ATOM 8360 C C . ARG B 1 446 ? -4.051 -26.516 -18.406 1 85.81 446 ARG B C 1
ATOM 8362 O O . ARG B 1 446 ? -4.805 -26.859 -17.484 1 85.81 446 ARG B O 1
ATOM 8369 N N . ASP B 1 447 ? -3.098 -25.656 -18.328 1 84.94 447 ASP B N 1
ATOM 8370 C CA . ASP B 1 447 ? -2.922 -24.922 -17.078 1 84.94 447 ASP B CA 1
ATOM 8371 C C . ASP B 1 447 ? -4.152 -24.078 -16.766 1 84.94 447 ASP B C 1
ATOM 8373 O O . ASP B 1 447 ? -4.551 -23.969 -15.602 1 84.94 447 ASP B O 1
ATOM 8377 N N . PHE B 1 448 ? -4.707 -23.531 -17.734 1 81.19 448 PHE B N 1
ATOM 8378 C CA . PHE B 1 448 ? -5.902 -22.719 -17.547 1 81.19 448 PHE B CA 1
ATOM 8379 C C . PHE B 1 448 ? -7.066 -23.578 -17.062 1 81.19 448 PHE B C 1
ATOM 8381 O O . PHE B 1 448 ? -7.812 -23.156 -16.156 1 81.19 448 PHE B O 1
ATOM 8388 N N . VAL B 1 449 ? -7.227 -24.656 -17.656 1 84.94 449 VAL B N 1
ATOM 8389 C CA . VAL B 1 449 ? -8.312 -25.547 -17.281 1 84.94 449 VAL B CA 1
ATOM 8390 C C . VAL B 1 449 ? -8.188 -25.922 -15.797 1 84.94 449 VAL B C 1
ATOM 8392 O O . VAL B 1 449 ? -9.18 -25.922 -15.062 1 84.94 449 VAL B O 1
ATOM 8395 N N . ALA B 1 450 ? -6.977 -26.234 -15.422 1 88.25 450 ALA B N 1
ATOM 8396 C CA . ALA B 1 450 ? -6.723 -26.578 -14.023 1 88.25 450 ALA B CA 1
ATOM 8397 C C . ALA B 1 450 ? -7.031 -25.391 -13.109 1 88.25 450 ALA B C 1
ATOM 8399 O O . ALA B 1 450 ? -7.707 -25.547 -12.086 1 88.25 450 ALA B O 1
ATOM 8400 N N . SER B 1 451 ? -6.559 -24.219 -13.477 1 85.62 451 SER B N 1
ATOM 8401 C CA . SER B 1 451 ? -6.742 -23.031 -12.656 1 85.62 451 SER B CA 1
ATOM 8402 C C . SER B 1 451 ? -8.211 -22.641 -12.578 1 85.62 451 SER B C 1
ATOM 8404 O O . SER B 1 451 ? -8.68 -22.172 -11.539 1 85.62 451 SER B O 1
ATOM 8406 N N . ALA B 1 452 ? -8.906 -22.734 -13.664 1 82.06 452 ALA B N 1
ATOM 8407 C CA . ALA B 1 452 ? -10.32 -22.391 -13.703 1 82.06 452 ALA B CA 1
ATOM 8408 C C . ALA B 1 452 ? -11.133 -23.266 -12.758 1 82.06 452 ALA B C 1
ATOM 8410 O O . ALA B 1 452 ? -11.984 -22.781 -12.016 1 82.06 452 ALA B O 1
ATOM 8411 N N . ALA B 1 453 ? -10.828 -24.5 -12.852 1 87.31 453 ALA B N 1
ATOM 8412 C CA . ALA B 1 453 ? -11.539 -25.438 -11.992 1 87.31 453 ALA B CA 1
ATOM 8413 C C . ALA B 1 453 ? -11.211 -25.203 -10.516 1 87.31 453 ALA B C 1
ATOM 8415 O O . ALA B 1 453 ? -12.102 -25.219 -9.664 1 87.31 453 ALA B O 1
ATOM 8416 N N . LEU B 1 454 ? -9.938 -24.984 -10.258 1 88.31 454 LEU B N 1
ATOM 8417 C CA . LEU B 1 454 ? -9.516 -24.766 -8.875 1 88.31 454 LEU B CA 1
ATOM 8418 C C . LEU B 1 454 ? -10.148 -23.516 -8.305 1 88.31 454 LEU B C 1
ATOM 8420 O O . LEU B 1 454 ? -10.539 -23.484 -7.133 1 88.31 454 LEU B O 1
ATOM 8424 N N . ASN B 1 455 ? -10.203 -22.531 -9.07 1 85 455 ASN B N 1
ATOM 8425 C CA . ASN B 1 455 ? -10.797 -21.281 -8.609 1 85 455 ASN B CA 1
ATOM 8426 C C . ASN B 1 455 ? -12.266 -21.469 -8.219 1 85 455 ASN B C 1
ATOM 8428 O O . ASN B 1 455 ? -12.711 -20.953 -7.195 1 85 455 ASN B O 1
ATOM 8432 N N . LEU B 1 456 ? -12.953 -22.141 -9 1 82.5 456 LEU B N 1
ATOM 8433 C CA . LEU B 1 456 ? -14.367 -22.375 -8.719 1 82.5 456 LEU B CA 1
ATOM 8434 C C . LEU B 1 456 ? -14.531 -23.234 -7.473 1 82.5 456 LEU B C 1
ATOM 8436 O O . LEU B 1 456 ? -15.375 -22.938 -6.617 1 82.5 456 LEU B O 1
ATOM 8440 N N . HIS B 1 457 ? -13.805 -24.281 -7.406 1 88.44 457 HIS B N 1
ATOM 8441 C CA . HIS B 1 457 ? -13.859 -25.125 -6.227 1 88.44 457 HIS B CA 1
ATOM 8442 C C . HIS B 1 457 ? -13.484 -24.359 -4.969 1 88.44 457 HIS B C 1
ATOM 8444 O O . HIS B 1 457 ? -14.047 -24.594 -3.896 1 88.44 457 HIS B O 1
ATOM 8450 N N . HIS B 1 458 ? -12.57 -23.531 -5.152 1 87.94 458 HIS B N 1
ATOM 8451 C CA . HIS B 1 458 ? -12.125 -22.766 -3.99 1 87.94 458 HIS B CA 1
ATOM 8452 C C . HIS B 1 458 ? -13.219 -21.828 -3.494 1 87.94 458 HIS B C 1
ATOM 8454 O O . HIS B 1 458 ? -13.352 -21.609 -2.289 1 87.94 458 HIS B O 1
ATOM 8460 N N . VAL B 1 459 ? -13.953 -21.234 -4.363 1 82.56 459 VAL B N 1
ATOM 8461 C CA . VAL B 1 459 ? -15.102 -20.438 -3.951 1 82.56 459 VAL B CA 1
ATOM 8462 C C . VAL B 1 459 ? -16.047 -21.281 -3.104 1 82.56 459 VAL B C 1
ATOM 8464 O O . VAL B 1 459 ? -16.5 -20.828 -2.047 1 82.56 459 VAL B O 1
ATOM 8467 N N . GLN B 1 460 ? -16.312 -22.438 -3.57 1 82.81 460 GLN B N 1
ATOM 8468 C CA . GLN B 1 460 ? -17.188 -23.344 -2.83 1 82.81 460 GLN B CA 1
ATOM 8469 C C . GLN B 1 460 ? -16.562 -23.719 -1.486 1 82.81 460 GLN B C 1
ATOM 8471 O O . GLN B 1 460 ? -17.266 -23.797 -0.475 1 82.81 460 GLN B O 1
ATOM 8476 N N . PHE B 1 461 ? -15.312 -23.969 -1.561 1 86.5 461 PHE B N 1
ATOM 8477 C CA . PHE B 1 461 ? -14.586 -24.297 -0.339 1 86.5 461 PHE B CA 1
ATOM 8478 C C . PHE B 1 461 ? -14.758 -23.203 0.702 1 86.5 461 PHE B C 1
ATOM 8480 O O . PHE B 1 461 ? -15.023 -23.484 1.872 1 86.5 461 PHE B O 1
ATOM 8487 N N . LEU B 1 462 ? -14.578 -21.969 0.3 1 81.56 462 LEU B N 1
ATOM 8488 C CA . LEU B 1 462 ? -14.695 -20.844 1.206 1 81.56 462 LEU B CA 1
ATOM 8489 C C . LEU B 1 462 ? -16.125 -20.688 1.709 1 81.56 462 LEU B C 1
ATOM 8491 O O . LEU B 1 462 ? -16.344 -20.266 2.848 1 81.56 462 LEU B O 1
ATOM 8495 N N . LEU B 1 463 ? -17.047 -21.016 0.87 1 76.44 463 LEU B N 1
ATOM 8496 C CA . LEU B 1 463 ? -18.453 -20.922 1.238 1 76.44 463 LEU B CA 1
ATOM 8497 C C . LEU B 1 463 ? -18.781 -21.922 2.344 1 76.44 463 LEU B C 1
ATOM 8499 O O . LEU B 1 463 ? -19.562 -21.609 3.248 1 76.44 463 LEU B O 1
ATOM 8503 N N . TYR B 1 464 ? -18.234 -23.047 2.299 1 76.12 464 TYR B N 1
ATOM 8504 C CA . TYR B 1 464 ? -18.578 -24.125 3.225 1 76.12 464 TYR B CA 1
ATOM 8505 C C . TYR B 1 464 ? -17.688 -24.094 4.461 1 76.12 464 TYR B C 1
ATOM 8507 O O . TYR B 1 464 ? -17.984 -24.734 5.469 1 76.12 464 TYR B O 1
ATOM 8515 N N . SER B 1 465 ? -16.656 -23.297 4.469 1 74.25 465 SER B N 1
ATOM 8516 C CA . SER B 1 465 ? -15.648 -23.312 5.523 1 74.25 465 SER B CA 1
ATOM 8517 C C . SER B 1 465 ? -16.172 -22.656 6.797 1 74.25 465 SER B C 1
ATOM 8519 O O . SER B 1 465 ? -15.875 -23.125 7.902 1 74.25 465 SER B O 1
ATOM 8521 N N . PRO B 1 466 ? -16.781 -21.297 6.641 1 58.03 466 PRO B N 1
ATOM 8522 C CA . PRO B 1 466 ? -17.219 -20.688 7.902 1 58.03 466 PRO B CA 1
ATOM 8523 C C . PRO B 1 466 ? -18.078 -21.641 8.734 1 58.03 466 PRO B C 1
ATOM 8525 O O . PRO B 1 466 ? -18.188 -21.469 9.953 1 58.03 466 PRO B O 1
ATOM 8528 N N . SER B 1 467 ? -18.844 -22.516 8.016 1 47.38 467 SER B N 1
ATOM 8529 C CA . SER B 1 467 ? -19.641 -23.484 8.758 1 47.38 467 SER B CA 1
ATOM 8530 C C . SER B 1 467 ? -18.766 -24.391 9.617 1 47.38 467 SER B C 1
ATOM 8532 O O . SER B 1 467 ? -19.281 -25.203 10.375 1 47.38 467 SER B O 1
ATOM 8534 N N . MET B 1 468 ? -17.562 -24.281 9.367 1 44.09 468 MET B N 1
ATOM 8535 C CA . MET B 1 468 ? -16.625 -25.078 10.148 1 44.09 468 MET B CA 1
ATOM 8536 C C . MET B 1 468 ? -16.438 -24.5 11.539 1 44.09 468 MET B C 1
ATOM 8538 O O . MET B 1 468 ? -15.844 -23.422 11.695 1 44.09 468 MET B O 1
ATOM 8542 N N . THR B 1 469 ? -17.406 -24.234 12.164 1 40.44 469 THR B N 1
ATOM 8543 C CA . THR B 1 469 ? -17.188 -23.859 13.562 1 40.44 469 THR B CA 1
ATOM 8544 C C . THR B 1 469 ? -16.047 -24.656 14.172 1 40.44 469 THR B C 1
ATOM 8546 O O . THR B 1 469 ? -15.742 -25.75 13.711 1 40.44 469 THR B O 1
ATOM 8549 N N . ARG B 1 470 ? -15.188 -24.109 15.039 1 40.03 470 ARG B N 1
ATOM 8550 C CA . ARG B 1 470 ? -13.953 -24.578 15.656 1 40.03 470 ARG B CA 1
ATOM 8551 C C . ARG B 1 470 ? -13.969 -26.094 15.844 1 40.03 470 ARG B C 1
ATOM 8553 O O . ARG B 1 470 ? -12.922 -26.75 15.727 1 40.03 470 ARG B O 1
ATOM 8560 N N . THR B 1 471 ? -14.984 -26.453 16.547 1 39.62 471 THR B N 1
ATOM 8561 C CA . THR B 1 471 ? -15.062 -27.844 16.969 1 39.62 471 THR B CA 1
ATOM 8562 C C . THR B 1 471 ? -15.719 -28.703 15.898 1 39.62 471 THR B C 1
ATOM 8564 O O . THR B 1 471 ? -16.016 -29.875 16.125 1 39.62 471 THR B O 1
ATOM 8567 N N . SER B 1 472 ? -16.062 -28.016 14.828 1 51.53 472 SER B N 1
ATOM 8568 C CA . SER B 1 472 ? -17.094 -28.75 14.102 1 51.53 472 SER B CA 1
ATOM 8569 C C . SER B 1 472 ? -16.5 -29.547 12.945 1 51.53 472 SER B C 1
ATOM 8571 O O . SER B 1 472 ? -15.383 -29.266 12.5 1 51.53 472 SER B O 1
ATOM 8573 N N . THR B 1 473 ? -16.875 -30.609 12.812 1 61.75 473 THR B N 1
ATOM 8574 C CA . THR B 1 473 ? -16.734 -31.609 11.75 1 61.75 473 THR B CA 1
ATOM 8575 C C . THR B 1 473 ? -17.062 -31 10.391 1 61.75 473 THR B C 1
ATOM 8577 O O . THR B 1 473 ? -18.125 -30.422 10.203 1 61.75 473 THR B O 1
ATOM 8580 N N . PRO B 1 474 ? -15.867 -30.859 9.617 1 74.19 474 PRO B N 1
ATOM 8581 C CA . PRO B 1 474 ? -16.172 -30.406 8.266 1 74.19 474 PRO B CA 1
ATOM 8582 C C . PRO B 1 474 ? -17.453 -31.016 7.699 1 74.19 474 PRO B C 1
ATOM 8584 O O . PRO B 1 474 ? -17.766 -32.188 7.988 1 74.19 474 PRO B O 1
ATOM 8587 N N . THR B 1 475 ? -18.203 -30.281 7.125 1 77.25 475 THR B N 1
ATOM 8588 C CA . THR B 1 475 ? -19.438 -30.75 6.492 1 77.25 475 THR B CA 1
ATOM 8589 C C . THR B 1 475 ? -19.125 -31.656 5.305 1 77.25 475 THR B C 1
ATOM 8591 O O . THR B 1 475 ? -18.016 -31.609 4.762 1 77.25 475 THR B O 1
ATOM 8594 N N . PRO B 1 476 ? -20.016 -32.531 4.988 1 81.56 476 PRO B N 1
ATOM 8595 C CA . PRO B 1 476 ? -19.797 -33.375 3.816 1 81.56 476 PRO B CA 1
ATOM 8596 C C . PRO B 1 476 ? -19.531 -32.594 2.545 1 81.56 476 PRO B C 1
ATOM 8598 O O . PRO B 1 476 ? -18.75 -33.031 1.689 1 81.56 476 PRO B O 1
ATOM 8601 N N . GLU B 1 477 ? -20.203 -31.406 2.453 1 83.31 477 GLU B N 1
ATOM 8602 C CA . GLU B 1 477 ? -19.984 -30.578 1.276 1 83.31 477 GLU B CA 1
ATOM 8603 C C . GLU B 1 477 ? -18.562 -30.062 1.215 1 83.31 477 GLU B C 1
ATOM 8605 O O . GLU B 1 477 ? -17.953 -30.031 0.143 1 83.31 477 GLU B O 1
ATOM 8610 N N . LEU B 1 478 ? -18.047 -29.719 2.361 1 85.94 478 LEU B N 1
ATOM 8611 C CA . LEU B 1 478 ? -16.672 -29.234 2.428 1 85.94 478 LEU B CA 1
ATOM 8612 C C . LEU B 1 478 ? -15.688 -30.344 2.082 1 85.94 478 LEU B C 1
ATOM 8614 O O . LEU B 1 478 ? -14.688 -30.109 1.401 1 85.94 478 LEU B O 1
ATOM 8618 N N . LEU B 1 479 ? -15.984 -31.547 2.531 1 87.94 479 LEU B N 1
ATOM 8619 C CA . LEU B 1 479 ? -15.102 -32.656 2.256 1 87.94 479 LEU B CA 1
ATOM 8620 C C . LEU B 1 479 ? -15.125 -33.031 0.773 1 87.94 479 LEU B C 1
ATOM 8622 O O . LEU B 1 479 ? -14.086 -33.344 0.197 1 87.94 479 LEU B O 1
ATOM 8626 N N . MET B 1 480 ? -16.281 -32.906 0.183 1 89.19 480 MET B N 1
ATOM 8627 C CA . MET B 1 480 ? -16.406 -33.219 -1.239 1 89.19 480 MET B CA 1
ATOM 8628 C C . MET B 1 480 ? -15.602 -32.25 -2.08 1 89.19 480 MET B C 1
ATOM 8630 O O . MET B 1 480 ? -14.859 -32.656 -2.975 1 89.19 480 MET B O 1
ATOM 8634 N N . VAL B 1 481 ? -15.742 -31.016 -1.754 1 90.38 481 VAL B N 1
ATOM 8635 C CA . VAL B 1 481 ? -15.039 -29.984 -2.512 1 90.38 481 VAL B CA 1
ATOM 8636 C C . VAL B 1 481 ? -13.539 -30.078 -2.238 1 90.38 481 VAL B C 1
ATOM 8638 O O . VAL B 1 481 ? -12.727 -29.875 -3.141 1 90.38 481 VAL B O 1
ATOM 8641 N N . SER B 1 482 ? -13.219 -30.359 -0.99 1 91.44 482 SER B N 1
ATOM 8642 C CA . SER B 1 482 ? -11.812 -30.531 -0.646 1 91.44 482 SER B CA 1
ATOM 8643 C C . SER B 1 482 ? -11.188 -31.688 -1.415 1 91.44 482 SER B C 1
ATOM 8645 O O . SER B 1 482 ? -10.055 -31.594 -1.879 1 91.44 482 SER B O 1
ATOM 8647 N N . GLY B 1 483 ? -11.961 -32.75 -1.503 1 93.12 483 GLY B N 1
ATOM 8648 C CA . GLY B 1 483 ? -11.492 -33.906 -2.283 1 93.12 483 GLY B CA 1
ATOM 8649 C C . GLY B 1 483 ? -11.25 -33.562 -3.742 1 93.12 483 GLY B C 1
ATOM 8650 O O . GLY B 1 483 ? -10.25 -34 -4.324 1 93.12 483 GLY B O 1
ATOM 8651 N N . ALA B 1 484 ? -12.133 -32.781 -4.297 1 92.81 484 ALA B N 1
ATOM 8652 C CA . ALA B 1 484 ? -12 -32.375 -5.695 1 92.81 484 ALA B CA 1
ATOM 8653 C C . ALA B 1 484 ? -10.766 -31.5 -5.898 1 92.81 484 ALA B C 1
ATOM 8655 O O . ALA B 1 484 ? -10.047 -31.641 -6.883 1 92.81 484 ALA B O 1
ATOM 8656 N N . MET B 1 485 ? -10.539 -30.609 -5.016 1 94.25 485 MET B N 1
ATOM 8657 C CA . MET B 1 485 ? -9.383 -29.719 -5.082 1 94.25 485 MET B CA 1
ATOM 8658 C C . MET B 1 485 ? -8.078 -30.5 -4.938 1 94.25 485 MET B C 1
ATOM 8660 O O . MET B 1 485 ? -7.109 -30.219 -5.641 1 94.25 485 MET B O 1
ATOM 8664 N N . LEU B 1 486 ? -8.109 -31.438 -4.047 1 94.5 486 LEU B N 1
ATOM 8665 C CA . LEU B 1 486 ? -6.914 -32.219 -3.797 1 94.5 486 LEU B CA 1
ATOM 8666 C C . LEU B 1 486 ? -6.586 -33.094 -5 1 94.5 486 LEU B C 1
ATOM 8668 O O . LEU B 1 486 ? -5.414 -33.281 -5.344 1 94.5 486 LEU B O 1
ATOM 8672 N N . LYS B 1 487 ? -7.613 -33.688 -5.516 1 94 487 LYS B N 1
ATOM 8673 C CA . LYS B 1 487 ? -7.418 -34.5 -6.711 1 94 487 LYS B CA 1
ATOM 8674 C C . LYS B 1 487 ? -6.738 -33.688 -7.816 1 94 487 LYS B C 1
ATOM 8676 O O . LYS B 1 487 ? -5.758 -34.156 -8.406 1 94 487 LYS B O 1
ATOM 8681 N N . LEU B 1 488 ? -7.234 -32.531 -8.039 1 93.88 488 LEU B N 1
ATOM 8682 C CA . LEU B 1 488 ? -6.707 -31.688 -9.102 1 93.88 488 LEU B CA 1
ATOM 8683 C C . LEU B 1 488 ? -5.293 -31.219 -8.773 1 93.88 488 LEU B C 1
ATOM 8685 O O . LEU B 1 488 ? -4.434 -31.172 -9.656 1 93.88 488 LEU B O 1
ATOM 8689 N N . THR B 1 489 ? -5.043 -30.891 -7.555 1 93.94 489 THR B N 1
ATOM 8690 C CA . THR B 1 489 ? -3.715 -30.438 -7.152 1 93.94 489 THR B CA 1
ATOM 8691 C C . THR B 1 489 ? -2.697 -31.562 -7.281 1 93.94 489 THR B C 1
ATOM 8693 O O . THR B 1 489 ? -1.548 -31.328 -7.66 1 93.94 489 THR B O 1
ATOM 8696 N N . ALA B 1 490 ? -3.098 -32.75 -6.926 1 93.38 490 ALA B N 1
ATOM 8697 C CA . ALA B 1 490 ? -2.225 -33.906 -7.109 1 93.38 490 ALA B CA 1
ATOM 8698 C C . ALA B 1 490 ? -1.903 -34.125 -8.586 1 93.38 490 ALA B C 1
ATOM 8700 O O . ALA B 1 490 ? -0.761 -34.406 -8.945 1 93.38 490 ALA B O 1
ATOM 8701 N N . GLU B 1 491 ? -2.889 -33.938 -9.383 1 93.44 491 GLU B N 1
ATOM 8702 C CA . GLU B 1 491 ? -2.666 -34.094 -10.82 1 93.44 491 GLU B CA 1
ATOM 8703 C C . GLU B 1 491 ? -1.713 -33 -11.336 1 93.44 491 GLU B C 1
ATOM 8705 O O . GLU B 1 491 ? -0.862 -33.281 -12.188 1 93.44 491 GLU B O 1
ATOM 8710 N N . ILE B 1 492 ? -1.882 -31.812 -10.852 1 91 492 ILE B N 1
ATOM 8711 C CA . ILE B 1 492 ? -1.002 -30.719 -11.227 1 91 492 ILE B CA 1
ATOM 8712 C C . ILE B 1 492 ? 0.435 -31.047 -10.828 1 91 492 ILE B C 1
ATOM 8714 O O . ILE B 1 492 ? 1.369 -30.812 -11.602 1 91 492 ILE B O 1
ATOM 8718 N N . ALA B 1 493 ? 0.602 -31.578 -9.664 1 89.88 493 ALA B N 1
ATOM 8719 C CA . ALA B 1 493 ? 1.933 -31.938 -9.188 1 89.88 493 ALA B CA 1
ATOM 8720 C C . ALA B 1 493 ? 2.562 -33 -10.094 1 89.88 493 ALA B C 1
ATOM 8722 O O . ALA B 1 493 ? 3.76 -32.938 -10.375 1 89.88 493 ALA B O 1
ATOM 8723 N N . MET B 1 494 ? 1.769 -33.906 -10.57 1 89.62 494 MET B N 1
ATOM 8724 C CA . MET B 1 494 ? 2.252 -35 -11.406 1 89.62 494 MET B CA 1
ATOM 8725 C C . MET B 1 494 ? 2.537 -34.531 -12.82 1 89.62 494 MET B C 1
ATOM 8727 O O . MET B 1 494 ? 3.469 -35 -13.469 1 89.62 494 MET B O 1
ATOM 8731 N N . LEU B 1 495 ? 1.788 -33.531 -13.266 1 87.5 495 LEU B N 1
ATOM 8732 C CA . LEU B 1 495 ? 1.879 -33.062 -14.648 1 87.5 495 LEU B CA 1
ATOM 8733 C C . LEU B 1 495 ? 2.611 -31.734 -14.727 1 87.5 495 LEU B C 1
ATOM 8735 O O . LEU B 1 495 ? 2.371 -30.938 -15.641 1 87.5 495 LEU B O 1
ATOM 8739 N N . LYS B 1 496 ? 3.395 -31.391 -13.805 1 84.44 496 LYS B N 1
ATOM 8740 C CA . LYS B 1 496 ? 4.043 -30.078 -13.672 1 84.44 496 LYS B CA 1
ATOM 8741 C C . LYS B 1 496 ? 4.773 -29.703 -14.953 1 84.44 496 LYS B C 1
ATOM 8743 O O . LYS B 1 496 ? 4.738 -28.531 -15.375 1 84.44 496 LYS B O 1
ATOM 8748 N N . ASP B 1 497 ? 5.395 -30.594 -15.648 1 79.44 497 ASP B N 1
ATOM 8749 C CA . ASP B 1 497 ? 6.219 -30.328 -16.828 1 79.44 497 ASP B CA 1
ATOM 8750 C C . ASP B 1 497 ? 5.355 -30.109 -18.062 1 79.44 497 ASP B C 1
ATOM 8752 O O . ASP B 1 497 ? 5.832 -29.578 -19.078 1 79.44 497 ASP B O 1
ATOM 8756 N N . SER B 1 498 ? 4.105 -30.484 -17.891 1 83.5 498 SER B N 1
ATOM 8757 C CA . SER B 1 498 ? 3.203 -30.328 -19.031 1 83.5 498 SER B CA 1
ATOM 8758 C C . SER B 1 498 ? 2.311 -29.109 -18.859 1 83.5 498 SER B C 1
ATOM 8760 O O . SER B 1 498 ? 1.4 -28.875 -19.656 1 83.5 498 SER B O 1
ATOM 8762 N N . LEU B 1 499 ? 2.525 -28.406 -17.844 1 83.12 499 LEU B N 1
ATOM 8763 C CA . LEU B 1 499 ? 1.76 -27.188 -17.578 1 83.12 499 LEU B CA 1
ATOM 8764 C C . LEU B 1 499 ? 2.623 -25.953 -17.766 1 83.12 499 LEU B C 1
ATOM 8766 O O . LEU B 1 499 ? 3.852 -26.016 -17.688 1 83.12 499 LEU B O 1
ATOM 8770 N N . ALA B 1 500 ? 1.976 -24.922 -18.156 1 75.06 500 ALA B N 1
ATOM 8771 C CA . ALA B 1 500 ? 2.684 -23.641 -18.281 1 75.06 500 ALA B CA 1
ATOM 8772 C C . ALA B 1 500 ? 2.73 -22.922 -16.938 1 75.06 500 ALA B C 1
ATOM 8774 O O . ALA B 1 500 ? 1.729 -22.859 -16.219 1 75.06 500 ALA B O 1
ATOM 8775 N N . ASN B 1 501 ? 3.887 -22.562 -16.562 1 65.31 501 ASN B N 1
ATOM 8776 C CA . ASN B 1 501 ? 4.043 -21.797 -15.328 1 65.31 501 ASN B CA 1
ATOM 8777 C C . ASN B 1 501 ? 3.857 -20.297 -15.562 1 65.31 501 ASN B C 1
ATOM 8779 O O . ASN B 1 501 ? 4.754 -19.5 -15.273 1 65.31 501 ASN B O 1
ATOM 8783 N N . SER B 1 502 ? 2.713 -20.094 -16.281 1 60.97 502 SER B N 1
ATOM 8784 C CA . SER B 1 502 ? 2.439 -18.703 -16.625 1 60.97 502 SER B CA 1
ATOM 8785 C C . SER B 1 502 ? 1.513 -18.047 -15.602 1 60.97 502 SER B C 1
ATOM 8787 O O . SER B 1 502 ? 0.662 -18.719 -15.016 1 60.97 502 SER B O 1
ATOM 8789 N N . GLY B 1 503 ? 1.725 -16.922 -15.125 1 59.22 503 GLY B N 1
ATOM 8790 C CA . GLY B 1 503 ? 0.857 -16.188 -14.219 1 59.22 503 GLY B CA 1
ATOM 8791 C C . GLY B 1 503 ? 1.095 -16.531 -12.758 1 59.22 503 GLY B C 1
ATOM 8792 O O . GLY B 1 503 ? 2.072 -16.078 -12.156 1 59.22 503 GLY B O 1
ATOM 8793 N N . THR B 1 504 ? 0.034 -17.688 -12.422 1 63.28 504 THR B N 1
ATOM 8794 C CA . THR B 1 504 ? 0.18 -18.125 -11.039 1 63.28 504 THR B CA 1
ATOM 8795 C C . THR B 1 504 ? 1.068 -19.359 -10.953 1 63.28 504 THR B C 1
ATOM 8797 O O . THR B 1 504 ? 0.884 -20.328 -11.711 1 63.28 504 THR B O 1
ATOM 8800 N N . GLY B 1 505 ? 2.104 -19.375 -10.242 1 74.94 505 GLY B N 1
ATOM 8801 C CA . GLY B 1 505 ? 3.09 -20.438 -10.141 1 74.94 505 GLY B CA 1
ATOM 8802 C C . GLY B 1 505 ? 2.514 -21.734 -9.609 1 74.94 505 GLY B C 1
ATOM 8803 O O . GLY B 1 505 ? 1.482 -21.734 -8.938 1 74.94 505 GLY B O 1
ATOM 8804 N N . PHE B 1 506 ? 3.033 -22.828 -10 1 82.06 506 PHE B N 1
ATOM 8805 C CA . PH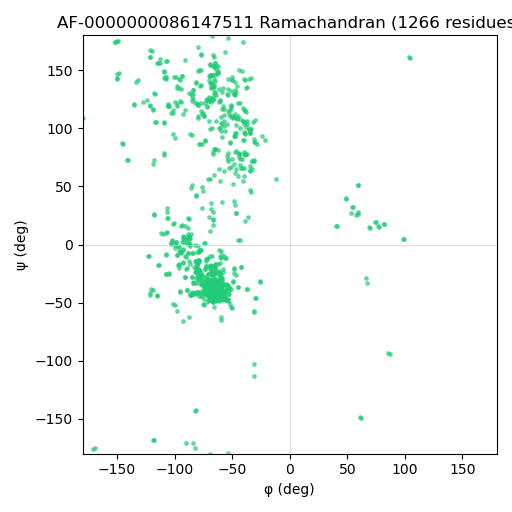E B 1 506 ? 2.631 -24.156 -9.578 1 82.06 506 PHE B CA 1
ATOM 8806 C C . PHE B 1 506 ? 2.621 -24.266 -8.062 1 82.06 506 PHE B C 1
ATOM 8808 O O . PHE B 1 506 ? 1.667 -24.797 -7.477 1 82.06 506 PHE B O 1
ATOM 8815 N N . ILE B 1 507 ? 3.602 -23.719 -7.531 1 84 507 ILE B N 1
ATOM 8816 C CA . ILE B 1 507 ? 3.736 -23.797 -6.082 1 84 507 ILE B CA 1
ATOM 8817 C C . ILE B 1 507 ? 2.605 -23.031 -5.41 1 84 507 ILE B C 1
ATOM 8819 O O . ILE B 1 507 ? 2.09 -23.438 -4.371 1 84 507 ILE B O 1
ATOM 8823 N N . TRP B 1 508 ? 2.268 -22.031 -5.984 1 86.25 508 TRP B N 1
ATOM 8824 C CA . TRP B 1 508 ? 1.159 -21.25 -5.461 1 86.25 508 TRP B CA 1
ATOM 8825 C C . TRP B 1 508 ? -0.138 -22.047 -5.484 1 86.25 508 TRP B C 1
ATOM 8827 O O . TRP B 1 508 ? -0.921 -22 -4.531 1 86.25 508 TRP B O 1
ATOM 8837 N N . LYS B 1 509 ? -0.401 -22.766 -6.523 1 87.56 509 LYS B N 1
ATOM 8838 C CA . LYS B 1 509 ? -1.611 -23.578 -6.633 1 87.56 509 LYS B CA 1
ATOM 8839 C C . LYS B 1 509 ? -1.664 -24.641 -5.539 1 87.56 509 LYS B C 1
ATOM 8841 O O . LYS B 1 509 ? -2.721 -24.891 -4.957 1 87.56 509 LYS B O 1
ATOM 8846 N N . ILE B 1 510 ? -0.568 -25.172 -5.324 1 88.38 510 ILE B N 1
ATOM 8847 C CA . ILE B 1 510 ? -0.504 -26.203 -4.297 1 88.38 510 ILE B CA 1
ATOM 8848 C C . ILE B 1 510 ? -0.706 -25.578 -2.918 1 88.38 510 ILE B C 1
ATOM 8850 O O . ILE B 1 510 ? -1.481 -26.094 -2.105 1 88.38 510 ILE B O 1
ATOM 8854 N N . ALA B 1 511 ? -0.073 -24.5 -2.707 1 87.19 511 ALA B N 1
ATOM 8855 C CA . ALA B 1 511 ? -0.122 -23.859 -1.4 1 87.19 511 ALA B CA 1
ATOM 8856 C C . ALA B 1 511 ? -1.497 -23.25 -1.142 1 87.19 511 ALA B C 1
ATOM 8858 O O . ALA B 1 511 ? -2.014 -23.312 -0.024 1 87.19 511 ALA B O 1
ATOM 8859 N N . SER B 1 512 ? -2.098 -22.719 -2.143 1 87.06 512 SER B N 1
ATOM 8860 C CA . SER B 1 512 ? -3.305 -21.922 -1.943 1 87.06 512 SER B CA 1
ATOM 8861 C C . SER B 1 512 ? -4.559 -22.781 -2.037 1 87.06 512 SER B C 1
ATOM 8863 O O . SER B 1 512 ? -5.598 -22.453 -1.467 1 87.06 512 SER B O 1
ATOM 8865 N N . TYR B 1 513 ? -4.461 -23.875 -2.814 1 89.12 513 TYR B N 1
ATOM 8866 C CA . TYR B 1 513 ? -5.645 -24.703 -3.012 1 89.12 513 TYR B CA 1
ATOM 8867 C C . TYR B 1 513 ? -5.449 -26.078 -2.408 1 89.12 513 TYR B C 1
ATOM 8869 O O . TYR B 1 513 ? -6.324 -26.594 -1.702 1 89.12 513 TYR B O 1
ATOM 8877 N N . GLY B 1 514 ? -4.344 -26.656 -2.605 1 91.5 514 GLY B N 1
ATOM 8878 C CA . GLY B 1 514 ? -4.082 -28.016 -2.162 1 91.5 514 GLY B CA 1
ATOM 8879 C C . GLY B 1 514 ? -3.963 -28.141 -0.654 1 91.5 514 GLY B C 1
ATOM 8880 O O . GLY B 1 514 ? -4.574 -29.016 -0.048 1 91.5 514 GLY B O 1
ATOM 8881 N N . LEU B 1 515 ? -3.203 -27.266 -0.128 1 88.38 515 LEU B N 1
ATOM 8882 C CA . LEU B 1 515 ? -2.914 -27.391 1.298 1 88.38 515 LEU B CA 1
ATOM 8883 C C . LEU B 1 515 ? -4.168 -27.141 2.129 1 88.38 515 LEU B C 1
ATOM 8885 O O . LEU B 1 515 ? -4.461 -27.891 3.059 1 88.38 515 LEU B O 1
ATOM 8889 N N . PRO B 1 516 ? -4.898 -26.109 1.852 1 87.12 516 PRO B N 1
ATOM 8890 C CA . PRO B 1 516 ? -6.129 -25.938 2.629 1 87.12 516 PRO B CA 1
ATOM 8891 C C . PRO B 1 516 ? -7.082 -27.125 2.49 1 87.12 516 PRO B C 1
ATOM 8893 O O . PRO B 1 516 ? -7.738 -27.516 3.463 1 87.12 516 PRO B O 1
ATOM 8896 N N . ALA B 1 517 ? -7.207 -27.656 1.345 1 90.94 517 ALA B N 1
ATOM 8897 C CA . ALA B 1 517 ? -8.039 -28.844 1.131 1 90.94 517 ALA B CA 1
ATOM 8898 C C . ALA B 1 517 ? -7.523 -30.031 1.939 1 90.94 517 ALA B C 1
ATOM 8900 O O . ALA B 1 517 ? -8.305 -30.734 2.58 1 90.94 517 ALA B O 1
ATOM 8901 N N . ALA B 1 518 ? -6.262 -30.219 1.884 1 91 518 ALA B N 1
ATOM 8902 C CA . ALA B 1 518 ? -5.656 -31.297 2.672 1 91 518 ALA B CA 1
ATOM 8903 C C . ALA B 1 518 ? -5.891 -31.078 4.164 1 91 518 ALA B C 1
ATOM 8905 O O . ALA B 1 518 ? -6.117 -32.031 4.91 1 91 518 ALA B O 1
ATOM 8906 N N . GLY B 1 519 ? -5.77 -29.844 4.559 1 86.38 519 GLY B N 1
ATOM 8907 C CA . GLY B 1 519 ? -6.031 -29.516 5.949 1 86.38 519 GLY B CA 1
ATOM 8908 C C . GLY B 1 519 ? -7.438 -29.859 6.391 1 86.38 519 GLY B C 1
ATOM 8909 O O . GLY B 1 519 ? -7.637 -30.391 7.488 1 86.38 519 GLY B O 1
ATOM 8910 N N . ALA B 1 520 ? -8.391 -29.594 5.578 1 84 520 ALA B N 1
ATOM 8911 C CA . ALA B 1 520 ? -9.781 -29.906 5.887 1 84 520 ALA B CA 1
ATOM 8912 C C . ALA B 1 520 ? -9.984 -31.422 6.008 1 84 520 ALA B C 1
ATOM 8914 O O . ALA B 1 520 ? -10.703 -31.875 6.898 1 84 520 ALA B O 1
ATOM 8915 N N . ILE B 1 521 ? -9.352 -32.125 5.125 1 87.19 521 ILE B N 1
ATOM 8916 C CA . ILE B 1 521 ? -9.469 -33.562 5.152 1 87.19 521 ILE B CA 1
ATOM 8917 C C . ILE B 1 521 ? -8.789 -34.125 6.406 1 87.19 521 ILE B C 1
ATOM 8919 O O . ILE B 1 521 ? -9.32 -35 7.074 1 87.19 521 ILE B O 1
ATOM 8923 N N . CYS B 1 522 ? -7.656 -33.562 6.711 1 84.44 522 CYS B N 1
ATOM 8924 C CA . CYS B 1 522 ? -6.934 -34 7.906 1 84.44 522 CYS B CA 1
ATOM 8925 C C . CYS B 1 522 ? -7.746 -33.719 9.164 1 84.44 522 CYS B C 1
ATOM 8927 O O . CYS B 1 522 ? -7.773 -34.531 10.078 1 84.44 522 CYS B O 1
ATOM 8929 N N . LEU B 1 523 ? -8.336 -32.625 9.172 1 79.81 523 LEU B N 1
ATOM 8930 C CA . LEU B 1 523 ? -9.156 -32.281 10.32 1 79.81 523 LEU B CA 1
ATOM 8931 C C . LEU B 1 523 ? -10.32 -33.25 10.477 1 79.81 523 LEU B C 1
ATOM 8933 O O . LEU B 1 523 ? -10.688 -33.594 11.602 1 79.81 523 LEU B O 1
ATOM 8937 N N . ALA B 1 524 ? -10.922 -33.625 9.383 1 80.75 524 ALA B N 1
ATOM 8938 C CA . ALA B 1 524 ? -12.016 -34.594 9.406 1 80.75 524 ALA B CA 1
ATOM 8939 C C . ALA B 1 524 ? -11.531 -35.969 9.906 1 80.75 524 ALA B C 1
ATOM 8941 O O . ALA B 1 524 ? -12.266 -36.656 10.602 1 80.75 524 ALA B O 1
ATOM 8942 N N . LEU B 1 525 ? -10.375 -36.281 9.547 1 80.81 525 LEU B N 1
ATOM 8943 C CA . LEU B 1 525 ? -9.82 -37.594 9.922 1 80.81 525 LEU B CA 1
ATOM 8944 C C . LEU B 1 525 ? -9.477 -37.594 11.406 1 80.81 525 LEU B C 1
ATOM 8946 O O . LEU B 1 525 ? -9.641 -38.625 12.07 1 80.81 525 LEU B O 1
ATOM 8950 N N . VAL B 1 526 ? -9.031 -36.438 11.867 1 76.69 526 VAL B N 1
ATOM 8951 C CA . VAL B 1 526 ? -8.609 -36.375 13.258 1 76.69 526 VAL B CA 1
ATOM 8952 C C . VAL B 1 526 ? -9.828 -36.219 14.164 1 76.69 526 VAL B C 1
ATOM 8954 O O . VAL B 1 526 ? -9.836 -36.688 15.289 1 76.69 526 VAL B O 1
ATOM 8957 N N . SER B 1 527 ? -10.859 -35.312 13.773 1 68.81 527 SER B N 1
ATOM 8958 C CA . SER B 1 527 ? -12.031 -35.062 14.609 1 68.81 527 SER B CA 1
ATOM 8959 C C . SER B 1 527 ? -12.906 -36.312 14.719 1 68.81 527 SER B C 1
ATOM 8961 O O . SER B 1 527 ? -13.812 -36.344 15.555 1 68.81 527 SER B O 1
ATOM 8963 N N . ARG B 1 528 ? -12.594 -37.469 14.547 1 57.28 528 ARG B N 1
ATOM 8964 C CA . ARG B 1 528 ? -13.156 -38.812 14.758 1 57.28 528 ARG B CA 1
ATOM 8965 C C . ARG B 1 528 ? -14.641 -38.812 14.398 1 57.28 528 ARG B C 1
ATOM 8967 O O . ARG B 1 528 ? -15.453 -39.375 15.148 1 57.28 528 ARG B O 1
ATOM 8974 N N . THR B 1 529 ? -15.172 -37.875 13.703 1 52.44 529 THR B N 1
ATOM 8975 C CA . THR B 1 529 ? -16.578 -38.125 13.469 1 52.44 529 THR B CA 1
ATOM 8976 C C . THR B 1 529 ? -16.766 -39.344 12.57 1 52.44 529 THR B C 1
ATOM 8978 O O . THR B 1 529 ? -16.547 -39.281 11.359 1 52.44 529 THR B O 1
ATOM 8981 N N . PRO B 1 530 ? -16.609 -40.531 13.234 1 51.22 530 PRO B N 1
ATOM 8982 C CA . PRO B 1 530 ? -16.609 -41.844 12.531 1 51.22 530 PRO B CA 1
ATOM 8983 C C . PRO B 1 530 ? -17.453 -41.812 11.266 1 51.22 530 PRO B C 1
ATOM 8985 O O . PRO B 1 530 ? -17.078 -42.438 10.258 1 51.22 530 PRO B O 1
ATOM 8988 N N . ASN B 1 531 ? -18.609 -41.25 11.438 1 51.78 531 ASN B N 1
ATOM 8989 C CA . ASN B 1 531 ? -19.594 -41.375 10.367 1 51.78 531 ASN B CA 1
ATOM 8990 C C . ASN B 1 531 ? -19.188 -40.562 9.141 1 51.78 531 ASN B C 1
ATOM 8992 O O . ASN B 1 531 ? -19.516 -40.969 8.008 1 51.78 531 ASN B O 1
ATOM 8996 N N . LEU B 1 532 ? -18.531 -39.562 9.297 1 53.41 532 LEU B N 1
ATOM 8997 C CA . LEU B 1 532 ? -18.375 -38.625 8.188 1 53.41 532 LEU B CA 1
ATOM 8998 C C . LEU B 1 532 ? -17.25 -39.094 7.262 1 53.41 532 LEU B C 1
ATOM 9000 O O . LEU B 1 532 ? -17.391 -39.031 6.035 1 53.41 532 LEU B O 1
ATOM 9004 N N . ALA B 1 533 ? -16.047 -39.594 7.82 1 54.44 533 ALA B N 1
ATOM 9005 C CA . ALA B 1 533 ? -14.914 -40.031 6.996 1 54.44 533 ALA B CA 1
ATOM 9006 C C . ALA B 1 533 ? -15.211 -41.344 6.273 1 54.44 533 ALA B C 1
ATOM 9008 O O . ALA B 1 533 ? -14.789 -41.531 5.133 1 54.44 533 ALA B O 1
ATOM 9009 N N . GLN B 1 534 ? -15.984 -42.188 6.957 1 53.72 534 GLN B N 1
ATOM 9010 C CA . GLN B 1 534 ? -16.297 -43.5 6.406 1 53.72 534 GLN B CA 1
ATOM 9011 C C . GLN B 1 534 ? -17.406 -43.406 5.367 1 53.72 534 GLN B C 1
ATOM 9013 O O . GLN B 1 534 ? -17.438 -44.219 4.418 1 53.72 534 GLN B O 1
ATOM 9018 N N . ASN B 1 535 ? -18.203 -42.312 5.543 1 58.38 535 ASN B N 1
ATOM 9019 C CA . ASN B 1 535 ? -19.375 -42.312 4.66 1 58.38 535 ASN B CA 1
ATOM 9020 C C . ASN B 1 535 ? -19.188 -41.344 3.484 1 58.38 535 ASN B C 1
ATOM 9022 O O . ASN B 1 535 ? -20.047 -41.281 2.6 1 58.38 535 ASN B O 1
ATOM 9026 N N . SER B 1 536 ? -17.984 -40.688 3.451 1 68.06 536 SER B N 1
ATOM 9027 C CA . SER B 1 536 ? -17.797 -39.781 2.318 1 68.06 536 SER B CA 1
ATOM 9028 C C . SER B 1 536 ? -16.891 -40.406 1.263 1 68.06 536 SER B C 1
ATOM 9030 O O . SER B 1 536 ? -15.734 -40.719 1.544 1 68.06 536 SER B O 1
ATOM 9032 N N . PRO B 1 537 ? -17.453 -40.719 0.071 1 69 537 PRO B N 1
ATOM 9033 C CA . PRO B 1 537 ? -16.656 -41.344 -0.998 1 69 537 PRO B CA 1
ATOM 9034 C C . PRO B 1 537 ? -15.438 -40.5 -1.389 1 69 537 PRO B C 1
ATOM 9036 O O . PRO B 1 537 ? -14.508 -41.031 -2.012 1 69 537 PRO B O 1
ATOM 9039 N N . ALA B 1 538 ? -15.43 -39.375 -0.89 1 79.06 538 ALA B N 1
ATOM 9040 C CA . ALA B 1 538 ? -14.352 -38.469 -1.312 1 79.06 538 ALA B CA 1
ATOM 9041 C C . ALA B 1 538 ? -13.109 -38.688 -0.444 1 79.06 538 ALA B C 1
ATOM 9043 O O . ALA B 1 538 ? -11.992 -38.344 -0.86 1 79.06 538 ALA B O 1
ATOM 9044 N N . VAL B 1 539 ? -13.203 -39.312 0.681 1 84.06 539 VAL B N 1
ATOM 9045 C CA . VAL B 1 539 ? -12.141 -39.312 1.675 1 84.06 539 VAL B CA 1
ATOM 9046 C C . VAL B 1 539 ? -11.062 -40.312 1.271 1 84.06 539 VAL B C 1
ATOM 9048 O O . VAL B 1 539 ? -9.867 -40 1.276 1 84.06 539 VAL B O 1
ATOM 9051 N N . PRO B 1 540 ? -11.477 -41.531 0.754 1 85 540 PRO B N 1
ATOM 9052 C CA . PRO B 1 540 ? -10.422 -42.469 0.351 1 85 540 PRO B CA 1
ATOM 9053 C C . PRO B 1 540 ? -9.555 -41.938 -0.777 1 85 540 PRO B C 1
ATOM 9055 O O . PRO B 1 540 ? -8.328 -42.062 -0.738 1 85 540 PRO B O 1
ATOM 9058 N N . GLN B 1 541 ? -10.203 -41.375 -1.729 1 89.38 541 GLN B N 1
ATOM 9059 C CA . GLN B 1 541 ? -9.445 -40.781 -2.822 1 89.38 541 GLN B CA 1
ATOM 9060 C C . GLN B 1 541 ? -8.578 -39.625 -2.324 1 89.38 541 GLN B C 1
ATOM 9062 O O . GLN B 1 541 ? -7.449 -39.438 -2.791 1 89.38 541 GLN B O 1
ATOM 9067 N N . ALA B 1 542 ? -9.133 -38.906 -1.42 1 91.88 542 ALA B N 1
ATOM 9068 C CA . ALA B 1 542 ? -8.391 -37.781 -0.861 1 91.88 542 ALA B CA 1
ATOM 9069 C C . ALA B 1 542 ? -7.129 -38.25 -0.142 1 91.88 542 ALA B C 1
ATOM 9071 O O . ALA B 1 542 ? -6.09 -37.594 -0.198 1 91.88 542 ALA B O 1
ATOM 9072 N N . ILE B 1 543 ? -7.199 -39.344 0.497 1 89.94 543 ILE B N 1
ATOM 9073 C CA . ILE B 1 543 ? -6.059 -39.875 1.215 1 89.94 543 ILE B CA 1
ATOM 9074 C C . ILE B 1 543 ? -4.965 -40.281 0.222 1 89.94 543 ILE B C 1
ATOM 9076 O O . ILE B 1 543 ? -3.785 -40 0.451 1 89.94 543 ILE B O 1
ATOM 9080 N N . GLN B 1 544 ? -5.359 -40.875 -0.871 1 90.88 544 GLN B N 1
ATOM 9081 C CA . GLN B 1 544 ? -4.406 -41.219 -1.91 1 90.88 544 GLN B CA 1
ATOM 9082 C C . GLN B 1 544 ? -3.748 -40 -2.518 1 90.88 544 GLN B C 1
ATOM 9084 O O . GLN B 1 544 ? -2.535 -39.969 -2.732 1 90.88 544 GLN B O 1
ATOM 9089 N N . ASP B 1 545 ? -4.555 -39.094 -2.764 1 93.31 545 ASP B N 1
ATOM 9090 C CA . ASP B 1 545 ? -4.047 -37.875 -3.371 1 93.31 545 ASP B CA 1
ATOM 9091 C C . ASP B 1 545 ? -3.088 -37.125 -2.428 1 93.31 545 ASP B C 1
ATOM 9093 O O . ASP B 1 545 ? -2.094 -36.562 -2.867 1 93.31 545 ASP B O 1
ATOM 9097 N N . MET B 1 546 ? -3.395 -37.094 -1.167 1 93.44 546 MET B N 1
ATOM 9098 C CA . MET B 1 546 ? -2.498 -36.5 -0.178 1 93.44 546 MET B CA 1
ATOM 9099 C C . MET B 1 546 ? -1.163 -37.219 -0.147 1 93.44 546 MET B C 1
ATOM 9101 O O . MET B 1 546 ? -0.107 -36.625 -0.019 1 93.44 546 MET B O 1
ATOM 9105 N N . SER B 1 547 ? -1.244 -38.5 -0.296 1 91.88 547 SER B N 1
ATOM 9106 C CA . SER B 1 547 ? -0.021 -39.281 -0.319 1 91.88 547 SER B CA 1
ATOM 9107 C C . SER B 1 547 ? 0.848 -38.938 -1.521 1 91.88 547 SER B C 1
ATOM 9109 O O . SER B 1 547 ? 2.076 -38.906 -1.418 1 91.88 547 SER B O 1
ATOM 9111 N N . VAL B 1 548 ? 0.188 -38.75 -2.6 1 91.5 548 VAL B N 1
ATOM 9112 C CA . VAL B 1 548 ? 0.899 -38.344 -3.809 1 91.5 548 VAL B CA 1
ATOM 9113 C C . VAL B 1 548 ? 1.584 -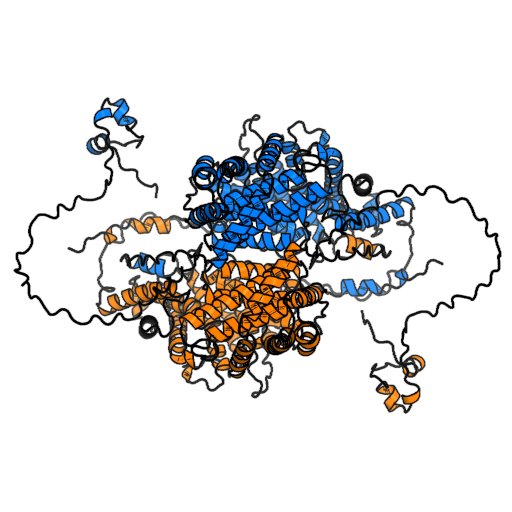37 -3.58 1 91.5 548 VAL B C 1
ATOM 9115 O O . VAL B 1 548 ? 2.754 -36.844 -3.93 1 91.5 548 VAL B O 1
ATOM 9118 N N . LEU B 1 549 ? 0.888 -36.125 -2.998 1 91.25 549 LEU B N 1
ATOM 9119 C CA . LEU B 1 549 ? 1.442 -34.781 -2.742 1 91.25 549 LEU B CA 1
ATOM 9120 C C . LEU B 1 549 ? 2.631 -34.875 -1.79 1 91.25 549 LEU B C 1
ATOM 9122 O O . LEU B 1 549 ? 3.656 -34.219 -2.014 1 91.25 549 LEU B O 1
ATOM 9126 N N . VAL B 1 550 ? 2.5 -35.656 -0.793 1 89.94 550 VAL B N 1
ATOM 9127 C CA . VAL B 1 550 ? 3.562 -35.812 0.192 1 89.94 550 VAL B CA 1
ATOM 9128 C C . VAL B 1 550 ? 4.793 -36.438 -0.476 1 89.94 550 VAL B C 1
ATOM 9130 O O . VAL B 1 550 ? 5.918 -35.969 -0.24 1 89.94 550 VAL B O 1
ATOM 9133 N N . ALA B 1 551 ? 4.59 -37.375 -1.308 1 89.88 551 ALA B N 1
ATOM 9134 C CA . ALA B 1 551 ? 5.695 -38 -2.004 1 89.88 551 ALA B CA 1
ATOM 9135 C C . ALA B 1 551 ? 6.441 -37.031 -2.893 1 89.88 551 ALA B C 1
ATOM 9137 O O . ALA B 1 551 ? 7.676 -37.031 -2.936 1 89.88 551 ALA B O 1
ATOM 9138 N N . HIS B 1 552 ? 5.711 -36.25 -3.566 1 89.5 552 HIS B N 1
ATOM 9139 C CA . HIS B 1 552 ? 6.316 -35.25 -4.465 1 89.5 552 HIS B CA 1
ATOM 9140 C C . HIS B 1 552 ? 7.07 -34.188 -3.684 1 89.5 552 HIS B C 1
ATOM 9142 O O . HIS B 1 552 ? 8.102 -33.688 -4.141 1 89.5 552 HIS B O 1
ATOM 9148 N N . MET B 1 553 ? 6.605 -33.875 -2.592 1 87 553 MET B N 1
ATOM 9149 C CA . MET B 1 553 ? 7.262 -32.875 -1.757 1 87 553 MET B CA 1
ATOM 9150 C C . MET B 1 553 ? 8.539 -33.406 -1.138 1 87 553 MET B C 1
ATOM 9152 O O . MET B 1 553 ? 9.578 -32.75 -1.139 1 87 553 MET B O 1
ATOM 9156 N N . GLU B 1 554 ? 8.477 -34.531 -0.712 1 84.5 554 GLU B N 1
ATOM 9157 C CA . GLU B 1 554 ? 9.617 -35.156 -0.056 1 84.5 554 GLU B CA 1
ATOM 9158 C C . GLU B 1 554 ? 10.727 -35.469 -1.057 1 84.5 554 GLU B C 1
ATOM 9160 O O . GLU B 1 554 ? 11.914 -35.406 -0.715 1 84.5 554 GLU B O 1
ATOM 9165 N N . ALA B 1 555 ? 10.297 -35.781 -2.244 1 83.25 555 ALA B N 1
ATOM 9166 C CA . ALA B 1 555 ? 11.273 -36.094 -3.289 1 83.25 555 ALA B CA 1
ATOM 9167 C C . ALA B 1 555 ? 11.977 -34.812 -3.76 1 83.25 555 ALA B C 1
ATOM 9169 O O . ALA B 1 555 ? 13.008 -34.875 -4.434 1 83.25 555 ALA B O 1
ATOM 9170 N N . GLY B 1 556 ? 11.484 -33.688 -3.4 1 80 556 GLY B N 1
ATOM 9171 C CA . GLY B 1 556 ? 12.086 -32.406 -3.793 1 80 556 GLY B CA 1
ATOM 9172 C C . GL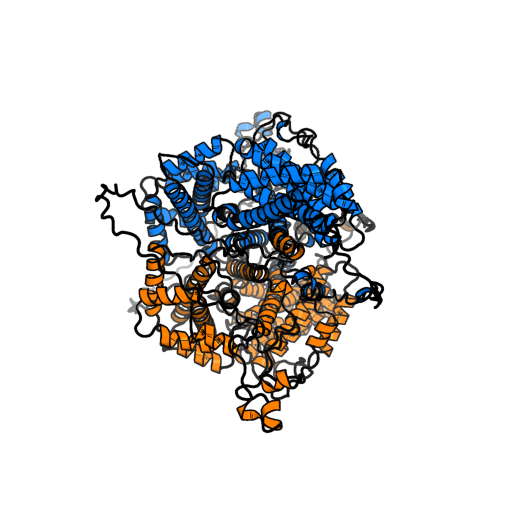Y B 1 556 ? 11.789 -32.031 -5.23 1 80 556 GLY B C 1
ATOM 9173 O O . GLY B 1 556 ? 12.477 -31.188 -5.809 1 80 556 GLY B O 1
ATOM 9174 N N . VAL B 1 557 ? 10.82 -32.688 -5.805 1 80 557 VAL B N 1
ATOM 9175 C CA . VAL B 1 557 ? 10.469 -32.438 -7.199 1 80 557 VAL B CA 1
ATOM 9176 C C . VAL B 1 557 ? 9.711 -31.125 -7.324 1 80 557 VAL B C 1
ATOM 9178 O O . VAL B 1 557 ? 9.875 -30.391 -8.305 1 80 557 VAL B O 1
ATOM 9181 N N . LEU B 1 558 ? 8.945 -30.844 -6.355 1 81.88 558 LEU B N 1
ATOM 9182 C CA . LEU B 1 558 ? 8.102 -29.656 -6.422 1 81.88 558 LEU B CA 1
ATOM 9183 C C . LEU B 1 558 ? 8.828 -28.438 -5.867 1 81.88 558 LEU B C 1
ATOM 9185 O O . LEU B 1 558 ? 8.664 -27.328 -6.371 1 81.88 558 LEU B O 1
ATOM 9189 N N . ILE B 1 559 ? 9.539 -28.688 -4.824 1 82.38 559 ILE B N 1
ATOM 9190 C CA . ILE B 1 559 ? 10.18 -27.547 -4.176 1 82.38 559 ILE B CA 1
ATOM 9191 C C . ILE B 1 559 ? 11.477 -28 -3.506 1 82.38 559 ILE B C 1
ATOM 9193 O O . ILE B 1 559 ? 11.555 -29.109 -2.971 1 82.38 559 ILE B O 1
ATOM 9197 N N . ARG B 1 560 ? 12.375 -27.078 -3.629 1 76.88 560 ARG B N 1
ATOM 9198 C CA . ARG B 1 560 ? 13.68 -27.328 -3.033 1 76.88 560 ARG B CA 1
ATOM 9199 C C . ARG B 1 560 ? 13.883 -26.484 -1.78 1 76.88 560 ARG B C 1
ATOM 9201 O O . ARG B 1 560 ? 13.227 -25.453 -1.603 1 76.88 560 ARG B O 1
ATOM 9208 N N . PRO B 1 561 ? 14.734 -26.859 -0.922 1 75.19 561 PRO B N 1
ATOM 9209 C CA . PRO B 1 561 ? 14.93 -26.172 0.358 1 75.19 561 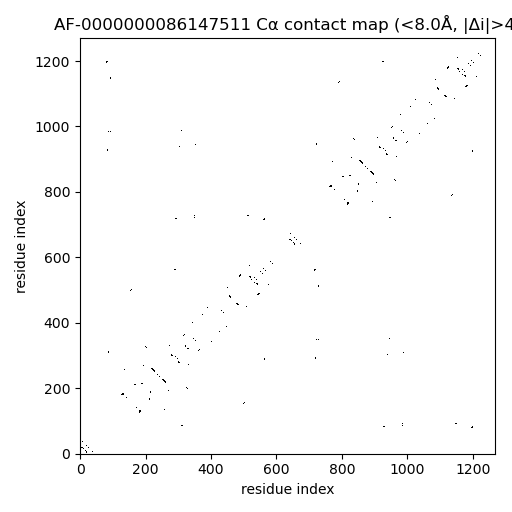PRO B CA 1
ATOM 9210 C C . PRO B 1 561 ? 15.359 -24.719 0.188 1 75.19 561 PRO B C 1
ATOM 9212 O O . PRO B 1 561 ? 15.125 -23.906 1.073 1 75.19 561 PRO B O 1
ATOM 9215 N N . ASP B 1 562 ? 15.914 -24.469 -0.917 1 72.94 562 ASP B N 1
ATOM 9216 C CA . ASP B 1 562 ? 16.422 -23.109 -1.113 1 72.94 562 ASP B CA 1
ATOM 9217 C C . ASP B 1 562 ? 15.336 -22.188 -1.65 1 72.94 562 ASP B C 1
ATOM 9219 O O . ASP B 1 562 ? 15.547 -20.969 -1.771 1 72.94 562 ASP B O 1
ATOM 9223 N N . GLN B 1 563 ? 14.188 -22.766 -1.849 1 77.5 563 GLN B N 1
ATOM 9224 C CA . GLN B 1 563 ? 13.094 -21.969 -2.391 1 77.5 563 GLN B CA 1
ATOM 9225 C C . GLN B 1 563 ? 12.234 -21.391 -1.273 1 77.5 563 GLN B C 1
ATOM 9227 O O . GLN B 1 563 ? 12.133 -21.969 -0.19 1 77.5 563 GLN B O 1
ATOM 9232 N N . PRO B 1 564 ? 11.742 -20.25 -1.438 1 75.94 564 PRO B N 1
ATOM 9233 C CA . PRO B 1 564 ? 11.117 -19.484 -0.356 1 75.94 564 PRO B CA 1
ATOM 9234 C C . PRO B 1 564 ? 9.891 -20.172 0.227 1 75.94 564 PRO B C 1
ATOM 9236 O O . PRO B 1 564 ? 9.609 -20.031 1.419 1 75.94 564 PRO B O 1
ATOM 9239 N N . ASN B 1 565 ? 9.102 -20.906 -0.468 1 78.25 565 ASN B N 1
ATOM 9240 C CA . ASN B 1 565 ? 7.895 -21.531 0.052 1 78.25 565 ASN B CA 1
ATOM 9241 C C . ASN B 1 565 ? 8.195 -22.906 0.652 1 78.25 565 ASN B C 1
ATOM 9243 O O . ASN B 1 565 ? 7.285 -23.625 1.068 1 78.25 565 ASN B O 1
ATOM 9247 N N . TYR B 1 566 ? 9.453 -23.188 0.772 1 79.19 566 TYR B N 1
ATOM 9248 C CA . TYR B 1 566 ? 9.852 -24.531 1.208 1 79.19 566 TYR B CA 1
ATOM 9249 C C . TYR B 1 566 ? 9.43 -24.781 2.65 1 79.19 566 TYR B C 1
ATOM 9251 O O . TYR B 1 566 ? 8.875 -25.828 2.967 1 79.19 566 TYR B O 1
ATOM 9259 N N . ALA B 1 567 ? 9.688 -23.828 3.49 1 75.44 567 ALA B N 1
ATOM 9260 C CA . ALA B 1 567 ? 9.383 -24 4.906 1 75.44 567 ALA B CA 1
ATOM 9261 C C . ALA B 1 567 ? 7.895 -24.25 5.117 1 75.44 567 ALA B C 1
ATOM 9263 O O . ALA B 1 567 ? 7.508 -25.109 5.914 1 75.44 567 ALA B O 1
ATOM 9264 N N . LEU B 1 568 ? 7.102 -23.562 4.441 1 77.81 568 LEU B N 1
ATOM 9265 C CA . LEU B 1 568 ? 5.656 -23.703 4.551 1 77.81 568 LEU B CA 1
ATOM 9266 C C . LEU B 1 568 ? 5.211 -25.078 4.066 1 77.81 568 LEU B C 1
ATOM 9268 O O . LEU B 1 568 ? 4.445 -25.766 4.75 1 77.81 568 LEU B O 1
ATOM 9272 N N . LEU B 1 569 ? 5.688 -25.484 2.965 1 84.44 569 LEU B N 1
ATOM 9273 C CA . LEU B 1 569 ? 5.277 -26.75 2.363 1 84.44 569 LEU B CA 1
ATOM 9274 C C . LEU B 1 569 ? 5.836 -27.938 3.148 1 84.44 569 LEU B C 1
ATOM 9276 O O . LEU B 1 569 ? 5.184 -28.969 3.266 1 84.44 569 LEU B O 1
ATOM 9280 N N . GLN B 1 570 ? 6.977 -27.703 3.666 1 81.62 570 GLN B N 1
ATOM 9281 C CA . GLN B 1 570 ? 7.586 -28.766 4.453 1 81.62 570 GLN B CA 1
ATOM 9282 C C . GLN B 1 570 ? 6.801 -29.031 5.738 1 81.62 570 GLN B C 1
ATOM 9284 O O . GLN B 1 570 ? 6.578 -30.172 6.117 1 81.62 570 GLN B O 1
ATOM 9289 N N . ARG B 1 571 ? 6.414 -27.969 6.375 1 78.56 571 ARG B N 1
ATOM 9290 C CA . ARG B 1 571 ? 5.621 -28.094 7.594 1 78.56 571 ARG B CA 1
ATOM 9291 C C . ARG B 1 571 ? 4.277 -28.75 7.309 1 78.56 571 ARG B C 1
ATOM 9293 O O . ARG B 1 571 ? 3.818 -29.594 8.078 1 78.56 571 ARG B O 1
ATOM 9300 N N . ALA B 1 572 ? 3.691 -28.359 6.285 1 84.12 572 ALA B N 1
ATOM 9301 C CA . ALA B 1 572 ? 2.406 -28.938 5.895 1 84.12 572 ALA B CA 1
ATOM 9302 C C . ALA B 1 572 ? 2.549 -30.406 5.559 1 84.12 572 ALA B C 1
ATOM 9304 O O . ALA B 1 572 ? 1.726 -31.234 5.973 1 84.12 572 ALA B O 1
ATOM 9305 N N . THR B 1 573 ? 3.58 -30.703 4.848 1 86.94 573 THR B N 1
ATOM 9306 C CA . THR B 1 573 ? 3.824 -32.094 4.434 1 86.94 573 THR B CA 1
ATOM 9307 C C . THR B 1 573 ? 4.078 -32.969 5.648 1 86.94 573 THR B C 1
ATOM 9309 O O . THR B 1 573 ? 3.586 -34.094 5.711 1 86.94 573 THR B O 1
ATOM 9312 N N . ALA B 1 574 ? 4.844 -32.438 6.555 1 83.12 574 ALA B N 1
ATOM 9313 C CA . ALA B 1 574 ? 5.129 -33.188 7.766 1 83.12 574 ALA B CA 1
ATOM 9314 C C . ALA B 1 574 ? 3.848 -33.469 8.547 1 83.12 574 ALA B C 1
ATOM 9316 O O . ALA B 1 574 ? 3.678 -34.594 9.078 1 83.12 574 ALA B O 1
ATOM 9317 N N . THR B 1 575 ? 3.008 -32.594 8.602 1 83.88 575 THR B N 1
ATOM 9318 C CA . THR B 1 575 ? 1.747 -32.781 9.312 1 83.88 575 THR B CA 1
ATOM 9319 C C . THR B 1 575 ? 0.849 -33.781 8.594 1 83.88 575 THR B C 1
ATOM 9321 O O . THR B 1 575 ? 0.254 -34.656 9.227 1 83.88 575 THR B O 1
ATOM 9324 N N . ILE B 1 576 ? 0.745 -33.656 7.277 1 88.81 576 ILE B N 1
ATOM 9325 C CA . ILE B 1 576 ? -0.072 -34.562 6.484 1 88.81 576 ILE B CA 1
ATOM 9326 C C . ILE B 1 576 ? 0.453 -36 6.637 1 88.81 576 ILE B C 1
ATOM 9328 O O . ILE B 1 576 ? -0.325 -36.938 6.84 1 88.81 576 ILE B O 1
ATOM 9332 N N . LYS B 1 577 ? 1.722 -36.062 6.562 1 87.5 577 LYS B N 1
ATOM 9333 C CA . LYS B 1 577 ? 2.354 -37.375 6.695 1 87.5 577 LYS B CA 1
ATOM 9334 C C . LYS B 1 577 ? 2.066 -37.969 8.062 1 87.5 577 LYS B C 1
ATOM 9336 O O . LYS B 1 577 ? 1.818 -39.188 8.172 1 87.5 577 LYS B O 1
ATOM 9341 N N . SER B 1 578 ? 2.146 -37.156 9.047 1 84.06 578 SER B N 1
ATOM 9342 C CA . SER B 1 578 ? 1.866 -37.625 10.398 1 84.06 578 SER B CA 1
ATOM 9343 C C . SER B 1 578 ? 0.437 -38.125 10.516 1 84.06 578 SER B C 1
ATOM 9345 O O . SER B 1 578 ? 0.2 -39.188 11.117 1 84.06 578 SER B O 1
ATOM 9347 N N . VAL B 1 579 ? -0.468 -37.5 9.969 1 82.56 579 VAL B N 1
ATOM 9348 C CA . VAL B 1 579 ? -1.872 -37.906 10.016 1 82.56 579 VAL B CA 1
ATOM 9349 C C . VAL B 1 579 ? -2.078 -39.188 9.219 1 82.56 579 VAL B C 1
ATOM 9351 O O . VAL B 1 579 ? -2.781 -40.094 9.664 1 82.56 579 VAL B O 1
ATOM 9354 N N . LEU B 1 580 ? -1.457 -39.25 8.07 1 86.38 580 LEU B N 1
ATOM 9355 C CA . LEU B 1 580 ? -1.584 -40.438 7.219 1 86.38 580 LEU B CA 1
ATOM 9356 C C . LEU B 1 580 ? -0.957 -41.656 7.887 1 86.38 580 LEU B C 1
ATOM 9358 O O . LEU B 1 580 ? -1.498 -42.75 7.805 1 86.38 580 LEU B O 1
ATOM 9362 N N . ASN B 1 581 ? 0.134 -41.375 8.539 1 82.06 581 ASN B N 1
ATOM 9363 C CA . ASN B 1 581 ? 0.775 -42.469 9.266 1 82.06 581 ASN B CA 1
ATOM 9364 C C . ASN B 1 581 ? -0.096 -42.969 10.414 1 82.06 581 ASN B C 1
ATOM 9366 O O . ASN B 1 581 ? -0.208 -44.188 10.641 1 82.06 581 ASN B O 1
ATOM 9370 N N . ARG B 1 582 ? -0.687 -42.094 11.086 1 80.44 582 ARG B N 1
ATOM 9371 C CA . ARG B 1 582 ? -1.569 -42.469 12.188 1 80.44 582 ARG B CA 1
ATOM 9372 C C . ARG B 1 582 ? -2.793 -43.219 11.68 1 80.44 582 ARG B C 1
ATOM 9374 O O . ARG B 1 582 ? -3.275 -44.156 12.336 1 80.44 582 ARG B O 1
ATOM 9381 N N . LEU B 1 583 ? -3.291 -42.844 10.602 1 80.94 583 LEU B N 1
ATOM 9382 C CA . LEU B 1 583 ? -4.426 -43.531 9.984 1 80.94 583 LEU B CA 1
ATOM 9383 C C . LEU B 1 583 ? -4.062 -44.938 9.578 1 80.94 583 LEU B C 1
ATOM 9385 O O . LEU B 1 583 ? -4.832 -45.875 9.812 1 80.94 583 LEU B O 1
ATOM 9389 N N . SER B 1 584 ? -2.947 -45.062 9.016 1 79.88 584 SER B N 1
ATOM 9390 C CA . SER B 1 584 ? -2.496 -46.375 8.547 1 79.88 584 SER B CA 1
ATOM 9391 C C . SER B 1 584 ? -2.23 -47.312 9.711 1 79.88 584 SER B C 1
ATOM 9393 O O . SER B 1 584 ? -2.375 -48.531 9.57 1 79.88 584 SER B O 1
ATOM 9395 N N . LEU B 1 585 ? -1.9 -46.688 10.852 1 72.5 585 LEU B N 1
ATOM 9396 C CA . LEU B 1 585 ? -1.607 -47.5 12.039 1 72.5 585 LEU B CA 1
ATOM 9397 C C . LEU B 1 585 ? -2.869 -47.719 12.859 1 72.5 585 LEU B C 1
ATOM 9399 O O . LEU B 1 585 ? -2.834 -48.438 13.867 1 72.5 585 LEU B O 1
ATOM 9403 N N . GLY B 1 586 ? -4.035 -47.281 12.391 1 70.94 586 GLY B N 1
ATOM 9404 C CA . GLY B 1 586 ? -5.301 -47.469 13.078 1 70.94 586 GLY B CA 1
ATOM 9405 C C . GLY B 1 586 ? -5.414 -46.656 14.352 1 70.94 586 GLY B C 1
ATOM 9406 O O . GLY B 1 586 ? -6.191 -46.969 15.25 1 70.94 586 GLY B O 1
ATOM 9407 N N . MET B 1 587 ? -4.605 -45.688 14.602 1 62.94 587 MET B N 1
ATOM 9408 C CA . MET B 1 587 ? -4.527 -44.906 15.844 1 62.94 587 MET B CA 1
ATOM 9409 C C . MET B 1 587 ? -5.605 -43.844 15.875 1 62.94 587 MET B C 1
ATOM 9411 O O . MET B 1 587 ? -5.883 -43.25 16.938 1 62.94 587 MET B O 1
ATOM 9415 N N . LEU B 1 588 ? -6.184 -43.5 14.82 1 63.38 588 LEU B N 1
ATOM 9416 C CA . LEU B 1 588 ? -7.215 -42.469 14.836 1 63.38 588 LEU B CA 1
ATOM 9417 C C . LEU B 1 588 ? -8.562 -43.031 15.258 1 63.38 588 LEU B C 1
ATOM 9419 O O . LEU B 1 588 ? -9.414 -42.312 15.781 1 63.38 588 LEU B O 1
ATOM 9423 N N . ASN B 1 589 ? -9.023 -44.375 15.172 1 52.62 589 ASN B N 1
ATOM 9424 C CA . ASN B 1 589 ? -10.25 -45.062 15.555 1 52.62 589 ASN B CA 1
ATOM 9425 C C . ASN B 1 589 ? -10.266 -45.375 17.047 1 52.62 589 ASN B C 1
ATOM 9427 O O . ASN B 1 589 ? -11.258 -45.906 17.562 1 52.62 589 ASN B O 1
ATOM 9431 N N . THR B 1 590 ? -9.383 -45.406 17.938 1 43.5 590 THR B N 1
ATOM 9432 C CA . THR B 1 590 ? -9.523 -45.844 19.328 1 43.5 590 THR B CA 1
ATOM 9433 C C . THR B 1 590 ? -10.266 -44.812 20.156 1 43.5 590 THR B C 1
ATOM 9435 O O . THR B 1 590 ? -9.867 -43.625 20.172 1 43.5 590 THR B O 1
ATOM 9438 N N . GLN B 1 591 ? -11.648 -45.156 20.641 1 39.75 591 GLN B N 1
ATOM 9439 C CA . GLN B 1 591 ? -12.688 -44.594 21.5 1 39.75 591 GLN B CA 1
ATOM 9440 C C . GLN B 1 591 ? -12.094 -44.094 22.812 1 39.75 591 GLN B C 1
ATOM 9442 O O . GLN B 1 591 ? -11.734 -44.875 23.688 1 39.75 591 GLN B O 1
ATOM 9447 N N . HIS B 1 592 ? -11.391 -43.312 23.141 1 35.06 592 HIS B N 1
ATOM 9448 C CA . HIS B 1 592 ? -11.445 -42.875 24.531 1 35.06 592 HIS B CA 1
ATOM 9449 C C . HIS B 1 592 ? -12.812 -42.281 24.859 1 35.06 592 HIS B C 1
ATOM 9451 O O . HIS B 1 592 ? -13.25 -41.312 24.203 1 35.06 592 HIS B O 1
ATOM 9457 N N . ASP B 1 593 ? -13.883 -43.094 25.594 1 32.81 593 ASP B N 1
ATOM 9458 C CA . ASP B 1 593 ? -15.078 -42.781 26.375 1 32.81 593 ASP B CA 1
ATOM 9459 C C . ASP B 1 593 ? -14.891 -41.531 27.219 1 32.81 593 ASP B C 1
ATOM 9461 O O . ASP B 1 593 ? -14.547 -41.625 28.406 1 32.81 593 ASP B O 1
ATOM 9465 N N . THR B 1 594 ? -14.234 -40.656 27.141 1 33.59 594 THR B N 1
ATOM 9466 C CA . THR B 1 594 ? -14.453 -39.594 28.141 1 33.59 594 THR B CA 1
ATOM 9467 C C . THR B 1 594 ? -15.875 -39.062 28.047 1 33.59 594 THR B C 1
ATOM 9469 O O . THR B 1 594 ? -16.359 -38.719 26.969 1 33.59 594 THR B O 1
ATOM 9472 N N . PRO B 1 595 ? -16.875 -39.406 29.219 1 30.42 595 PRO B N 1
ATOM 9473 C CA . PRO B 1 595 ? -18.234 -38.938 29.375 1 30.42 595 PRO B CA 1
ATOM 9474 C C . PRO B 1 595 ? -18.391 -37.469 29 1 30.42 595 PRO B C 1
ATOM 9476 O O . PRO B 1 595 ? -17.672 -36.594 29.531 1 30.42 595 PRO B O 1
ATOM 9479 N N . ALA B 1 596 ? -18.922 -37.188 28 1 29.95 596 ALA B N 1
ATOM 9480 C CA . ALA B 1 596 ? -19.375 -35.906 27.484 1 29.95 596 ALA B CA 1
ATOM 9481 C C . ALA B 1 596 ? -20.406 -35.25 28.422 1 29.95 596 ALA B C 1
ATOM 9483 O O . ALA B 1 596 ? -20.953 -34.219 28.125 1 29.95 596 ALA B O 1
ATOM 9484 N N . GLU B 1 597 ? -20.984 -35.969 29.578 1 28.88 597 GLU B N 1
ATOM 9485 C CA . GLU B 1 597 ? -22.125 -35.438 30.312 1 28.88 597 GLU B CA 1
ATOM 9486 C C . GLU B 1 597 ? -21.828 -34.062 30.922 1 28.88 597 GLU B C 1
ATOM 9488 O O . GLU B 1 597 ? -22.703 -33.219 30.969 1 28.88 597 GLU B O 1
ATOM 9493 N N . GLN B 1 598 ? -20.938 -34 31.812 1 27.25 598 GLN B N 1
ATOM 9494 C CA . GLN B 1 598 ? -21 -32.938 32.781 1 27.25 598 GLN B CA 1
ATOM 9495 C C . GLN B 1 598 ? -20.828 -31.562 32.125 1 27.25 598 GLN B C 1
ATOM 9497 O O . GLN B 1 598 ? -21.25 -30.547 32.656 1 27.25 598 GLN B O 1
ATOM 9502 N N . ALA B 1 599 ? -20.031 -31.547 31.109 1 26.56 599 ALA B N 1
ATOM 9503 C CA . ALA B 1 599 ? -19.766 -30.156 30.812 1 26.56 599 ALA B CA 1
ATOM 9504 C C . ALA B 1 599 ? -20.906 -29.531 30 1 26.56 599 ALA B C 1
ATOM 9506 O O . ALA B 1 599 ? -20.859 -28.344 29.656 1 26.56 599 ALA B O 1
ATOM 9507 N N . LEU B 1 600 ? -21.922 -30.359 29.547 1 27.06 600 LEU B N 1
ATOM 9508 C CA . LEU B 1 600 ? -23.047 -29.859 28.75 1 27.06 600 LEU B CA 1
ATOM 9509 C C . LEU B 1 600 ? -24.078 -29.188 29.641 1 27.06 600 LEU B C 1
ATOM 9511 O O . LEU B 1 600 ? -25.125 -28.75 29.156 1 27.06 600 LEU B O 1
ATOM 9515 N N . GLY B 1 601 ? -24.234 -29.484 30.844 1 26.08 601 GLY B N 1
ATOM 9516 C CA . GLY B 1 601 ? -25.438 -28.984 31.469 1 26.08 601 GLY B CA 1
ATOM 9517 C C . GLY B 1 601 ? -25.656 -27.484 31.266 1 26.08 601 GLY B C 1
ATOM 9518 O O . GLY B 1 601 ? -26.734 -26.953 31.547 1 26.08 601 GLY B O 1
ATOM 9519 N N . GLU B 1 602 ? -24.719 -26.75 31.594 1 26.55 602 GLU B N 1
ATOM 9520 C CA . GLU B 1 602 ? -25.203 -25.375 31.641 1 26.55 602 GLU B CA 1
ATOM 9521 C C . GLU B 1 602 ? -25.562 -24.859 30.25 1 26.55 602 GLU B C 1
ATOM 9523 O O . GLU B 1 602 ? -24.75 -24.938 29.312 1 26.55 602 GLU B O 1
ATOM 9528 N N . THR B 1 603 ? -26.891 -24.859 29.906 1 24.44 603 THR B N 1
ATOM 9529 C CA . THR B 1 603 ? -27.719 -24.344 28.828 1 24.44 603 THR B CA 1
ATOM 9530 C C . THR B 1 603 ? -27.141 -23.047 28.266 1 24.44 603 THR B C 1
ATOM 9532 O O . THR B 1 603 ? -27.062 -22.031 28.953 1 24.44 603 THR B O 1
ATOM 9535 N N . MET B 1 604 ? -26.188 -23.172 27.625 1 24.89 604 MET B N 1
ATOM 9536 C CA . MET B 1 604 ? -25.734 -21.938 27 1 24.89 604 MET B CA 1
ATOM 9537 C C . MET B 1 604 ? -26.844 -21.297 26.172 1 24.89 604 MET B C 1
ATOM 9539 O O . MET B 1 604 ? -27.281 -21.859 25.172 1 24.89 604 MET B O 1
ATOM 9543 N N . ARG B 1 605 ? -27.797 -20.672 26.844 1 24.66 605 ARG B N 1
ATOM 9544 C CA . ARG B 1 605 ? -28.828 -19.828 26.219 1 24.66 605 ARG B CA 1
ATOM 9545 C C . ARG B 1 605 ? -28.281 -19.094 25.016 1 24.66 605 ARG B C 1
ATOM 9547 O O . ARG B 1 605 ? -27.281 -18.375 25.125 1 24.66 605 ARG B O 1
ATOM 9554 N N . PHE B 1 606 ? -28.562 -19.609 23.953 1 24.48 606 PHE B N 1
ATOM 9555 C CA . PHE B 1 606 ? -28.375 -19.016 22.625 1 24.48 606 PHE B CA 1
ATOM 9556 C C . PHE B 1 606 ? -29.047 -17.641 22.547 1 24.48 606 PHE B C 1
ATOM 9558 O O . PHE B 1 606 ? -30.281 -17.547 22.578 1 24.48 606 PHE B O 1
ATOM 9565 N N . PRO B 1 607 ? -28.516 -16.594 23.203 1 27.27 607 PRO B N 1
ATOM 9566 C CA . PRO B 1 607 ? -29.438 -15.461 23.016 1 27.27 607 PRO B CA 1
ATOM 9567 C C . PRO B 1 607 ? -29.844 -15.273 21.562 1 27.27 607 PRO B C 1
ATOM 9569 O O . PRO B 1 607 ? -29.125 -15.688 20.656 1 27.27 607 PRO B O 1
ATOM 9572 N N . VAL B 1 608 ? -31.094 -15.18 21.375 1 24.19 608 VAL B N 1
ATOM 9573 C CA . VAL B 1 608 ? -31.875 -14.742 20.219 1 24.19 608 VAL B CA 1
ATOM 9574 C C . VAL B 1 608 ? -31.172 -13.578 19.531 1 24.19 608 VAL B C 1
ATOM 9576 O O . VAL B 1 608 ? -30.797 -12.602 20.172 1 24.19 608 VAL B O 1
ATOM 9579 N N . PHE B 1 609 ? -30.562 -13.922 18.438 1 25.45 609 PHE B N 1
ATOM 9580 C CA . PHE B 1 609 ? -29.812 -13.094 17.5 1 25.45 609 PHE B CA 1
ATOM 9581 C C . PHE B 1 609 ? -30.609 -11.852 17.125 1 25.45 609 PHE B C 1
ATOM 9583 O O . PHE B 1 609 ? -31.203 -11.781 16.062 1 25.45 609 PHE B O 1
ATOM 9590 N N . GLY B 1 610 ? -31.328 -11.266 18.047 1 24.03 610 GLY B N 1
ATOM 9591 C CA . GLY B 1 610 ? -31.844 -9.984 17.609 1 24.03 610 GLY B CA 1
ATOM 9592 C C . GLY B 1 610 ? -30.766 -9.047 17.094 1 24.03 610 GLY B C 1
ATOM 9593 O O . GLY B 1 610 ? -29.578 -9.32 17.25 1 24.03 610 GLY B O 1
ATOM 9594 N N . ASN B 1 611 ? -31 -7.797 16.578 1 26.8 611 ASN B N 1
ATOM 9595 C CA . ASN B 1 611 ? -30.297 -6.703 15.93 1 26.8 611 ASN B CA 1
ATOM 9596 C C . ASN B 1 611 ? -28.938 -6.434 16.578 1 26.8 611 ASN B C 1
ATOM 9598 O O . ASN B 1 611 ? -28.281 -5.445 16.266 1 26.8 611 ASN B O 1
ATOM 9602 N N . ASP B 1 612 ? -28.641 -6.891 17.906 1 25.83 612 ASP B N 1
ATOM 9603 C CA . ASP B 1 612 ? -27.672 -6.355 18.859 1 25.83 612 ASP B CA 1
ATOM 9604 C C . ASP B 1 612 ? -26.281 -6.918 18.594 1 25.83 612 ASP B C 1
ATOM 9606 O O . ASP B 1 612 ? -26.125 -7.938 17.922 1 25.83 612 ASP B O 1
ATOM 9610 N N . ASN B 1 613 ? -25.203 -6.621 19.656 1 26.95 613 ASN B N 1
ATOM 9611 C CA . ASN B 1 613 ? -23.75 -6.609 19.766 1 26.95 613 ASN B CA 1
ATOM 9612 C C . ASN B 1 613 ? -23.172 -8.023 19.75 1 26.95 613 ASN B C 1
ATOM 9614 O O . ASN B 1 613 ? -23.312 -8.758 20.734 1 26.95 613 ASN B O 1
ATOM 9618 N N . LEU B 1 614 ? -23.359 -8.82 18.875 1 26.39 614 LEU B N 1
ATOM 9619 C CA . LEU B 1 614 ? -22.953 -10.227 18.812 1 26.39 614 LEU B CA 1
ATOM 9620 C C . LEU B 1 614 ? -21.516 -10.391 19.281 1 26.39 614 LEU B C 1
ATOM 9622 O O . LEU B 1 614 ? -20.578 -9.992 18.578 1 26.39 614 LEU B O 1
ATOM 9626 N N . ASP B 1 615 ? -21.266 -10.391 20.609 1 26.67 615 ASP B N 1
ATOM 9627 C CA . ASP B 1 615 ? -20.078 -10.727 21.391 1 26.67 615 ASP B CA 1
ATOM 9628 C C . ASP B 1 615 ? -19.547 -12.117 21.031 1 26.67 615 ASP B C 1
ATOM 9630 O O . ASP B 1 615 ? -20.156 -13.125 21.406 1 26.67 615 ASP B O 1
ATOM 9634 N N . PHE B 1 616 ? -19.109 -12.375 19.984 1 26.42 616 PHE B N 1
ATOM 9635 C CA . PHE B 1 616 ? -18.5 -13.648 19.641 1 26.42 616 PHE B CA 1
ATOM 9636 C C . PHE B 1 616 ? -17.5 -14.078 20.719 1 26.42 616 PHE B C 1
ATOM 9638 O O . PHE B 1 616 ? -16.625 -13.305 21.094 1 26.42 616 PHE B O 1
ATOM 9645 N N . GLU B 1 617 ? -17.875 -14.898 21.672 1 27.31 617 GLU B N 1
ATOM 9646 C CA . GLU B 1 617 ? -17.094 -15.531 22.719 1 27.31 617 GLU B CA 1
ATOM 9647 C C . GLU B 1 617 ? -15.742 -16.016 22.188 1 27.31 617 GLU B C 1
ATOM 9649 O O . GLU B 1 617 ? -15.688 -16.891 21.328 1 27.31 617 GLU B O 1
ATOM 9654 N N . LEU B 1 618 ? -14.781 -15.242 22.234 1 27.05 618 LEU B N 1
ATOM 9655 C CA . LEU B 1 618 ? -13.344 -15.312 21.984 1 27.05 618 LEU B CA 1
ATOM 9656 C C . LEU B 1 618 ? -12.734 -16.531 22.688 1 27.05 618 LEU B C 1
ATOM 9658 O O . LEU B 1 618 ? -11.594 -16.906 22.391 1 27.05 618 LEU B O 1
ATOM 9662 N N . ASP B 1 619 ? -13.445 -17.109 23.75 1 27.11 619 ASP B N 1
ATOM 9663 C CA . ASP B 1 619 ? -12.836 -18.047 24.703 1 27.11 619 ASP B CA 1
ATOM 9664 C C . ASP B 1 619 ? -12.734 -19.453 24.109 1 27.11 619 ASP B C 1
ATOM 9666 O O . ASP B 1 619 ? -12.492 -20.422 24.828 1 27.11 619 ASP B O 1
ATOM 9670 N N . PHE B 1 620 ? -13.242 -19.625 23.062 1 27.17 620 PHE B N 1
ATOM 9671 C CA . PHE B 1 620 ? -13.367 -21.047 22.734 1 27.17 620 PHE B CA 1
ATOM 9672 C C . PHE B 1 620 ? -12 -21.703 22.609 1 27.17 620 PHE B C 1
ATOM 9674 O O . PHE B 1 620 ? -11.766 -22.781 23.172 1 27.17 620 PHE B O 1
ATOM 9681 N N . TRP B 1 621 ? -11.141 -21 21.984 1 26.7 621 TRP B N 1
ATOM 9682 C CA . TRP B 1 621 ? -9.852 -21.641 21.75 1 26.7 621 TRP B CA 1
ATOM 9683 C C . TRP B 1 621 ? -9.055 -21.75 23.047 1 26.7 621 TRP B C 1
ATOM 9685 O O . TRP B 1 621 ? -8.32 -22.719 23.25 1 26.7 621 TRP B O 1
ATOM 9695 N N . THR B 1 622 ? -9.242 -20.891 23.922 1 28.44 622 THR B N 1
ATOM 9696 C CA . THR B 1 622 ? -8.547 -20.953 25.203 1 28.44 622 THR B CA 1
ATOM 9697 C C . THR B 1 622 ? -9.07 -22.109 26.047 1 28.44 622 THR B C 1
ATOM 9699 O O . THR B 1 622 ? -8.336 -22.688 26.859 1 28.44 622 THR B O 1
ATOM 9702 N N . ASN B 1 623 ? -10.297 -22.453 25.906 1 29.94 623 ASN B N 1
ATOM 9703 C CA . ASN B 1 623 ? -10.836 -23.5 26.781 1 29.94 623 ASN B CA 1
ATOM 9704 C C . ASN B 1 623 ? -10.438 -24.891 26.297 1 29.94 623 ASN B C 1
ATOM 9706 O O . ASN B 1 623 ? -10.43 -25.844 27.078 1 29.94 623 ASN B O 1
ATOM 9710 N N . LEU B 1 624 ? -10.219 -25.078 25.078 1 28 624 LEU B N 1
ATOM 9711 C CA . LEU B 1 624 ? -9.883 -26.422 24.594 1 28 624 LEU B CA 1
ATOM 9712 C C . LEU B 1 624 ? -8.461 -26.797 24.984 1 28 624 LEU B C 1
ATOM 9714 O O . LEU B 1 624 ? -8.164 -27.969 25.203 1 28 624 LEU B O 1
ATOM 9718 N N . ALA B 1 625 ? -7.617 -25.875 25.281 1 28.61 625 ALA B N 1
ATOM 9719 C CA . ALA B 1 625 ? -6.242 -26.172 25.672 1 28.61 625 ALA B CA 1
ATOM 9720 C C . ALA B 1 625 ? -6.199 -26.875 27.031 1 28.61 625 ALA B C 1
ATOM 9722 O O . ALA B 1 625 ? -5.199 -27.516 27.375 1 28.61 625 ALA B O 1
ATOM 9723 N N . GLU B 1 626 ? -7.238 -26.641 27.859 1 29.73 626 GLU B N 1
ATOM 9724 C CA . GLU B 1 626 ? -7.18 -27.203 29.203 1 29.73 626 GLU B CA 1
ATOM 9725 C C . GLU B 1 626 ? -7.746 -28.625 29.234 1 29.73 626 GLU B C 1
ATOM 9727 O O . GLU B 1 626 ? -8.039 -29.156 30.312 1 29.73 626 GLU B O 1
ATOM 9732 N N . HIS B 1 627 ? -8.031 -29.125 28.047 1 27.7 627 HIS B N 1
ATOM 9733 C CA . HIS B 1 627 ? -8.617 -30.453 28.234 1 27.7 627 HIS B CA 1
ATOM 9734 C C . HIS B 1 627 ? -7.562 -31.469 28.672 1 27.7 627 HIS B C 1
ATOM 9736 O O . HIS B 1 627 ? -6.5 -31.562 28.047 1 27.7 627 HIS B O 1
ATOM 9742 N N . PRO B 1 628 ? -7.668 -32.094 29.812 1 26.47 628 PRO B N 1
ATOM 9743 C CA . PRO B 1 628 ? -6.758 -33 30.531 1 26.47 628 PRO B CA 1
ATOM 9744 C C . PRO B 1 628 ? -6.277 -34.156 29.688 1 26.47 628 PRO B C 1
ATOM 9746 O O . PRO B 1 628 ? -5.246 -34.781 30 1 26.47 628 PRO B O 1
ATOM 9749 N N . ALA B 1 629 ? -7.207 -34.688 28.891 1 28.95 629 ALA B N 1
ATOM 9750 C CA . ALA B 1 629 ? -6.828 -36 28.359 1 28.95 629 ALA B CA 1
ATOM 9751 C C . ALA B 1 629 ? -5.551 -35.906 27.531 1 28.95 629 ALA B C 1
ATOM 9753 O O . ALA B 1 629 ? -5.059 -36.938 27.031 1 28.95 629 ALA B O 1
ATOM 9754 N N . LEU B 1 630 ? -5.273 -34.688 27.203 1 25.23 630 LEU B N 1
ATOM 9755 C CA . LEU B 1 630 ? -4.137 -34.562 26.281 1 25.23 630 LEU B CA 1
ATOM 9756 C C . LEU B 1 630 ? -2.826 -34.844 27.016 1 25.23 630 LEU B C 1
ATOM 9758 O O . LEU B 1 630 ? -1.76 -34.844 26.391 1 25.23 630 LEU B O 1
ATOM 9762 N N . PHE B 1 631 ? -2.814 -34.875 28.344 1 25.73 631 PHE B N 1
ATOM 9763 C CA . PHE B 1 631 ? -1.569 -35.031 29.094 1 25.73 631 PHE B CA 1
ATOM 9764 C C . PHE B 1 631 ? -1.272 -36.5 29.344 1 25.73 631 PHE B C 1
ATOM 9766 O O . PHE B 1 631 ? -0.41 -36.844 30.172 1 25.73 631 PHE B O 1
ATOM 9773 N N . GLN B 1 632 ? -2.055 -37.406 28.812 1 21.72 632 GLN B N 1
ATOM 9774 C CA . GLN B 1 632 ? -1.628 -38.656 29.422 1 21.72 632 GLN B CA 1
ATOM 9775 C C . GLN B 1 632 ? -0.319 -39.156 28.812 1 21.72 632 GLN B C 1
ATOM 9777 O O . GLN B 1 632 ? -0.142 -39.094 27.594 1 21.72 632 GLN B O 1
ATOM 9782 N N . ASP B 1 633 ? 0.723 -39.156 29.547 1 21.7 633 ASP B N 1
ATOM 9783 C CA . ASP B 1 633 ? 2.029 -39.812 29.422 1 21.7 633 ASP B CA 1
ATOM 9784 C C . ASP B 1 633 ? 1.888 -41.25 28.984 1 21.7 633 ASP B C 1
ATOM 9786 O O . ASP B 1 633 ? 1.185 -42.031 29.625 1 21.7 633 ASP B O 1
ATOM 9790 N N . ILE B 1 634 ? 1.638 -41.594 27.719 1 20.59 634 ILE B N 1
ATOM 9791 C CA . ILE B 1 634 ? 1.748 -43 27.438 1 20.59 634 ILE B CA 1
ATOM 9792 C C . ILE B 1 634 ? 3.098 -43.531 27.922 1 20.59 634 ILE B C 1
ATOM 9794 O O . ILE B 1 634 ? 4.148 -43.094 27.438 1 20.59 634 ILE B O 1
ATOM 9798 N N . THR B 1 635 ? 3.254 -44 29.234 1 21.14 635 THR B N 1
ATOM 9799 C CA . THR B 1 635 ? 4.215 -45.031 29.625 1 21.14 635 THR B CA 1
ATOM 9800 C C . THR B 1 635 ? 4.012 -46.312 28.812 1 21.14 635 THR B C 1
ATOM 9802 O O . THR B 1 635 ? 2.875 -46.75 28.609 1 21.14 635 THR B O 1
#

Solvent-accessible surface area (backbone atoms only — not comparable to full-atom values): 70764 Å² total; per-residue (Å²): 128,81,82,81,74,74,48,27,51,54,29,51,73,69,72,44,92,47,77,66,38,79,81,38,23,63,58,29,53,72,66,73,39,39,92,60,28,42,65,67,94,63,70,86,60,76,81,78,75,79,77,80,82,82,90,82,82,76,83,78,77,79,77,72,80,87,69,84,76,78,80,68,83,73,77,74,74,69,72,61,53,42,51,45,46,53,62,34,61,35,91,74,7,37,76,46,35,53,59,52,40,37,63,70,61,69,51,80,63,75,71,71,69,69,62,69,27,71,82,72,75,52,70,67,55,50,51,52,46,12,50,50,44,47,57,52,62,72,43,63,58,65,61,44,43,50,47,36,53,53,39,41,72,73,72,42,54,56,69,79,52,35,84,48,43,62,47,17,37,54,30,50,59,55,61,65,54,92,52,51,25,58,57,48,38,52,48,24,48,55,39,47,63,47,79,70,84,73,57,49,80,39,36,48,68,59,48,36,48,52,46,23,47,65,38,42,18,37,43,29,53,19,41,34,26,40,43,36,21,52,34,44,71,76,41,89,74,44,72,93,80,23,83,42,69,66,45,42,49,49,52,26,52,49,28,40,52,52,18,48,52,27,48,50,53,49,58,71,64,48,56,86,37,71,59,50,50,47,33,41,46,52,49,23,54,50,33,27,65,62,45,8,76,50,11,50,65,24,53,41,36,46,33,48,38,52,40,49,40,42,35,66,32,48,39,71,68,34,42,74,83,30,35,77,42,72,19,40,34,6,50,51,20,44,51,51,38,47,50,49,29,48,42,49,52,50,17,48,33,34,36,39,65,58,49,74,52,69,90,60,25,46,77,64,51,43,72,61,42,52,49,52,69,35,41,69,67,80,58,55,91,79,54,73,86,55,70,49,58,54,42,52,52,46,32,56,41,36,54,48,43,55,48,50,73,71,44,74,84,89,46,61,65,58,51,53,50,48,53,52,50,50,58,66,39,46,54,73,88,54,50,74,69,93,48,80,85,72,61,85,68,54,35,56,51,49,35,46,23,52,51,54,51,46,47,50,41,46,39,52,35,56,59,44,42,73,71,37,43,95,86,44,64,58,45,72,67,34,43,46,37,21,22,53,36,24,46,52,36,33,48,47,66,74,41,49,89,59,36,42,76,40,67,70,42,66,66,51,50,37,51,65,43,21,43,35,22,48,36,50,51,47,39,35,54,60,66,51,48,65,65,56,54,74,67,34,83,37,42,64,58,32,53,53,27,50,49,51,44,41,51,39,49,75,70,41,75,76,46,44,80,75,40,31,56,27,66,60,53,48,54,46,39,53,51,51,49,51,53,52,50,34,51,76,68,54,63,58,75,69,78,77,82,70,82,70,63,77,84,57,64,76,72,74,74,71,75,77,85,56,100,67,86,78,71,73,79,76,55,58,70,53,55,60,71,67,52,65,80,78,66,66,72,86,124,114,91,92,62,80,73,46,27,49,52,29,52,74,69,72,45,94,50,76,65,40,82,81,40,22,63,59,32,52,71,68,75,40,42,92,60,27,43,65,67,93,63,68,86,58,71,81,73,77,80,76,79,86,78,90,82,89,80,82,83,79,79,76,69,79,82,67,84,74,76,78,66,82,74,76,71,78,68,73,62,52,46,51,46,47,54,63,35,62,35,92,73,6,37,77,46,36,51,58,51,39,38,63,69,61,70,52,81,63,76,71,72,69,69,63,69,26,72,79,72,75,51,68,69,55,49,51,51,46,12,50,51,45,48,58,52,62,72,42,64,58,65,61,42,42,50,47,34,51,53,39,42,70,73,72,41,54,54,71,80,52,37,84,47,42,62,44,17,36,54,30,51,61,55,62,65,55,94,51,52,24,58,57,48,40,53,48,23,48,55,39,48,66,48,78,69,81,72,58,49,78,39,36,48,68,59,48,35,48,52,46,22,47,64,38,42,18,36,42,29,52,19,41,33,26,41,43,36,22,52,34,45,72,76,43,90,74,47,71,94,80,23,82,43,70,66,46,42,50,50,51,25,51,50,27,40,52,51,19,50,51,26,47,51,53,49,59,72,64,50,54,86,36,71,61,50,50,48,33,41,48,53,48,23,53,49,33,28,66,62,44,6,76,50,11,49,65,24,52,43,37,46,34,50,37,53,40,49,38,43,35,67,31,48,39,71,68,34,43,72,84,31,35,78,42,73,20,40,35,7,49,50,21,44,53,51,37,47,49,52,29,49,42,47,52,51,18,47,34,33,35,39,67,59,49,74,52,68,91,60,25,45,76,63,52,42,71,61,42,52,50,51,68,36,41,69,65,79,60,54,90,81,56,73,86,56,72,50,59,53,40,53,52,45,32,56,40,36,54,48,43,57,47,51,73,71,37,77,83,88,46,62,66,58,53,52,50,47,52,51,50,51,59,67,40,46,54,73,88,53,51,73,68,94,51,79,84,72,59,86,69,54,34,58,50,50,34,44,24,54,49,54,51,45,46,52,42,46,39,52,38,57,59,44,43,73,72,36,42,94,87,45,65,59,46,71,68,35,45,43,39,22,22,53,37,24,47,51,37,33,47,46,66,74,41,50,89,58,36,44,77,41,69,69,44,65,66,50,49,38,52,65,44,21,43,35,20,48,35,51,49,48,38,34,55,62,64,50,48,65,66,58,54,75,66,34,84,35,44,65,57,32,52,53,28,51,48,50,44,39,50,40,47,73,69,41,74,76,46,44,80,75,41,32,56,28,67,62,51,49,53,46,37,52,50,51,49,51,53,52,51,35,51,76,68,55,64,56,76,71,78,79,81,71,84,71,63,75,82,58,62,74,73,74,73,70,72,76,83,56,101,66,86,78,75,72,78,78,54,58,69,66,56,62,71,67,51,66,79,76,66,66,72,85,126

pLDDT: mean 70.96, std 22.73, range [17.12, 97.75]

Nearest PDB structures (foldseek):
  6gyp-assembly1_B  TM=5.161E-01  e=1.068E-02  Saccharomyces cerevisiae S288C
  6xr1-assembly1_A  TM=3.509E-01  e=3.756E-01  synthetic construct
  8fbj-assembly1_A  TM=2.846E-01  e=4.415E-01  synthetic construct
  7nm9-assembly1_A-2  TM=2.217E-01  e=6.374E+00  Homo sapiens
  6gyp-assembly1_B  TM=4.969E-01  e=9.028E-03  Saccharomyces cerevisiae S288C